Protein AF-0000000087350197 (afdb_homodimer)

Secondary structure (DSSP, 8-state):
-IIIIIIIIIIIIHHHTTT----SGGGG-GGG-HHHHHHHHHHHHHHHHHHHHHH--TT-EEEEESGGGTTHHHHHHHH-TT-EEEEE-SSPPPPHHHHTTSTTHHHHHHHHTTSSEEEESSHHHHHHHHHHHHHHH--EE-SSEEEETTEEEEEEE------HHHHHHHTTSHHHHHHHHHHHHHTTTSEEEEEEEES-GGG-HHHHHHHHHHHHHH-HHHHHTT-EEEEEEEE---TTSHHHHHHHHHHHHHHHHHHHHH--SS--SEEEE-S---HHHHHHHHHH-SEEEE--SSBS--HHHHHHHHT-TTT--EEEEETTBTHHHHHGGGEEEE-TT-HHHHHHHHHHHHH--HHHHHHHHHHHHHHHHHS-HHHHHHHHHHHHHHHHHS--S---BPEEP-HHHHHHHHHH-SSEEEEEE-TTTTB------TT--S----B-GGGHHHHHHHHH-TTEEEEEE-SS-HHHHHHHHTTS--EEEBGGGTEEE-TTS-EEESS-TTS--TTHHHHHHHHHHHHHTSTT-EEEE-SS-EEEE-TTS-HHHHHHHHHHHHHHHHHHHTSS-SEEEEE-SSEEEEEETT--HHHHHHHHHHHHHHTT--SS-B-EEEEEE---GGGGGGGG-GGG---TT------S--STT-----B---TTTEEEEEES-SB-SSSEEE-SHHHHHHHHHHHHHHHSGGGS----/-IIIIIIIIIIIIHHHTTT----SGGGGSGGG-HHHHHHHHHHHHHHHHHHHHHH--TT-EEEEESGGGTTHHHHHHHH-TT-EEEEE-SSPPPPHHHHTTSTTHHHHHHHHTTSSEEEESSHHHHHHHHHHHHHHH--EE-SSEEEETTEEEEEEE------HHHHHHHTTSHHHHHHHHHHHHHTTTSEEEEEEEES-GGG-HHHHHHHHHHHHHH-HHHHHTT-EEEEEEEE---TTSHHHHHHHHHHHHHHHHHHHHH--SS--SEEEE-S---HHHHHHHHHH-SEEEE--SSBS--HHHHHHHHT-TTT--EEEEETTBTHHHHHGGGSEEE-TT-HHHHHHHHHHHHH--HHHHHHHHHHHHHHHHHS-HHHHHHHHHHHHHHHHHS--S---BPEEP-HHHHHHHHHH-SSEEEEEE-TTTTB------TT--S----B-GGGHHHHHHHHH-TTEEEEEE-SS-HHHHHHHHTTS--EEEBGGGTEEEPTTS-EEESS-TTS--TTHHHHHHHHHHHHHTSTT-EEEE-SS-EEEE-TTS-HHHHHHHHHHHHHHHHHHHTSS-SEEEEE-SSEEEEEETT--HHHHHHHHHHHHHHTT--SS-B-EEEEEE---GGGGGGGG-GGG---TT------S--STT-----B---TTTEEEEEES-SB-SSSEEE-SHHHHHHHHHHHHHHHSGGGS----

pLDDT: mean 85.96, std 15.51, range [26.94, 98.75]

InterPro domains:
  IPR001830 Glycosyl transferase, family 20 [PF00982] (2-389)
  IPR001830 Glycosyl transferase, family 20 [PTHR10788] (1-697)
  IPR001830 Glycosyl transferase, family 20 [cd03788] (2-389)
  IPR003337 Trehalose-phosphatase [PF02358] (441-635)
  IPR023214 HAD superfamily [G3DSA:3.40.50.1000] (444-604)
  IPR036412 HAD-like superfamily [SSF56784] (426-696)

Structure (mmCIF, N/CA/C/O backbone):
data_AF-0000000087350197-model_v1
#
loop_
_entity.id
_entity.type
_entity.pdbx_description
1 polymer 'Alpha,alpha-trehalose-phosphate synthase (UDP-forming)'
#
loop_
_atom_site.group_PDB
_atom_site.id
_atom_site.type_symbol
_atom_site.label_atom_id
_atom_site.label_alt_id
_atom_site.label_comp_id
_atom_site.label_asym_id
_atom_site.label_entity_id
_atom_site.label_seq_id
_atom_site.pdbx_PDB_ins_code
_atom_site.Cartn_x
_atom_site.Cartn_y
_atom_site.Cartn_z
_atom_site.occupancy
_atom_site.B_iso_or_equiv
_atom_site.auth_seq_id
_atom_site.auth_comp_id
_atom_site.auth_asym_id
_atom_site.auth_atom_id
_atom_site.pdbx_PDB_model_num
ATOM 1 N N . MET A 1 1 ? 1.784 -34.844 11.734 1 76.31 1 MET A N 1
ATOM 2 C CA . MET A 1 1 ? 2.908 -34.188 11.07 1 76.31 1 MET A CA 1
ATOM 3 C C . MET A 1 1 ? 2.625 -34 9.586 1 76.31 1 MET A C 1
ATOM 5 O O . MET A 1 1 ? 2.895 -32.938 9.031 1 76.31 1 MET A O 1
ATOM 9 N N . ASP A 1 2 ? 1.901 -34.906 8.945 1 81.88 2 ASP A N 1
ATOM 10 C CA . ASP A 1 2 ? 1.664 -34.875 7.504 1 81.88 2 ASP A CA 1
ATOM 11 C C . ASP A 1 2 ? 0.685 -33.75 7.152 1 81.88 2 ASP A C 1
ATOM 13 O O . ASP A 1 2 ? 0.938 -32.969 6.238 1 81.88 2 ASP A O 1
ATOM 17 N N . GLN A 1 3 ? -0.34 -33.656 7.926 1 86.81 3 GLN A N 1
ATOM 18 C CA . GLN A 1 3 ? -1.351 -32.656 7.609 1 86.81 3 GLN A CA 1
ATOM 19 C C . GLN A 1 3 ? -0.943 -31.281 8.133 1 86.81 3 GLN A C 1
ATOM 21 O O . GLN A 1 3 ? -1.33 -30.25 7.566 1 86.81 3 GLN A O 1
ATOM 26 N N . TYR A 1 4 ? -0.192 -31.344 9.18 1 91.31 4 TYR A N 1
ATOM 27 C CA . TYR A 1 4 ? 0.289 -30.094 9.758 1 91.31 4 TYR A CA 1
ATOM 28 C C . TYR A 1 4 ? 1.485 -29.547 8.977 1 91.31 4 TYR A C 1
ATOM 30 O O . TYR A 1 4 ? 1.359 -28.594 8.227 1 91.31 4 TYR A O 1
ATOM 38 N N . TYR A 1 5 ? 2.629 -30.188 9.047 1 90.19 5 TYR A N 1
ATOM 39 C CA . TYR A 1 5 ? 3.887 -29.672 8.516 1 90.19 5 TYR A CA 1
ATOM 40 C C . TYR A 1 5 ? 3.924 -29.781 6.996 1 90.19 5 TYR A C 1
ATOM 42 O O . TYR A 1 5 ? 4.113 -28.781 6.301 1 90.19 5 TYR A O 1
ATOM 50 N N . SER A 1 6 ? 3.703 -30.953 6.445 1 85.19 6 SER A N 1
ATOM 51 C CA . SER A 1 6 ? 3.756 -31.125 4.996 1 85.19 6 SER A CA 1
ATOM 52 C C . SER A 1 6 ? 2.496 -30.594 4.324 1 85.19 6 SER A C 1
ATOM 54 O O . SER A 1 6 ? 2.5 -30.312 3.127 1 85.19 6 SER A O 1
ATOM 56 N N . GLY A 1 7 ? 1.444 -30.531 5.137 1 87.69 7 GLY A N 1
ATOM 57 C CA . GLY A 1 7 ? 0.166 -30.078 4.613 1 87.69 7 GLY A CA 1
ATOM 58 C C . GLY A 1 7 ? -0.016 -28.562 4.699 1 87.69 7 GLY A C 1
ATOM 59 O O . GLY A 1 7 ? 0.49 -27.828 3.855 1 87.69 7 GLY A O 1
ATOM 60 N N . TYR A 1 8 ? -0.606 -28.125 5.773 1 91.75 8 TYR A N 1
ATOM 61 C CA . TYR A 1 8 ? -1.031 -26.734 5.895 1 91.75 8 TYR A CA 1
ATOM 62 C C . TYR A 1 8 ? 0.166 -25.797 5.852 1 91.75 8 TYR A C 1
ATOM 64 O O . TYR A 1 8 ? 0.119 -24.75 5.191 1 91.75 8 TYR A O 1
ATOM 72 N N . CYS A 1 9 ? 1.253 -26.078 6.512 1 93.12 9 CYS A N 1
ATOM 73 C CA . CYS A 1 9 ? 2.412 -25.188 6.594 1 93.12 9 CYS A CA 1
ATOM 74 C C . CYS A 1 9 ? 3.098 -25.062 5.238 1 93.12 9 CYS A C 1
ATOM 76 O O . CYS A 1 9 ? 3.314 -23.953 4.746 1 93.12 9 CYS A O 1
ATOM 78 N N . ASN A 1 10 ? 3.332 -26.203 4.57 1 88.19 10 ASN A N 1
ATOM 79 C CA . ASN A 1 10 ? 4.227 -26.172 3.42 1 88.19 10 ASN A CA 1
ATOM 80 C C . ASN A 1 10 ? 3.447 -26.156 2.107 1 88.19 10 ASN A C 1
ATOM 82 O O . ASN A 1 10 ? 3.994 -25.797 1.06 1 88.19 10 ASN A O 1
ATOM 86 N N . LYS A 1 11 ? 2.172 -26.484 2.168 1 86.56 11 LYS A N 1
ATOM 87 C CA . LYS A 1 11 ? 1.405 -26.516 0.926 1 86.56 11 LYS A CA 1
ATOM 88 C C . LYS A 1 11 ? 0.463 -25.312 0.833 1 86.56 11 LYS A C 1
ATOM 90 O O . LYS A 1 11 ? 0.047 -24.938 -0.261 1 86.56 11 LYS A O 1
ATOM 95 N N . ILE A 1 12 ? 0.134 -24.766 1.974 1 90.62 12 ILE A N 1
ATOM 96 C CA . ILE A 1 12 ? -0.862 -23.703 1.95 1 90.62 12 ILE A CA 1
ATOM 97 C C . ILE A 1 12 ? -0.217 -22.391 2.371 1 90.62 12 ILE A C 1
ATOM 99 O O . ILE A 1 12 ? -0.159 -21.438 1.586 1 90.62 12 ILE A O 1
ATOM 103 N N . LEU A 1 13 ? 0.424 -22.359 3.506 1 93.5 13 LEU A N 1
ATOM 104 C CA . LEU A 1 13 ? 0.937 -21.094 4.043 1 93.5 13 LEU A CA 1
ATOM 105 C C . LEU A 1 13 ? 2.229 -20.688 3.342 1 93.5 13 LEU A C 1
ATOM 107 O O . LEU A 1 13 ? 2.33 -19.578 2.814 1 93.5 13 LEU A O 1
ATOM 111 N N . TRP A 1 14 ? 3.166 -21.578 3.234 1 91.19 14 TRP A N 1
ATOM 112 C CA . TRP A 1 14 ? 4.496 -21.234 2.738 1 91.19 14 TRP A CA 1
ATOM 113 C C . TRP A 1 14 ? 4.426 -20.719 1.309 1 91.19 14 TRP A C 1
ATOM 115 O O . TRP A 1 14 ? 5.051 -19.703 0.982 1 91.19 14 TRP A O 1
ATOM 125 N N . PRO A 1 15 ? 3.68 -21.344 0.432 1 89.19 15 PRO A N 1
ATOM 126 C CA . PRO A 1 15 ? 3.664 -20.844 -0.945 1 89.19 15 PRO A CA 1
ATOM 127 C C . PRO A 1 15 ? 3.105 -19.422 -1.052 1 89.19 15 PRO A C 1
ATOM 129 O O . PRO A 1 15 ? 3.482 -18.672 -1.957 1 89.19 15 PRO A O 1
ATOM 132 N N . LEU A 1 16 ? 2.275 -19.062 -0.172 1 91.5 16 LEU A N 1
ATOM 133 C CA . LEU A 1 16 ? 1.67 -17.734 -0.19 1 91.5 16 LEU A CA 1
ATOM 134 C C . LEU A 1 16 ? 2.695 -16.672 0.167 1 91.5 16 LEU A C 1
ATOM 136 O O . LEU A 1 16 ? 2.676 -15.57 -0.393 1 91.5 16 LEU A O 1
ATOM 140 N N . PHE A 1 17 ? 3.605 -16.938 1.034 1 93.25 17 PHE A N 1
ATOM 141 C CA . PHE A 1 17 ? 4.508 -15.938 1.605 1 93.25 17 PHE A CA 1
ATOM 142 C C . PHE A 1 17 ? 5.551 -15.508 0.583 1 93.25 17 PHE A C 1
ATOM 144 O O . PHE A 1 17 ? 5.816 -14.312 0.427 1 93.25 17 PHE A O 1
ATOM 151 N N . PRO A 1 18 ? 6.07 -16.438 -0.183 1 88.38 18 PRO A N 1
ATOM 152 C CA . PRO A 1 18 ? 7.012 -16.031 -1.227 1 88.38 18 PRO A CA 1
ATOM 153 C C . PRO A 1 18 ? 6.328 -15.758 -2.564 1 88.38 18 PRO A C 1
ATOM 155 O O . PRO A 1 18 ? 6.973 -15.797 -3.613 1 88.38 18 PRO A O 1
ATOM 158 N N . TYR A 1 19 ? 4.965 -15.656 -2.67 1 88.75 19 TYR A N 1
ATOM 159 C CA . TYR A 1 19 ? 4.188 -15.234 -3.828 1 88.75 19 TYR A CA 1
ATOM 160 C C . TYR A 1 19 ? 4.105 -16.344 -4.867 1 88.75 19 TYR A C 1
ATOM 162 O O . TYR A 1 19 ? 4.055 -16.078 -6.07 1 88.75 19 TYR A O 1
ATOM 170 N N . LEU A 1 20 ? 4.238 -17.594 -4.441 1 85.81 20 LEU A N 1
ATOM 171 C CA . LEU A 1 20 ? 3.973 -18.719 -5.328 1 85.81 20 LEU A CA 1
ATOM 172 C C . LEU A 1 20 ? 2.471 -18.953 -5.477 1 85.81 20 LEU A C 1
ATOM 174 O O . LEU A 1 20 ? 2.018 -19.469 -6.496 1 85.81 20 LEU A O 1
ATOM 178 N N . GLY A 1 21 ? 1.745 -18.547 -4.523 1 83.75 21 GLY A N 1
ATOM 179 C CA . GLY A 1 21 ? 0.297 -18.672 -4.559 1 83.75 21 GLY A CA 1
ATOM 180 C C . GLY A 1 21 ? -0.199 -20.031 -4.121 1 83.75 21 GLY A C 1
ATOM 181 O O . GLY A 1 21 ? 0.601 -20.922 -3.824 1 83.75 21 GLY A O 1
ATOM 182 N N . LEU A 1 22 ? -1.539 -20.156 -4.012 1 82.44 22 LEU A N 1
ATOM 183 C CA . LEU A 1 22 ? -2.176 -21.422 -3.629 1 82.44 22 LEU A CA 1
ATOM 184 C C . LEU A 1 22 ? -2.266 -22.375 -4.82 1 82.44 22 LEU A C 1
ATOM 186 O O . LEU A 1 22 ? -2.516 -21.938 -5.945 1 82.44 22 LEU A O 1
ATOM 190 N N . GLN A 1 23 ? -2.01 -23.609 -4.57 1 75.5 23 GLN A N 1
ATOM 191 C CA . GLN A 1 23 ? -1.983 -24.562 -5.66 1 75.5 23 GLN A CA 1
ATOM 192 C C . GLN A 1 23 ? -3.369 -25.156 -5.906 1 75.5 23 GLN A C 1
ATOM 194 O O . GLN A 1 23 ? -4.086 -25.484 -4.957 1 75.5 23 GLN A O 1
ATOM 199 N N . GLN A 1 24 ? -3.729 -25.25 -7.121 1 63.72 24 GLN A N 1
ATOM 200 C CA . GLN A 1 24 ? -5.039 -25.734 -7.543 1 63.72 24 GLN A CA 1
ATOM 201 C C . GLN A 1 24 ? -5.117 -27.25 -7.457 1 63.72 24 GLN A C 1
ATOM 203 O O . GLN A 1 24 ? -6.172 -27.812 -7.145 1 63.72 24 GLN A O 1
ATOM 208 N N . GLU A 1 25 ? -4.059 -27.906 -7.812 1 58.47 25 GLU A N 1
ATOM 209 C CA . GLU A 1 25 ? -4.023 -29.359 -7.977 1 58.47 25 GLU A CA 1
ATOM 210 C C . GLU A 1 25 ? -4.379 -30.078 -6.676 1 58.47 25 GLU A C 1
ATOM 212 O O . GLU A 1 25 ? -4.926 -31.172 -6.695 1 58.47 25 GLU A O 1
ATOM 217 N N . TYR A 1 26 ? -4.059 -29.422 -5.609 1 52.69 26 TYR A N 1
ATOM 218 C CA . TYR A 1 26 ? -4.16 -30.047 -4.301 1 52.69 26 TYR A CA 1
ATOM 219 C C . TYR A 1 26 ? -5.617 -30.281 -3.912 1 52.69 26 TYR A C 1
ATOM 221 O O . TYR A 1 26 ? -5.926 -31.172 -3.127 1 52.69 26 TYR A O 1
ATOM 229 N N . LYS A 1 27 ? -6.5 -29.469 -4.578 1 56.38 27 LYS A N 1
ATOM 230 C CA . LYS A 1 27 ? -7.871 -29.484 -4.074 1 56.38 27 LYS A CA 1
ATOM 231 C C . LYS A 1 27 ? -8.656 -30.672 -4.637 1 56.38 27 LYS A C 1
ATOM 233 O O . LYS A 1 27 ? -9.656 -31.094 -4.051 1 56.38 27 LYS A O 1
ATOM 238 N N . ILE A 1 28 ? -8.039 -31.359 -5.637 1 54.78 28 ILE A N 1
ATOM 239 C CA . ILE A 1 28 ? -8.852 -32.375 -6.273 1 54.78 28 ILE A CA 1
ATOM 240 C C . ILE A 1 28 ? -8.883 -33.625 -5.395 1 54.78 28 ILE A C 1
ATOM 242 O O . ILE A 1 28 ? -9.883 -34.375 -5.387 1 54.78 28 ILE A O 1
ATOM 246 N N . ASN A 1 29 ? -7.832 -33.625 -4.531 1 58.16 29 ASN A N 1
ATOM 247 C CA . ASN A 1 29 ? -7.801 -34.781 -3.645 1 58.16 29 ASN A CA 1
ATOM 248 C C . ASN A 1 29 ? -8.523 -34.5 -2.332 1 58.16 29 ASN A C 1
ATOM 250 O O . ASN A 1 29 ? -8.125 -33.625 -1.575 1 58.16 29 ASN A O 1
ATOM 254 N N . LYS A 1 30 ? -9.852 -35.125 -2.062 1 57.41 30 LYS A N 1
ATOM 255 C CA . LYS A 1 30 ? -10.812 -34.938 -0.977 1 57.41 30 LYS A CA 1
ATOM 256 C C . LYS A 1 30 ? -10.125 -35.031 0.384 1 57.41 30 LYS A C 1
ATOM 258 O O . LYS A 1 30 ? -10.461 -34.312 1.313 1 57.41 30 LYS A O 1
ATOM 263 N N . ALA A 1 31 ? -9.211 -36.062 0.586 1 51.41 31 ALA A N 1
ATOM 264 C CA . ALA A 1 31 ? -8.648 -36.406 1.894 1 51.41 31 ALA A CA 1
ATOM 265 C C . ALA A 1 31 ? -7.809 -35.25 2.438 1 51.41 31 ALA A C 1
ATOM 267 O O . ALA A 1 31 ? -7.496 -35.188 3.631 1 51.41 31 ALA A O 1
ATOM 268 N N . LYS A 1 32 ? -7.664 -34.188 1.597 1 64.06 32 LYS A N 1
ATOM 269 C CA . LYS A 1 32 ? -6.688 -33.188 2 1 64.06 32 LYS A CA 1
ATOM 270 C C . LYS A 1 32 ? -7.215 -31.781 1.738 1 64.06 32 LYS A C 1
ATOM 272 O O . LYS A 1 32 ? -6.555 -30.984 1.067 1 64.06 32 LYS A O 1
ATOM 277 N N . ASP A 1 33 ? -8.453 -31.703 2.303 1 76.88 33 ASP A N 1
ATOM 278 C CA . ASP A 1 33 ? -9.031 -30.375 2.086 1 76.88 33 ASP A CA 1
ATOM 279 C C . ASP A 1 33 ? -8.422 -29.344 3.037 1 76.88 33 ASP A C 1
ATOM 281 O O . ASP A 1 33 ? -7.871 -29.703 4.078 1 76.88 33 ASP A O 1
ATOM 285 N N . ILE A 1 34 ? -8.391 -28.141 2.688 1 83.31 34 ILE A N 1
ATOM 286 C CA . ILE A 1 34 ? -7.75 -27.031 3.398 1 83.31 34 ILE A CA 1
ATOM 287 C C . ILE A 1 34 ? -8.328 -26.922 4.809 1 83.31 34 ILE A C 1
ATOM 289 O O . ILE A 1 34 ? -7.602 -26.641 5.762 1 83.31 34 ILE A O 1
ATOM 293 N N . LYS A 1 35 ? -9.602 -27.297 4.98 1 84.44 35 LYS A N 1
ATOM 294 C CA . LYS A 1 35 ? -10.25 -27.188 6.285 1 84.44 35 LYS A CA 1
ATOM 295 C C . LYS A 1 35 ? -9.68 -28.203 7.262 1 84.44 35 LYS A C 1
ATOM 297 O O . LYS A 1 35 ? -9.367 -27.875 8.406 1 84.44 35 LYS A O 1
ATOM 302 N N . SER A 1 36 ? -9.609 -29.422 6.777 1 86.31 36 SER A N 1
ATOM 303 C CA . SER A 1 36 ? -9.062 -30.469 7.625 1 86.31 36 SER A CA 1
ATOM 304 C C . SER A 1 36 ? -7.613 -30.188 7.996 1 86.31 36 SER A C 1
ATOM 306 O O . SER A 1 36 ? -7.199 -30.438 9.133 1 86.31 36 SER A O 1
ATOM 308 N N . GLN A 1 37 ? -6.875 -29.719 7.074 1 90.62 37 GLN A N 1
ATOM 309 C CA . GLN A 1 37 ? -5.477 -29.391 7.344 1 90.62 37 GLN A CA 1
ATOM 310 C C . GLN A 1 37 ? -5.367 -28.25 8.344 1 90.62 37 GLN A C 1
ATOM 312 O O . GLN A 1 37 ? -4.477 -28.234 9.195 1 90.62 37 GLN A O 1
ATOM 317 N N . TYR A 1 38 ? -6.246 -27.297 8.281 1 93.94 38 TYR A N 1
ATOM 318 C CA . TYR A 1 38 ? -6.262 -26.188 9.219 1 93.94 38 TYR A CA 1
ATOM 319 C C . TYR A 1 38 ? -6.562 -26.672 10.633 1 93.94 38 TYR A C 1
ATOM 321 O O . TYR A 1 38 ? -5.984 -26.172 11.602 1 93.94 38 TYR A O 1
ATOM 329 N N . GLU A 1 39 ? -7.453 -27.594 10.758 1 93.94 39 GLU A N 1
ATOM 330 C CA . GLU A 1 39 ? -7.773 -28.172 12.062 1 93.94 39 GLU A CA 1
ATOM 331 C C . GLU A 1 39 ? -6.551 -28.828 12.688 1 93.94 39 GLU A C 1
ATOM 333 O O . GLU A 1 39 ? -6.301 -28.688 13.883 1 93.94 39 GLU A O 1
ATOM 338 N N . LYS A 1 40 ? -5.875 -29.562 11.836 1 95.31 40 LYS A N 1
ATOM 339 C CA . LYS A 1 40 ? -4.664 -30.219 12.328 1 95.31 40 LYS A CA 1
ATOM 340 C C . LYS A 1 40 ? -3.594 -29.188 12.68 1 95.31 40 LYS A C 1
ATOM 342 O O . LYS A 1 40 ? -2.814 -29.391 13.609 1 95.31 40 LYS A O 1
ATOM 347 N N . TYR A 1 41 ? -3.535 -28.125 11.938 1 97.06 41 TYR A N 1
ATOM 348 C CA . TYR A 1 41 ? -2.635 -27.016 12.219 1 97.06 41 TYR A CA 1
ATOM 349 C C . TYR A 1 41 ? -2.928 -26.406 13.586 1 97.06 41 TYR A C 1
ATOM 351 O O . TYR A 1 41 ? -2.012 -26.188 14.391 1 97.06 41 TYR A O 1
ATOM 359 N N . THR A 1 42 ? -4.156 -26.188 13.891 1 96.94 42 THR A N 1
ATOM 360 C CA . THR A 1 42 ? -4.578 -25.625 15.164 1 96.94 42 THR A CA 1
ATOM 361 C C . THR A 1 42 ? -4.305 -26.594 16.312 1 96.94 42 THR A C 1
ATOM 363 O O . THR A 1 42 ? -3.895 -26.172 17.406 1 96.94 42 THR A O 1
ATOM 366 N N . GLN A 1 43 ? -4.52 -27.844 16 1 97.31 43 GLN A N 1
ATOM 367 C CA . GLN A 1 43 ? -4.262 -28.875 17.016 1 97.31 43 GLN A CA 1
ATOM 368 C C . GLN A 1 43 ? -2.781 -28.922 17.375 1 97.31 43 GLN A C 1
ATOM 370 O O . GLN A 1 43 ? -2.428 -29.062 18.547 1 97.31 43 GLN A O 1
ATOM 375 N N . ALA A 1 44 ? -1.968 -28.859 16.344 1 97.88 44 ALA A N 1
ATOM 376 C CA . ALA A 1 44 ? -0.53 -28.859 16.594 1 97.88 44 ALA A CA 1
ATOM 377 C C . ALA A 1 44 ? -0.135 -27.656 17.453 1 97.88 44 ALA A C 1
ATOM 379 O O . ALA A 1 44 ? 0.665 -27.781 18.375 1 97.88 44 ALA A O 1
ATOM 380 N N . ASN A 1 45 ? -0.643 -26.453 17.156 1 98.19 45 ASN A N 1
ATOM 381 C CA . ASN A 1 45 ? -0.376 -25.25 17.953 1 98.19 45 ASN A CA 1
ATOM 382 C C . ASN A 1 45 ? -0.883 -25.406 19.375 1 98.19 45 ASN A C 1
ATOM 384 O O . ASN A 1 45 ? -0.251 -24.922 20.328 1 98.19 45 ASN A O 1
ATOM 388 N N . GLN A 1 46 ? -1.995 -26.141 19.531 1 97.81 46 GLN A N 1
ATOM 389 C CA . GLN A 1 46 ? -2.527 -26.406 20.859 1 97.81 46 GLN A CA 1
ATOM 390 C C . GLN A 1 46 ? -1.566 -27.281 21.672 1 97.81 46 GLN A C 1
ATOM 392 O O . GLN A 1 46 ? -1.371 -27.047 22.859 1 97.81 46 GLN A O 1
ATOM 397 N N . MET A 1 47 ? -1.011 -28.266 20.953 1 97.88 47 MET A N 1
ATOM 398 C CA . MET A 1 47 ? -0.036 -29.125 21.625 1 97.88 47 MET A CA 1
ATOM 399 C C . MET A 1 47 ? 1.18 -28.312 22.078 1 97.88 47 MET A C 1
ATOM 401 O O . MET A 1 47 ? 1.701 -28.531 23.172 1 97.88 47 MET A O 1
ATOM 405 N N . PHE A 1 48 ? 1.658 -27.406 21.234 1 98.06 48 PHE A N 1
ATOM 406 C CA . PHE A 1 48 ? 2.748 -26.516 21.625 1 98.06 48 PHE A CA 1
ATOM 407 C C . PHE A 1 48 ? 2.365 -25.672 22.828 1 98.06 48 PHE A C 1
ATOM 409 O O . PHE A 1 48 ? 3.16 -25.516 23.766 1 98.06 48 PHE A O 1
ATOM 416 N N . ALA A 1 49 ? 1.155 -25.141 22.844 1 98.25 49 ALA A N 1
ATOM 417 C CA . ALA A 1 49 ? 0.688 -24.281 23.938 1 98.25 49 ALA A CA 1
ATOM 418 C C . ALA A 1 49 ? 0.652 -25.062 25.25 1 98.25 49 ALA A C 1
ATOM 420 O O . ALA A 1 49 ? 1.097 -24.562 26.297 1 98.25 49 ALA A O 1
ATOM 421 N N . GLU A 1 50 ? 0.117 -26.312 25.172 1 97.62 50 GLU A N 1
ATOM 422 C CA . GLU A 1 50 ? 0.02 -27.141 26.359 1 97.62 50 GLU A CA 1
ATOM 423 C C . GLU A 1 50 ? 1.4 -27.438 26.938 1 97.62 50 GLU A C 1
ATOM 425 O O . GLU A 1 50 ? 1.595 -27.391 28.156 1 97.62 50 GLU A O 1
ATOM 430 N N . THR A 1 51 ? 2.311 -27.703 26.094 1 97.94 51 THR A N 1
ATOM 431 C CA . THR A 1 51 ? 3.672 -28 26.516 1 97.94 51 THR A CA 1
ATOM 432 C C . THR A 1 51 ? 4.32 -26.781 27.156 1 97.94 51 THR A C 1
ATOM 434 O O . THR A 1 51 ? 4.98 -26.891 28.203 1 97.94 51 THR A O 1
ATOM 437 N N . VAL A 1 52 ? 4.168 -25.609 26.562 1 97.88 52 VAL A N 1
ATOM 438 C CA . VAL A 1 52 ? 4.727 -24.375 27.078 1 97.88 52 VAL A CA 1
ATOM 439 C C . VAL A 1 52 ? 4.109 -24.047 28.438 1 97.88 52 VAL A C 1
ATOM 441 O O . VAL A 1 52 ? 4.82 -23.656 29.375 1 97.88 52 VAL A O 1
ATOM 444 N N . CYS A 1 53 ? 2.818 -24.25 28.594 1 96.06 53 CYS A N 1
ATOM 445 C CA . CYS A 1 53 ? 2.098 -23.906 29.812 1 96.06 53 CYS A CA 1
ATOM 446 C C . CYS A 1 53 ? 2.523 -24.781 30.969 1 96.06 53 CYS A C 1
ATOM 448 O O . CYS A 1 53 ? 2.518 -24.344 32.125 1 96.06 53 CYS A O 1
ATOM 450 N N . LYS A 1 54 ? 2.918 -26.016 30.656 1 96.38 54 LYS A N 1
ATOM 451 C CA . LYS A 1 54 ? 3.369 -26.938 31.703 1 96.38 54 LYS A CA 1
ATOM 452 C C . LYS A 1 54 ? 4.672 -26.453 32.344 1 96.38 54 LYS A C 1
ATOM 454 O O . LYS A 1 54 ? 4.918 -26.688 33.531 1 96.38 54 LYS A O 1
ATOM 459 N N . ILE A 1 55 ? 5.434 -25.734 31.594 1 96.25 55 ILE A N 1
ATOM 460 C CA . ILE A 1 55 ? 6.758 -25.375 32.094 1 96.25 55 ILE A CA 1
ATOM 461 C C . ILE A 1 55 ? 6.801 -23.891 32.406 1 96.25 55 ILE A C 1
ATOM 463 O O . ILE A 1 55 ? 7.727 -23.422 33.094 1 96.25 55 ILE A O 1
ATOM 467 N N . TYR A 1 56 ? 5.844 -23.141 32 1 96.44 56 TYR A N 1
ATOM 468 C CA . TYR A 1 56 ? 5.809 -21.688 32.125 1 96.44 56 TYR A CA 1
ATOM 469 C C . TYR A 1 56 ? 5.793 -21.266 33.594 1 96.44 56 TYR A C 1
ATOM 471 O O . TYR A 1 56 ? 5.098 -21.859 34.406 1 96.44 56 TYR A O 1
ATOM 479 N N . LYS A 1 57 ? 6.582 -20.25 33.875 1 95.44 57 LYS A N 1
ATOM 480 C CA . LYS A 1 57 ? 6.57 -19.547 35.156 1 95.44 57 LYS A CA 1
ATOM 481 C C . LYS A 1 57 ? 6.27 -18.062 34.969 1 95.44 57 LYS A C 1
ATOM 483 O O . LYS A 1 57 ? 6.652 -17.469 33.938 1 95.44 57 LYS A O 1
ATOM 488 N N . GLU A 1 58 ? 5.676 -17.5 35.969 1 91.31 58 GLU A N 1
ATOM 489 C CA . GLU A 1 58 ? 5.32 -16.094 35.906 1 91.31 58 GLU A CA 1
ATOM 490 C C . GLU A 1 58 ? 6.559 -15.227 35.656 1 91.31 58 GLU A C 1
ATOM 492 O O . GLU A 1 58 ? 7.574 -15.398 36.344 1 91.31 58 GLU A O 1
ATOM 497 N N . GLY A 1 59 ? 6.414 -14.344 34.688 1 89.06 59 GLY A N 1
ATOM 498 C CA . GLY A 1 59 ? 7.531 -13.469 34.375 1 89.06 59 GLY A CA 1
ATOM 499 C C . GLY A 1 59 ? 8.32 -13.93 33.156 1 89.06 59 GLY A C 1
ATOM 500 O O . GLY A 1 59 ? 9.078 -13.148 32.562 1 89.06 59 GLY A O 1
ATOM 501 N N . ASP A 1 60 ? 8.156 -15.18 32.75 1 94.88 60 ASP A N 1
ATOM 502 C CA . ASP A 1 60 ? 8.859 -15.711 31.594 1 94.88 60 ASP A CA 1
ATOM 503 C C . ASP A 1 60 ? 8.414 -14.992 30.312 1 94.88 60 ASP A C 1
ATOM 505 O O . ASP A 1 60 ? 7.281 -14.516 30.234 1 94.88 60 ASP A O 1
ATOM 509 N N . ILE A 1 61 ? 9.367 -14.914 29.406 1 95.12 61 ILE A N 1
ATOM 510 C CA . ILE A 1 61 ? 9.086 -14.406 28.062 1 95.12 61 ILE A CA 1
ATOM 511 C C . ILE A 1 61 ? 8.984 -15.57 27.078 1 95.12 61 ILE A C 1
ATOM 513 O O . ILE A 1 61 ? 9.836 -16.469 27.078 1 95.12 61 ILE A O 1
ATOM 517 N N . ILE A 1 62 ? 7.906 -15.625 26.328 1 97.75 62 ILE A N 1
ATOM 518 C CA . ILE A 1 62 ? 7.723 -16.656 25.312 1 97.75 62 ILE A CA 1
ATOM 519 C C . ILE A 1 62 ? 7.902 -16.062 23.922 1 97.75 62 ILE A C 1
ATOM 521 O O . ILE A 1 62 ? 7.219 -15.094 23.562 1 97.75 62 ILE A O 1
ATOM 525 N N . TRP A 1 63 ? 8.812 -16.594 23.109 1 98.19 63 TRP A N 1
ATOM 526 C CA . TRP A 1 63 ? 9.117 -16.141 21.75 1 98.19 63 TRP A CA 1
ATOM 527 C C . TRP A 1 63 ? 8.727 -17.203 20.719 1 98.19 63 TRP A C 1
ATOM 529 O O . TRP A 1 63 ? 9.453 -18.172 20.516 1 98.19 63 TRP A O 1
ATOM 539 N N . CYS A 1 64 ? 7.523 -16.984 20.078 1 98.31 64 CYS A N 1
ATOM 540 C CA . CYS A 1 64 ? 7.016 -17.906 19.062 1 98.31 64 CYS A CA 1
ATOM 541 C C . CYS A 1 64 ? 7.648 -17.625 17.703 1 98.31 64 CYS A C 1
ATOM 543 O O . CYS A 1 64 ? 7.684 -16.469 17.266 1 98.31 64 CYS A O 1
ATOM 545 N N . HIS A 1 65 ? 8.07 -18.656 16.984 1 97.44 65 HIS A N 1
ATOM 546 C CA . HIS A 1 65 ? 8.82 -18.438 15.742 1 97.44 65 HIS A CA 1
ATOM 547 C C . HIS A 1 65 ? 8.102 -19.047 14.547 1 97.44 65 HIS A C 1
ATOM 549 O O . HIS A 1 65 ? 7.828 -20.25 14.531 1 97.44 65 HIS A O 1
ATOM 555 N N . ASP A 1 66 ? 7.812 -18.109 13.594 1 96.75 66 ASP A N 1
ATOM 556 C CA . ASP A 1 66 ? 7.574 -18.469 12.195 1 96.75 66 ASP A CA 1
ATOM 557 C C . ASP A 1 66 ? 6.109 -18.844 11.969 1 96.75 66 ASP A C 1
ATOM 559 O O . ASP A 1 66 ? 5.32 -18.891 12.906 1 96.75 66 ASP A O 1
ATOM 563 N N . TYR A 1 67 ? 5.77 -19.203 10.711 1 97.25 67 TYR A N 1
ATOM 564 C CA . TYR A 1 67 ? 4.391 -19.359 10.258 1 97.25 67 TYR A CA 1
ATOM 565 C C . TYR A 1 67 ? 3.824 -20.703 10.711 1 97.25 67 TYR A C 1
ATOM 567 O O . TYR A 1 67 ? 2.611 -20.922 10.664 1 97.25 67 TYR A O 1
ATOM 575 N N . HIS A 1 68 ? 4.66 -21.578 11.273 1 97.38 68 HIS A N 1
ATOM 576 C CA . HIS A 1 68 ? 4.199 -22.859 11.812 1 97.38 68 HIS A CA 1
ATOM 577 C C . HIS A 1 68 ? 3.379 -22.656 13.086 1 97.38 68 HIS A C 1
ATOM 579 O O . HIS A 1 68 ? 2.609 -23.531 13.477 1 97.38 68 HIS A O 1
ATOM 585 N N . LEU A 1 69 ? 3.543 -21.5 13.695 1 98.38 69 LEU A N 1
ATOM 586 C CA . LEU A 1 69 ? 2.965 -21.281 15.016 1 98.38 69 LEU A CA 1
ATOM 587 C C . LEU A 1 69 ? 2.146 -20 15.062 1 98.38 69 LEU A C 1
ATOM 589 O O . LEU A 1 69 ? 2.189 -19.266 16.047 1 98.38 69 LEU A O 1
ATOM 593 N N . MET A 1 70 ? 1.417 -19.688 14.055 1 98.44 70 MET A N 1
ATOM 594 C CA . MET A 1 70 ? 0.656 -18.453 13.984 1 98.44 70 MET A CA 1
ATOM 595 C C . MET A 1 70 ? -0.499 -18.453 14.977 1 98.44 70 MET A C 1
ATOM 597 O O . MET A 1 70 ? -0.924 -17.406 15.453 1 98.44 70 MET A O 1
ATOM 601 N N . CYS A 1 71 ? -1.035 -19.625 15.406 1 98.44 71 CYS A N 1
ATOM 602 C CA . CYS A 1 71 ? -2.16 -19.703 16.328 1 98.44 71 CYS A CA 1
ATOM 603 C C . CYS A 1 71 ? -1.678 -19.688 17.781 1 98.44 71 CYS A C 1
ATOM 605 O O . CYS A 1 71 ? -2.467 -19.469 18.703 1 98.44 71 CYS A O 1
ATOM 607 N N . LEU A 1 72 ? -0.442 -19.844 17.969 1 98.69 72 LEU A N 1
ATOM 608 C CA . LEU A 1 72 ? 0.105 -20.109 19.297 1 98.69 72 LEU A CA 1
ATOM 609 C C . LEU A 1 72 ? -0.087 -18.891 20.203 1 98.69 72 LEU A C 1
ATOM 611 O O . LEU A 1 72 ? -0.47 -19.047 21.375 1 98.69 72 LEU A O 1
ATOM 615 N N . PRO A 1 73 ? 0.198 -17.641 19.734 1 98.56 73 PRO A N 1
ATOM 616 C CA . PRO A 1 73 ? -0.002 -16.484 20.625 1 98.56 73 PRO A CA 1
ATOM 617 C C . PRO A 1 73 ? -1.41 -16.438 21.203 1 98.56 73 PRO A C 1
ATOM 619 O O . PRO A 1 73 ? -1.574 -16.188 22.406 1 98.56 73 PRO A O 1
ATOM 622 N N . LYS A 1 74 ? -2.41 -16.703 20.391 1 98.25 74 LYS A N 1
ATOM 623 C CA . LYS A 1 74 ? -3.797 -16.688 20.844 1 98.25 74 LYS A CA 1
ATOM 624 C C . LYS A 1 74 ? -4.039 -17.766 21.906 1 98.25 74 LYS A C 1
ATOM 626 O O . LYS A 1 74 ? -4.664 -17.5 22.938 1 98.25 74 LYS A O 1
ATOM 631 N N . LEU A 1 75 ? -3.574 -18.922 21.672 1 98.38 75 LEU A N 1
ATOM 632 C CA . LEU A 1 75 ? -3.777 -20.047 22.578 1 98.38 75 LEU A CA 1
ATOM 633 C C . LEU A 1 75 ? -3.09 -19.797 23.906 1 98.38 75 LEU A C 1
ATOM 635 O O . LEU A 1 75 ? -3.633 -20.141 24.969 1 98.38 75 LEU A O 1
ATOM 639 N N . LEU A 1 76 ? -1.896 -19.234 23.875 1 98.19 76 LEU A N 1
ATOM 640 C CA . LEU A 1 76 ? -1.166 -18.938 25.094 1 98.19 76 LEU A CA 1
ATOM 641 C C . LEU A 1 76 ? -1.894 -17.875 25.922 1 98.19 76 LEU A C 1
ATOM 643 O O . LEU A 1 76 ? -2.031 -18 27.141 1 98.19 76 LEU A O 1
ATOM 647 N N . LYS A 1 77 ? -2.387 -16.828 25.266 1 96.25 77 LYS A N 1
ATOM 648 C CA . LYS A 1 77 ? -3.068 -15.727 25.938 1 96.25 77 LYS A CA 1
ATOM 649 C C . LYS A 1 77 ? -4.414 -16.172 26.5 1 96.25 77 LYS A C 1
ATOM 651 O O . LYS A 1 77 ? -4.918 -15.594 27.469 1 96.25 77 LYS A O 1
ATOM 656 N N . GLN A 1 78 ? -5.004 -17.219 25.906 1 95.44 78 GLN A N 1
ATOM 657 C CA . GLN A 1 78 ? -6.219 -17.828 26.453 1 95.44 78 GLN A CA 1
ATOM 658 C C . GLN A 1 78 ? -5.941 -18.516 27.781 1 95.44 78 GLN A C 1
ATOM 660 O O . GLN A 1 78 ? -6.805 -18.531 28.672 1 95.44 78 GLN A O 1
ATOM 665 N N . TYR A 1 79 ? -4.824 -19.016 27.875 1 93.06 79 TYR A N 1
ATOM 666 C CA . TYR A 1 79 ? -4.414 -19.641 29.141 1 93.06 79 TYR A CA 1
ATOM 667 C C . TYR A 1 79 ? -4.102 -18.578 30.188 1 93.06 79 TYR A C 1
ATOM 669 O O . TYR A 1 79 ? -4.5 -18.719 31.344 1 93.06 79 TYR A O 1
ATOM 677 N N . ASN A 1 80 ? -3.33 -17.625 29.797 1 93.62 80 ASN A N 1
ATOM 678 C CA . ASN A 1 80 ? -2.947 -16.516 30.672 1 93.62 80 ASN A CA 1
ATOM 679 C C . ASN A 1 80 ? -2.752 -15.227 29.891 1 93.62 80 ASN A C 1
ATOM 681 O O . ASN A 1 80 ? -1.735 -15.055 29.203 1 93.62 80 ASN A O 1
ATOM 685 N N . ILE A 1 81 ? -3.584 -14.273 30.078 1 90.31 81 ILE A N 1
ATOM 686 C CA . ILE A 1 81 ? -3.621 -13.039 29.297 1 90.31 81 ILE A CA 1
ATOM 687 C C . ILE A 1 81 ? -2.398 -12.188 29.625 1 90.31 81 ILE A C 1
ATOM 689 O O . ILE A 1 81 ? -2.002 -11.328 28.844 1 90.31 81 ILE A O 1
ATOM 693 N N . ASN A 1 82 ? -1.763 -12.453 30.734 1 88.75 82 ASN A N 1
ATOM 694 C CA . ASN A 1 82 ? -0.657 -11.617 31.172 1 88.75 82 ASN A CA 1
ATOM 695 C C . ASN A 1 82 ? 0.686 -12.141 30.688 1 88.75 82 ASN A C 1
ATOM 697 O O . ASN A 1 82 ? 1.717 -11.492 30.859 1 88.75 82 ASN A O 1
ATOM 701 N N . MET A 1 83 ? 0.692 -13.297 30.062 1 94.44 83 MET A N 1
ATOM 702 C CA . MET A 1 83 ? 1.928 -13.828 29.5 1 94.44 83 MET A CA 1
ATOM 703 C C . MET A 1 83 ? 2.551 -12.844 28.516 1 94.44 83 MET A C 1
ATOM 705 O O . MET A 1 83 ? 1.842 -12.188 27.75 1 94.44 83 MET A O 1
ATOM 709 N N . LYS A 1 84 ? 3.887 -12.68 28.594 1 95.94 84 LYS A N 1
ATOM 710 C CA . LYS A 1 84 ? 4.617 -11.906 27.594 1 95.94 84 LYS A CA 1
ATOM 711 C C . LYS A 1 84 ? 4.934 -12.75 26.359 1 95.94 84 LYS A C 1
ATOM 713 O O . LYS A 1 84 ? 5.836 -13.594 26.391 1 95.94 84 LYS A O 1
ATOM 718 N N . VAL A 1 85 ? 4.211 -12.492 25.297 1 98 85 VAL A N 1
ATOM 719 C CA . VAL A 1 85 ? 4.301 -13.344 24.109 1 98 85 VAL A CA 1
ATOM 720 C C . VAL A 1 85 ? 4.742 -12.523 22.906 1 98 85 VAL A C 1
ATOM 722 O O . VAL A 1 85 ? 4.156 -11.477 22.609 1 98 85 VAL A O 1
ATOM 725 N N . GLY A 1 86 ? 5.82 -12.898 22.281 1 98.44 86 GLY A N 1
ATOM 726 C CA . GLY A 1 86 ? 6.242 -12.352 21 1 98.44 86 GLY A CA 1
ATOM 727 C C . GLY A 1 86 ? 6.133 -13.344 19.859 1 98.44 86 GLY A C 1
ATOM 728 O O . GLY A 1 86 ? 6.219 -14.555 20.062 1 98.44 86 GLY A O 1
ATOM 729 N N . TRP A 1 87 ? 5.883 -12.867 18.656 1 98.75 87 TRP A N 1
ATOM 730 C CA . TRP A 1 87 ? 5.867 -13.688 17.453 1 98.75 87 TRP A CA 1
ATOM 731 C C . TRP A 1 87 ? 6.793 -13.109 16.391 1 98.75 87 TRP A C 1
ATOM 733 O O . TRP A 1 87 ? 6.844 -11.891 16.188 1 98.75 87 TRP A O 1
ATOM 743 N N . PHE A 1 88 ? 7.551 -13.977 15.719 1 98.56 88 PHE A N 1
ATOM 744 C CA . PHE A 1 88 ? 8.523 -13.539 14.727 1 98.56 88 PHE A CA 1
ATOM 745 C C . PHE A 1 88 ? 8.438 -14.391 13.469 1 98.56 88 PHE A C 1
ATOM 747 O O . PHE A 1 88 ? 8.391 -15.617 13.539 1 98.56 88 PHE A O 1
ATOM 754 N N . LEU A 1 89 ? 8.391 -13.75 12.312 1 97.94 89 LEU A N 1
ATOM 755 C CA . LEU A 1 89 ? 8.367 -14.453 11.031 1 97.94 89 LEU A CA 1
ATOM 756 C C . LEU A 1 89 ? 9.727 -14.359 10.336 1 97.94 89 LEU A C 1
ATOM 758 O O . LEU A 1 89 ? 10.258 -13.258 10.148 1 97.94 89 LEU A O 1
ATOM 762 N N . HIS A 1 90 ? 10.273 -15.477 9.875 1 95.19 90 HIS A N 1
ATOM 763 C CA . HIS A 1 90 ? 11.617 -15.523 9.305 1 95.19 90 HIS A CA 1
ATOM 764 C C . HIS A 1 90 ? 11.57 -15.477 7.781 1 95.19 90 HIS A C 1
ATOM 766 O O . HIS A 1 90 ? 12.609 -15.406 7.129 1 95.19 90 HIS A O 1
ATOM 772 N N . THR A 1 91 ? 10.414 -15.586 7.203 1 93.75 91 THR A N 1
ATOM 773 C CA . THR A 1 91 ? 10.211 -15.484 5.762 1 93.75 91 THR A CA 1
ATOM 774 C C . THR A 1 91 ? 9.5 -14.18 5.406 1 93.75 91 THR A C 1
ATOM 776 O O . THR A 1 91 ? 9.031 -13.461 6.289 1 93.75 91 THR A O 1
ATOM 779 N N . PRO A 1 92 ? 9.461 -13.844 4.148 1 94.06 92 PRO A N 1
ATOM 780 C CA . PRO A 1 92 ? 8.703 -12.648 3.773 1 94.06 92 PRO A CA 1
ATOM 781 C C . PRO A 1 92 ? 7.219 -12.758 4.109 1 94.06 92 PRO A C 1
ATOM 783 O O . PRO A 1 92 ? 6.68 -13.867 4.168 1 94.06 92 PRO A O 1
ATOM 786 N N . PHE A 1 93 ? 6.613 -11.68 4.449 1 96.44 93 PHE A N 1
ATOM 787 C CA . PHE A 1 93 ? 5.16 -11.609 4.531 1 96.44 93 PHE A CA 1
ATOM 788 C C . PHE A 1 93 ? 4.574 -11.016 3.254 1 96.44 93 PHE A C 1
ATOM 790 O O . PHE A 1 93 ? 5.027 -9.977 2.781 1 96.44 93 PHE A O 1
ATOM 797 N N . PRO A 1 94 ? 3.654 -11.648 2.648 1 94.81 94 PRO A N 1
ATOM 798 C CA . PRO A 1 94 ? 3.156 -11.219 1.339 1 94.81 94 PRO A CA 1
ATOM 799 C C . PRO A 1 94 ? 2.285 -9.969 1.415 1 94.81 94 PRO A C 1
ATOM 801 O O . PRO A 1 94 ? 1.871 -9.562 2.506 1 94.81 94 PRO A O 1
ATOM 804 N N . SER A 1 95 ? 2.025 -9.352 0.266 1 92.56 95 SER A N 1
ATOM 805 C CA . SER A 1 95 ? 1.076 -8.242 0.182 1 92.56 95 SER A CA 1
ATOM 806 C C . SER A 1 95 ? -0.323 -8.688 0.598 1 92.56 95 SER A C 1
ATOM 808 O O . SER A 1 95 ? -0.647 -9.875 0.547 1 92.56 95 SER A O 1
ATOM 810 N N . SER A 1 96 ? -1.137 -7.707 0.989 1 92.12 96 SER A N 1
ATOM 811 C CA . SER A 1 96 ? -2.496 -8 1.434 1 92.12 96 SER A CA 1
ATOM 812 C C . SER A 1 96 ? -3.303 -8.68 0.332 1 92.12 96 SER A C 1
ATOM 814 O O . SER A 1 96 ? -4.141 -9.539 0.61 1 92.12 96 SER A O 1
ATOM 816 N N . GLU A 1 97 ? -3.027 -8.344 -0.954 1 91.81 97 GLU A N 1
ATOM 817 C CA . GLU A 1 97 ? -3.754 -8.922 -2.08 1 91.81 97 GLU A CA 1
ATOM 818 C C . GLU A 1 97 ? -3.439 -10.406 -2.234 1 91.81 97 GLU A C 1
ATOM 820 O O . GLU A 1 97 ? -4.312 -11.195 -2.59 1 91.81 97 GLU A O 1
ATOM 825 N N . MET A 1 98 ? -2.215 -10.727 -1.981 1 93.06 98 MET A N 1
ATOM 826 C CA . MET A 1 98 ? -1.818 -12.125 -2.039 1 93.06 98 MET A CA 1
ATOM 827 C C . MET A 1 98 ? -2.355 -12.898 -0.835 1 93.06 98 MET A C 1
ATOM 829 O O . MET A 1 98 ? -2.877 -14 -0.981 1 93.06 98 MET A O 1
ATOM 833 N N . TYR A 1 99 ? -2.299 -12.297 0.342 1 95.44 99 TYR A N 1
ATOM 834 C CA . TYR A 1 99 ? -2.713 -12.938 1.587 1 95.44 99 TYR A CA 1
ATOM 835 C C . TYR A 1 99 ? -4.215 -13.18 1.601 1 95.44 99 TYR A C 1
ATOM 837 O O . TYR A 1 99 ? -4.688 -14.156 2.189 1 95.44 99 TYR A O 1
ATOM 845 N N . ARG A 1 100 ? -4.934 -12.43 0.91 1 93.62 100 ARG A N 1
ATOM 846 C CA . ARG A 1 100 ? -6.395 -12.438 0.953 1 93.62 100 ARG A CA 1
ATOM 847 C C . ARG A 1 100 ? -6.953 -13.75 0.417 1 93.62 100 ARG A C 1
ATOM 849 O O . ARG A 1 100 ? -8.086 -14.117 0.726 1 93.62 100 ARG A O 1
ATOM 856 N N . ALA A 1 101 ? -6.207 -14.438 -0.4 1 93.38 101 ALA A N 1
ATOM 857 C CA . ALA A 1 101 ? -6.668 -15.695 -0.987 1 93.38 101 ALA A CA 1
ATOM 858 C C . ALA A 1 101 ? -6.816 -16.781 0.078 1 93.38 101 ALA A C 1
ATOM 860 O O . ALA A 1 101 ? -7.543 -17.75 -0.118 1 93.38 101 ALA A O 1
ATOM 861 N N . LEU A 1 102 ? -6.094 -16.688 1.204 1 94.94 102 LEU A N 1
ATOM 862 C CA . LEU A 1 102 ? -6.039 -17.703 2.248 1 94.94 102 LEU A CA 1
ATOM 863 C C . LEU A 1 102 ? -7.395 -17.859 2.93 1 94.94 102 LEU A C 1
ATOM 865 O O . LEU A 1 102 ? -7.938 -16.891 3.463 1 94.94 102 LEU A O 1
ATOM 869 N N . PRO A 1 103 ? -7.75 -19.234 2.842 1 91.56 103 PRO A N 1
ATOM 870 C CA . PRO A 1 103 ? -8.906 -19.469 3.709 1 91.56 103 PRO A CA 1
ATOM 871 C C . PRO A 1 103 ? -8.594 -19.25 5.188 1 91.56 103 PRO A C 1
ATOM 873 O O . PRO A 1 103 ? -7.453 -19.453 5.613 1 91.56 103 PRO A O 1
ATOM 876 N N . ASN A 1 104 ? -9.266 -18.75 6.027 1 94.19 104 ASN A N 1
ATOM 877 C CA . ASN A 1 104 ? -9.094 -18.453 7.445 1 94.19 104 ASN A CA 1
ATOM 878 C C . ASN A 1 104 ? -8.148 -17.266 7.656 1 94.19 104 ASN A C 1
ATOM 880 O O . ASN A 1 104 ? -7.465 -17.188 8.68 1 94.19 104 ASN A O 1
ATOM 884 N N . ARG A 1 105 ? -7.949 -16.516 6.617 1 95.81 105 ARG A N 1
ATOM 885 C CA . ARG A 1 105 ? -7.07 -15.344 6.617 1 95.81 105 ARG A CA 1
ATOM 886 C C . ARG A 1 105 ? -7.301 -14.484 7.855 1 95.81 105 ARG A C 1
ATOM 888 O O . ARG A 1 105 ? -6.344 -14.055 8.508 1 95.81 105 ARG A O 1
ATOM 895 N N . ALA A 1 106 ? -8.516 -14.258 8.281 1 95.75 106 ALA A N 1
ATOM 896 C CA . ALA A 1 106 ? -8.836 -13.391 9.414 1 95.75 106 ALA A CA 1
ATOM 897 C C . ALA A 1 106 ? -8.43 -14.047 10.734 1 95.75 106 ALA A C 1
ATOM 899 O O . ALA A 1 106 ? -7.82 -13.398 11.594 1 95.75 106 ALA A O 1
ATOM 900 N N . ASP A 1 107 ? -8.695 -15.352 10.875 1 97.12 107 ASP A N 1
ATOM 901 C CA . ASP A 1 107 ? -8.398 -16.094 12.102 1 97.12 107 ASP A CA 1
ATOM 902 C C . ASP A 1 107 ? -6.898 -16.094 12.391 1 97.12 107 ASP A C 1
ATOM 904 O O . ASP A 1 107 ? -6.484 -15.906 13.539 1 97.12 107 ASP A O 1
ATOM 908 N N . LEU A 1 108 ? -6.168 -16.297 11.375 1 98.06 108 LEU A N 1
ATOM 909 C CA . LEU A 1 108 ? -4.723 -16.391 11.539 1 98.06 108 LEU A CA 1
ATOM 910 C C . LEU A 1 108 ? -4.137 -15.023 11.922 1 98.06 108 LEU A C 1
ATOM 912 O O . LEU A 1 108 ? -3.273 -14.945 12.797 1 98.06 108 LEU A O 1
ATOM 916 N N . LEU A 1 109 ? -4.594 -13.953 11.25 1 98.19 109 LEU A N 1
ATOM 917 C CA . LEU A 1 109 ? -4.117 -12.617 11.586 1 98.19 109 LEU A CA 1
ATOM 918 C C . LEU A 1 109 ? -4.48 -12.258 13.023 1 98.19 109 LEU A C 1
ATOM 920 O O . LEU A 1 109 ? -3.643 -11.758 13.773 1 98.19 109 LEU A O 1
ATOM 924 N N . GLU A 1 110 ? -5.711 -12.57 13.406 1 98.06 110 GLU A N 1
ATOM 925 C CA . GLU A 1 110 ? -6.164 -12.281 14.758 1 98.06 110 GLU A CA 1
ATOM 926 C C . GLU A 1 110 ? -5.359 -13.062 15.789 1 98.06 110 GLU A C 1
ATOM 928 O O . GLU A 1 110 ? -5.055 -12.555 16.875 1 98.06 110 GLU A O 1
ATOM 933 N N . ALA A 1 111 ? -5.074 -14.266 15.438 1 98.56 111 ALA A N 1
ATOM 934 C CA . ALA A 1 111 ? -4.301 -15.102 16.359 1 98.56 111 ALA A CA 1
ATOM 935 C C . ALA A 1 111 ? -2.91 -14.523 16.578 1 98.56 111 ALA A C 1
ATOM 937 O O . ALA A 1 111 ? -2.424 -14.492 17.719 1 98.56 111 ALA A O 1
ATOM 938 N N . VAL A 1 112 ? -2.242 -14.062 15.555 1 98.62 112 VAL A N 1
ATOM 939 C CA . VAL A 1 112 ? -0.914 -13.469 15.656 1 98.62 112 VAL A CA 1
ATOM 940 C C . VAL A 1 112 ? -0.99 -12.172 16.453 1 98.62 112 VAL A C 1
ATOM 942 O O . VAL A 1 112 ? -0.106 -11.875 17.266 1 98.62 112 VAL A O 1
ATOM 945 N N . LEU A 1 113 ? -2.098 -11.438 16.297 1 97.69 113 LEU A N 1
ATOM 946 C CA . LEU A 1 113 ? -2.262 -10.125 16.906 1 97.69 113 LEU A CA 1
ATOM 947 C C . LEU A 1 113 ? -2.484 -10.258 18.422 1 97.69 113 LEU A C 1
ATOM 949 O O . LEU A 1 113 ? -2.482 -9.258 19.141 1 97.69 113 LEU A O 1
ATOM 953 N N . LYS A 1 114 ? -2.646 -11.484 18.891 1 97.75 114 LYS A N 1
ATOM 954 C CA . LYS A 1 114 ? -2.721 -11.672 20.328 1 97.75 114 LYS A CA 1
ATOM 955 C C . LYS A 1 114 ? -1.338 -11.562 20.969 1 97.75 114 LYS A C 1
ATOM 957 O O . LYS A 1 114 ? -1.221 -11.414 22.188 1 97.75 114 LYS A O 1
ATOM 962 N N . ALA A 1 115 ? -0.298 -11.625 20.141 1 98.12 115 ALA A N 1
ATOM 963 C CA . ALA A 1 115 ? 1.056 -11.391 20.641 1 98.12 115 ALA A CA 1
ATOM 964 C C . ALA A 1 115 ? 1.237 -9.938 21.078 1 98.12 115 ALA A C 1
ATOM 966 O O . ALA A 1 115 ? 0.447 -9.07 20.703 1 98.12 115 ALA A O 1
ATOM 967 N N . ASP A 1 116 ? 2.242 -9.703 21.875 1 96.44 116 ASP A N 1
ATOM 968 C CA . ASP A 1 116 ? 2.561 -8.352 22.344 1 96.44 116 ASP A CA 1
ATOM 969 C C . ASP A 1 116 ? 3.486 -7.641 21.359 1 96.44 116 ASP A C 1
ATOM 971 O O . ASP A 1 116 ? 3.498 -6.41 21.281 1 96.44 116 ASP A O 1
ATOM 975 N N . LEU A 1 117 ? 4.262 -8.375 20.734 1 97.56 117 LEU A N 1
ATOM 976 C CA . LEU A 1 117 ? 5.199 -7.879 19.734 1 97.56 117 LEU A CA 1
ATOM 977 C C . LEU A 1 117 ? 5.266 -8.812 18.531 1 97.56 117 LEU A C 1
ATOM 979 O O . LEU A 1 117 ? 5.453 -10.023 18.703 1 97.56 117 LEU A O 1
ATOM 983 N N . VAL A 1 118 ? 5.008 -8.258 17.391 1 98.44 118 VAL A N 1
ATOM 984 C CA . VAL A 1 118 ? 5.148 -8.992 16.141 1 98.44 118 VAL A CA 1
ATOM 985 C C . VAL A 1 118 ? 6.371 -8.477 15.375 1 98.44 118 VAL A C 1
ATOM 987 O O . VAL A 1 118 ? 6.492 -7.277 15.117 1 98.44 118 VAL A O 1
ATOM 990 N N . GLY A 1 119 ? 7.301 -9.359 15.047 1 97.88 119 GLY A N 1
ATOM 991 C CA . GLY A 1 119 ? 8.562 -8.953 14.438 1 97.88 119 GLY A CA 1
ATOM 992 C C . GLY A 1 119 ? 8.789 -9.57 13.07 1 97.88 119 GLY A C 1
ATOM 993 O O . GLY A 1 119 ? 8.359 -10.695 12.805 1 97.88 119 GLY A O 1
ATOM 994 N N . PHE A 1 120 ? 9.5 -8.844 12.25 1 96.56 120 PHE A N 1
ATOM 995 C CA . PHE A 1 120 ? 9.906 -9.258 10.914 1 96.56 120 PHE A CA 1
ATOM 996 C C . PHE A 1 120 ? 11.367 -8.906 10.656 1 96.56 120 PHE A C 1
ATOM 998 O O . PHE A 1 120 ? 11.969 -8.148 11.414 1 96.56 120 PHE A O 1
ATOM 1005 N N . HIS A 1 121 ? 11.898 -9.398 9.562 1 94.12 121 HIS A N 1
ATOM 1006 C CA . HIS A 1 121 ? 13.289 -9.133 9.234 1 94.12 121 HIS A CA 1
ATOM 1007 C C . HIS A 1 121 ? 13.453 -7.762 8.586 1 94.12 121 HIS A C 1
ATOM 1009 O O . HIS A 1 121 ? 14.516 -7.145 8.688 1 94.12 121 HIS A O 1
ATOM 1015 N N . ALA A 1 122 ? 12.438 -7.32 7.922 1 91.06 122 ALA A N 1
ATOM 1016 C CA . ALA A 1 122 ? 12.508 -6.07 7.172 1 91.06 122 ALA A CA 1
ATOM 1017 C C . ALA A 1 122 ? 11.219 -5.262 7.32 1 91.06 122 ALA A C 1
ATOM 1019 O O . ALA A 1 122 ? 10.156 -5.824 7.574 1 91.06 122 ALA A O 1
ATOM 1020 N N . TYR A 1 123 ? 11.312 -3.959 7.129 1 88.44 123 TYR A N 1
ATOM 1021 C CA . TYR A 1 123 ? 10.148 -3.088 7.277 1 88.44 123 TYR A CA 1
ATOM 1022 C C . TYR A 1 123 ? 9.125 -3.355 6.18 1 88.44 123 TYR A C 1
ATOM 1024 O O . TYR A 1 123 ? 7.922 -3.186 6.391 1 88.44 123 TYR A O 1
ATOM 1032 N N . ASP A 1 124 ? 9.586 -3.816 5.055 1 89.25 124 ASP A N 1
ATOM 1033 C CA . ASP A 1 124 ? 8.641 -4.16 3.994 1 89.25 124 ASP A CA 1
ATOM 1034 C C . ASP A 1 124 ? 7.676 -5.254 4.449 1 89.25 124 ASP A C 1
ATOM 1036 O O . ASP A 1 124 ? 6.477 -5.188 4.172 1 89.25 124 ASP A O 1
ATOM 1040 N N . TYR A 1 125 ? 8.227 -6.211 5.117 1 93.69 125 TYR A N 1
ATOM 1041 C CA . TYR A 1 125 ? 7.395 -7.309 5.598 1 93.69 125 TYR A CA 1
ATOM 1042 C C . TYR A 1 125 ? 6.426 -6.832 6.672 1 93.69 125 TYR A C 1
ATOM 1044 O O . TYR A 1 125 ? 5.258 -7.215 6.676 1 93.69 125 TYR A O 1
ATOM 1052 N N . ALA A 1 126 ? 6.934 -6.027 7.535 1 93.62 126 ALA A N 1
ATOM 1053 C CA . ALA A 1 126 ? 6.086 -5.453 8.578 1 93.62 126 ALA A CA 1
ATOM 1054 C C . ALA A 1 126 ? 4.945 -4.641 7.973 1 93.62 126 ALA A C 1
ATOM 1056 O O . ALA A 1 126 ? 3.795 -4.762 8.398 1 93.62 126 ALA A O 1
ATOM 1057 N N . ARG A 1 127 ? 5.281 -3.854 6.992 1 89.62 127 ARG A N 1
ATOM 1058 C CA . ARG A 1 127 ? 4.285 -3.033 6.309 1 89.62 127 ARG A CA 1
ATOM 1059 C C . ARG A 1 127 ? 3.211 -3.898 5.664 1 89.62 127 ARG A C 1
ATOM 1061 O O . ARG A 1 127 ? 2.023 -3.576 5.73 1 89.62 127 ARG A O 1
ATOM 1068 N N . HIS A 1 128 ? 3.568 -4.953 4.984 1 93.38 128 HIS A N 1
ATOM 1069 C CA . HIS A 1 128 ? 2.613 -5.855 4.355 1 93.38 128 HIS A CA 1
ATOM 1070 C C . HIS A 1 128 ? 1.688 -6.488 5.387 1 93.38 128 HIS A C 1
ATOM 1072 O O . HIS A 1 128 ? 0.491 -6.652 5.141 1 93.38 128 HIS A O 1
ATOM 1078 N N . PHE A 1 129 ? 2.229 -6.836 6.551 1 96.62 129 PHE A N 1
ATOM 1079 C CA . PHE A 1 129 ? 1.418 -7.402 7.621 1 96.62 129 PHE A CA 1
ATOM 1080 C C . PHE A 1 129 ? 0.375 -6.398 8.102 1 96.62 129 PHE A C 1
ATOM 1082 O O . PHE A 1 129 ? -0.802 -6.738 8.242 1 96.62 129 PHE A O 1
ATOM 1089 N N . VAL A 1 130 ? 0.838 -5.223 8.336 1 91.06 130 VAL A N 1
ATOM 1090 C CA . VAL A 1 130 ? -0.053 -4.164 8.797 1 91.06 130 VAL A CA 1
ATOM 1091 C C . VAL A 1 130 ? -1.136 -3.904 7.758 1 91.06 130 VAL A C 1
ATOM 1093 O O . VAL A 1 130 ? -2.318 -3.797 8.094 1 91.06 130 VAL A O 1
ATOM 1096 N N . SER A 1 131 ? -0.726 -3.82 6.52 1 89.38 131 SER A N 1
ATOM 1097 C CA . SER A 1 131 ? -1.674 -3.609 5.43 1 89.38 131 SER A CA 1
ATOM 1098 C C . SER A 1 131 ? -2.715 -4.723 5.379 1 89.38 131 SER A C 1
ATOM 1100 O O . SER A 1 131 ? -3.893 -4.469 5.117 1 89.38 131 SER A O 1
ATOM 1102 N N . ALA A 1 132 ? -2.287 -5.941 5.559 1 94.19 132 ALA A N 1
ATOM 1103 C CA . ALA A 1 132 ? -3.213 -7.074 5.578 1 94.19 132 ALA A CA 1
ATOM 1104 C C . ALA A 1 132 ? -4.207 -6.945 6.727 1 94.19 132 ALA A C 1
ATOM 1106 O O . ALA A 1 132 ? -5.398 -7.211 6.555 1 94.19 132 ALA A O 1
ATOM 1107 N N . CYS A 1 133 ? -3.746 -6.551 7.891 1 93.56 133 CYS A N 1
ATOM 1108 C CA . CYS A 1 133 ? -4.621 -6.383 9.047 1 93.56 133 CYS A CA 1
ATOM 1109 C C . CYS A 1 133 ? -5.645 -5.281 8.805 1 93.56 133 CYS A C 1
ATOM 1111 O O . CYS A 1 133 ? -6.812 -5.422 9.164 1 93.56 133 CYS A O 1
ATOM 1113 N N . ILE A 1 134 ? -5.215 -4.246 8.195 1 84.88 134 ILE A N 1
ATOM 1114 C CA . ILE A 1 134 ? -6.105 -3.127 7.902 1 84.88 134 ILE A CA 1
ATOM 1115 C C . ILE A 1 134 ? -7.137 -3.547 6.859 1 84.88 134 ILE A C 1
ATOM 1117 O O . ILE A 1 134 ? -8.344 -3.385 7.062 1 84.88 134 ILE A O 1
ATOM 1121 N N . SER A 1 135 ? -6.73 -4.129 5.844 1 86.88 135 SER A N 1
ATOM 1122 C CA . SER A 1 135 ? -7.574 -4.418 4.688 1 86.88 135 SER A CA 1
ATOM 1123 C C . SER A 1 135 ? -8.539 -5.562 4.98 1 86.88 135 SER A C 1
ATOM 1125 O O . SER A 1 135 ? -9.68 -5.562 4.508 1 86.88 135 SER A O 1
ATOM 1127 N N . LEU A 1 136 ? -8.141 -6.527 5.758 1 91 136 LEU A N 1
ATOM 1128 C CA . LEU A 1 136 ? -8.938 -7.746 5.902 1 91 136 LEU A CA 1
ATOM 1129 C C . LEU A 1 136 ? -9.703 -7.742 7.219 1 91 136 LEU A C 1
ATOM 1131 O O . LEU A 1 136 ? -10.742 -8.391 7.336 1 91 136 LEU A O 1
ATOM 1135 N N . LEU A 1 137 ? -9.117 -7.012 8.188 1 90.38 137 LEU A N 1
ATOM 1136 C CA . LEU A 1 137 ? -9.766 -7.012 9.492 1 90.38 137 LEU A CA 1
ATOM 1137 C C . LEU A 1 137 ? -10.398 -5.656 9.789 1 90.38 137 LEU A C 1
ATOM 1139 O O . LEU A 1 137 ? -11.156 -5.516 10.75 1 90.38 137 LEU A O 1
ATOM 1143 N N . GLY A 1 138 ? -10.109 -4.695 9 1 80.19 138 GLY A N 1
ATOM 1144 C CA . GLY A 1 138 ? -10.656 -3.367 9.234 1 80.19 138 GLY A CA 1
ATOM 1145 C C . GLY A 1 138 ? -10.039 -2.668 10.43 1 80.19 138 GLY A C 1
ATOM 1146 O O . GLY A 1 138 ? -10.695 -1.858 11.086 1 80.19 138 GLY A O 1
ATOM 1147 N N . LEU A 1 139 ? -8.789 -3.002 10.734 1 83.56 139 LEU A N 1
ATOM 1148 C CA . LEU A 1 139 ? -8.133 -2.428 11.898 1 83.56 139 LEU A CA 1
ATOM 1149 C C . LEU A 1 139 ? -7.426 -1.123 11.547 1 83.56 139 LEU A C 1
ATOM 1151 O O . LEU A 1 139 ? -7.293 -0.789 10.367 1 83.56 139 LEU A O 1
ATOM 1155 N N . GLU A 1 140 ? -7.008 -0.446 12.578 1 75.12 140 GLU A N 1
ATOM 1156 C CA . GLU A 1 140 ? -6.289 0.81 12.391 1 75.12 140 GLU A CA 1
ATOM 1157 C C . GLU A 1 140 ? -4.805 0.652 12.711 1 75.12 140 GLU A C 1
ATOM 1159 O O . GLU A 1 140 ? -4.449 0.037 13.719 1 75.12 140 GLU A O 1
ATOM 1164 N N . GLY A 1 141 ? -4.039 1.155 11.82 1 76 141 GLY A N 1
ATOM 1165 C CA . GLY A 1 141 ? -2.602 1.118 12.031 1 76 141 GLY A CA 1
ATOM 1166 C C . GLY A 1 141 ? -2.041 2.426 12.555 1 76 141 GLY A C 1
ATOM 1167 O O . GLY A 1 141 ? -2.67 3.477 12.422 1 76 141 GLY A O 1
ATOM 1168 N N . CYS A 1 142 ? -0.916 2.324 13.289 1 73.94 142 CYS A N 1
ATOM 1169 C CA . CYS A 1 142 ? -0.114 3.471 13.703 1 73.94 142 CYS A CA 1
ATOM 1170 C C . CYS A 1 142 ? 1.373 3.188 13.523 1 73.94 142 CYS A C 1
ATOM 1172 O O . CYS A 1 142 ? 1.756 2.094 13.109 1 73.94 142 CYS A O 1
ATOM 1174 N N . LEU A 1 143 ? 2.209 4.141 13.758 1 71.94 143 LEU A N 1
ATOM 1175 C CA . LEU A 1 143 ? 3.645 4.008 13.539 1 71.94 143 LEU A CA 1
ATOM 1176 C C . LEU A 1 143 ? 4.227 2.883 14.391 1 71.94 143 LEU A C 1
ATOM 1178 O O . LEU A 1 143 ? 5.211 2.252 14 1 71.94 143 LEU A O 1
ATOM 1182 N N . GLU A 1 144 ? 3.521 2.633 15.516 1 79.38 144 GLU A N 1
ATOM 1183 C CA . GLU A 1 144 ? 4.047 1.624 16.438 1 79.38 144 GLU A CA 1
ATOM 1184 C C . GLU A 1 144 ? 3.541 0.231 16.062 1 79.38 144 GLU A C 1
ATOM 1186 O O . GLU A 1 144 ? 4.133 -0.774 16.469 1 79.38 144 GLU A O 1
ATOM 1191 N N . GLY A 1 145 ? 2.398 0.259 15.477 1 86.94 145 GLY A N 1
ATOM 1192 C CA . GLY A 1 145 ? 1.849 -1.041 15.125 1 86.94 145 GLY A CA 1
ATOM 1193 C C . GLY A 1 145 ? 0.372 -0.991 14.781 1 86.94 145 GLY A C 1
ATOM 1194 O O . GLY A 1 145 ? -0.049 -0.189 13.945 1 86.94 145 GLY A O 1
ATOM 1195 N N .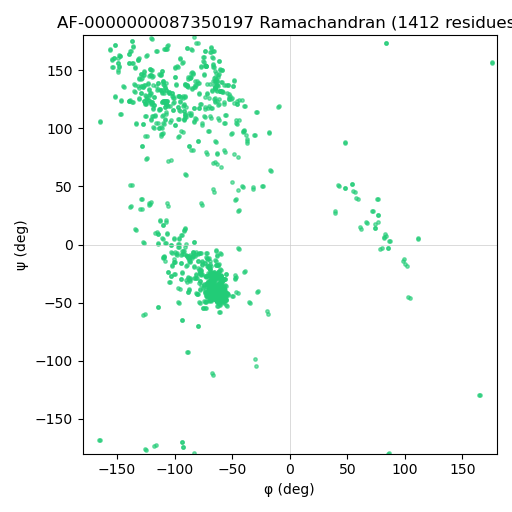 ILE A 1 146 ? -0.44 -1.926 15.453 1 86.88 146 ILE A N 1
ATOM 1196 C CA . ILE A 1 146 ? -1.856 -2.086 15.148 1 86.88 146 ILE A CA 1
ATOM 1197 C C . ILE A 1 146 ? -2.68 -1.981 16.422 1 86.88 146 ILE A C 1
ATOM 1199 O O . ILE A 1 146 ? -2.303 -2.537 17.469 1 86.88 146 ILE A O 1
ATOM 1203 N N . GLN A 1 147 ? -3.756 -1.234 16.312 1 82.75 147 GLN A N 1
ATOM 1204 C CA . GLN A 1 147 ? -4.723 -1.233 17.406 1 82.75 147 GLN A CA 1
ATOM 1205 C C . GLN A 1 147 ? -5.605 -2.477 17.359 1 82.75 147 GLN A C 1
ATOM 1207 O O . GLN A 1 147 ? -6.285 -2.725 16.359 1 82.75 147 GLN A O 1
ATOM 1212 N N . PHE A 1 148 ? -5.527 -3.279 18.359 1 86.75 148 PHE A N 1
ATOM 1213 C CA . PHE A 1 148 ? -6.27 -4.535 18.406 1 86.75 148 PHE A CA 1
ATOM 1214 C C . PHE A 1 148 ? -6.684 -4.875 19.828 1 86.75 148 PHE A C 1
ATOM 1216 O O . PHE A 1 148 ? -5.852 -4.895 20.734 1 86.75 148 PHE A O 1
ATOM 1223 N N . ASP A 1 149 ? -7.969 -5.055 19.984 1 82.12 149 ASP A N 1
ATOM 1224 C CA . ASP A 1 149 ? -8.531 -5.465 21.266 1 82.12 149 ASP A CA 1
ATOM 1225 C C . ASP A 1 149 ? -8.195 -4.461 22.359 1 82.12 149 ASP A C 1
ATOM 1227 O O . ASP A 1 149 ? -7.742 -4.84 23.453 1 82.12 149 ASP A O 1
ATOM 1231 N N . GLY A 1 150 ? -8.227 -3.215 22.078 1 72.44 150 GLY A N 1
ATOM 1232 C CA . GLY A 1 150 ? -8.07 -2.152 23.062 1 72.44 150 GLY A CA 1
ATOM 1233 C C . GLY A 1 150 ? -6.621 -1.842 23.375 1 72.44 150 GLY A C 1
ATOM 1234 O O . GLY A 1 150 ? -6.328 -1.075 24.297 1 72.44 150 GLY A O 1
ATOM 1235 N N . ARG A 1 151 ? -5.746 -2.389 22.688 1 82.12 151 ARG A N 1
ATOM 1236 C CA . ARG A 1 151 ? -4.324 -2.129 22.891 1 82.12 151 ARG A CA 1
ATOM 1237 C C . ARG A 1 151 ? -3.588 -1.98 21.578 1 82.12 151 ARG A C 1
ATOM 1239 O O . ARG A 1 151 ? -4.141 -2.275 20.516 1 82.12 151 ARG A O 1
ATOM 1246 N N . ILE A 1 152 ? -2.381 -1.481 21.688 1 83.81 152 ILE A N 1
ATOM 1247 C CA . ILE A 1 152 ? -1.52 -1.406 20.5 1 83.81 152 ILE A CA 1
ATOM 1248 C C . ILE A 1 152 ? -0.602 -2.627 20.469 1 83.81 152 ILE A C 1
ATOM 1250 O O . ILE A 1 152 ? 0.17 -2.865 21.391 1 83.81 152 ILE A O 1
ATOM 1254 N N . VAL A 1 153 ? -0.757 -3.408 19.516 1 93.5 153 VAL A N 1
ATOM 1255 C CA . VAL A 1 153 ? 0.194 -4.48 19.25 1 93.5 153 VAL A CA 1
ATOM 1256 C C . VAL A 1 153 ? 1.375 -3.939 18.453 1 93.5 153 VAL A C 1
ATOM 1258 O O . VAL A 1 153 ? 1.205 -3.469 17.312 1 93.5 153 VAL A O 1
ATOM 1261 N N . LYS A 1 154 ? 2.527 -4.02 19.047 1 93.75 154 LYS A N 1
ATOM 1262 C CA . LYS A 1 154 ? 3.711 -3.48 18.391 1 93.75 154 LYS A CA 1
ATOM 1263 C C . LYS A 1 154 ? 4.133 -4.359 17.203 1 93.75 154 LYS A C 1
ATOM 1265 O O . LYS A 1 154 ? 4.121 -5.59 17.312 1 93.75 154 LYS A O 1
ATOM 1270 N N . VAL A 1 155 ? 4.344 -3.791 16.078 1 94.81 155 VAL A N 1
ATOM 1271 C CA . VAL A 1 155 ? 4.859 -4.441 14.875 1 94.81 155 VAL A CA 1
ATOM 1272 C C . VAL A 1 155 ? 6.129 -3.732 14.406 1 94.81 155 VAL A C 1
ATOM 1274 O O . VAL A 1 155 ? 6.125 -2.518 14.195 1 94.81 155 VAL A O 1
ATOM 1277 N N . ASP A 1 156 ? 7.207 -4.48 14.273 1 94.06 156 ASP A N 1
ATOM 1278 C CA . ASP A 1 156 ? 8.461 -3.82 13.922 1 94.06 156 ASP A CA 1
ATOM 1279 C C . ASP A 1 156 ? 9.383 -4.758 13.148 1 94.06 156 ASP A C 1
ATOM 1281 O O . ASP A 1 156 ? 9.055 -5.93 12.953 1 94.06 156 ASP A O 1
ATOM 1285 N N . ALA A 1 157 ? 10.492 -4.176 12.641 1 93.25 157 ALA A N 1
ATOM 1286 C CA . ALA A 1 157 ? 11.508 -4.926 11.906 1 93.25 157 ALA A CA 1
ATOM 1287 C C . ALA A 1 157 ? 12.75 -5.156 12.758 1 93.25 157 ALA A C 1
ATOM 1289 O O . ALA A 1 157 ? 13.227 -4.242 13.43 1 93.25 157 ALA A O 1
ATOM 1290 N N . PHE A 1 158 ? 13.156 -6.375 12.758 1 94.62 158 PHE A N 1
ATOM 1291 C CA . PHE A 1 158 ? 14.375 -6.805 13.438 1 94.62 158 PHE A CA 1
ATOM 1292 C C . PHE A 1 158 ? 15.266 -7.609 12.492 1 94.62 158 PHE A C 1
ATOM 1294 O O . PHE A 1 158 ? 15.211 -8.836 12.477 1 94.62 158 PHE A O 1
ATOM 1301 N N . PRO A 1 159 ? 16.078 -6.906 11.703 1 91.5 159 PRO A N 1
ATOM 1302 C CA . PRO A 1 159 ? 16.938 -7.645 10.773 1 91.5 159 PRO A CA 1
ATOM 1303 C C . PRO A 1 159 ? 17.906 -8.586 11.492 1 91.5 159 PRO A C 1
ATOM 1305 O O . PRO A 1 159 ? 18.578 -8.188 12.445 1 91.5 159 PRO A O 1
ATOM 1308 N N . ILE A 1 160 ? 17.938 -9.75 11.016 1 93.12 160 ILE A N 1
ATOM 1309 C CA . ILE A 1 160 ? 18.828 -10.734 11.625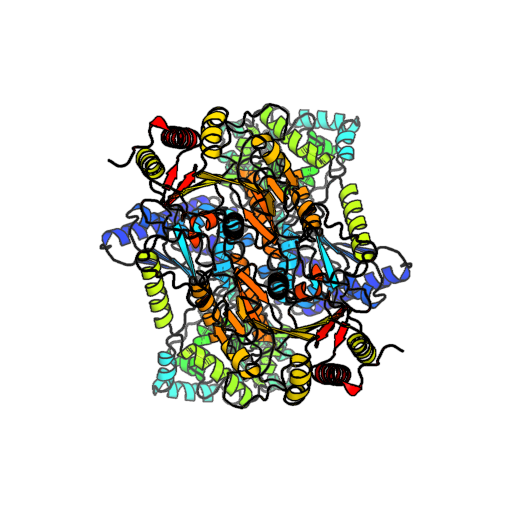 1 93.12 160 ILE A CA 1
ATOM 1310 C C . ILE A 1 160 ? 20.203 -10.648 10.969 1 93.12 160 ILE A C 1
ATOM 1312 O O . ILE A 1 160 ? 20.328 -10.297 9.797 1 93.12 160 ILE A O 1
ATOM 1316 N N . GLY A 1 161 ? 21.266 -10.844 11.758 1 92.25 161 GLY A N 1
ATOM 1317 C CA . GLY A 1 161 ? 22.641 -10.953 11.281 1 92.25 161 GLY A CA 1
ATOM 1318 C C . GLY A 1 161 ? 23.266 -12.305 11.578 1 92.25 161 GLY A C 1
ATOM 1319 O O . GLY A 1 161 ? 22.562 -13.281 11.82 1 92.25 161 GLY A O 1
ATOM 1320 N N . ILE A 1 162 ? 24.484 -12.383 11.305 1 95.44 162 ILE A N 1
ATOM 1321 C CA . ILE A 1 162 ? 25.25 -13.594 11.617 1 95.44 162 ILE A CA 1
ATOM 1322 C C . ILE A 1 162 ? 26.328 -13.266 12.656 1 95.44 162 ILE A C 1
ATOM 1324 O O . ILE A 1 162 ? 26.5 -12.109 13.031 1 95.44 162 ILE A O 1
ATOM 1328 N N . ASP A 1 163 ? 26.844 -14.328 13.164 1 95.38 163 ASP A N 1
ATOM 1329 C CA . ASP A 1 163 ? 28.062 -14.156 13.938 1 95.38 163 ASP A CA 1
ATOM 1330 C C . ASP A 1 163 ? 29.281 -14.031 13.016 1 95.38 163 ASP A C 1
ATOM 1332 O O . ASP A 1 163 ? 30 -15.008 12.805 1 95.38 163 ASP A O 1
ATOM 1336 N N . ALA A 1 164 ? 29.547 -12.867 12.648 1 94.25 164 ALA A N 1
ATOM 1337 C CA . ALA A 1 164 ? 30.578 -12.609 11.648 1 94.25 164 ALA A CA 1
ATOM 1338 C C . ALA A 1 164 ? 31.953 -13.055 12.148 1 94.25 164 ALA A C 1
ATOM 1340 O O . ALA A 1 164 ? 32.781 -13.547 11.367 1 94.25 164 ALA A O 1
ATOM 1341 N N . GLN A 1 165 ? 32.188 -12.922 13.406 1 94 165 GLN A N 1
ATOM 1342 C CA . GLN A 1 165 ? 33.469 -13.281 13.977 1 94 165 GLN A CA 1
ATOM 1343 C C . GLN A 1 165 ? 33.719 -14.781 13.875 1 94 165 GLN A C 1
ATOM 1345 O O . GLN A 1 165 ? 34.844 -15.219 13.719 1 94 165 GLN A O 1
ATOM 1350 N N . ARG A 1 166 ? 32.688 -15.5 14.016 1 96 166 ARG A N 1
ATOM 1351 C CA . ARG A 1 166 ? 32.812 -16.953 13.867 1 96 166 ARG A CA 1
ATOM 1352 C C . ARG A 1 166 ? 33.375 -17.312 12.508 1 96 166 ARG A C 1
ATOM 1354 O O . ARG A 1 166 ? 34.219 -18.203 12.398 1 96 166 ARG A O 1
ATOM 1361 N N . PHE A 1 167 ? 33.031 -16.625 11.5 1 96.62 167 PHE A N 1
ATOM 1362 C CA . PHE A 1 167 ? 33.469 -16.906 10.133 1 96.62 167 PHE A CA 1
ATOM 1363 C C . PHE A 1 167 ? 34.844 -16.344 9.891 1 96.62 167 PHE A C 1
ATOM 1365 O O . PHE A 1 167 ? 35.688 -17.016 9.281 1 96.62 167 PHE A O 1
ATOM 1372 N N . THR A 1 168 ? 35.094 -15.141 10.383 1 94.75 168 THR A N 1
ATOM 1373 C CA . THR A 1 168 ? 36.406 -14.523 10.203 1 94.75 168 THR A CA 1
ATOM 1374 C C . THR A 1 168 ? 37.469 -15.305 10.961 1 94.75 168 THR A C 1
ATOM 1376 O O . THR A 1 168 ? 38.562 -15.508 10.453 1 94.75 168 THR A O 1
ATOM 1379 N N . LYS A 1 169 ? 37.156 -15.805 12.109 1 95.75 169 LYS A N 1
ATOM 1380 C CA . LYS A 1 169 ? 38.094 -16.562 12.922 1 95.75 169 LYS A CA 1
ATOM 1381 C C . LYS A 1 169 ? 38.344 -17.938 12.32 1 95.75 169 LYS A C 1
ATOM 1383 O O . LYS A 1 169 ? 39.438 -18.484 12.438 1 95.75 169 LYS A O 1
ATOM 1388 N N . ALA A 1 170 ? 37.344 -18.469 11.734 1 97.31 170 ALA A N 1
ATOM 1389 C CA . ALA A 1 170 ? 37.469 -19.766 11.102 1 97.31 170 ALA A CA 1
ATOM 1390 C C . ALA A 1 170 ? 38.562 -19.75 10.039 1 97.31 170 ALA A C 1
ATOM 1392 O O . ALA A 1 170 ? 39.25 -20.75 9.828 1 97.31 170 ALA A O 1
ATOM 1393 N N . LEU A 1 171 ? 38.812 -18.641 9.414 1 97 171 LEU A N 1
ATOM 1394 C CA . LEU A 1 171 ? 39.812 -18.516 8.336 1 97 171 LEU A CA 1
ATOM 1395 C C . LEU A 1 171 ? 41.219 -18.609 8.883 1 97 171 LEU A C 1
ATOM 1397 O O . LEU A 1 171 ? 42.156 -18.859 8.133 1 97 171 LEU A O 1
ATOM 1401 N N . GLU A 1 172 ? 41.312 -18.375 10.172 1 96.38 172 GLU A N 1
ATOM 1402 C CA . GLU A 1 172 ? 42.625 -18.438 10.805 1 96.38 172 GLU A CA 1
ATOM 1403 C C . GLU A 1 172 ? 42.969 -19.859 11.234 1 96.38 172 GLU A C 1
ATOM 1405 O O . GLU A 1 172 ? 44.125 -20.188 11.523 1 96.38 172 GLU A O 1
ATOM 1410 N N . ASP A 1 173 ? 42.031 -20.688 11.273 1 97.25 173 ASP A N 1
ATOM 1411 C CA . ASP A 1 173 ? 42.25 -22.094 11.641 1 97.25 173 ASP A CA 1
ATOM 1412 C C . ASP A 1 173 ? 43.125 -22.812 10.609 1 97.25 173 ASP A C 1
ATOM 1414 O O . ASP A 1 173 ? 42.875 -22.688 9.406 1 97.25 173 ASP A O 1
ATOM 1418 N N . PRO A 1 174 ? 44.062 -23.562 11.039 1 97.31 174 PRO A N 1
ATOM 1419 C CA . PRO A 1 174 ? 44.969 -24.25 10.109 1 97.31 174 PRO A CA 1
ATOM 1420 C C . PRO A 1 174 ? 44.219 -25.219 9.18 1 97.31 174 PRO A C 1
ATOM 1422 O O . PRO A 1 174 ? 44.594 -25.344 8.008 1 97.31 174 PRO A O 1
ATOM 1425 N N . LYS A 1 175 ? 43.281 -25.828 9.727 1 97.44 175 LYS A N 1
ATOM 1426 C CA . LYS A 1 175 ? 42.5 -26.75 8.898 1 97.44 175 LYS A CA 1
ATOM 1427 C C . LYS A 1 175 ? 41.844 -26.016 7.734 1 97.44 175 LYS A C 1
ATOM 1429 O O . LYS A 1 175 ? 41.781 -26.531 6.617 1 97.44 175 LYS A O 1
ATOM 1434 N N . VAL A 1 176 ? 41.312 -24.875 7.965 1 97.94 176 VAL A N 1
ATOM 1435 C CA . VAL A 1 176 ? 40.656 -24.062 6.945 1 97.94 176 VAL A CA 1
ATOM 1436 C C . VAL A 1 176 ? 41.688 -23.516 5.969 1 97.94 176 VAL A C 1
ATOM 1438 O O . VAL A 1 176 ? 41.469 -23.469 4.758 1 97.94 176 VAL A O 1
ATOM 1441 N N . LYS A 1 177 ? 42.844 -23.109 6.445 1 97.5 177 LYS A N 1
ATOM 1442 C CA . LYS A 1 177 ? 43.906 -22.609 5.59 1 97.5 177 LYS A CA 1
ATOM 1443 C C . LYS A 1 177 ? 44.375 -23.688 4.625 1 97.5 177 LYS A C 1
ATOM 1445 O O . LYS A 1 177 ? 44.688 -23.391 3.465 1 97.5 177 LYS A O 1
ATOM 1450 N N . ASP A 1 178 ? 44.438 -24.891 5.184 1 97.88 178 ASP A N 1
ATOM 1451 C CA . ASP A 1 178 ? 44.812 -26.016 4.328 1 97.88 178 ASP A CA 1
ATOM 1452 C C . ASP A 1 178 ? 43.781 -26.219 3.207 1 97.88 178 ASP A C 1
ATOM 1454 O O . ASP A 1 178 ? 44.156 -26.453 2.057 1 97.88 178 ASP A O 1
ATOM 1458 N N . LYS A 1 179 ? 42.594 -26.125 3.564 1 97.88 179 LYS A N 1
ATOM 1459 C CA . LYS A 1 179 ? 41.531 -26.281 2.576 1 97.88 179 LYS A CA 1
ATOM 1460 C C . LYS A 1 179 ? 41.562 -25.141 1.558 1 97.88 179 LYS A C 1
ATOM 1462 O O . LYS A 1 179 ? 41.312 -25.359 0.37 1 97.88 179 LYS A O 1
ATOM 1467 N N . ILE A 1 180 ? 41.812 -23.938 2.016 1 97.94 180 ILE A N 1
ATOM 1468 C CA . ILE A 1 180 ? 41.938 -22.781 1.125 1 97.94 180 ILE A CA 1
ATOM 1469 C C . ILE A 1 180 ? 43.031 -23.047 0.091 1 97.94 180 ILE A C 1
ATOM 1471 O O . ILE A 1 180 ? 42.844 -22.828 -1.105 1 97.94 180 ILE A O 1
ATOM 1475 N N . THR A 1 181 ? 44.125 -23.562 0.565 1 97.5 181 THR A N 1
ATOM 1476 C CA . THR A 1 181 ? 45.25 -23.875 -0.323 1 97.5 181 THR A CA 1
ATOM 1477 C C . THR A 1 181 ? 44.875 -24.953 -1.321 1 97.5 181 THR A C 1
ATOM 1479 O O . THR A 1 181 ? 45.188 -24.859 -2.51 1 97.5 181 THR A O 1
ATOM 1482 N N . GLU A 1 182 ? 44.219 -25.906 -0.792 1 97.5 182 GLU A N 1
ATOM 1483 C CA . GLU A 1 182 ? 43.75 -27 -1.639 1 97.5 182 GLU A CA 1
ATOM 1484 C C . GLU A 1 182 ? 42.812 -26.516 -2.727 1 97.5 182 GLU A C 1
ATOM 1486 O O . GLU A 1 182 ? 42.969 -26.859 -3.898 1 97.5 182 GLU A O 1
ATOM 1491 N N . PHE A 1 183 ? 41.875 -25.75 -2.367 1 97.31 183 PHE A N 1
ATOM 1492 C CA . PHE A 1 183 ? 40.875 -25.25 -3.314 1 97.31 183 PHE A CA 1
ATOM 1493 C C . PHE A 1 183 ? 41.5 -24.281 -4.305 1 97.31 183 PHE A C 1
ATOM 1495 O O . PHE A 1 183 ? 41.125 -24.25 -5.477 1 97.31 183 PHE A O 1
ATOM 1502 N N . LYS A 1 184 ? 42.438 -23.422 -3.842 1 96.38 184 LYS A N 1
ATOM 1503 C CA . LYS A 1 184 ? 43.156 -22.531 -4.75 1 96.38 184 LYS A CA 1
ATOM 1504 C C . LYS A 1 184 ? 43.906 -23.297 -5.832 1 96.38 184 LYS A C 1
ATOM 1506 O O . LYS A 1 184 ? 43.938 -22.875 -6.988 1 96.38 184 LYS A O 1
ATOM 1511 N N . LYS A 1 185 ? 44.438 -24.453 -5.406 1 96.12 185 LYS A N 1
ATOM 1512 C CA . LYS A 1 185 ? 45.125 -25.297 -6.371 1 96.12 185 LYS A CA 1
ATOM 1513 C C . LYS A 1 185 ? 44.125 -25.953 -7.34 1 96.12 185 LYS A C 1
ATOM 1515 O O . LYS A 1 185 ? 44.375 -26 -8.547 1 96.12 185 LYS A O 1
ATOM 1520 N N . LEU A 1 186 ? 43.094 -26.406 -6.801 1 93.81 186 LEU A N 1
ATOM 1521 C CA . LEU A 1 186 ? 42.062 -27.078 -7.594 1 93.81 186 LEU A CA 1
ATOM 1522 C C . LEU A 1 186 ? 41.5 -26.156 -8.664 1 93.81 186 LEU A C 1
ATOM 1524 O O . LEU A 1 186 ? 41.219 -26.594 -9.773 1 93.81 186 LEU A O 1
ATOM 1528 N N . PHE A 1 187 ? 41.344 -24.859 -8.344 1 94.12 187 PHE A N 1
ATOM 1529 C CA . PHE A 1 187 ? 40.719 -23.922 -9.258 1 94.12 187 PHE A CA 1
ATOM 1530 C C . PHE A 1 187 ? 41.75 -22.969 -9.859 1 94.12 187 PHE A C 1
ATOM 1532 O O . PHE A 1 187 ? 41.406 -21.859 -10.281 1 94.12 187 PHE A O 1
ATOM 1539 N N . ALA A 1 188 ? 42.969 -23.312 -9.828 1 91.56 188 ALA A N 1
ATOM 1540 C CA . ALA A 1 188 ? 44.062 -22.469 -10.328 1 91.56 188 ALA A CA 1
ATOM 1541 C C . ALA A 1 188 ? 43.781 -22.031 -11.766 1 91.56 188 ALA A C 1
ATOM 1543 O O . ALA A 1 188 ? 43.438 -22.859 -12.609 1 91.56 188 ALA A O 1
ATOM 1544 N N . GLY A 1 189 ? 43.906 -20.766 -11.961 1 89.06 189 GLY A N 1
ATOM 1545 C CA . GLY A 1 189 ? 43.75 -20.219 -13.305 1 89.06 189 GLY A CA 1
ATOM 1546 C C . GLY A 1 189 ? 42.312 -19.938 -13.672 1 89.06 189 GLY A C 1
ATOM 1547 O O . GLY A 1 189 ? 42.031 -19.469 -14.789 1 89.06 189 GLY A O 1
ATOM 1548 N N . ARG A 1 190 ? 41.438 -20.266 -12.805 1 92.38 190 ARG A N 1
ATOM 1549 C CA . ARG A 1 190 ? 40.031 -20.031 -13.094 1 92.38 190 ARG A CA 1
ATOM 1550 C C . ARG A 1 190 ? 39.406 -19.078 -12.078 1 92.38 190 ARG A C 1
ATOM 1552 O O . ARG A 1 190 ? 39.75 -19.109 -10.898 1 92.38 190 ARG A O 1
ATOM 1559 N N . LYS A 1 191 ? 38.469 -18.25 -12.547 1 95.25 191 LYS A N 1
ATOM 1560 C CA . LYS A 1 191 ? 37.594 -17.484 -11.648 1 95.25 191 LYS A CA 1
ATOM 1561 C C . LYS A 1 191 ? 36.438 -18.344 -11.148 1 95.25 191 LYS A C 1
ATOM 1563 O O . LYS A 1 191 ? 35.844 -19.078 -11.922 1 95.25 191 LYS A O 1
ATOM 1568 N N . VAL A 1 192 ? 36.156 -18.219 -9.906 1 97.06 192 VAL A N 1
ATOM 1569 C CA . VAL A 1 192 ? 35.125 -19.078 -9.305 1 97.06 192 VAL A CA 1
ATOM 1570 C C . VAL A 1 192 ? 33.906 -18.25 -8.969 1 97.06 192 VAL A C 1
ATOM 1572 O O . VAL A 1 192 ? 33.969 -17.234 -8.266 1 97.06 192 VAL A O 1
ATOM 1575 N N . ILE A 1 193 ? 32.781 -18.656 -9.5 1 98.44 193 ILE A N 1
ATOM 1576 C CA . ILE A 1 193 ? 31.453 -18.172 -9.117 1 98.44 193 ILE A CA 1
ATOM 1577 C C . ILE A 1 193 ? 30.766 -19.188 -8.227 1 98.44 193 ILE A C 1
ATOM 1579 O O . ILE A 1 193 ? 30.703 -20.375 -8.562 1 98.44 193 ILE A O 1
ATOM 1583 N N . LEU A 1 194 ? 30.234 -18.734 -7.113 1 98.44 194 LEU A N 1
ATOM 1584 C CA . LEU A 1 194 ? 29.703 -19.672 -6.133 1 98.44 194 LEU A CA 1
ATOM 1585 C C . LEU A 1 194 ? 28.234 -19.406 -5.867 1 98.44 194 LEU A C 1
ATOM 1587 O O . LEU A 1 194 ? 27.828 -18.25 -5.672 1 98.44 194 LEU A O 1
ATOM 1591 N N . GLY A 1 195 ? 27.391 -20.422 -5.914 1 98.19 195 GLY A N 1
ATOM 1592 C CA . GLY A 1 195 ? 26.047 -20.453 -5.387 1 98.19 195 GLY A CA 1
ATOM 1593 C C . GLY A 1 195 ? 25.844 -21.484 -4.293 1 98.19 195 GLY A C 1
ATOM 1594 O O . GLY A 1 195 ? 26.266 -22.641 -4.434 1 98.19 195 GLY A O 1
ATOM 1595 N N . VAL A 1 196 ? 25.328 -21.078 -3.17 1 97.38 196 VAL A N 1
ATOM 1596 C CA . VAL A 1 196 ? 24.984 -21.969 -2.066 1 97.38 196 VAL A CA 1
ATOM 1597 C C . VAL A 1 196 ? 23.516 -21.781 -1.669 1 97.38 196 VAL A C 1
ATOM 1599 O O . VAL A 1 196 ? 23.156 -20.734 -1.121 1 97.38 196 VAL A O 1
ATOM 1602 N N . ASP A 1 197 ? 22.719 -22.797 -1.956 1 95.62 197 ASP A N 1
ATOM 1603 C CA . ASP A 1 197 ? 21.281 -22.641 -1.704 1 95.62 197 ASP A CA 1
ATOM 1604 C C . ASP A 1 197 ? 20.641 -23.984 -1.352 1 95.62 197 ASP A C 1
ATOM 1606 O O . ASP A 1 197 ? 21.125 -25.031 -1.784 1 95.62 197 ASP A O 1
ATOM 1610 N N . ARG A 1 198 ? 19.625 -23.906 -0.533 1 93.5 198 ARG A N 1
ATOM 1611 C CA . ARG A 1 198 ? 18.734 -25.062 -0.474 1 93.5 198 ARG A CA 1
ATOM 1612 C C . ARG A 1 198 ? 18.016 -25.281 -1.802 1 93.5 198 ARG A C 1
ATOM 1614 O O . ARG A 1 198 ? 17.672 -24.312 -2.486 1 93.5 198 ARG A O 1
ATOM 1621 N N . LEU A 1 199 ? 17.875 -26.531 -2.178 1 93.19 199 LEU A N 1
ATOM 1622 C CA . LEU A 1 199 ? 17.203 -26.812 -3.438 1 93.19 199 LEU A CA 1
ATOM 1623 C C . LEU A 1 199 ? 15.703 -26.547 -3.322 1 93.19 199 LEU A C 1
ATOM 1625 O O . LEU A 1 199 ? 14.914 -27.484 -3.205 1 93.19 199 LEU A O 1
ATOM 1629 N N . ASP A 1 200 ? 15.352 -25.297 -3.383 1 91.06 200 ASP A N 1
ATOM 1630 C CA . ASP A 1 200 ? 14 -24.766 -3.223 1 91.06 200 ASP A CA 1
ATOM 1631 C C . ASP A 1 200 ? 13.617 -23.891 -4.402 1 91.06 200 ASP A C 1
ATOM 1633 O O . ASP A 1 200 ? 14.469 -23.219 -4.992 1 91.06 200 ASP A O 1
ATOM 1637 N N . MET A 1 201 ? 12.367 -23.938 -4.738 1 87.19 201 MET A N 1
ATOM 1638 C CA . MET A 1 201 ? 11.852 -23.219 -5.902 1 87.19 201 MET A CA 1
ATOM 1639 C C . MET A 1 201 ? 12.125 -21.719 -5.781 1 87.19 201 MET A C 1
ATOM 1641 O O . MET A 1 201 ? 12.312 -21.031 -6.789 1 87.19 201 MET A O 1
ATOM 1645 N N . ILE A 1 202 ? 12.188 -21.188 -4.656 1 91.62 202 ILE A N 1
ATOM 1646 C CA . ILE A 1 202 ? 12.258 -19.75 -4.457 1 91.62 202 ILE A CA 1
ATOM 1647 C C . ILE A 1 202 ? 13.703 -19.281 -4.578 1 91.62 202 ILE A C 1
ATOM 1649 O O . ILE A 1 202 ? 13.969 -18.078 -4.637 1 91.62 202 ILE A O 1
ATOM 1653 N N . LYS A 1 203 ? 14.656 -20.141 -4.699 1 94.94 203 LYS A N 1
ATOM 1654 C CA . LYS A 1 203 ? 16.062 -19.766 -4.668 1 94.94 203 LYS A CA 1
ATOM 1655 C C . LYS A 1 203 ? 16.578 -19.453 -6.07 1 94.94 203 LYS A C 1
ATOM 1657 O O . LYS A 1 203 ? 17.719 -19.016 -6.234 1 94.94 203 LYS A O 1
ATOM 1662 N N . GLY A 1 204 ? 15.844 -19.703 -7.133 1 94.12 204 GLY A N 1
ATOM 1663 C CA . GLY A 1 204 ? 16.156 -19.25 -8.477 1 94.12 204 GLY A CA 1
ATOM 1664 C C . GLY A 1 204 ? 17.266 -20.047 -9.133 1 94.12 204 GLY A C 1
ATOM 1665 O O . GLY A 1 204 ? 18.141 -19.469 -9.797 1 94.12 204 GLY A O 1
ATOM 1666 N N . PHE A 1 205 ? 17.297 -21.406 -8.914 1 94.31 205 PHE A N 1
ATOM 1667 C CA . PHE A 1 205 ? 18.297 -22.266 -9.516 1 94.31 205 PHE A CA 1
ATOM 1668 C C . PHE A 1 205 ? 18.281 -22.156 -11.039 1 94.31 205 PHE A C 1
ATOM 1670 O O . PHE A 1 205 ? 19.328 -22.016 -11.672 1 94.31 205 PHE A O 1
ATOM 1677 N N . LEU A 1 206 ? 17.109 -22.25 -11.617 1 92.94 206 LEU A N 1
ATOM 1678 C CA . LEU A 1 206 ? 16.984 -22.234 -13.07 1 92.94 206 LEU A CA 1
ATOM 1679 C C . LEU A 1 206 ? 17.438 -20.906 -13.648 1 92.94 206 LEU A C 1
ATOM 1681 O O . LEU A 1 206 ? 18.172 -20.875 -14.641 1 92.94 206 LEU A O 1
ATOM 1685 N N . GLN A 1 207 ? 17 -19.812 -13 1 93.5 207 GLN A N 1
ATOM 1686 C CA . GLN A 1 207 ? 17.406 -18.484 -13.438 1 93.5 207 GLN A CA 1
ATOM 1687 C C . GLN A 1 207 ? 18.922 -18.312 -13.383 1 93.5 207 GLN A C 1
ATOM 1689 O O . GLN A 1 207 ? 19.531 -17.734 -14.289 1 93.5 207 GLN A O 1
ATOM 1694 N N . LYS A 1 208 ? 19.516 -18.859 -12.359 1 96.12 208 LYS A N 1
ATOM 1695 C CA . LYS A 1 208 ? 20.953 -18.781 -12.172 1 96.12 208 LYS A CA 1
ATOM 1696 C C . LYS A 1 208 ? 21.688 -19.5 -13.305 1 96.12 208 LYS A C 1
ATOM 1698 O O . LYS A 1 208 ? 22.609 -18.953 -13.906 1 96.12 208 LYS A O 1
ATOM 1703 N N . LEU A 1 209 ? 21.281 -20.703 -13.578 1 95.31 209 LEU A N 1
ATOM 1704 C CA . LEU A 1 209 ? 21.938 -21.547 -14.578 1 95.31 209 LEU A CA 1
ATOM 1705 C C . LEU A 1 209 ? 21.75 -20.969 -15.977 1 95.31 209 LEU A C 1
ATOM 1707 O O . LEU A 1 209 ? 22.672 -20.953 -16.781 1 95.31 209 LEU A O 1
ATOM 1711 N N . LEU A 1 210 ? 20.562 -20.469 -16.234 1 93.44 210 LEU A N 1
ATOM 1712 C CA . LEU A 1 210 ? 20.297 -19.859 -17.516 1 93.44 210 LEU A CA 1
ATOM 1713 C C . LEU A 1 210 ? 21.109 -18.594 -17.719 1 93.44 210 LEU A C 1
ATOM 1715 O O . LEU A 1 210 ? 21.609 -18.328 -18.812 1 93.44 210 LEU A O 1
ATOM 1719 N N . ALA A 1 211 ? 21.203 -17.812 -16.672 1 94.56 211 ALA A N 1
ATOM 1720 C CA . ALA A 1 211 ? 22 -16.594 -16.734 1 94.56 211 ALA A CA 1
ATOM 1721 C C . ALA A 1 211 ? 23.484 -16.922 -16.984 1 94.56 211 ALA A C 1
ATOM 1723 O O . ALA A 1 211 ? 24.156 -16.234 -17.75 1 94.56 211 ALA A O 1
ATOM 1724 N N . PHE A 1 212 ? 23.984 -17.953 -16.359 1 96 212 PHE A N 1
ATOM 1725 C CA . PHE A 1 212 ? 25.375 -18.359 -16.562 1 96 212 PHE A CA 1
ATOM 1726 C C . PHE A 1 212 ? 25.578 -18.859 -17.984 1 96 212 PHE A C 1
ATOM 1728 O O . PHE A 1 212 ? 26.594 -18.547 -18.609 1 96 212 PHE A O 1
ATOM 1735 N N . GLU A 1 213 ? 24.609 -19.625 -18.422 1 93.06 213 GLU A N 1
ATOM 1736 C CA . GLU A 1 213 ? 24.656 -20.062 -19.812 1 93.06 213 GLU A CA 1
ATOM 1737 C C . GLU A 1 213 ? 24.75 -18.875 -20.766 1 93.06 213 GLU A C 1
ATOM 1739 O O . GLU A 1 213 ? 25.562 -18.859 -21.688 1 93.06 213 GLU A O 1
ATOM 1744 N N . LYS A 1 214 ? 23.891 -17.922 -20.516 1 92.25 214 LYS A N 1
ATOM 1745 C CA . LYS A 1 214 ? 23.875 -16.719 -21.328 1 92.25 214 LYS A CA 1
ATOM 1746 C C . LYS A 1 214 ? 25.203 -15.977 -21.234 1 92.25 214 LYS A C 1
ATOM 1748 O O . LYS A 1 214 ? 25.672 -15.422 -22.234 1 92.25 214 LYS A O 1
ATOM 1753 N N . PHE A 1 215 ? 25.766 -15.922 -20.125 1 95.44 215 PHE A N 1
ATOM 1754 C CA . PHE A 1 215 ? 27.062 -15.305 -19.922 1 95.44 215 PHE A CA 1
ATOM 1755 C C . PHE A 1 215 ? 28.125 -15.992 -20.766 1 95.44 215 PHE A C 1
ATOM 1757 O O . PHE A 1 215 ? 28.922 -15.328 -21.422 1 95.44 215 PHE A O 1
ATOM 1764 N N . LEU A 1 216 ? 28.109 -17.312 -20.734 1 93.38 216 LEU A N 1
ATOM 1765 C CA . LEU A 1 216 ? 29.078 -18.062 -21.516 1 93.38 216 LEU A CA 1
ATOM 1766 C C . LEU A 1 216 ? 28.906 -17.812 -23 1 93.38 216 LEU A C 1
ATOM 1768 O O . LEU A 1 216 ? 29.891 -17.703 -23.734 1 93.38 216 LEU A O 1
ATOM 1772 N N . GLU A 1 217 ? 27.688 -17.656 -23.375 1 90.69 217 GLU A N 1
ATOM 1773 C CA . GLU A 1 217 ? 27.391 -17.375 -24.781 1 90.69 217 GLU A CA 1
ATOM 1774 C C . GLU A 1 217 ? 27.938 -16.016 -25.219 1 90.69 217 GLU A C 1
ATOM 1776 O O . GLU A 1 217 ? 28.453 -15.875 -26.328 1 90.69 217 GLU A O 1
ATOM 1781 N N . LYS A 1 218 ? 27.797 -15.125 -24.359 1 91.25 218 LYS A N 1
ATOM 1782 C CA . LYS A 1 218 ? 28.188 -13.75 -24.672 1 91.25 218 LYS A CA 1
ATOM 1783 C C . LYS A 1 218 ? 29.688 -13.57 -24.594 1 91.25 218 LYS A C 1
ATOM 1785 O O . LYS A 1 218 ? 30.25 -12.625 -25.172 1 91.25 218 LYS A O 1
ATOM 1790 N N . ASN A 1 219 ? 30.312 -14.422 -23.844 1 91.12 219 ASN A N 1
ATOM 1791 C CA . ASN A 1 219 ? 31.734 -14.273 -23.609 1 91.12 219 ASN A CA 1
ATOM 1792 C C . ASN A 1 219 ? 32.5 -15.539 -24.016 1 91.12 219 ASN A C 1
ATOM 1794 O O . ASN A 1 219 ? 33.125 -16.188 -23.172 1 91.12 219 ASN A O 1
ATOM 1798 N N . GLU A 1 220 ? 32.656 -15.758 -25.234 1 81.06 220 GLU A N 1
ATOM 1799 C CA . GLU A 1 220 ? 33.219 -16.984 -25.781 1 81.06 220 GLU A CA 1
ATOM 1800 C C . GLU A 1 220 ? 34.719 -17.109 -25.453 1 81.06 220 GLU A C 1
ATOM 1802 O O . GLU A 1 220 ? 35.219 -18.203 -25.219 1 81.06 220 GLU A O 1
ATOM 1807 N N . GLU A 1 221 ? 35.281 -16.016 -25.359 1 75.44 221 GLU A N 1
ATOM 1808 C CA . GLU A 1 221 ? 36.719 -16.047 -25.094 1 75.44 221 GLU A CA 1
ATOM 1809 C C . GLU A 1 221 ? 37.031 -16.562 -23.688 1 75.44 221 GLU A C 1
ATOM 1811 O O . GLU A 1 221 ? 38.031 -17.25 -23.469 1 75.44 221 GLU A O 1
ATOM 1816 N N . LEU A 1 222 ? 36.281 -16.203 -22.812 1 71.06 222 LEU A N 1
ATOM 1817 C CA . LEU A 1 222 ? 36.469 -16.656 -21.438 1 71.06 222 LEU A CA 1
ATOM 1818 C C . LEU A 1 222 ? 36.125 -18.141 -21.297 1 71.06 222 LEU A C 1
ATOM 1820 O O . LEU A 1 222 ? 36.688 -18.828 -20.453 1 71.06 222 LEU A O 1
ATOM 1824 N N . ASP A 1 223 ? 35.281 -18.562 -22.016 1 64.88 223 ASP A N 1
ATOM 1825 C CA . ASP A 1 223 ? 34.812 -19.938 -22.016 1 64.88 223 ASP A CA 1
ATOM 1826 C C . ASP A 1 223 ? 35.906 -20.891 -22.547 1 64.88 223 ASP A C 1
ATOM 1828 O O . ASP A 1 223 ? 36.125 -21.938 -21.953 1 64.88 223 ASP A O 1
ATOM 1832 N N . SER A 1 224 ? 36.469 -20.484 -23.594 1 61.44 224 SER A N 1
ATOM 1833 C CA . SER A 1 224 ? 37.406 -21.344 -24.297 1 61.44 224 SER A CA 1
ATOM 1834 C C . SER A 1 224 ? 38.594 -21.703 -23.422 1 61.44 224 SER A C 1
ATOM 1836 O O . SER A 1 224 ? 39.156 -22.781 -23.531 1 61.44 224 SER A O 1
ATOM 1838 N N . GLU A 1 225 ? 38.812 -20.875 -22.5 1 66.56 225 GLU A N 1
ATOM 1839 C CA . GLU A 1 225 ? 39.969 -21.156 -21.656 1 66.56 225 GLU A CA 1
ATOM 1840 C C . GLU A 1 225 ? 39.531 -21.578 -20.25 1 66.56 225 GLU A C 1
ATOM 1842 O O . GLU A 1 225 ? 40.375 -21.781 -19.375 1 66.56 225 GLU A O 1
ATOM 1847 N N . TYR A 1 226 ? 38.25 -21.938 -20.188 1 70.44 226 TYR A N 1
ATOM 1848 C CA . TYR A 1 226 ? 37.688 -22.375 -18.922 1 70.44 226 TYR A CA 1
ATOM 1849 C C . TYR A 1 226 ? 38.156 -21.469 -17.781 1 70.44 226 TYR A C 1
ATOM 1851 O O . TYR A 1 226 ? 38.594 -21.953 -16.734 1 70.44 226 TYR A O 1
ATOM 1859 N N . LYS A 1 227 ? 37.969 -20.266 -18.062 1 86.69 227 LYS A N 1
ATOM 1860 C CA . LYS A 1 227 ? 38.5 -19.266 -17.141 1 86.69 227 LYS A CA 1
ATOM 1861 C C . LYS A 1 227 ? 37.5 -18.984 -16 1 86.69 227 LYS A C 1
ATOM 1863 O O . LYS A 1 227 ? 37.875 -18.406 -14.984 1 86.69 227 LYS A O 1
ATOM 1868 N N . VAL A 1 228 ? 36.312 -19.531 -16.25 1 94.19 228 VAL A N 1
ATOM 1869 C CA . VAL A 1 228 ? 35.312 -19.25 -15.234 1 94.19 228 VAL A CA 1
ATOM 1870 C C . VAL A 1 228 ? 34.562 -20.531 -14.898 1 94.19 228 VAL A C 1
ATOM 1872 O O . VAL A 1 228 ? 34.25 -21.344 -15.789 1 94.19 228 VAL A O 1
ATOM 1875 N N . VAL A 1 229 ? 34.281 -20.812 -13.688 1 95.81 229 VAL A N 1
ATOM 1876 C CA . VAL A 1 229 ? 33.5 -21.984 -13.258 1 95.81 229 VAL A CA 1
ATOM 1877 C C . VAL A 1 229 ? 32.438 -21.562 -12.281 1 95.81 229 VAL A C 1
ATOM 1879 O O . VAL A 1 229 ? 32.656 -20.688 -11.438 1 95.81 229 VAL A O 1
ATOM 1882 N N . LEU A 1 230 ? 31.219 -22.094 -12.461 1 97.69 230 LEU A N 1
ATOM 1883 C CA . LEU A 1 230 ? 30.141 -21.938 -11.492 1 97.69 230 LEU A CA 1
ATOM 1884 C C . LEU A 1 230 ? 30.047 -23.156 -10.578 1 97.69 230 LEU A C 1
ATOM 1886 O O . LEU A 1 230 ? 29.75 -24.266 -11.039 1 97.69 230 LEU A O 1
ATOM 1890 N N . LEU A 1 231 ? 30.438 -22.953 -9.383 1 97.88 231 LEU A N 1
ATOM 1891 C CA . LEU A 1 231 ? 30.25 -23.984 -8.359 1 97.88 231 LEU A CA 1
ATOM 1892 C C . LEU A 1 231 ? 28.922 -23.797 -7.645 1 97.88 231 LEU A C 1
ATOM 1894 O O . LEU A 1 231 ? 28.734 -22.828 -6.891 1 97.88 231 LEU A O 1
ATOM 1898 N N . GLN A 1 232 ? 27.969 -24.734 -7.863 1 98.12 232 GLN A N 1
ATOM 1899 C CA . GLN A 1 232 ? 26.641 -24.656 -7.262 1 98.12 232 GLN A CA 1
ATOM 1900 C C . GLN A 1 232 ? 26.453 -25.75 -6.207 1 98.12 232 GLN A C 1
ATOM 1902 O O . GLN A 1 232 ? 26.422 -26.938 -6.531 1 98.12 232 GLN A O 1
ATOM 1907 N N . ILE A 1 233 ? 26.391 -25.312 -4.996 1 97.56 233 ILE A N 1
ATOM 1908 C CA . ILE A 1 233 ? 26.062 -26.219 -3.906 1 97.56 233 ILE A CA 1
ATOM 1909 C C . ILE A 1 233 ? 24.547 -26.203 -3.664 1 97.56 233 ILE A C 1
ATOM 1911 O O . ILE A 1 233 ? 23.984 -25.172 -3.283 1 97.56 233 ILE A O 1
ATOM 1915 N N . ALA A 1 234 ? 23.859 -27.297 -3.883 1 96.25 234 ALA A N 1
ATOM 1916 C CA . ALA A 1 234 ? 22.406 -27.438 -3.719 1 96.25 234 ALA A CA 1
ATOM 1917 C C . ALA A 1 234 ? 22.078 -28.359 -2.545 1 96.25 234 ALA A C 1
ATOM 1919 O O . ALA A 1 234 ? 22.062 -29.578 -2.693 1 96.25 234 ALA A O 1
ATOM 1920 N N . VAL A 1 235 ? 21.734 -27.781 -1.455 1 93.5 235 VAL A N 1
ATOM 1921 C CA . VAL A 1 235 ? 21.391 -28.562 -0.268 1 93.5 235 VAL A CA 1
ATOM 1922 C C . VAL A 1 235 ? 19.984 -29.125 -0.404 1 93.5 235 VAL A C 1
ATOM 1924 O O . VAL A 1 235 ? 19.016 -28.391 -0.556 1 93.5 235 VAL A O 1
ATOM 1927 N N . PRO A 1 236 ? 19.875 -30.438 -0.349 1 89.94 236 PRO A N 1
ATOM 1928 C CA . PRO A 1 236 ? 18.547 -31.031 -0.501 1 89.94 236 PRO A CA 1
ATOM 1929 C C . PRO A 1 236 ? 17.594 -30.625 0.615 1 89.94 236 PRO A C 1
ATOM 1931 O O . PRO A 1 236 ? 18 -30.516 1.774 1 89.94 236 PRO A O 1
ATOM 1934 N N . THR A 1 237 ? 16.375 -30.312 0.247 1 86.12 237 THR A N 1
ATOM 1935 C CA . THR A 1 237 ? 15.328 -29.953 1.206 1 86.12 237 THR A CA 1
ATOM 1936 C C . THR A 1 237 ? 13.969 -30.469 0.751 1 86.12 237 THR A C 1
ATOM 1938 O O . THR A 1 237 ? 13.672 -30.484 -0.445 1 86.12 237 THR A O 1
ATOM 1941 N N . ARG A 1 238 ? 13.164 -31.062 1.632 1 80.62 238 ARG A N 1
ATOM 1942 C CA . ARG A 1 238 ? 11.789 -31.484 1.42 1 80.62 238 ARG A CA 1
ATOM 1943 C C . ARG A 1 238 ? 11.688 -32.438 0.229 1 80.62 238 ARG A C 1
ATOM 1945 O O . ARG A 1 238 ? 10.836 -32.25 -0.645 1 80.62 238 ARG A O 1
ATOM 1952 N N . SER A 1 239 ? 12.516 -33.375 0.115 1 79.38 239 SER A N 1
ATOM 1953 C CA . SER A 1 239 ? 12.664 -34.281 -1.02 1 79.38 239 SER A CA 1
ATOM 1954 C C . SER A 1 239 ? 11.414 -35.125 -1.225 1 79.38 239 SER A C 1
ATOM 1956 O O . SER A 1 239 ? 11.219 -35.688 -2.297 1 79.38 239 SER A O 1
ATOM 1958 N N . ASP A 1 240 ? 10.516 -35.031 -0.25 1 77.06 240 ASP A N 1
ATOM 1959 C CA . ASP A 1 240 ? 9.297 -35.844 -0.339 1 77.06 240 ASP A CA 1
ATOM 1960 C C . ASP A 1 240 ? 8.219 -35.094 -1.125 1 77.06 240 ASP A C 1
ATOM 1962 O O . ASP A 1 240 ? 7.215 -35.688 -1.524 1 77.06 240 ASP A O 1
ATOM 1966 N N . VAL A 1 241 ? 8.43 -33.906 -1.4 1 76.12 241 VAL A N 1
ATOM 1967 C CA . VAL A 1 241 ? 7.438 -33.125 -2.105 1 76.12 241 VAL A CA 1
ATOM 1968 C C . VAL A 1 241 ? 7.699 -33.188 -3.609 1 76.12 241 VAL A C 1
ATOM 1970 O O . VAL A 1 241 ? 8.812 -32.875 -4.066 1 76.12 241 VAL A O 1
ATOM 1973 N N . PRO A 1 242 ? 6.73 -33.531 -4.398 1 77.81 242 PRO A N 1
ATOM 1974 C CA . PRO A 1 242 ? 6.906 -33.719 -5.84 1 77.81 242 PRO A CA 1
ATOM 1975 C C . PRO A 1 242 ? 7.461 -32.5 -6.543 1 77.81 242 PRO A C 1
ATOM 1977 O O . PRO A 1 242 ? 8.297 -32.625 -7.441 1 77.81 242 PRO A O 1
ATOM 1980 N N . GLU A 1 243 ? 6.992 -31.375 -6.176 1 79.88 243 GLU A N 1
ATOM 1981 C CA . GLU A 1 243 ? 7.449 -30.141 -6.812 1 79.88 243 GLU A CA 1
ATOM 1982 C C . GLU A 1 243 ? 8.953 -29.953 -6.641 1 79.88 243 GLU A C 1
ATOM 1984 O O . GLU A 1 243 ? 9.633 -29.453 -7.539 1 79.88 243 GLU A O 1
ATOM 1989 N N . TYR A 1 244 ? 9.539 -30.406 -5.574 1 84.5 244 TYR A N 1
ATOM 1990 C CA . TYR A 1 244 ? 10.961 -30.266 -5.305 1 84.5 244 TYR A CA 1
ATOM 1991 C C . TYR A 1 244 ? 11.766 -31.297 -6.098 1 84.5 244 TYR A C 1
ATOM 1993 O O . TYR A 1 244 ? 12.875 -31 -6.559 1 84.5 244 TYR A O 1
ATOM 2001 N N . ARG A 1 245 ? 11.18 -32.406 -6.273 1 87.31 245 ARG A N 1
ATOM 2002 C CA . ARG A 1 245 ? 11.812 -33.406 -7.098 1 87.31 245 ARG A CA 1
ATOM 2003 C C . ARG A 1 245 ? 11.875 -32.969 -8.555 1 87.31 245 ARG A C 1
ATOM 2005 O O . ARG A 1 245 ? 12.883 -33.188 -9.234 1 87.31 245 ARG A O 1
ATOM 2012 N N . LYS A 1 246 ? 10.75 -32.469 -8.945 1 87.31 246 LYS A N 1
ATOM 2013 C CA . LYS A 1 246 ? 10.711 -31.969 -10.312 1 87.31 246 LYS A CA 1
ATOM 2014 C C . LYS A 1 246 ? 11.781 -30.891 -10.531 1 87.31 246 LYS A C 1
ATOM 2016 O O . LYS A 1 246 ? 12.453 -30.891 -11.562 1 87.31 246 LYS A O 1
ATOM 2021 N N . LEU A 1 247 ? 11.93 -30.062 -9.57 1 89.69 247 LEU A N 1
ATOM 2022 C CA . LEU A 1 247 ? 12.945 -29.031 -9.664 1 89.69 247 LEU A CA 1
ATOM 2023 C C . LEU A 1 247 ? 14.344 -29.625 -9.742 1 89.69 247 LEU A C 1
ATOM 2025 O O . LEU A 1 247 ? 15.172 -29.203 -10.547 1 89.69 247 LEU A O 1
ATOM 2029 N N . ALA A 1 248 ? 14.617 -30.562 -8.922 1 92.5 248 ALA A N 1
ATOM 2030 C CA . ALA A 1 248 ? 15.914 -31.234 -8.922 1 92.5 248 ALA A CA 1
ATOM 2031 C C . ALA A 1 248 ? 16.234 -31.812 -10.297 1 92.5 248 ALA A C 1
ATOM 2033 O O . ALA A 1 248 ? 17.359 -31.672 -10.789 1 92.5 248 ALA A O 1
ATOM 2034 N N . SER A 1 249 ? 15.234 -32.375 -10.883 1 92 249 SER A N 1
ATOM 2035 C CA . SER A 1 249 ? 15.398 -32.969 -12.211 1 92 249 SER A CA 1
ATOM 2036 C C . SER A 1 249 ? 15.68 -31.891 -13.258 1 92 249 SER A C 1
ATOM 2038 O O . SER A 1 249 ? 16.547 -32.062 -14.117 1 92 249 SER A O 1
ATOM 2040 N N . GLN A 1 250 ? 14.922 -30.875 -13.18 1 91.31 250 GLN A N 1
ATOM 2041 C CA . GLN A 1 250 ? 15.109 -29.781 -14.117 1 91.31 250 GLN A CA 1
ATOM 2042 C C . GLN A 1 250 ? 16.5 -29.172 -13.984 1 91.31 250 GLN A C 1
ATOM 2044 O O . GLN A 1 250 ? 17.141 -28.828 -14.984 1 91.31 250 GLN A O 1
ATOM 2049 N N . VAL A 1 251 ? 16.984 -29.016 -12.789 1 93.69 251 VAL A N 1
ATOM 2050 C CA . VAL A 1 251 ? 18.297 -28.469 -12.523 1 93.69 251 VAL A CA 1
ATOM 2051 C C . VAL A 1 251 ? 19.375 -29.375 -13.117 1 93.69 251 VAL A C 1
ATOM 2053 O O . VAL A 1 251 ? 20.297 -28.906 -13.789 1 93.69 251 VAL A O 1
ATOM 2056 N N . HIS A 1 252 ? 19.25 -30.656 -12.953 1 94.5 252 HIS A N 1
ATOM 2057 C CA . HIS A 1 252 ? 20.203 -31.609 -13.484 1 94.5 252 HIS A CA 1
ATOM 2058 C C . HIS A 1 252 ? 20.234 -31.594 -15.008 1 94.5 252 HIS A C 1
ATOM 2060 O O . HIS A 1 252 ? 21.297 -31.688 -15.617 1 94.5 252 HIS A O 1
ATOM 2066 N N . GLU A 1 253 ? 19.062 -31.5 -15.484 1 92.75 253 GLU A N 1
ATOM 2067 C CA . GLU A 1 253 ? 18.953 -31.438 -16.938 1 92.75 253 GLU A CA 1
ATOM 2068 C C . GLU A 1 253 ? 19.656 -30.203 -17.484 1 92.75 253 GLU A C 1
ATOM 2070 O O . GLU A 1 253 ? 20.375 -30.281 -18.484 1 92.75 253 GLU A O 1
ATOM 2075 N N . LEU A 1 254 ? 19.469 -29.109 -16.859 1 92.75 254 LEU A N 1
ATOM 2076 C CA . LEU A 1 254 ? 20.078 -27.859 -17.312 1 92.75 254 LEU A CA 1
ATOM 2077 C C . LEU A 1 254 ? 21.594 -27.891 -17.141 1 92.75 254 LEU A C 1
ATOM 2079 O O . LEU A 1 254 ? 22.328 -27.406 -18 1 92.75 254 LEU A O 1
ATOM 2083 N N . VAL A 1 255 ? 22.031 -28.391 -16.031 1 95.44 255 VAL A N 1
ATOM 2084 C CA . VAL A 1 255 ? 23.469 -28.516 -15.789 1 95.44 255 VAL A CA 1
ATOM 2085 C C . VAL A 1 255 ? 24.109 -29.375 -16.875 1 95.44 255 VAL A C 1
ATOM 2087 O O . VAL A 1 255 ? 25.156 -29.031 -17.422 1 95.44 255 VAL A O 1
ATOM 2090 N N . ALA A 1 256 ? 23.438 -30.484 -17.156 1 94.56 256 ALA A N 1
ATOM 2091 C CA . ALA A 1 256 ? 23.953 -31.391 -18.172 1 94.56 256 ALA A CA 1
ATOM 2092 C C . ALA A 1 256 ? 24 -30.719 -19.547 1 94.56 256 ALA A C 1
ATOM 2094 O O . ALA A 1 256 ? 24.953 -30.906 -20.297 1 94.56 256 ALA A O 1
ATOM 2095 N N . ARG A 1 257 ? 22.984 -30.016 -19.797 1 91.81 257 ARG A N 1
ATOM 2096 C CA . ARG A 1 257 ? 22.906 -29.328 -21.078 1 91.81 257 ARG A CA 1
ATOM 2097 C C . ARG A 1 257 ? 24.031 -28.297 -21.203 1 91.81 257 ARG A C 1
ATOM 2099 O O . ARG A 1 257 ? 24.734 -28.266 -22.219 1 91.81 257 ARG A O 1
ATOM 2106 N N . VAL A 1 258 ? 24.234 -27.453 -20.203 1 92.31 258 VAL A N 1
ATOM 2107 C CA . VAL A 1 258 ? 25.25 -26.406 -20.266 1 92.31 258 VAL A CA 1
ATOM 2108 C C . VAL A 1 258 ? 26.641 -27.031 -20.312 1 92.31 258 VAL A C 1
ATOM 2110 O O . VAL A 1 258 ? 27.5 -26.609 -21.094 1 92.31 258 VAL A O 1
ATOM 2113 N N . ASN A 1 259 ? 26.906 -28.031 -19.484 1 93.56 259 ASN A N 1
ATOM 2114 C CA . ASN A 1 259 ? 28.203 -28.719 -19.484 1 93.56 259 ASN A CA 1
ATOM 2115 C C . ASN A 1 259 ? 28.469 -29.438 -20.797 1 93.56 259 ASN A C 1
ATOM 2117 O O . ASN A 1 259 ? 29.609 -29.547 -21.234 1 93.56 259 ASN A O 1
ATOM 2121 N N . GLY A 1 260 ? 27.422 -30 -21.406 1 91.25 260 GLY A N 1
ATOM 2122 C CA . GLY A 1 260 ? 27.562 -30.641 -22.703 1 91.25 260 GLY A CA 1
ATOM 2123 C C . GLY A 1 260 ? 27.922 -29.656 -23.812 1 91.25 260 GLY A C 1
ATOM 2124 O O . GLY A 1 260 ? 28.719 -29.984 -24.703 1 91.25 260 GLY A O 1
ATOM 2125 N N . ARG A 1 261 ? 27.391 -28.562 -23.719 1 90 261 ARG A N 1
ATOM 2126 C CA . ARG A 1 261 ? 27.562 -27.562 -24.781 1 90 261 ARG A CA 1
ATOM 2127 C C . ARG A 1 261 ? 28.906 -26.859 -24.641 1 90 261 ARG A C 1
ATOM 2129 O O . ARG A 1 261 ? 29.562 -26.562 -25.641 1 90 261 ARG A O 1
ATOM 2136 N N . PHE A 1 262 ? 29.266 -26.516 -23.391 1 91.38 262 PHE A N 1
ATOM 2137 C CA . PHE A 1 262 ? 30.406 -25.625 -23.203 1 91.38 262 PHE A CA 1
ATOM 2138 C C . PHE A 1 262 ? 31.578 -26.375 -22.594 1 91.38 262 PHE A C 1
ATOM 2140 O O . PHE A 1 262 ? 32.688 -25.859 -22.516 1 91.38 262 PHE A O 1
ATOM 2147 N N . GLY A 1 263 ? 31.297 -27.594 -22.141 1 88.69 263 GLY A N 1
ATOM 2148 C CA . GLY A 1 263 ? 32.344 -28.375 -21.531 1 88.69 263 GLY A CA 1
ATOM 2149 C C . GLY A 1 263 ? 33.344 -28.953 -22.531 1 88.69 263 GLY A C 1
ATOM 2150 O O . GLY A 1 263 ? 33.031 -29.016 -23.734 1 88.69 263 GLY A O 1
ATOM 2151 N N . THR A 1 264 ? 34.531 -29.25 -21.984 1 84.94 264 THR A N 1
ATOM 2152 C CA . THR A 1 264 ? 35.531 -29.953 -22.766 1 84.94 264 THR A CA 1
ATOM 2153 C C . THR A 1 264 ? 36 -31.219 -22.047 1 84.94 264 THR A C 1
ATOM 2155 O O . THR A 1 264 ? 35.469 -31.562 -20.984 1 84.94 264 THR A O 1
ATOM 2158 N N . LEU A 1 265 ? 36.938 -31.828 -22.672 1 82.38 265 LEU A N 1
ATOM 2159 C CA . LEU A 1 265 ? 37.469 -33.031 -22.062 1 82.38 265 LEU A CA 1
ATOM 2160 C C . LEU A 1 265 ? 38.25 -32.719 -20.781 1 82.38 265 LEU A C 1
ATOM 2162 O O . LEU A 1 265 ? 38.406 -33.562 -19.906 1 82.38 265 LEU A O 1
ATOM 2166 N N . LYS A 1 266 ? 38.625 -31.469 -20.688 1 79.12 266 LYS A N 1
ATOM 2167 C CA . LYS A 1 266 ? 39.469 -31.062 -19.578 1 79.12 266 LYS A CA 1
ATOM 2168 C C . LYS A 1 266 ? 38.625 -30.5 -18.422 1 79.12 266 LYS A C 1
ATOM 2170 O O . LYS A 1 266 ? 39 -30.656 -17.25 1 79.12 266 LYS A O 1
ATOM 2175 N N . ALA A 1 267 ? 37.625 -29.781 -18.844 1 86.19 267 ALA A N 1
ATOM 2176 C CA . ALA A 1 267 ? 36.938 -29.094 -17.766 1 86.19 267 ALA A CA 1
ATOM 2177 C C . ALA A 1 267 ? 35.469 -28.812 -18.125 1 86.19 267 ALA A C 1
ATOM 2179 O O . ALA A 1 267 ? 35.125 -28.734 -19.312 1 86.19 267 ALA A O 1
ATOM 2180 N N . THR A 1 268 ? 34.656 -28.734 -17.078 1 90.88 268 THR A N 1
ATOM 2181 C CA . THR A 1 268 ? 33.25 -28.344 -17.234 1 90.88 268 THR A CA 1
ATOM 2182 C C . THR A 1 268 ? 33 -26.984 -16.594 1 90.88 268 THR A C 1
ATOM 2184 O O . THR A 1 268 ? 33.594 -26.656 -15.578 1 90.88 268 THR A O 1
ATOM 2187 N N . PRO A 1 269 ? 32.125 -26.234 -17.141 1 93.94 269 PRO A N 1
ATOM 2188 C CA . PRO A 1 269 ? 31.875 -24.891 -16.625 1 93.94 269 PRO A CA 1
ATOM 2189 C C . PRO A 1 269 ? 31.047 -24.891 -15.352 1 93.94 269 PRO A C 1
ATOM 2191 O O . PRO A 1 269 ? 31.094 -23.922 -14.578 1 93.94 269 PRO A O 1
ATOM 2194 N N . ILE A 1 270 ? 30.219 -25.953 -15.148 1 96.38 270 ILE A N 1
ATOM 2195 C CA . ILE A 1 270 ? 29.391 -25.984 -13.953 1 96.38 270 ILE A CA 1
ATOM 2196 C C . ILE A 1 270 ? 29.734 -27.203 -13.109 1 96.38 270 ILE A C 1
ATOM 2198 O O . ILE A 1 270 ? 29.75 -28.328 -13.609 1 96.38 270 ILE A O 1
ATOM 2202 N N . LEU A 1 271 ? 30.094 -26.969 -11.93 1 96.12 271 LEU A N 1
ATOM 2203 C CA . LEU A 1 271 ? 30.203 -28.016 -10.914 1 96.12 271 LEU A CA 1
ATOM 2204 C C . LEU A 1 271 ? 29.016 -27.984 -9.961 1 96.12 271 LEU A C 1
ATOM 2206 O O . LEU A 1 271 ? 28.922 -27.078 -9.125 1 96.12 271 LEU A O 1
ATOM 2210 N N . HIS A 1 272 ? 28.125 -28.938 -10.086 1 96.38 272 HIS A N 1
ATOM 2211 C CA . HIS A 1 272 ? 26.906 -28.984 -9.289 1 96.38 272 HIS A CA 1
ATOM 2212 C C . HIS A 1 272 ? 27 -30.062 -8.211 1 96.38 272 HIS A C 1
ATOM 2214 O O . HIS A 1 272 ? 27.156 -31.25 -8.516 1 96.38 272 HIS A O 1
ATOM 2220 N N . LEU A 1 273 ? 26.906 -29.641 -6.953 1 95.5 273 LEU A N 1
ATOM 2221 C CA . LEU A 1 273 ? 27 -30.578 -5.828 1 95.5 273 LEU A CA 1
ATOM 2222 C C . LEU A 1 273 ? 25.672 -30.672 -5.09 1 95.5 273 LEU A C 1
ATOM 2224 O O . LEU A 1 273 ? 25.234 -29.703 -4.469 1 95.5 273 LEU A O 1
ATOM 2228 N N . ASP A 1 274 ? 25.031 -31.859 -5.07 1 91.94 274 ASP A N 1
ATOM 2229 C CA . ASP A 1 274 ? 23.781 -32.094 -4.355 1 91.94 274 ASP A CA 1
ATOM 2230 C C . ASP A 1 274 ? 24.047 -32.594 -2.932 1 91.94 274 ASP A C 1
ATOM 2232 O O . ASP A 1 274 ? 23.688 -33.688 -2.564 1 91.94 274 ASP A O 1
ATOM 2236 N N . GLN A 1 275 ? 24.719 -31.828 -2.123 1 91.19 275 GLN A N 1
ATOM 2237 C CA . GLN A 1 275 ? 25.078 -32.25 -0.766 1 91.19 275 GLN A CA 1
ATOM 2238 C C . GLN A 1 275 ? 25.312 -31.031 0.128 1 91.19 275 GLN A C 1
ATOM 2240 O O . GLN A 1 275 ? 25.375 -29.891 -0.355 1 91.19 275 GLN A O 1
ATOM 2245 N N . THR A 1 276 ? 25.391 -31.328 1.362 1 91.31 276 THR A N 1
ATOM 2246 C CA . THR A 1 276 ? 25.797 -30.312 2.328 1 91.31 276 THR A CA 1
ATOM 2247 C C . THR A 1 276 ? 27.312 -30.25 2.447 1 91.31 276 THR A C 1
ATOM 2249 O O . THR A 1 276 ? 27.984 -31.266 2.279 1 91.31 276 THR A O 1
ATOM 2252 N N . VAL A 1 277 ? 27.766 -29.109 2.625 1 94.12 277 VAL A N 1
ATOM 2253 C CA . VAL A 1 277 ? 29.203 -28.906 2.824 1 94.12 277 VAL A CA 1
ATOM 2254 C C . VAL A 1 277 ? 29.469 -28.531 4.277 1 94.12 277 VAL A C 1
ATOM 2256 O O . VAL A 1 277 ? 28.703 -27.766 4.879 1 94.12 277 VAL A O 1
ATOM 2259 N N . ASP A 1 278 ? 30.453 -29.125 4.828 1 95.5 278 ASP A N 1
ATOM 2260 C CA . ASP A 1 278 ? 30.766 -28.844 6.227 1 95.5 278 ASP A CA 1
ATOM 2261 C C . ASP A 1 278 ? 31.234 -27.406 6.398 1 95.5 278 ASP A C 1
ATOM 2263 O O . ASP A 1 278 ? 31.688 -26.781 5.441 1 95.5 278 ASP A O 1
ATOM 2267 N N . PHE A 1 279 ? 31.266 -27 7.598 1 96.81 279 PHE A N 1
ATOM 2268 C CA . PHE A 1 279 ? 31.5 -25.594 7.934 1 96.81 279 PHE A CA 1
ATOM 2269 C C . PHE A 1 279 ? 32.875 -25.156 7.484 1 96.81 279 PHE A C 1
ATOM 2271 O O . PHE A 1 279 ? 33.031 -24.094 6.883 1 96.81 279 PHE A O 1
ATOM 2278 N N . ASP A 1 280 ? 33.938 -25.938 7.707 1 97.31 280 ASP A N 1
ATOM 2279 C CA . ASP A 1 280 ? 35.312 -25.562 7.367 1 97.31 280 ASP A CA 1
ATOM 2280 C C . ASP A 1 280 ? 35.5 -25.453 5.855 1 97.31 280 ASP A C 1
ATOM 2282 O O . ASP A 1 280 ? 36.094 -24.484 5.371 1 97.31 280 ASP A O 1
ATOM 2286 N N . SER A 1 281 ? 34.969 -26.391 5.188 1 97.25 281 SER A N 1
ATOM 2287 C CA . SER A 1 281 ? 35.031 -26.391 3.729 1 97.25 281 SER A CA 1
ATOM 2288 C C . SER A 1 281 ? 34.25 -25.203 3.145 1 97.25 281 SER A C 1
ATOM 2290 O O . SER A 1 281 ? 34.688 -24.594 2.164 1 97.25 281 SER A O 1
ATOM 2292 N N . LEU A 1 282 ? 33.156 -24.969 3.762 1 97.69 282 LEU A N 1
ATOM 2293 C CA . LEU A 1 282 ? 32.312 -23.859 3.285 1 97.69 282 LEU A CA 1
ATOM 2294 C C . LEU A 1 282 ? 33.031 -22.531 3.467 1 97.69 282 LEU A C 1
ATOM 2296 O O . LEU A 1 282 ? 33.031 -21.688 2.564 1 97.69 282 LEU A O 1
ATOM 2300 N N . CYS A 1 283 ? 33.625 -22.281 4.594 1 98.19 283 CYS A N 1
ATOM 2301 C CA . CYS A 1 283 ? 34.375 -21.062 4.852 1 98.19 283 CYS A CA 1
ATOM 2302 C C . CYS A 1 283 ? 35.531 -20.906 3.869 1 98.19 283 CYS A C 1
ATOM 2304 O O . CYS A 1 283 ? 35.781 -19.812 3.357 1 98.19 283 CYS A O 1
ATOM 2306 N N . ALA A 1 284 ? 36.219 -22.016 3.615 1 98.38 284 ALA A N 1
ATOM 2307 C CA . ALA A 1 284 ? 37.312 -22 2.666 1 98.38 284 ALA A CA 1
ATOM 2308 C C . ALA A 1 284 ? 36.844 -21.656 1.263 1 98.38 284 ALA A C 1
ATOM 2310 O O . ALA A 1 284 ? 37.5 -20.875 0.551 1 98.38 284 ALA A O 1
ATOM 2311 N N . LEU A 1 285 ? 35.75 -22.234 0.898 1 98 285 LEU A N 1
ATOM 2312 C CA . LEU A 1 285 ? 35.156 -21.938 -0.412 1 98 285 LEU A CA 1
ATOM 2313 C C . LEU A 1 285 ? 34.781 -20.469 -0.527 1 98 285 LEU A C 1
ATOM 2315 O O . LEU A 1 285 ? 35.062 -19.828 -1.542 1 98 285 LEU A O 1
ATOM 2319 N N . TYR A 1 286 ? 34.125 -19.969 0.513 1 98.5 286 TYR A N 1
ATOM 2320 C CA . TYR A 1 286 ? 33.781 -18.547 0.525 1 98.5 286 TYR A CA 1
ATOM 2321 C C . TYR A 1 286 ? 35.031 -17.688 0.318 1 98.5 286 TYR A C 1
ATOM 2323 O O . TYR A 1 286 ? 35 -16.719 -0.45 1 98.5 286 TYR A O 1
ATOM 2331 N N . ALA A 1 287 ? 36.094 -18.047 0.944 1 98.12 287 ALA A N 1
ATOM 2332 C CA . ALA A 1 287 ? 37.312 -17.234 1.001 1 98.12 287 ALA A CA 1
ATOM 2333 C C . ALA A 1 287 ? 37.969 -17.141 -0.373 1 98.12 287 ALA A C 1
ATOM 2335 O O . ALA A 1 287 ? 38.594 -16.125 -0.696 1 98.12 287 ALA A O 1
ATOM 2336 N N . ILE A 1 288 ? 37.812 -18.156 -1.183 1 97.56 288 ILE A N 1
ATOM 2337 C CA . ILE A 1 288 ? 38.562 -18.172 -2.43 1 97.56 288 ILE A CA 1
ATOM 2338 C C . ILE A 1 288 ? 37.656 -17.734 -3.584 1 97.56 288 ILE A C 1
ATOM 2340 O O . ILE A 1 288 ? 38.156 -17.484 -4.691 1 97.56 288 ILE A O 1
ATOM 2344 N N . THR A 1 289 ? 36.375 -17.656 -3.391 1 97.75 289 THR A N 1
ATOM 2345 C CA . THR A 1 289 ? 35.406 -17.391 -4.434 1 97.75 289 THR A CA 1
ATOM 2346 C C . THR A 1 289 ? 35.469 -15.938 -4.91 1 97.75 289 THR A C 1
ATOM 2348 O O . THR A 1 289 ? 35.531 -15.016 -4.098 1 97.75 289 THR A O 1
ATOM 2351 N N . ASP A 1 290 ? 35.375 -15.742 -6.211 1 97.94 290 ASP A N 1
ATOM 2352 C CA . ASP A 1 290 ? 35.5 -14.406 -6.789 1 97.94 290 ASP A CA 1
ATOM 2353 C C . ASP A 1 290 ? 34.156 -13.703 -6.809 1 97.94 290 ASP A C 1
ATOM 2355 O O . ASP A 1 290 ? 34.094 -12.484 -6.672 1 97.94 290 ASP A O 1
ATOM 2359 N N . VAL A 1 291 ? 33.125 -14.461 -7.086 1 98.56 291 VAL A N 1
ATOM 2360 C CA . VAL A 1 291 ? 31.797 -13.898 -7.176 1 98.56 291 VAL A CA 1
ATOM 2361 C C . VAL A 1 291 ? 30.797 -14.82 -6.469 1 98.56 291 VAL A C 1
ATOM 2363 O O . VAL A 1 291 ? 30.734 -16.016 -6.762 1 98.56 291 VAL A O 1
ATOM 2366 N N . ALA A 1 292 ? 30.109 -14.297 -5.531 1 98.75 292 ALA A N 1
ATOM 2367 C CA . ALA A 1 292 ? 28.953 -15 -4.984 1 98.75 292 ALA A CA 1
ATOM 2368 C C . ALA A 1 292 ? 27.672 -14.609 -5.723 1 98.75 292 ALA A C 1
ATOM 2370 O O . ALA A 1 292 ? 27.359 -13.422 -5.852 1 98.75 292 ALA A O 1
ATOM 2371 N N . LEU A 1 293 ? 26.953 -15.555 -6.199 1 98.69 293 LEU A N 1
ATOM 2372 C CA . LEU A 1 293 ? 25.781 -15.32 -7.047 1 98.69 293 LEU A CA 1
ATOM 2373 C C . LEU A 1 293 ? 24.5 -15.766 -6.352 1 98.69 293 LEU A C 1
ATOM 2375 O O . LEU A 1 293 ? 24.203 -16.953 -6.289 1 98.69 293 LEU A O 1
ATOM 2379 N N . ILE A 1 294 ? 23.719 -14.773 -5.852 1 98.38 294 ILE A N 1
ATOM 2380 C CA . ILE A 1 294 ? 22.453 -15.023 -5.164 1 98.38 294 ILE A CA 1
ATOM 2381 C C . ILE A 1 294 ? 21.297 -14.609 -6.066 1 98.38 294 ILE A C 1
ATOM 2383 O O . ILE A 1 294 ? 21.062 -13.422 -6.277 1 98.38 294 ILE A O 1
ATOM 2387 N N . THR A 1 295 ? 20.5 -15.586 -6.504 1 97.31 295 THR A N 1
ATOM 2388 C CA . THR A 1 295 ? 19.453 -15.32 -7.477 1 97.31 295 THR A CA 1
ATOM 2389 C C . THR A 1 295 ? 18.094 -15.703 -6.918 1 97.31 295 THR A C 1
ATOM 2391 O O . THR A 1 295 ? 17.234 -16.219 -7.645 1 97.31 295 THR A O 1
ATOM 2394 N N . SER A 1 296 ? 17.906 -15.508 -5.648 1 96.5 296 SER A N 1
ATOM 2395 C CA . SER A 1 296 ? 16.641 -15.852 -5.02 1 96.5 296 SER A CA 1
ATOM 2396 C C . SER A 1 296 ? 15.484 -15.094 -5.656 1 96.5 296 SER A C 1
ATOM 2398 O O . SER A 1 296 ? 15.617 -13.914 -6 1 96.5 296 SER A O 1
ATOM 2400 N N . LEU A 1 297 ? 14.359 -15.797 -5.824 1 93.75 297 LEU A N 1
ATOM 2401 C CA . LEU A 1 297 ? 13.172 -15.188 -6.406 1 93.75 297 LEU A CA 1
ATOM 2402 C C . LEU A 1 297 ? 12.328 -14.508 -5.336 1 93.75 297 LEU A C 1
ATOM 2404 O O . LEU A 1 297 ? 11.531 -13.609 -5.641 1 93.75 297 LEU A O 1
ATOM 2408 N N . ARG A 1 298 ? 12.328 -14.922 -4.172 1 92.94 298 ARG A N 1
ATOM 2409 C CA . ARG A 1 298 ? 11.719 -14.336 -2.99 1 92.94 298 ARG A CA 1
ATOM 2410 C C . ARG A 1 298 ? 12.266 -14.961 -1.714 1 92.94 298 ARG A C 1
ATOM 2412 O O . ARG A 1 298 ? 11.945 -16.109 -1.391 1 92.94 298 ARG A O 1
ATOM 2419 N N . ASP A 1 299 ? 13.078 -14.203 -1.071 1 91.19 299 ASP A N 1
ATOM 2420 C CA . ASP A 1 299 ? 13.766 -14.773 0.084 1 91.19 299 ASP A CA 1
ATOM 2421 C C . ASP A 1 299 ? 13.734 -13.812 1.271 1 91.19 299 ASP A C 1
ATOM 2423 O O . ASP A 1 299 ? 13.547 -12.602 1.094 1 91.19 299 ASP A O 1
ATOM 2427 N N . GLY A 1 300 ? 13.781 -14.43 2.447 1 89.56 300 GLY A N 1
ATOM 2428 C CA . GLY A 1 300 ? 13.898 -13.594 3.633 1 89.56 300 GLY A CA 1
ATOM 2429 C C . GLY A 1 300 ? 15.219 -12.859 3.719 1 89.56 300 GLY A C 1
ATOM 2430 O O . GLY A 1 300 ? 15.539 -12.039 2.855 1 89.56 300 GLY A O 1
ATOM 2431 N N . MET A 1 301 ? 16.094 -13.156 4.645 1 87.88 301 MET A N 1
ATOM 2432 C CA . MET A 1 301 ? 17.312 -12.383 4.82 1 87.88 301 MET A CA 1
ATOM 2433 C C . MET A 1 301 ? 18.469 -13.016 4.051 1 87.88 301 MET A C 1
ATOM 2435 O O . MET A 1 301 ? 19.453 -12.336 3.721 1 87.88 301 MET A O 1
ATOM 2439 N N . ASN A 1 302 ? 18.391 -14.297 3.602 1 91.5 302 ASN A N 1
ATOM 2440 C CA . ASN A 1 302 ? 19.484 -14.969 2.904 1 91.5 302 ASN A CA 1
ATOM 2441 C C . ASN A 1 302 ? 20.812 -14.789 3.643 1 91.5 302 ASN A C 1
ATOM 2443 O O . ASN A 1 302 ? 21.672 -14.039 3.191 1 91.5 302 ASN A O 1
ATOM 2447 N N . LEU A 1 303 ? 21.141 -15.562 4.523 1 94.38 303 LEU A N 1
ATOM 2448 C CA . LEU A 1 303 ? 22.297 -15.391 5.398 1 94.38 303 LEU A CA 1
ATOM 2449 C C . LEU A 1 303 ? 23.578 -15.805 4.688 1 94.38 303 LEU A C 1
ATOM 2451 O O . LEU A 1 303 ? 24.688 -15.453 5.129 1 94.38 303 LEU A O 1
ATOM 2455 N N . VAL A 1 304 ? 23.453 -16.5 3.568 1 96.69 304 VAL A N 1
ATOM 2456 C CA . VAL A 1 304 ? 24.609 -16.891 2.775 1 96.69 304 VAL A CA 1
ATOM 2457 C C . VAL A 1 304 ? 25.375 -15.648 2.324 1 96.69 304 VAL A C 1
ATOM 2459 O O . VAL A 1 304 ? 26.609 -15.641 2.322 1 96.69 304 VAL A O 1
ATOM 2462 N N . SER A 1 305 ? 24.703 -14.625 1.977 1 97.56 305 SER A N 1
ATOM 2463 C CA . SER A 1 305 ? 25.344 -13.375 1.562 1 97.56 305 SER A CA 1
ATOM 2464 C C . SER A 1 305 ? 26.188 -12.789 2.686 1 97.56 305 SER A C 1
ATOM 2466 O O . SER A 1 305 ? 27.281 -12.266 2.443 1 97.56 305 SER A O 1
ATOM 2468 N N . TYR A 1 306 ? 25.688 -12.859 3.891 1 97.31 306 TYR A N 1
ATOM 2469 C CA . TYR A 1 306 ? 26.406 -12.352 5.055 1 97.31 306 TYR A CA 1
ATOM 2470 C C . TYR A 1 306 ? 27.656 -13.18 5.328 1 97.31 306 TYR A C 1
ATOM 2472 O O . TYR A 1 306 ? 28.719 -12.625 5.621 1 97.31 306 TYR A O 1
ATOM 2480 N N . GLU A 1 307 ? 27.531 -14.477 5.258 1 98 307 GLU A N 1
ATOM 2481 C CA . GLU A 1 307 ? 28.656 -15.383 5.469 1 98 307 GLU A CA 1
ATOM 2482 C C . GLU A 1 307 ? 29.766 -15.141 4.449 1 98 307 GLU A C 1
ATOM 2484 O O . GLU A 1 307 ? 30.938 -15.109 4.801 1 98 307 GLU A O 1
ATOM 2489 N N . TYR A 1 308 ? 29.359 -15.008 3.23 1 98.25 308 TYR A N 1
ATOM 2490 C CA . TYR A 1 308 ? 30.328 -14.75 2.164 1 98.25 308 TYR A CA 1
ATOM 2491 C C . TYR A 1 308 ? 31.125 -13.484 2.449 1 98.25 308 TYR A C 1
ATOM 2493 O O . TYR A 1 308 ? 32.344 -13.5 2.383 1 98.25 308 TYR A O 1
ATOM 2501 N N . VAL A 1 309 ? 30.391 -12.375 2.783 1 97.94 309 VAL A N 1
ATOM 2502 C CA . VAL A 1 309 ? 31.047 -11.094 3.064 1 97.94 309 VAL A CA 1
ATOM 2503 C C . VAL A 1 309 ? 32.031 -11.258 4.227 1 97.94 309 VAL A C 1
ATOM 2505 O O . VAL A 1 309 ? 33.156 -10.742 4.176 1 97.94 309 VAL A O 1
ATOM 2508 N N . ALA A 1 310 ? 31.641 -12.023 5.207 1 97.75 310 ALA A N 1
ATOM 2509 C CA . ALA A 1 310 ? 32.438 -12.211 6.406 1 97.75 310 ALA A CA 1
ATOM 2510 C C . ALA A 1 310 ? 33.75 -12.969 6.09 1 97.75 310 ALA A C 1
ATOM 2512 O O . ALA A 1 310 ? 34.75 -12.805 6.773 1 97.75 310 ALA A O 1
ATOM 2513 N N . CYS A 1 311 ? 33.75 -13.734 5.012 1 98.31 311 CYS A N 1
ATOM 2514 C CA . CYS A 1 311 ? 34.875 -14.594 4.703 1 98.31 311 CYS A CA 1
ATOM 2515 C C . CYS A 1 311 ? 35.781 -13.977 3.623 1 98.31 311 CYS A C 1
ATOM 2517 O O . CYS A 1 311 ? 36.719 -14.602 3.145 1 98.31 311 CYS A O 1
ATOM 2519 N N . GLN A 1 312 ? 35.5 -12.773 3.23 1 97.5 312 GLN A N 1
ATOM 2520 C CA . GLN A 1 312 ? 36.188 -12.18 2.076 1 97.5 312 GLN A CA 1
ATOM 2521 C C . GLN A 1 312 ? 37.188 -11.141 2.51 1 97.5 312 GLN A C 1
ATOM 2523 O O . GLN A 1 312 ? 37.406 -10.141 1.816 1 97.5 312 GLN A O 1
ATOM 2528 N N . GLU A 1 313 ? 37.75 -11.375 3.529 1 92.25 313 GLU A N 1
ATOM 2529 C CA . GLU A 1 313 ? 38.719 -10.406 4.055 1 92.25 313 GLU A CA 1
ATOM 2530 C C . GLU A 1 313 ? 39.906 -10.234 3.109 1 92.25 313 GLU A C 1
ATOM 2532 O O . GLU A 1 313 ? 40.375 -9.109 2.896 1 92.25 313 GLU A O 1
ATOM 2537 N N . SER A 1 314 ? 40.344 -11.234 2.52 1 93.62 314 SER A N 1
ATOM 2538 C CA . SER A 1 314 ? 41.562 -11.18 1.693 1 93.62 314 SER A CA 1
ATOM 2539 C C . SER A 1 314 ? 41.219 -11.008 0.219 1 93.62 314 SER A C 1
ATOM 2541 O O . SER A 1 314 ? 41.719 -10.094 -0.439 1 93.62 314 SER A O 1
ATOM 2543 N N . ASN A 1 315 ? 40.312 -11.82 -0.305 1 94.62 315 ASN A N 1
ATOM 2544 C CA . ASN A 1 315 ? 40.031 -11.883 -1.734 1 94.62 315 ASN A CA 1
ATOM 2545 C C . ASN A 1 315 ? 39.156 -10.719 -2.184 1 94.62 315 ASN A C 1
ATOM 2547 O O . ASN A 1 315 ? 39.25 -10.266 -3.326 1 94.62 315 ASN A O 1
ATOM 2551 N N . LYS A 1 316 ? 38.312 -10.266 -1.301 1 97.12 316 LYS A N 1
ATOM 2552 C CA . LYS A 1 316 ? 37.375 -9.18 -1.567 1 97.12 316 LYS A CA 1
ATOM 2553 C C . LYS A 1 316 ? 36.531 -9.469 -2.805 1 97.12 316 LYS A C 1
ATOM 2555 O O . LYS A 1 316 ? 36.469 -8.641 -3.715 1 97.12 316 LYS A O 1
ATOM 2560 N N . GLY A 1 317 ? 35.938 -10.594 -2.842 1 97.88 317 GLY A N 1
ATOM 2561 C CA . GLY A 1 317 ? 35.125 -10.977 -3.967 1 97.88 317 GLY A CA 1
ATOM 2562 C C . GLY A 1 317 ? 33.844 -10.141 -4.082 1 97.88 317 GLY A C 1
ATOM 2563 O O . GLY A 1 317 ? 33.531 -9.352 -3.188 1 97.88 317 GLY A O 1
ATOM 2564 N N . VAL A 1 318 ? 33.156 -10.297 -5.219 1 98.56 318 VAL A N 1
ATOM 2565 C CA . VAL A 1 318 ? 31.984 -9.477 -5.527 1 98.56 318 VAL A CA 1
ATOM 2566 C C . VAL A 1 318 ? 30.703 -10.258 -5.195 1 98.56 318 VAL A C 1
ATOM 2568 O O . VAL A 1 318 ? 30.625 -11.461 -5.445 1 98.56 318 VAL A O 1
ATOM 2571 N N . LEU A 1 319 ? 29.766 -9.547 -4.598 1 98.5 319 LEU A N 1
ATOM 2572 C CA . LEU A 1 319 ? 28.453 -10.109 -4.293 1 98.5 319 LEU A CA 1
ATOM 2573 C C . LEU A 1 319 ? 27.422 -9.648 -5.301 1 98.5 319 LEU A C 1
ATOM 2575 O O . LEU A 1 319 ? 27.203 -8.445 -5.465 1 98.5 319 LEU A O 1
ATOM 2579 N N . ILE A 1 320 ? 26.859 -10.57 -6.078 1 98.75 320 ILE A N 1
ATOM 2580 C CA . ILE A 1 320 ? 25.656 -10.312 -6.871 1 98.75 320 ILE A CA 1
ATOM 2581 C C . ILE A 1 320 ? 24.422 -10.781 -6.105 1 98.75 320 ILE A C 1
ATOM 2583 O O . ILE A 1 320 ? 24.344 -11.945 -5.711 1 98.75 320 ILE A O 1
ATOM 2587 N N . LEU A 1 321 ? 23.531 -9.875 -5.91 1 97.75 321 LEU A N 1
ATOM 2588 C CA . LEU A 1 321 ? 22.438 -10.133 -4.977 1 97.75 321 LEU A CA 1
ATOM 2589 C C . LEU A 1 321 ? 21.094 -9.82 -5.613 1 97.75 321 LEU A C 1
ATOM 2591 O O . LEU A 1 321 ? 20.922 -8.758 -6.219 1 97.75 321 LEU A O 1
ATOM 2595 N N . SER A 1 322 ? 20.172 -10.797 -5.477 1 97.5 322 SER A N 1
ATOM 2596 C CA . SER A 1 322 ? 18.812 -10.602 -5.969 1 97.5 322 SER A CA 1
ATOM 2597 C C . SER A 1 322 ? 18.125 -9.469 -5.227 1 97.5 322 SER A C 1
ATOM 2599 O O . SER A 1 322 ? 18.219 -9.359 -4.004 1 97.5 322 SER A O 1
ATOM 2601 N N . GLU A 1 323 ? 17.359 -8.664 -5.926 1 94.56 323 GLU A N 1
ATOM 2602 C CA . GLU A 1 323 ? 16.578 -7.59 -5.305 1 94.56 323 GLU A CA 1
ATOM 2603 C C . GLU A 1 323 ? 15.422 -8.148 -4.488 1 94.56 323 GLU A C 1
ATOM 2605 O O . GLU A 1 323 ? 14.812 -7.434 -3.693 1 94.56 323 GLU A O 1
ATOM 2610 N N . PHE A 1 324 ? 15.133 -9.438 -4.633 1 94.31 324 PHE A N 1
ATOM 2611 C CA . PHE A 1 324 ? 14 -10.055 -3.957 1 94.31 324 PHE A CA 1
ATOM 2612 C C . PHE A 1 324 ? 14.445 -10.742 -2.672 1 94.31 324 PHE A C 1
ATOM 2614 O O . PHE A 1 324 ? 13.633 -11.336 -1.962 1 94.31 324 PHE A O 1
ATOM 2621 N N . ALA A 1 325 ? 15.758 -10.648 -2.398 1 94 325 ALA A N 1
ATOM 2622 C CA . ALA A 1 325 ? 16.25 -11.109 -1.104 1 94 325 ALA A CA 1
ATOM 2623 C C . ALA A 1 325 ? 16.219 -9.984 -0.073 1 94 325 ALA A C 1
ATOM 2625 O O . ALA A 1 325 ? 16.531 -8.836 -0.386 1 94 325 ALA A O 1
ATOM 2626 N N . GLY A 1 326 ? 15.773 -10.328 1.151 1 90.5 326 GLY A N 1
ATOM 2627 C CA . GLY A 1 326 ? 15.75 -9.328 2.209 1 90.5 326 GLY A CA 1
ATOM 2628 C C . GLY A 1 326 ? 17.109 -8.672 2.438 1 90.5 326 GLY A C 1
ATOM 2629 O O . GLY A 1 326 ? 17.172 -7.5 2.805 1 90.5 326 GLY A O 1
ATOM 2630 N N . ALA A 1 327 ? 18.172 -9.375 2.088 1 93.38 327 ALA A N 1
ATOM 2631 C CA . ALA A 1 327 ? 19.547 -8.891 2.271 1 93.38 327 ALA A CA 1
ATOM 2632 C C . ALA A 1 327 ? 19.844 -7.73 1.331 1 93.38 327 ALA A C 1
ATOM 2634 O O . ALA A 1 327 ? 20.797 -6.984 1.544 1 93.38 327 ALA A O 1
ATOM 2635 N N . ALA A 1 328 ? 19.094 -7.617 0.286 1 93.12 328 ALA A N 1
ATOM 2636 C CA . ALA A 1 328 ? 19.359 -6.57 -0.7 1 93.12 328 ALA A CA 1
ATOM 2637 C C . ALA A 1 328 ? 19.266 -5.184 -0.065 1 93.12 328 ALA A C 1
ATOM 2639 O O . ALA A 1 328 ? 20.016 -4.277 -0.444 1 93.12 328 ALA A O 1
ATOM 2640 N N . GLN A 1 329 ? 18.375 -5.059 0.861 1 88.44 329 GLN A N 1
ATOM 2641 C CA . GLN A 1 329 ? 18.234 -3.773 1.531 1 88.44 329 GLN A CA 1
ATOM 2642 C C . GLN A 1 329 ? 19.422 -3.479 2.424 1 88.44 329 GLN A C 1
ATOM 2644 O O . GLN A 1 329 ? 19.844 -2.326 2.549 1 88.44 329 GLN A O 1
ATOM 2649 N N . SER A 1 330 ? 20 -4.496 2.967 1 90.38 330 SER A N 1
ATOM 2650 C CA . SER A 1 330 ? 21.094 -4.336 3.916 1 90.38 330 SER A CA 1
ATOM 2651 C C . SER A 1 330 ? 22.438 -4.273 3.199 1 90.38 330 SER A C 1
ATOM 2653 O O . SER A 1 330 ? 23.297 -3.473 3.561 1 90.38 330 SER A O 1
ATOM 2655 N N . LEU A 1 331 ? 22.625 -5.086 2.209 1 94.69 331 LEU A N 1
ATOM 2656 C CA . LEU A 1 331 ? 23.938 -5.262 1.617 1 94.69 331 LEU A CA 1
ATOM 2657 C C . LEU A 1 331 ? 24 -4.656 0.219 1 94.69 331 LEU A C 1
ATOM 2659 O O . LEU A 1 331 ? 25.016 -4.746 -0.462 1 94.69 331 LEU A O 1
ATOM 2663 N N . GLY A 1 332 ? 22.969 -4.02 -0.164 1 92.69 332 GLY A N 1
ATOM 2664 C CA . GLY A 1 332 ? 22.859 -3.543 -1.533 1 92.69 332 GLY A CA 1
ATOM 2665 C C . GLY A 1 332 ? 23.906 -2.51 -1.895 1 92.69 332 GLY A C 1
ATOM 2666 O O . GLY A 1 332 ? 24.312 -2.408 -3.055 1 92.69 332 GLY A O 1
ATOM 2667 N N . ALA A 1 333 ? 24.422 -1.811 -0.928 1 90.69 333 ALA A N 1
ATOM 2668 C CA . ALA A 1 333 ? 25.391 -0.754 -1.179 1 90.69 333 ALA A CA 1
ATOM 2669 C C . ALA A 1 333 ? 26.719 -1.334 -1.688 1 90.69 333 ALA A C 1
ATOM 2671 O O . ALA A 1 333 ? 27.422 -0.688 -2.461 1 90.69 333 ALA A O 1
ATOM 2672 N N . GLY A 1 334 ? 26.984 -2.494 -1.265 1 95.12 334 GLY A N 1
ATOM 2673 C CA . GLY A 1 334 ? 28.234 -3.117 -1.667 1 95.12 334 GLY A CA 1
ATOM 2674 C C . GLY A 1 334 ? 28.031 -4.32 -2.57 1 95.12 334 GLY A C 1
ATOM 2675 O O . GLY A 1 334 ? 28.906 -5.195 -2.643 1 95.12 334 GLY A O 1
ATOM 2676 N N . ALA A 1 335 ? 26.906 -4.418 -3.205 1 97 335 ALA A N 1
ATOM 2677 C CA . ALA A 1 335 ? 26.594 -5.543 -4.086 1 97 335 ALA A CA 1
ATOM 2678 C C . ALA A 1 335 ? 26.047 -5.062 -5.422 1 97 335 ALA A C 1
ATOM 2680 O O . ALA A 1 335 ? 25.656 -3.9 -5.555 1 97 335 ALA A O 1
ATOM 2681 N N . ILE A 1 336 ? 26.141 -5.91 -6.398 1 97.38 336 ILE A N 1
ATOM 2682 C CA . ILE A 1 336 ? 25.406 -5.684 -7.633 1 97.38 336 ILE A CA 1
ATOM 2683 C C . ILE A 1 336 ? 24 -6.258 -7.508 1 97.38 336 ILE A C 1
ATOM 2685 O O . ILE A 1 336 ? 23.828 -7.477 -7.391 1 97.38 336 ILE A O 1
ATOM 2689 N N . ILE A 1 337 ? 23.031 -5.387 -7.469 1 96.38 337 ILE A N 1
ATOM 2690 C CA . ILE A 1 337 ? 21.656 -5.82 -7.309 1 96.38 337 ILE A CA 1
ATOM 2691 C C . ILE A 1 337 ? 21.062 -6.18 -8.672 1 96.38 337 ILE A C 1
ATOM 2693 O O . ILE A 1 337 ? 21.219 -5.434 -9.641 1 96.38 337 ILE A O 1
ATOM 2697 N N . VAL A 1 338 ? 20.359 -7.383 -8.719 1 97 338 VAL A N 1
ATOM 2698 C CA . VAL A 1 338 ? 19.828 -7.836 -10.008 1 97 338 VAL A CA 1
ATOM 2699 C C . VAL A 1 338 ? 18.406 -8.359 -9.828 1 97 338 VAL A C 1
ATOM 2701 O O . VAL A 1 338 ? 18.016 -8.734 -8.719 1 97 338 VAL A O 1
ATOM 2704 N N . ASN A 1 339 ? 17.625 -8.344 -10.906 1 95.5 339 ASN A N 1
ATOM 2705 C CA . ASN A 1 339 ? 16.391 -9.094 -11.039 1 95.5 339 ASN A CA 1
ATOM 2706 C C . ASN A 1 339 ? 16.625 -10.469 -11.656 1 95.5 339 ASN A C 1
ATOM 2708 O O . ASN A 1 339 ? 16.891 -10.578 -12.859 1 95.5 339 ASN A O 1
ATOM 2712 N N . PRO A 1 340 ? 16.484 -11.477 -10.883 1 95.38 340 PRO A N 1
ATOM 2713 C CA . PRO A 1 340 ? 16.828 -12.812 -11.398 1 95.38 340 PRO A CA 1
ATOM 2714 C C . PRO A 1 340 ? 15.93 -13.234 -12.562 1 95.38 340 PRO A C 1
ATOM 2716 O O . PRO A 1 340 ? 16.281 -14.156 -13.305 1 95.38 340 PRO A O 1
ATOM 2719 N N . TRP A 1 341 ? 14.836 -12.617 -12.742 1 92.31 341 TRP A N 1
ATOM 2720 C CA . TRP A 1 341 ? 13.945 -12.93 -13.852 1 92.31 341 TRP A CA 1
ATOM 2721 C C . TRP A 1 341 ? 14.492 -12.359 -15.164 1 92.31 341 TRP A C 1
ATOM 2723 O O . TRP A 1 341 ? 14.047 -12.742 -16.25 1 92.31 341 TRP A O 1
ATOM 2733 N N . ASP A 1 342 ? 15.375 -11.461 -15.047 1 92.88 342 ASP A N 1
ATOM 2734 C CA . ASP A 1 342 ? 16.062 -10.906 -16.219 1 92.88 342 ASP A CA 1
ATOM 2735 C C . ASP A 1 342 ? 17.391 -11.609 -16.453 1 92.88 342 ASP A C 1
ATOM 2737 O O . ASP A 1 342 ? 18.438 -11.125 -16.016 1 92.88 342 ASP A O 1
ATOM 2741 N N . ILE A 1 343 ? 17.375 -12.594 -17.266 1 92.88 343 ILE A N 1
ATOM 2742 C CA . ILE A 1 343 ? 18.516 -13.477 -17.5 1 92.88 343 ILE A CA 1
ATOM 2743 C C . ILE A 1 343 ? 19.672 -12.672 -18.062 1 92.88 343 ILE A C 1
ATOM 2745 O O . ILE A 1 343 ? 20.828 -12.875 -17.656 1 92.88 343 ILE A O 1
ATOM 2749 N N . VAL A 1 344 ? 19.406 -11.758 -18.891 1 92.38 344 VAL A N 1
ATOM 2750 C CA . VAL A 1 344 ? 20.453 -10.969 -19.531 1 92.38 344 VAL A CA 1
ATOM 2751 C C . VAL A 1 344 ? 21.094 -10.031 -18.516 1 92.38 344 VAL A C 1
ATOM 2753 O O . VAL A 1 344 ? 22.312 -9.875 -18.5 1 92.38 344 VAL A O 1
ATOM 2756 N N . GLU A 1 345 ? 20.234 -9.484 -17.703 1 94.75 345 GLU A N 1
ATOM 2757 C CA . GLU A 1 345 ? 20.766 -8.609 -16.656 1 94.75 345 GLU A CA 1
ATOM 2758 C C . GLU A 1 345 ? 21.703 -9.359 -15.727 1 94.75 345 GLU A C 1
ATOM 2760 O O . GLU A 1 345 ? 22.75 -8.844 -15.352 1 94.75 345 GLU A O 1
ATOM 2765 N N . VAL A 1 346 ? 21.359 -10.555 -15.359 1 96.69 346 VAL A N 1
ATOM 2766 C CA . VAL A 1 346 ? 22.188 -11.352 -14.469 1 96.69 346 VAL A CA 1
ATOM 2767 C C . VAL A 1 346 ? 23.484 -11.734 -15.172 1 96.69 346 VAL A C 1
ATOM 2769 O O . VAL A 1 346 ? 24.562 -11.688 -14.57 1 96.69 346 VAL A O 1
ATOM 2772 N N . ALA A 1 347 ? 23.391 -12.117 -16.422 1 96.12 347 ALA A N 1
ATOM 2773 C CA . ALA A 1 347 ? 24.578 -12.445 -17.188 1 96.12 347 ALA A CA 1
ATOM 2774 C C . ALA A 1 347 ? 25.531 -11.258 -17.266 1 96.12 347 ALA A C 1
ATOM 2776 O O . ALA A 1 347 ? 26.75 -11.414 -17.094 1 96.12 347 ALA A O 1
ATOM 2777 N N . ASP A 1 348 ? 24.969 -10.102 -17.516 1 97.19 348 ASP A N 1
ATOM 2778 C CA . ASP A 1 348 ? 25.781 -8.883 -17.578 1 97.19 348 ASP A CA 1
ATOM 2779 C C . ASP A 1 348 ? 26.406 -8.562 -16.234 1 97.19 348 ASP A C 1
ATOM 2781 O O . ASP A 1 348 ? 27.531 -8.055 -16.172 1 97.19 348 ASP A O 1
ATOM 2785 N N . ALA A 1 349 ? 25.688 -8.828 -15.203 1 98.25 349 ALA A N 1
ATOM 2786 C CA . ALA A 1 349 ? 26.203 -8.586 -13.852 1 98.25 349 ALA A CA 1
ATOM 2787 C C . ALA A 1 349 ? 27.375 -9.5 -13.539 1 98.25 349 ALA A C 1
ATOM 2789 O O . ALA A 1 349 ? 28.312 -9.094 -12.852 1 98.25 349 ALA A O 1
ATOM 2790 N N . ILE A 1 350 ? 27.281 -10.742 -13.992 1 98.19 350 ILE A N 1
ATOM 2791 C CA . ILE A 1 350 ? 28.391 -11.664 -13.812 1 98.19 350 ILE A CA 1
ATOM 2792 C C . ILE A 1 350 ? 29.641 -11.094 -14.477 1 98.19 350 ILE A C 1
ATOM 2794 O O . ILE A 1 350 ? 30.719 -11.062 -13.875 1 98.19 350 ILE A O 1
ATOM 2798 N N . LYS A 1 351 ? 29.5 -10.617 -15.695 1 97.31 351 LYS A N 1
ATOM 2799 C CA . LYS A 1 351 ? 30.625 -10.023 -16.422 1 97.31 351 LYS A CA 1
ATOM 2800 C C . LYS A 1 351 ? 31.172 -8.805 -15.68 1 97.31 351 LYS A C 1
ATOM 2802 O O . LYS A 1 351 ? 32.375 -8.672 -15.508 1 97.31 351 LYS A O 1
ATOM 2807 N N . ARG A 1 352 ? 30.297 -7.98 -15.266 1 97.88 352 ARG A N 1
ATOM 2808 C CA . ARG A 1 352 ? 30.688 -6.789 -14.531 1 97.88 352 ARG A CA 1
ATOM 2809 C C . ARG A 1 352 ? 31.453 -7.156 -13.258 1 97.88 352 ARG A C 1
ATOM 2811 O O . ARG A 1 352 ? 32.438 -6.516 -12.922 1 97.88 352 ARG A O 1
ATOM 2818 N N . ALA A 1 353 ? 30.969 -8.148 -12.594 1 98.31 353 ALA A N 1
ATOM 2819 C CA . ALA A 1 353 ? 31.594 -8.586 -11.344 1 98.31 353 ALA A CA 1
ATOM 2820 C C . ALA A 1 353 ? 33 -9.117 -11.594 1 98.31 353 ALA A C 1
ATOM 2822 O O . ALA A 1 353 ? 33.938 -8.797 -10.844 1 98.31 353 ALA A O 1
ATOM 2823 N N . LEU A 1 354 ? 33.188 -9.891 -12.617 1 96.56 354 LEU A N 1
ATOM 2824 C CA . LEU A 1 354 ? 34.469 -10.5 -12.922 1 96.56 354 LEU A CA 1
ATOM 2825 C C . LEU A 1 354 ? 35.469 -9.445 -13.367 1 96.56 354 LEU A C 1
ATOM 2827 O O . LEU A 1 354 ? 36.688 -9.594 -13.141 1 96.56 354 LEU A O 1
ATOM 2831 N N . ASP A 1 355 ? 34.938 -8.352 -13.938 1 96.12 355 ASP A N 1
ATOM 2832 C CA . ASP A 1 355 ? 35.812 -7.301 -14.477 1 96.12 355 ASP A CA 1
ATOM 2833 C C . ASP A 1 355 ? 36 -6.168 -13.469 1 96.12 355 ASP A C 1
ATOM 2835 O O . ASP A 1 355 ? 36.75 -5.227 -13.711 1 96.12 355 ASP A O 1
ATOM 2839 N N . MET A 1 356 ? 35.375 -6.246 -12.375 1 97.5 356 MET A N 1
ATOM 2840 C CA . MET A 1 356 ? 35.375 -5.141 -11.422 1 97.5 356 MET A CA 1
ATOM 2841 C C . MET A 1 356 ? 36.781 -4.867 -10.906 1 97.5 356 MET A C 1
ATOM 2843 O O . MET A 1 356 ? 37.5 -5.793 -10.484 1 97.5 356 MET A O 1
ATOM 2847 N N . PRO A 1 357 ? 37.188 -3.621 -10.914 1 97.44 357 PRO A N 1
ATOM 2848 C CA . PRO A 1 357 ? 38.531 -3.281 -10.414 1 97.44 357 PRO A CA 1
ATOM 2849 C C . PRO A 1 357 ? 38.688 -3.541 -8.922 1 97.44 357 PRO A C 1
ATOM 2851 O O . PRO A 1 357 ? 37.719 -3.447 -8.172 1 97.44 357 PRO A O 1
ATOM 2854 N N . THR A 1 358 ? 39.906 -3.801 -8.5 1 96.38 358 THR A N 1
ATOM 2855 C CA . THR A 1 358 ? 40.219 -4.168 -7.121 1 96.38 358 THR A CA 1
ATOM 2856 C C . THR A 1 358 ? 39.812 -3.062 -6.156 1 96.38 358 THR A C 1
ATOM 2858 O O . THR A 1 358 ? 39.312 -3.342 -5.059 1 96.38 358 THR A O 1
ATOM 2861 N N . GLU A 1 359 ? 39.938 -1.823 -6.551 1 96.38 359 GLU A N 1
ATOM 2862 C CA . GLU A 1 359 ? 39.562 -0.703 -5.684 1 96.38 359 GLU A CA 1
ATOM 2863 C C . GLU A 1 359 ? 38.062 -0.687 -5.383 1 96.38 359 GLU A C 1
ATOM 2865 O O . GLU A 1 359 ? 37.656 -0.451 -4.246 1 96.38 359 GLU A O 1
ATOM 2870 N N . GLU A 1 360 ? 37.375 -0.936 -6.398 1 96.31 360 GLU A N 1
ATOM 2871 C CA . GLU A 1 360 ? 35.938 -0.969 -6.227 1 96.31 360 GLU A CA 1
ATOM 2872 C C . GLU A 1 360 ? 35.5 -2.17 -5.391 1 96.31 360 GLU A C 1
ATOM 2874 O O . GLU A 1 360 ? 34.594 -2.062 -4.566 1 96.31 360 GLU A O 1
ATOM 2879 N N . ARG A 1 361 ? 36.156 -3.277 -5.551 1 97.81 361 ARG A N 1
ATOM 2880 C CA . ARG A 1 361 ? 35.875 -4.473 -4.766 1 97.81 361 ARG A CA 1
ATOM 2881 C C . ARG A 1 361 ? 36.125 -4.227 -3.281 1 97.81 361 ARG A C 1
ATOM 2883 O O . ARG A 1 361 ? 35.312 -4.625 -2.434 1 97.81 361 ARG A O 1
ATOM 2890 N N . GLU A 1 362 ? 37.188 -3.588 -3.061 1 97.25 362 GLU A N 1
ATOM 2891 C CA . GLU A 1 362 ? 37.562 -3.301 -1.68 1 97.25 362 GLU A CA 1
ATOM 2892 C C . GLU A 1 362 ? 36.594 -2.344 -1.024 1 97.25 362 GLU A C 1
ATOM 2894 O O . GLU A 1 362 ? 36.219 -2.527 0.136 1 97.25 362 GLU A O 1
ATOM 2899 N N . LYS A 1 363 ? 36.219 -1.386 -1.774 1 94.69 363 LYS A N 1
ATOM 2900 C CA . LYS A 1 363 ? 35.25 -0.428 -1.272 1 94.69 363 LYS A CA 1
ATOM 2901 C C . LYS A 1 363 ? 33.906 -1.115 -0.947 1 94.69 363 LYS A C 1
ATOM 2903 O O . LYS A 1 363 ? 33.344 -0.894 0.12 1 94.69 363 LYS A O 1
ATOM 2908 N N . ASN A 1 364 ? 33.469 -1.897 -1.874 1 96.06 364 ASN A N 1
ATOM 2909 C CA . ASN A 1 364 ? 32.219 -2.627 -1.682 1 96.06 364 ASN A CA 1
ATOM 2910 C C . ASN A 1 364 ? 32.281 -3.549 -0.468 1 96.06 364 ASN A C 1
ATOM 2912 O O . ASN A 1 364 ? 31.344 -3.607 0.328 1 96.06 364 ASN A O 1
ATOM 2916 N N . HIS A 1 365 ? 33.344 -4.25 -0.328 1 97.06 365 HIS A N 1
ATOM 2917 C CA . HIS A 1 365 ? 33.531 -5.164 0.797 1 97.06 365 HIS A CA 1
ATOM 2918 C C . HIS A 1 365 ? 33.562 -4.406 2.121 1 97.06 365 HIS A C 1
ATOM 2920 O O . HIS A 1 365 ? 32.969 -4.871 3.111 1 97.06 365 HIS A O 1
ATOM 2926 N N . ARG A 1 366 ? 34.219 -3.32 2.145 1 95.06 366 ARG A N 1
ATOM 2927 C CA . ARG A 1 366 ? 34.312 -2.529 3.369 1 95.06 366 ARG A CA 1
ATOM 2928 C C . ARG A 1 366 ? 32.906 -2.111 3.85 1 95.06 366 ARG A C 1
ATOM 2930 O O . ARG A 1 366 ? 32.594 -2.217 5.039 1 95.06 366 ARG A O 1
ATOM 2937 N N . HIS A 1 367 ? 32.156 -1.68 2.924 1 91.94 367 HIS A N 1
ATOM 2938 C CA . HIS A 1 367 ? 30.797 -1.265 3.26 1 91.94 367 HIS A CA 1
ATOM 2939 C C . HIS A 1 367 ? 30 -2.422 3.848 1 91.94 367 HIS A C 1
ATOM 2941 O O . HIS A 1 367 ? 29.375 -2.277 4.902 1 91.94 367 HIS A O 1
ATOM 2947 N N . ASN A 1 368 ? 30 -3.465 3.18 1 96.06 368 ASN A N 1
ATOM 2948 C CA . ASN A 1 368 ? 29.188 -4.602 3.59 1 96.06 368 ASN A CA 1
ATOM 2949 C C . ASN A 1 368 ? 29.719 -5.254 4.855 1 96.06 368 ASN A C 1
ATOM 2951 O O . ASN A 1 368 ? 28.953 -5.711 5.707 1 96.06 368 ASN A O 1
ATOM 2955 N N . TYR A 1 369 ? 31.047 -5.324 4.949 1 95.81 369 TYR A N 1
ATOM 2956 C CA . TYR A 1 369 ? 31.641 -5.934 6.133 1 95.81 369 TYR A CA 1
ATOM 2957 C C . TYR A 1 369 ? 31.328 -5.117 7.383 1 95.81 369 TYR A C 1
ATOM 2959 O O . TYR A 1 369 ? 31.125 -5.676 8.461 1 95.81 369 TYR A O 1
ATOM 2967 N N . ASP A 1 370 ? 31.359 -3.832 7.242 1 94 370 ASP A N 1
ATOM 2968 C CA . ASP A 1 370 ? 31.016 -2.961 8.359 1 94 370 ASP A CA 1
ATOM 2969 C C . ASP A 1 370 ? 29.609 -3.275 8.891 1 94 370 ASP A C 1
ATOM 2971 O O . ASP A 1 370 ? 29.406 -3.387 10.102 1 94 370 ASP A O 1
ATOM 2975 N N . LEU A 1 371 ? 28.734 -3.453 8.039 1 92.31 371 LEU A N 1
ATOM 2976 C CA . LEU A 1 371 ? 27.359 -3.752 8.43 1 92.31 371 LEU A CA 1
ATOM 2977 C C . LEU A 1 371 ? 27.266 -5.137 9.055 1 92.31 371 LEU A C 1
ATOM 2979 O O . LEU A 1 371 ? 26.625 -5.309 10.094 1 92.31 371 LEU A O 1
ATOM 2983 N N . VAL A 1 372 ? 27.875 -6.137 8.422 1 95.31 372 VAL A N 1
ATOM 2984 C CA . VAL A 1 372 ? 27.781 -7.531 8.844 1 95.31 372 VAL A CA 1
ATOM 2985 C C . VAL A 1 372 ? 28.453 -7.699 10.211 1 95.31 372 VAL A C 1
ATOM 2987 O O . VAL A 1 372 ? 27.984 -8.5 11.039 1 95.31 372 VAL A O 1
ATOM 2990 N N . SER A 1 373 ? 29.438 -6.945 10.445 1 94.56 373 SER A N 1
ATOM 2991 C CA . SER A 1 373 ? 30.203 -7.066 11.695 1 94.56 373 SER A CA 1
ATOM 2992 C C . SER A 1 373 ? 29.5 -6.328 12.836 1 94.56 373 SER A C 1
ATOM 2994 O O . SER A 1 373 ? 29.641 -6.711 14 1 94.56 373 SER A O 1
ATOM 2996 N N . ARG A 1 374 ? 28.766 -5.371 12.5 1 91 374 ARG A N 1
ATOM 2997 C CA . ARG A 1 374 ? 28.125 -4.539 13.523 1 91 374 ARG A CA 1
ATOM 2998 C C . ARG A 1 374 ? 26.766 -5.109 13.922 1 91 374 ARG A C 1
ATOM 3000 O O . ARG A 1 374 ? 26.328 -4.934 15.055 1 91 374 ARG A O 1
ATOM 3007 N N . HIS A 1 375 ? 26.156 -5.691 13.031 1 90.19 375 HIS A N 1
ATOM 3008 C CA . HIS A 1 375 ? 24.828 -6.234 13.289 1 90.19 375 HIS A CA 1
ATOM 3009 C C . HIS A 1 375 ? 24.844 -7.758 13.289 1 90.19 375 HIS A C 1
ATOM 3011 O O . HIS A 1 375 ? 24.594 -8.383 12.258 1 90.19 375 HIS A O 1
ATOM 3017 N N . ILE A 1 376 ? 24.969 -8.25 14.461 1 92.44 376 ILE A N 1
ATOM 3018 C CA . ILE A 1 376 ? 25.172 -9.688 14.578 1 92.44 376 ILE A CA 1
ATOM 3019 C C . ILE A 1 376 ? 23.891 -10.344 15.102 1 92.44 376 ILE A C 1
ATOM 3021 O O . ILE A 1 376 ? 22.938 -9.648 15.484 1 92.44 376 ILE A O 1
ATOM 3025 N N . ALA A 1 377 ? 23.859 -11.641 15.086 1 94.25 377 ALA A N 1
ATOM 3026 C CA . ALA A 1 377 ? 22.688 -12.422 15.508 1 94.25 377 ALA A CA 1
ATOM 3027 C C . ALA A 1 377 ? 22.297 -12.086 16.953 1 94.25 377 ALA A C 1
ATOM 3029 O O . ALA A 1 377 ? 21.109 -12.023 17.281 1 94.25 377 ALA A O 1
ATOM 3030 N N . GLN A 1 378 ? 23.281 -11.883 17.75 1 94 378 GLN A N 1
ATOM 3031 C CA . GLN A 1 378 ? 23.016 -11.547 19.141 1 94 378 GLN A CA 1
ATOM 3032 C C . GLN A 1 378 ? 22.281 -10.219 19.266 1 94 378 GLN A C 1
ATOM 3034 O O . GLN A 1 378 ? 21.406 -10.062 20.125 1 94 378 GLN A O 1
ATOM 3039 N N . ASP A 1 379 ? 22.641 -9.297 18.438 1 93.19 379 ASP A N 1
ATOM 3040 C CA . ASP A 1 379 ? 21.953 -8.016 18.438 1 93.19 379 ASP A CA 1
ATOM 3041 C C . ASP A 1 379 ? 20.484 -8.188 18.078 1 93.19 379 ASP A C 1
ATOM 3043 O O . ASP A 1 379 ? 19.609 -7.539 18.656 1 93.19 379 ASP A O 1
ATOM 3047 N N . TRP A 1 380 ? 20.203 -8.992 17.125 1 94.5 380 TRP A N 1
ATOM 3048 C CA . TRP A 1 380 ? 18.844 -9.297 16.719 1 94.5 380 TRP A CA 1
ATOM 3049 C C . TRP A 1 380 ? 18.031 -9.82 17.891 1 94.5 380 TRP A C 1
ATOM 3051 O O . TRP A 1 380 ? 16.922 -9.336 18.156 1 94.5 380 TRP A O 1
ATOM 3061 N N . ALA A 1 381 ? 18.641 -10.789 18.609 1 96.5 381 ALA A N 1
ATOM 3062 C CA . ALA A 1 381 ? 17.953 -11.406 19.734 1 96.5 381 ALA A CA 1
ATOM 3063 C C . ALA A 1 381 ? 17.734 -10.406 20.859 1 96.5 381 ALA A C 1
ATOM 3065 O O . ALA A 1 381 ? 16.641 -10.32 21.422 1 96.5 381 ALA A O 1
ATOM 3066 N N . GLU A 1 382 ? 18.719 -9.648 21.156 1 95.75 382 GLU A N 1
ATOM 3067 C CA . GLU A 1 382 ? 18.656 -8.695 22.266 1 95.75 382 GLU A CA 1
ATOM 3068 C C . GLU A 1 382 ? 17.672 -7.57 21.969 1 95.75 382 GLU A C 1
ATOM 3070 O O . GLU A 1 382 ? 16.891 -7.176 22.828 1 95.75 382 GLU A O 1
ATOM 3075 N N . ASN A 1 383 ? 17.734 -7.062 20.781 1 94.25 383 ASN A N 1
ATOM 3076 C CA . ASN A 1 383 ? 16.828 -5.984 20.391 1 94.25 383 ASN A CA 1
ATOM 3077 C C . ASN A 1 383 ? 15.375 -6.426 20.453 1 94.25 383 ASN A C 1
ATOM 3079 O O . ASN A 1 383 ? 14.516 -5.684 20.938 1 94.25 383 ASN A O 1
ATOM 3083 N N . TYR A 1 384 ? 15.125 -7.617 19.969 1 96.75 384 TYR A N 1
ATOM 3084 C CA . TYR A 1 384 ? 13.75 -8.117 20 1 96.75 384 TYR A CA 1
ATOM 3085 C C . TYR A 1 384 ? 13.258 -8.305 21.422 1 96.75 384 TYR A C 1
ATOM 3087 O O . TYR A 1 384 ? 12.148 -7.891 21.766 1 96.75 384 TYR A O 1
ATOM 3095 N N . VAL A 1 385 ? 14.086 -8.938 22.234 1 96.38 385 VAL A N 1
ATOM 3096 C CA . VAL A 1 385 ? 13.695 -9.219 23.609 1 96.38 385 VAL A CA 1
ATOM 3097 C C . VAL A 1 385 ? 13.5 -7.914 24.375 1 96.38 385 VAL A C 1
ATOM 3099 O O . VAL A 1 385 ? 12.562 -7.785 25.172 1 96.38 385 VAL A O 1
ATOM 3102 N N . CYS A 1 386 ? 14.359 -6.992 24.125 1 94.44 386 CYS A N 1
ATOM 3103 C CA . CYS A 1 386 ? 14.234 -5.684 24.766 1 94.44 386 CYS A CA 1
ATOM 3104 C C . CYS A 1 386 ? 12.914 -5.016 24.375 1 94.44 386 CYS A C 1
ATOM 3106 O O . CYS A 1 386 ? 12.195 -4.512 25.25 1 94.44 386 CYS A O 1
ATOM 3108 N N . ASP A 1 387 ? 12.578 -5.055 23.141 1 94.06 387 ASP A N 1
ATOM 3109 C CA . ASP A 1 387 ? 11.352 -4.43 22.656 1 94.06 387 ASP A CA 1
ATOM 3110 C C . ASP A 1 387 ? 10.117 -5.16 23.188 1 94.06 387 ASP A C 1
ATOM 3112 O O . ASP A 1 387 ? 9.086 -4.543 23.453 1 94.06 387 ASP A O 1
ATOM 3116 N N . LEU A 1 388 ? 10.258 -6.484 23.234 1 95.44 388 LEU A N 1
ATOM 3117 C CA . LEU A 1 388 ? 9.156 -7.258 23.797 1 95.44 388 LEU A CA 1
ATOM 3118 C C . LEU A 1 388 ? 8.922 -6.891 25.25 1 95.44 388 LEU A C 1
ATOM 3120 O O . LEU A 1 388 ? 7.777 -6.734 25.688 1 95.44 388 LEU A O 1
ATOM 3124 N N . HIS A 1 389 ? 9.961 -6.75 26 1 92.19 389 HIS A N 1
ATOM 3125 C CA . HIS A 1 389 ? 9.867 -6.328 27.391 1 92.19 389 HIS A CA 1
ATOM 3126 C C . HIS A 1 389 ? 9.234 -4.949 27.516 1 92.19 389 HIS A C 1
ATOM 3128 O O . HIS A 1 389 ? 8.367 -4.727 28.359 1 92.19 389 HIS A O 1
ATOM 3134 N N . ASN A 1 390 ? 9.672 -4.07 26.656 1 87.69 390 ASN A N 1
ATOM 3135 C CA . ASN A 1 390 ? 9.141 -2.709 26.672 1 87.69 390 ASN A CA 1
ATOM 3136 C C . ASN A 1 390 ? 7.656 -2.682 26.297 1 87.69 390 ASN A C 1
ATOM 3138 O O . ASN A 1 390 ? 6.895 -1.884 26.844 1 87.69 390 ASN A O 1
ATOM 3142 N N . ALA A 1 391 ? 7.305 -3.475 25.359 1 87.56 391 ALA A N 1
ATOM 3143 C CA . ALA A 1 391 ? 5.918 -3.527 24.906 1 87.56 391 ALA A CA 1
ATOM 3144 C C . ALA A 1 391 ? 5 -4.039 26.016 1 87.56 391 ALA A C 1
ATOM 3146 O O . ALA A 1 391 ? 3.824 -3.67 26.062 1 87.56 391 ALA A O 1
ATOM 3147 N N . THR A 1 392 ? 5.539 -4.828 26.859 1 85.88 392 THR A N 1
ATOM 3148 C CA . THR A 1 392 ? 4.723 -5.441 27.906 1 85.88 392 THR A CA 1
ATOM 3149 C C . THR A 1 392 ? 4.777 -4.617 29.188 1 85.88 392 THR A C 1
ATOM 3151 O O . THR A 1 392 ? 3.918 -4.762 30.062 1 85.88 392 THR A O 1
ATOM 3154 N N . SER A 1 393 ? 5.922 -3.918 29.422 1 71.69 393 SER A N 1
ATOM 3155 C CA . SER A 1 393 ? 6.062 -3.096 30.625 1 71.69 393 SER A CA 1
ATOM 3156 C C . SER A 1 393 ? 5.23 -1.82 30.516 1 71.69 393 SER A C 1
ATOM 3158 O O . SER A 1 393 ? 4.793 -1.273 31.531 1 71.69 393 SER A O 1
ATOM 3160 N N . LYS A 1 394 ? 5.52 -1.113 29.406 1 54.47 394 LYS A N 1
ATOM 3161 C CA . LYS A 1 394 ? 4.789 0.135 29.219 1 54.47 394 LYS A CA 1
ATOM 3162 C C . LYS A 1 394 ? 3.307 -0.041 29.531 1 54.47 394 LYS A C 1
ATOM 3164 O O . LYS A 1 394 ? 2.699 -1.043 29.156 1 54.47 394 LYS A O 1
ATOM 3169 N N . ALA A 1 395 ? 3.145 0.562 30.656 1 46.06 395 ALA A N 1
ATOM 3170 C CA . ALA A 1 395 ? 1.729 0.647 31.016 1 46.06 395 ALA A CA 1
ATOM 3171 C C . ALA A 1 395 ? 0.852 0.695 29.766 1 46.06 395 ALA A C 1
ATOM 3173 O O . ALA A 1 395 ? 1.256 1.238 28.734 1 46.06 395 ALA A O 1
ATOM 3174 N N . PRO A 1 396 ? 0.016 -0.425 29.578 1 42.44 396 PRO A N 1
ATOM 3175 C CA . PRO A 1 396 ? -0.857 -0.35 28.406 1 42.44 396 PRO A CA 1
ATOM 3176 C C . PRO A 1 396 ? -1.011 1.074 27.875 1 42.44 396 PRO A C 1
ATOM 3178 O O . PRO A 1 396 ? -0.973 2.033 28.656 1 42.44 396 PRO A O 1
ATOM 3181 N N . LEU A 1 397 ? -0.24 1.424 26.906 1 42.53 397 LEU A N 1
ATOM 3182 C CA . LEU A 1 397 ? -0.777 2.715 26.484 1 42.53 397 LEU A CA 1
ATOM 3183 C C . LEU A 1 397 ? -2.105 3 27.172 1 42.53 397 LEU A C 1
ATOM 3185 O O . LEU A 1 397 ? -2.869 2.078 27.469 1 42.53 397 LEU A O 1
ATOM 3189 N N . PRO A 1 398 ? -2.23 3.924 27.859 1 40.22 398 PRO A N 1
ATOM 3190 C CA . PRO A 1 398 ? -3.547 4.164 28.453 1 40.22 398 PRO A CA 1
ATOM 3191 C C . PRO A 1 398 ? -4.68 3.512 27.672 1 40.22 398 PRO A C 1
ATOM 3193 O O . PRO A 1 398 ? -4.918 3.873 26.516 1 40.22 398 PRO A O 1
ATOM 3196 N N . ALA A 1 399 ? -4.566 2.271 27.375 1 42.34 399 ALA A N 1
ATOM 3197 C CA . ALA A 1 399 ? -5.965 1.887 27.203 1 42.34 399 ALA A CA 1
ATOM 3198 C C . ALA A 1 399 ? -6.895 2.922 27.828 1 42.34 399 ALA A C 1
ATOM 3200 O O . ALA A 1 399 ? -6.875 3.129 29.047 1 42.34 399 ALA A O 1
ATOM 3201 N N . ILE A 1 400 ? -6.719 4.027 27.156 1 52.06 400 ILE A N 1
ATOM 3202 C CA . ILE A 1 400 ? -7.371 5.219 27.688 1 52.06 400 ILE A CA 1
ATOM 3203 C C . ILE A 1 400 ? -8.672 4.828 28.391 1 52.06 400 ILE A C 1
ATOM 3205 O O . ILE A 1 400 ? -9.695 4.633 27.734 1 52.06 400 ILE A O 1
ATOM 3209 N N . HIS A 1 401 ? -8.32 3.775 29.188 1 61.47 401 HIS A N 1
ATOM 3210 C CA . HIS A 1 401 ? -9.531 3.492 29.953 1 61.47 401 HIS A CA 1
ATOM 3211 C C . HIS A 1 401 ? -10.016 4.73 30.688 1 61.47 401 HIS A C 1
ATOM 3213 O O . HIS A 1 401 ? -9.242 5.383 31.391 1 61.47 401 HIS A O 1
ATOM 3219 N N . THR A 1 402 ? -10.961 5.195 30.359 1 76.38 402 THR A N 1
ATOM 3220 C CA . THR A 1 402 ? -11.625 6.344 30.953 1 76.38 402 THR A CA 1
ATOM 3221 C C . THR A 1 402 ? -12.398 5.926 32.219 1 76.38 402 THR A C 1
ATOM 3223 O O . THR A 1 402 ? -12.867 4.789 32.312 1 76.38 402 THR A O 1
ATOM 3226 N N . ALA A 1 403 ? -12.266 6.586 33.375 1 85.38 403 ALA A N 1
ATOM 3227 C CA . ALA A 1 403 ? -13.109 6.383 34.531 1 85.38 403 ALA A CA 1
ATOM 3228 C C . ALA A 1 403 ? -14.492 6.988 34.344 1 85.38 403 ALA A C 1
ATOM 3230 O O . ALA A 1 403 ? -14.688 7.836 33.469 1 85.38 403 ALA A O 1
ATOM 3231 N N . VAL A 1 404 ? -15.391 6.406 35.062 1 91.19 404 VAL A N 1
ATOM 3232 C CA . VAL A 1 404 ? -16.734 6.996 35 1 91.19 404 VAL A CA 1
ATOM 3233 C C . VAL A 1 404 ? -16.703 8.391 35.594 1 91.19 404 VAL A C 1
ATOM 3235 O O . VAL A 1 404 ? -16.156 8.594 36.688 1 91.19 404 VAL A O 1
ATOM 3238 N N . LEU A 1 405 ? -17.281 9.375 35 1 94.44 405 LEU A N 1
ATOM 3239 C CA . LEU A 1 405 ? -17.297 10.742 35.5 1 94.44 405 LEU A CA 1
ATOM 3240 C C . LEU A 1 405 ? -18.141 10.859 36.781 1 94.44 405 LEU A C 1
ATOM 3242 O O . LEU A 1 405 ? -19.297 10.469 36.781 1 94.44 405 LEU A O 1
ATOM 3246 N N . PRO A 1 406 ? -17.5 11.227 37.812 1 94.25 406 PRO A N 1
ATOM 3247 C CA . PRO A 1 406 ? -18.297 11.531 39 1 94.25 406 PRO A CA 1
ATOM 3248 C C . PRO A 1 406 ? -19.109 12.82 38.844 1 94.25 406 PRO A C 1
ATOM 3250 O O . PRO A 1 406 ? -18.656 13.898 39.219 1 94.25 406 PRO A O 1
ATOM 3253 N N . ILE A 1 407 ? -20.344 12.719 38.5 1 95.56 407 ILE A N 1
ATOM 3254 C CA . ILE A 1 407 ? -21.203 13.844 38.094 1 95.56 407 ILE A CA 1
ATOM 3255 C C . ILE A 1 407 ? -21.359 14.789 39.312 1 95.56 407 ILE A C 1
ATOM 3257 O O . ILE A 1 407 ? -21.266 16.016 39.156 1 95.56 407 ILE A O 1
ATOM 3261 N N . GLY A 1 408 ? -21.656 14.242 40.469 1 93 408 GLY A N 1
ATOM 3262 C CA . GLY A 1 408 ? -21.812 15.055 41.688 1 93 408 GLY A CA 1
ATOM 3263 C C . GLY A 1 408 ? -20.594 15.891 42 1 93 408 GLY A C 1
ATOM 3264 O O . GLY A 1 408 ? -20.719 17.078 42.344 1 93 408 GLY A O 1
ATOM 3265 N N . GLU A 1 409 ? -19.484 15.32 41.906 1 94.31 409 GLU A N 1
ATOM 3266 C CA . GLU A 1 409 ? -18.234 16.016 42.188 1 94.31 409 GLU A CA 1
ATOM 3267 C C . GLU A 1 409 ? -17.984 17.109 41.156 1 94.31 409 GLU A C 1
ATOM 3269 O O . GLU A 1 409 ? -17.516 18.203 41.5 1 94.31 409 GLU A O 1
ATOM 3274 N N . ALA A 1 410 ? -18.234 16.797 39.969 1 95.94 410 ALA A N 1
ATOM 3275 C CA . ALA A 1 410 ? -18.031 17.781 38.906 1 95.94 410 ALA A CA 1
ATOM 3276 C C . ALA A 1 410 ? -18.922 19 39.125 1 95.94 410 ALA A C 1
ATOM 3278 O O . ALA A 1 410 ? -18.484 20.141 38.938 1 95.94 410 ALA A O 1
ATOM 3279 N N . ALA A 1 411 ? -20.141 18.75 39.469 1 95.25 411 ALA A N 1
ATOM 3280 C CA . ALA A 1 411 ? -21.094 19.844 39.719 1 95.25 411 ALA A CA 1
ATOM 3281 C C . ALA A 1 411 ? -20.688 20.656 40.938 1 95.25 411 ALA A C 1
ATOM 3283 O O . ALA A 1 411 ? -20.844 21.875 40.969 1 95.25 411 ALA A O 1
ATOM 3284 N N . ALA A 1 412 ? -20.281 19.969 41.969 1 93.69 412 ALA A N 1
ATOM 3285 C CA . ALA A 1 412 ? -19.875 20.641 43.188 1 93.69 412 ALA A CA 1
ATOM 3286 C C . ALA A 1 412 ? -18.688 21.562 42.938 1 93.69 412 ALA A C 1
ATOM 3288 O O . ALA A 1 412 ? -18.656 22.688 43.406 1 93.69 412 ALA A O 1
ATOM 3289 N N . GLN A 1 413 ? -17.75 21.078 42.25 1 94.81 413 GLN A N 1
ATOM 3290 C CA . GLN A 1 413 ? -16.578 21.875 41.938 1 94.81 413 GLN A CA 1
ATOM 3291 C C . GLN A 1 413 ? -16.953 23.062 41.062 1 94.81 413 GLN A C 1
ATOM 3293 O O . GLN A 1 413 ? -16.375 24.156 41.188 1 94.81 413 GLN A O 1
ATOM 3298 N N . TYR A 1 414 ? -17.844 22.828 40.156 1 95.75 414 TYR A N 1
ATOM 3299 C CA . TYR A 1 414 ? -18.375 23.922 39.344 1 95.75 414 TYR A CA 1
ATOM 3300 C C . TYR A 1 414 ? -18.969 25.016 40.219 1 95.75 414 TYR A C 1
ATOM 3302 O O . TYR A 1 414 ? -18.719 26.203 39.969 1 95.75 414 TYR A O 1
ATOM 3310 N N . GLY A 1 415 ? -19.734 24.656 41.156 1 92.69 415 GLY A N 1
ATOM 3311 C CA . GLY A 1 415 ? -20.375 25.609 42.031 1 92.69 415 GLY A CA 1
ATOM 3312 C C . GLY A 1 415 ? -19.375 26.438 42.844 1 92.69 415 GLY A C 1
ATOM 3313 O O . GLY A 1 415 ? -19.656 27.578 43.188 1 92.69 415 GLY A O 1
ATOM 3314 N N . LYS A 1 416 ? -18.25 25.859 43.062 1 91.69 416 LYS A N 1
ATOM 3315 C CA . LYS A 1 416 ? -17.234 26.516 43.906 1 91.69 416 LYS A CA 1
ATOM 3316 C C . LYS A 1 416 ? -16.328 27.406 43.062 1 91.69 416 LYS A C 1
ATOM 3318 O O . LYS A 1 416 ? -15.594 28.234 43.594 1 91.69 416 LYS A O 1
ATOM 3323 N N . SER A 1 417 ? -16.406 27.328 41.812 1 92.31 417 SER A N 1
ATOM 3324 C CA . SER A 1 417 ? -15.484 28.016 40.906 1 92.31 417 SER A CA 1
ATOM 3325 C C . SER A 1 417 ? -16.031 29.375 40.5 1 92.31 417 SER A C 1
ATOM 3327 O O . SER A 1 417 ? -17.234 29.609 40.5 1 92.31 417 SER A O 1
ATOM 3329 N N . ASN A 1 418 ? -15.117 30.281 40.094 1 88.81 418 ASN A N 1
ATOM 3330 C CA . ASN A 1 418 ? -15.484 31.672 39.812 1 88.81 418 ASN A CA 1
ATOM 3331 C C . ASN A 1 418 ? -15.523 31.938 38.312 1 88.81 418 ASN A C 1
ATOM 3333 O O . ASN A 1 418 ? -16.172 32.906 37.875 1 88.81 418 ASN A O 1
ATOM 3337 N N . ASN A 1 419 ? -14.758 31.328 37.625 1 92 419 ASN A N 1
ATOM 3338 C CA . ASN A 1 419 ? -14.695 31.469 36.188 1 92 419 ASN A CA 1
ATOM 3339 C C . ASN A 1 419 ? -14.633 30.109 35.5 1 92 419 ASN A C 1
ATOM 3341 O O . ASN A 1 419 ? -13.562 29.5 35.406 1 92 419 ASN A O 1
ATOM 3345 N N . ARG A 1 420 ? -15.758 29.75 34.938 1 94.25 420 ARG A N 1
ATOM 3346 C CA . ARG A 1 420 ? -15.906 28.391 34.469 1 94.25 420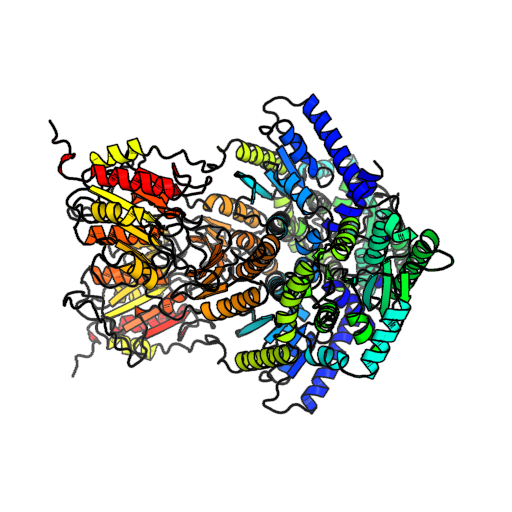 ARG A CA 1
ATOM 3347 C C . ARG A 1 420 ? -15.938 28.344 32.938 1 94.25 420 ARG A C 1
ATOM 3349 O O . ARG A 1 420 ? -16.516 29.219 32.312 1 94.25 420 ARG A O 1
ATOM 3356 N N . PHE A 1 421 ? -15.242 27.359 32.312 1 94.56 421 PHE A N 1
ATOM 3357 C CA . PHE A 1 421 ? -15.148 27.156 30.875 1 94.56 421 PHE A CA 1
ATOM 3358 C C . PHE A 1 421 ? -15.703 25.797 30.484 1 94.56 421 PHE A C 1
ATOM 3360 O O . PHE A 1 421 ? -15.133 24.766 30.844 1 94.56 421 PHE A O 1
ATOM 3367 N N . LEU A 1 422 ? -16.844 25.797 29.797 1 97 422 LEU A N 1
ATOM 3368 C CA . LEU A 1 422 ? -17.5 24.562 29.375 1 97 422 LEU A CA 1
ATOM 3369 C C . LEU A 1 422 ? -17.344 24.344 27.875 1 97 422 LEU A C 1
ATOM 3371 O O . LEU A 1 422 ? -17.781 25.188 27.078 1 97 422 LEU A O 1
ATOM 3375 N N . ILE A 1 423 ? -16.734 23.266 27.469 1 97.19 423 ILE A N 1
ATOM 3376 C CA . ILE A 1 423 ? -16.594 22.859 26.078 1 97.19 423 ILE A CA 1
ATOM 3377 C C . ILE A 1 423 ? -17.484 21.656 25.797 1 97.19 423 ILE A C 1
ATOM 3379 O O . ILE A 1 423 ? -17.266 20.578 26.375 1 97.19 423 ILE A O 1
ATOM 3383 N N . LEU A 1 424 ? -18.406 21.812 24.922 1 97.31 424 LEU A N 1
ATOM 3384 C CA . LEU A 1 424 ? -19.406 20.766 24.703 1 97.31 424 LEU A CA 1
ATOM 3385 C C . LEU A 1 424 ? -19.453 20.359 23.234 1 97.31 424 LEU A C 1
ATOM 3387 O O . LEU A 1 424 ? -19.594 21.203 22.344 1 97.31 424 LEU A O 1
ATOM 3391 N N . GLY A 1 425 ? -19.359 19.047 23.016 1 96 425 GLY A N 1
ATOM 3392 C CA . GLY A 1 425 ? -19.656 18.531 21.688 1 96 425 GLY A CA 1
ATOM 3393 C C . GLY A 1 425 ? -21.125 18.547 21.359 1 96 425 GLY A C 1
ATOM 3394 O O . GLY A 1 425 ? -21.969 18.484 22.266 1 96 425 GLY A O 1
ATOM 3395 N N . PHE A 1 426 ? -21.438 18.625 20.125 1 94 426 PHE A N 1
ATOM 3396 C CA . PHE A 1 426 ? -22.844 18.688 19.734 1 94 426 PHE A CA 1
ATOM 3397 C C . PHE A 1 426 ? -23.391 17.312 19.422 1 94 426 PHE A C 1
ATOM 3399 O O . PHE A 1 426 ? -24.125 16.734 20.219 1 94 426 PHE A O 1
ATOM 3406 N N . ASN A 1 427 ? -22.844 16.672 18.344 1 89.69 427 ASN A N 1
ATOM 3407 C CA . ASN A 1 427 ? -23.359 15.391 17.875 1 89.69 427 ASN A CA 1
ATOM 3408 C C . ASN A 1 427 ? -23.094 14.273 18.891 1 89.69 427 ASN A C 1
ATOM 3410 O O . ASN A 1 427 ? -21.984 14.148 19.406 1 89.69 427 ASN A O 1
ATOM 3414 N N . ALA A 1 428 ? -24.156 13.477 19.172 1 88.5 428 ALA A N 1
ATOM 3415 C CA . ALA A 1 428 ? -24.109 12.336 20.078 1 88.5 428 ALA A CA 1
ATOM 3416 C C . ALA A 1 428 ? -23.75 12.773 21.5 1 88.5 428 ALA A C 1
ATOM 3418 O O . ALA A 1 428 ? -23.219 11.984 22.281 1 88.5 428 ALA A O 1
ATOM 3419 N N . THR A 1 429 ? -23.812 14.047 21.766 1 94.06 429 THR A N 1
ATOM 3420 C CA . THR A 1 429 ? -23.547 14.609 23.078 1 94.06 429 THR A CA 1
ATOM 3421 C C . THR A 1 429 ? -24.719 15.484 23.547 1 94.06 429 THR A C 1
ATOM 3423 O O . THR A 1 429 ? -25.438 15.125 24.469 1 94.06 429 THR A O 1
ATOM 3426 N N . LEU A 1 430 ? -25.016 16.531 22.75 1 95.06 430 LEU A N 1
ATOM 3427 C CA . LEU A 1 430 ? -26.109 17.422 23.094 1 95.06 430 LEU A CA 1
ATOM 3428 C C . LEU A 1 430 ? -27.359 17.078 22.312 1 95.06 430 LEU A C 1
ATOM 3430 O O . LEU A 1 430 ? -28.422 17.656 22.547 1 95.06 430 LEU A O 1
ATOM 3434 N N . THR A 1 431 ? -27.25 16.141 21.375 1 91.19 431 THR A N 1
ATOM 3435 C CA . THR A 1 431 ? -28.359 15.812 20.484 1 91.19 431 THR A CA 1
ATOM 3436 C C . THR A 1 431 ? -29.281 14.789 21.141 1 91.19 431 THR A C 1
ATOM 3438 O O . THR A 1 431 ? -28.859 14.039 22.016 1 91.19 431 THR A O 1
ATOM 3441 N N . GLY A 1 432 ? -30.562 14.953 20.766 1 77.44 432 GLY A N 1
ATOM 3442 C CA . GLY A 1 432 ? -31.531 13.969 21.219 1 77.44 432 GLY A CA 1
ATOM 3443 C C . GLY A 1 432 ? -31.578 12.734 20.344 1 77.44 432 GLY A C 1
ATOM 3444 O O . GLY A 1 432 ? -30.703 12.523 19.5 1 77.44 432 GLY A O 1
ATOM 3445 N N . GLN A 1 433 ? -32.406 11.852 20.688 1 63 433 GLN A N 1
ATOM 3446 C CA . GLN A 1 433 ? -32.594 10.617 19.922 1 63 433 GLN A CA 1
ATOM 3447 C C . GLN A 1 433 ? -32.969 10.922 18.484 1 63 433 GLN A C 1
ATOM 3449 O O . GLN A 1 433 ? -33.781 11.805 18.219 1 63 433 GLN A O 1
ATOM 3454 N N . VAL A 1 434 ? -31.984 10.734 17.672 1 55.78 434 VAL A N 1
ATOM 3455 C CA . VAL A 1 434 ? -32.219 10.914 16.25 1 55.78 434 VAL A CA 1
ATOM 3456 C C . VAL A 1 434 ? -33.469 10.125 15.828 1 55.78 434 VAL A C 1
ATOM 3458 O O . VAL A 1 434 ? -33.562 8.914 16.062 1 55.78 434 VAL A O 1
ATOM 3461 N N . GLN A 1 435 ? -34.625 10.781 15.766 1 49.69 435 GLN A N 1
ATOM 3462 C CA . GLN A 1 435 ? -35.781 10.078 15.211 1 49.69 435 GLN A CA 1
ATOM 3463 C C . GLN A 1 435 ? -35.594 9.859 13.711 1 49.69 435 GLN A C 1
ATOM 3465 O O . GLN A 1 435 ? -35.25 10.781 12.977 1 49.69 435 GLN A O 1
ATOM 3470 N N . PHE A 1 436 ? -35.406 8.672 13.398 1 44.28 436 PHE A N 1
ATOM 3471 C CA . PHE A 1 436 ? -35.375 8.281 12 1 44.28 436 PHE A CA 1
ATOM 3472 C C . PHE A 1 436 ? -36.688 8.688 11.305 1 44.28 436 PHE A C 1
ATOM 3474 O O . PHE A 1 436 ? -37.75 8.305 11.727 1 44.28 436 PHE A O 1
ATOM 3481 N N . VAL A 1 437 ? -36.906 9.883 10.875 1 41.31 437 VAL A N 1
ATOM 3482 C CA . VAL A 1 437 ? -38.094 10.062 10.055 1 41.31 437 VAL A CA 1
ATOM 3483 C C . VAL A 1 437 ? -37.969 9.234 8.781 1 41.31 437 VAL A C 1
ATOM 3485 O O . VAL A 1 437 ? -36.969 9.305 8.078 1 41.31 437 VAL A O 1
ATOM 3488 N N . GLU A 1 438 ? -38.875 8.367 8.617 1 40.69 438 GLU A N 1
ATOM 3489 C CA . GLU A 1 438 ? -39.094 7.562 7.422 1 40.69 438 GLU A CA 1
ATOM 3490 C C . GLU A 1 438 ? -39.031 8.422 6.164 1 40.69 438 GLU A C 1
ATOM 3492 O O . GLU A 1 438 ? -39.688 9.469 6.094 1 40.69 438 GLU A O 1
ATOM 3497 N N . GLY A 1 439 ? -38.125 8.227 5.094 1 41.09 439 GLY A N 1
ATOM 3498 C CA . GLY A 1 439 ? -38.031 8.836 3.777 1 41.09 439 GLY A CA 1
ATOM 3499 C C . GLY A 1 439 ? -36.938 9.875 3.676 1 41.09 439 GLY A C 1
ATOM 3500 O O . GLY A 1 439 ? -36.625 10.367 2.586 1 41.09 439 GLY A O 1
ATOM 3501 N N . ARG A 1 440 ? -36.875 10.781 4.77 1 40.53 440 ARG A N 1
ATOM 3502 C CA . ARG A 1 440 ? -35.906 11.828 4.57 1 40.53 440 ARG A CA 1
ATOM 3503 C C . ARG A 1 440 ? -34.5 11.336 4.93 1 40.53 440 ARG A C 1
ATOM 3505 O O . ARG A 1 440 ? -34.312 10.68 5.957 1 40.53 440 ARG A O 1
ATOM 3512 N N . THR A 1 441 ? -33.656 11.133 4.02 1 45.97 441 THR A N 1
ATOM 3513 C CA . THR A 1 441 ? -32.25 10.773 4.066 1 45.97 441 THR A CA 1
ATOM 3514 C C . THR A 1 441 ? -31.5 11.664 5.055 1 45.97 441 THR A C 1
ATOM 3516 O O . THR A 1 441 ? -30.344 11.398 5.391 1 45.97 441 THR A O 1
ATOM 3519 N N . ASP A 1 442 ? -31.969 12.93 5.34 1 49.56 442 ASP A N 1
ATOM 3520 C CA . ASP A 1 442 ? -31.125 13.898 6.031 1 49.56 442 ASP A CA 1
ATOM 3521 C C . ASP A 1 442 ? -31.375 13.867 7.539 1 49.56 442 ASP A C 1
ATOM 3523 O O . ASP A 1 442 ? -32.531 13.852 7.98 1 49.56 442 ASP A O 1
ATOM 3527 N N . ILE A 1 443 ? -30.641 13.227 8.289 1 55.62 443 ILE A N 1
ATOM 3528 C CA . ILE A 1 443 ? -30.656 13.273 9.742 1 55.62 443 ILE A CA 1
ATOM 3529 C C . ILE A 1 443 ? -30.719 14.727 10.219 1 55.62 443 ILE A C 1
ATOM 3531 O O . ILE A 1 443 ? -29.859 15.539 9.844 1 55.62 443 ILE A O 1
ATOM 3535 N N . GLU A 1 444 ? -31.922 15.133 10.664 1 67.06 444 GLU A N 1
ATOM 3536 C CA . GLU A 1 444 ? -31.969 16.453 11.281 1 67.06 444 GLU A CA 1
ATOM 3537 C C . GLU A 1 444 ? -31.391 16.422 12.695 1 67.06 444 GLU A C 1
ATOM 3539 O O . GLU A 1 444 ? -31.922 15.742 13.57 1 67.06 444 GLU A O 1
ATOM 3544 N N . LEU A 1 445 ? -30.234 16.875 12.891 1 79.62 445 LEU A N 1
ATOM 3545 C CA . LEU A 1 445 ? -29.578 16.984 14.195 1 79.62 445 LEU A CA 1
ATOM 3546 C C . LEU A 1 445 ? -30.188 18.125 15.016 1 79.62 445 LEU A C 1
ATOM 3548 O O . LEU A 1 445 ? -30.141 19.281 14.594 1 79.62 445 LEU A O 1
ATOM 3552 N N . LYS A 1 446 ? -30.953 17.734 16.109 1 88.5 446 LYS A N 1
ATOM 3553 C CA . LYS A 1 446 ? -31.578 18.734 16.969 1 88.5 446 LYS A CA 1
ATOM 3554 C C . LYS A 1 446 ? -31.109 18.594 18.422 1 88.5 446 LYS A C 1
ATOM 3556 O O . LYS A 1 446 ? -30.875 17.484 18.891 1 88.5 446 LYS A O 1
ATOM 3561 N N . LEU A 1 447 ? -31.031 19.734 19 1 93.44 447 LEU A N 1
ATOM 3562 C CA . LEU A 1 447 ? -30.688 19.766 20.422 1 93.44 447 LEU A CA 1
ATOM 3563 C C . LEU A 1 447 ? -31.703 19 21.25 1 93.44 447 LEU A C 1
ATOM 3565 O O . LEU A 1 447 ? -32.906 19.109 21.016 1 93.44 447 LEU A O 1
ATOM 3569 N N . ASN A 1 448 ? -31.234 18.156 22.125 1 93.31 448 ASN A N 1
ATOM 3570 C CA . ASN A 1 448 ? -32.125 17.469 23.047 1 93.31 448 ASN A CA 1
ATOM 3571 C C . ASN A 1 448 ? -33.031 18.438 23.797 1 93.31 448 ASN A C 1
ATOM 3573 O O . ASN A 1 448 ? -32.531 19.344 24.469 1 93.31 448 ASN A O 1
ATOM 3577 N N . PRO A 1 449 ? -34.281 18.203 23.766 1 92.12 449 PRO A N 1
ATOM 3578 C CA . PRO A 1 449 ? -35.219 19.141 24.406 1 92.12 449 PRO A CA 1
ATOM 3579 C C . PRO A 1 449 ? -34.969 19.266 25.922 1 92.12 449 PRO A C 1
ATOM 3581 O O . PRO A 1 449 ? -35.188 20.328 26.484 1 92.12 449 PRO A O 1
ATOM 3584 N N . GLU A 1 450 ? -34.5 18.281 26.484 1 94.31 450 GLU A N 1
ATOM 3585 C CA . GLU A 1 450 ? -34.219 18.281 27.922 1 94.31 450 GLU A CA 1
ATOM 3586 C C . GLU A 1 450 ? -33.062 19.203 28.266 1 94.31 450 GLU A C 1
ATOM 3588 O O . GLU A 1 450 ? -32.875 19.562 29.438 1 94.31 450 GLU A O 1
ATOM 3593 N N . LEU A 1 451 ? -32.344 19.609 27.344 1 95.56 451 LEU A N 1
ATOM 3594 C CA . LEU A 1 451 ? -31.125 20.391 27.578 1 95.56 451 LEU A CA 1
ATOM 3595 C C . LEU A 1 451 ? -31.375 21.859 27.297 1 95.56 451 LEU A C 1
ATOM 3597 O O . LEU A 1 451 ? -30.516 22.703 27.594 1 95.56 451 LEU A O 1
ATOM 3601 N N . LYS A 1 452 ? -32.5 22.25 26.781 1 94.81 452 LYS A N 1
ATOM 3602 C CA . LYS A 1 452 ? -32.75 23.625 26.391 1 94.81 452 LYS A CA 1
ATOM 3603 C C . LYS A 1 452 ? -32.656 24.562 27.578 1 94.81 452 LYS A C 1
ATOM 3605 O O . LYS A 1 452 ? -31.906 25.547 27.547 1 94.81 452 LYS A O 1
ATOM 3610 N N . GLN A 1 453 ? -33.312 24.234 28.672 1 94.25 453 GLN A N 1
ATOM 3611 C CA . GLN A 1 453 ? -33.344 25.094 29.844 1 94.25 453 GLN A CA 1
ATOM 3612 C C . GLN A 1 453 ? -32 25.078 30.578 1 94.25 453 GLN A C 1
ATOM 3614 O O . GLN A 1 453 ? -31.469 26.141 30.922 1 94.25 453 GLN A O 1
ATOM 3619 N N . PRO A 1 454 ? -31.516 23.906 30.812 1 96.06 454 PRO A N 1
ATOM 3620 C CA . PRO A 1 454 ? -30.219 23.891 31.469 1 96.06 454 PRO A CA 1
ATOM 3621 C C . PRO A 1 454 ? -29.141 24.641 30.703 1 96.06 454 PRO A C 1
ATOM 3623 O O . PRO A 1 454 ? -28.344 25.375 31.297 1 96.06 454 PRO A O 1
ATOM 3626 N N . LEU A 1 455 ? -29.094 24.453 29.422 1 96.19 455 LEU A N 1
ATOM 3627 C CA . LEU A 1 455 ? -28.094 25.125 28.594 1 96.19 455 LEU A CA 1
ATOM 3628 C C . LEU A 1 455 ? -28.297 26.641 28.609 1 96.19 455 LEU A C 1
ATOM 3630 O O . LEU A 1 455 ? -27.312 27.391 28.641 1 96.19 455 LEU A O 1
ATOM 3634 N N . LYS A 1 456 ? -29.5 27.062 28.594 1 95.06 456 LYS A N 1
ATOM 3635 C CA . LYS A 1 456 ? -29.781 28.5 28.672 1 95.06 456 LYS A CA 1
ATOM 3636 C C . LYS A 1 456 ? -29.297 29.078 29.984 1 95.06 456 LYS A C 1
ATOM 3638 O O . LYS A 1 456 ? -28.688 30.156 30 1 95.06 456 LYS A O 1
ATOM 3643 N N . THR A 1 457 ? -29.562 28.359 31.062 1 95.5 457 THR A N 1
ATOM 3644 C CA . THR A 1 457 ? -29.125 28.797 32.375 1 95.5 457 THR A CA 1
ATOM 3645 C C . THR A 1 457 ? -27.609 28.938 32.438 1 95.5 457 THR A C 1
ATOM 3647 O O . THR A 1 457 ? -27.078 29.906 32.969 1 95.5 457 THR A O 1
ATOM 3650 N N . LEU A 1 458 ? -26.969 28.031 31.906 1 95.94 458 LEU A N 1
ATOM 3651 C CA . LEU A 1 458 ? -25.5 28.016 31.922 1 95.94 458 LEU A CA 1
ATOM 3652 C C . LEU A 1 458 ? -24.953 29.141 31.047 1 95.94 458 LEU A C 1
ATOM 3654 O O . LEU A 1 458 ? -23.984 29.797 31.422 1 95.94 458 LEU A O 1
ATOM 3658 N N . CYS A 1 459 ? -25.578 29.391 29.906 1 94 459 CYS A N 1
ATOM 3659 C CA . CYS A 1 459 ? -25.125 30.406 28.969 1 94 459 CYS A CA 1
ATOM 3660 C C . CYS A 1 459 ? -25.375 31.797 29.5 1 94 459 CYS A C 1
ATOM 3662 O O . CYS A 1 459 ? -24.609 32.719 29.203 1 94 459 CYS A O 1
ATOM 3664 N N . ASP A 1 460 ? -26.375 31.922 30.344 1 92.25 460 ASP A N 1
ATOM 3665 C CA . ASP A 1 460 ? -26.734 33.25 30.875 1 92.25 460 ASP A CA 1
ATOM 3666 C C . ASP A 1 460 ? -25.922 33.562 32.125 1 92.25 460 ASP A C 1
ATOM 3668 O O . ASP A 1 460 ? -25.922 34.719 32.562 1 92.25 460 ASP A O 1
ATOM 3672 N N . ASN A 1 461 ? -25.297 32.594 32.625 1 92.69 461 ASN A N 1
ATOM 3673 C CA . ASN A 1 461 ? -24.453 32.844 33.812 1 92.69 461 ASN A CA 1
ATOM 3674 C C . ASN A 1 461 ? -23.188 33.594 33.438 1 92.69 461 ASN A C 1
ATOM 3676 O O . ASN A 1 461 ? -22.422 33.156 32.562 1 92.69 461 ASN A O 1
ATOM 3680 N N . GLU A 1 462 ? -22.891 34.688 34.062 1 88.69 462 GLU A N 1
ATOM 3681 C CA . GLU A 1 462 ? -21.812 35.625 33.688 1 88.69 462 GLU A CA 1
ATOM 3682 C C . GLU A 1 462 ? -20.438 35 33.969 1 88.69 462 GLU A C 1
ATOM 3684 O O . GLU A 1 462 ? -19.438 35.375 33.344 1 88.69 462 GLU A O 1
ATOM 3689 N N . ASN A 1 463 ? -20.406 34.094 34.875 1 91.12 463 ASN A N 1
ATOM 3690 C CA . ASN A 1 463 ? -19.125 33.5 35.25 1 91.12 463 ASN A CA 1
ATOM 3691 C C . ASN A 1 463 ? -18.875 32.219 34.469 1 91.12 463 ASN A C 1
ATOM 3693 O O . ASN A 1 463 ? -17.938 31.453 34.781 1 91.12 463 ASN A O 1
ATOM 3697 N N . THR A 1 464 ? -19.703 31.938 33.5 1 92.81 464 THR A N 1
ATOM 3698 C CA . THR A 1 464 ? -19.578 30.703 32.75 1 92.81 464 THR A CA 1
ATOM 3699 C C . THR A 1 464 ? -19.469 31 31.25 1 92.81 464 THR A C 1
ATOM 3701 O O . THR A 1 464 ? -20.312 31.688 30.688 1 92.81 464 THR A O 1
ATOM 3704 N N . THR A 1 465 ? -18.422 30.594 30.656 1 92.88 465 THR A N 1
ATOM 3705 C CA . THR A 1 465 ? -18.266 30.641 29.203 1 92.88 465 THR A CA 1
ATOM 3706 C C . THR A 1 465 ? -18.531 29.266 28.594 1 92.88 465 THR A C 1
ATOM 3708 O O . THR A 1 465 ? -17.891 28.281 28.938 1 92.88 465 THR A O 1
ATOM 3711 N N . VAL A 1 466 ? -19.484 29.188 27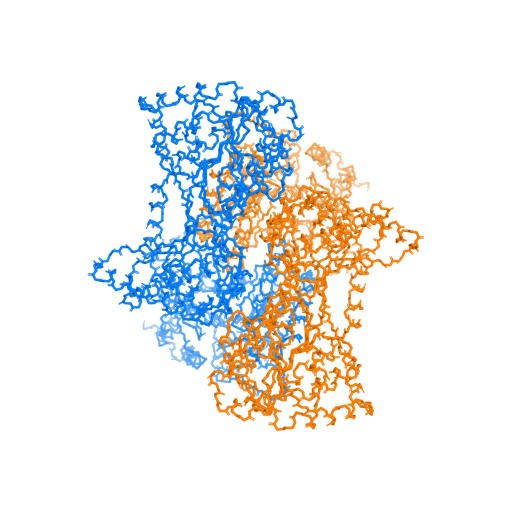.688 1 95.12 466 VAL A N 1
ATOM 3712 C CA . VAL A 1 466 ? -19.859 27.922 27.062 1 95.12 466 VAL A CA 1
ATOM 3713 C C . VAL A 1 466 ? -19.438 27.938 25.594 1 95.12 466 VAL A C 1
ATOM 3715 O O . VAL A 1 466 ? -19.672 28.906 24.875 1 95.12 466 VAL A O 1
ATOM 3718 N N . VAL A 1 467 ? -18.766 26.875 25.156 1 95.25 467 VAL A N 1
ATOM 3719 C CA . VAL A 1 467 ? -18.344 26.688 23.766 1 95.25 467 VAL A CA 1
ATOM 3720 C C . VAL A 1 467 ? -18.938 25.375 23.234 1 95.25 467 VAL A C 1
ATOM 3722 O O . VAL A 1 467 ? -18.828 24.328 23.891 1 95.25 467 VAL A O 1
ATOM 3725 N N . VAL A 1 468 ? -19.578 25.438 22.109 1 95.69 468 VAL A N 1
ATOM 3726 C CA . VAL A 1 468 ? -20.031 24.234 21.438 1 95.69 468 VAL A CA 1
ATOM 3727 C C . VAL A 1 468 ? -19.203 24 20.188 1 95.69 468 VAL A C 1
ATOM 3729 O O . VAL A 1 468 ? -19.078 24.875 19.328 1 95.69 468 VAL A O 1
ATOM 3732 N N . VAL A 1 469 ? -18.594 22.844 20.109 1 94.94 469 VAL A N 1
ATOM 3733 C CA . VAL A 1 469 ? -17.75 22.484 18.984 1 94.94 469 VAL A CA 1
ATOM 3734 C C . VAL A 1 469 ? -18.391 21.344 18.188 1 94.94 469 VAL A C 1
ATOM 3736 O O . VAL A 1 469 ? -18.891 20.375 18.781 1 94.94 469 VAL A O 1
ATOM 3739 N N . SER A 1 470 ? -18.438 21.469 16.875 1 92.44 470 SER A N 1
ATOM 3740 C CA . SER A 1 470 ? -19.094 20.469 16.047 1 92.44 470 SER A CA 1
ATOM 3741 C C . SER A 1 470 ? -18.422 20.344 14.688 1 92.44 470 SER A C 1
ATOM 3743 O O . SER A 1 470 ? -17.75 21.266 14.234 1 92.44 470 SER A O 1
ATOM 3745 N N . GLY A 1 471 ? -18.531 19.188 14.117 1 89.44 471 GLY A N 1
ATOM 3746 C CA . GLY A 1 471 ? -18.109 19 12.742 1 89.44 471 GLY A CA 1
ATOM 3747 C C . GLY A 1 471 ? -19.125 19.453 11.727 1 89.44 471 GLY A C 1
ATOM 3748 O O . GLY A 1 471 ? -18.812 19.609 10.547 1 89.44 471 GLY A O 1
ATOM 3749 N N . TYR A 1 472 ? -20.297 19.828 12.148 1 87.81 472 TYR A N 1
ATOM 3750 C CA . TYR A 1 472 ? -21.359 20.234 11.242 1 87.81 472 TYR A CA 1
ATOM 3751 C C . TYR A 1 472 ? -21.25 21.703 10.883 1 87.81 472 TYR A C 1
ATOM 3753 O O . TYR A 1 472 ? -20.531 22.453 11.547 1 87.81 472 TYR A O 1
ATOM 3761 N N . GLY A 1 473 ? -22.031 22.094 9.867 1 88.31 473 GLY A N 1
ATOM 3762 C CA . GLY A 1 473 ? -21.906 23.422 9.281 1 88.31 473 GLY A CA 1
ATOM 3763 C C . GLY A 1 473 ? -22.625 24.484 10.078 1 88.31 473 GLY A C 1
ATOM 3764 O O . GLY A 1 473 ? -23.328 24.188 11.047 1 88.31 473 GLY A O 1
ATOM 3765 N N . ARG A 1 474 ? -22.438 25.703 9.672 1 89.62 474 ARG A N 1
ATOM 3766 C CA . ARG A 1 474 ? -22.953 26.891 10.336 1 89.62 474 ARG A CA 1
ATOM 3767 C C . ARG A 1 474 ? -24.469 26.875 10.406 1 89.62 474 ARG A C 1
ATOM 3769 O O . ARG A 1 474 ? -25.062 27.234 11.438 1 89.62 474 ARG A O 1
ATOM 3776 N N . SER A 1 475 ? -25.047 26.375 9.359 1 87.19 475 SER A N 1
ATOM 3777 C CA . SER A 1 475 ? -26.516 26.391 9.281 1 87.19 475 SER A CA 1
ATOM 3778 C C . SER A 1 475 ? -27.141 25.531 10.367 1 87.19 475 SER A C 1
ATOM 3780 O O . SER A 1 475 ? -28.094 25.938 11.023 1 87.19 475 SER A O 1
ATOM 3782 N N . ILE A 1 476 ? -26.609 24.422 10.531 1 88.81 476 ILE A N 1
ATOM 3783 C CA . ILE A 1 476 ? -27.141 23.484 11.523 1 88.81 476 ILE A CA 1
ATOM 3784 C C . ILE A 1 476 ? -26.906 24.031 12.93 1 88.81 476 ILE A C 1
ATOM 3786 O O . ILE A 1 476 ? -27.781 23.938 13.789 1 88.81 476 ILE A O 1
ATOM 3790 N N . LEU A 1 477 ? -25.797 24.609 13.195 1 91.5 477 LEU A N 1
ATOM 3791 C CA . LEU A 1 477 ? -25.484 25.141 14.508 1 91.5 477 LEU A CA 1
ATOM 3792 C C . LEU A 1 477 ? -26.328 26.375 14.805 1 91.5 477 LEU A C 1
ATOM 3794 O O . LEU A 1 477 ? -26.781 26.562 15.938 1 91.5 477 LEU A O 1
ATOM 3798 N N . ASP A 1 478 ? -26.547 27.172 13.781 1 90 478 ASP A N 1
ATOM 3799 C CA . ASP A 1 478 ? -27.391 28.344 13.953 1 90 478 ASP A CA 1
ATOM 3800 C C . ASP A 1 478 ? -28.828 27.938 14.305 1 90 478 ASP A C 1
ATOM 3802 O O . ASP A 1 478 ? -29.469 28.578 15.148 1 90 478 ASP A O 1
ATOM 3806 N N . GLU A 1 479 ? -29.266 26.953 13.648 1 89.38 479 GLU A N 1
ATOM 3807 C CA . GLU A 1 479 ? -30.625 26.484 13.883 1 89.38 479 GLU A CA 1
ATOM 3808 C C . GLU A 1 479 ? -30.812 26 15.32 1 89.38 479 GLU A C 1
ATOM 3810 O O . GLU A 1 479 ? -31.891 26.125 15.898 1 89.38 479 GLU A O 1
ATOM 3815 N N . ASN A 1 480 ? -29.828 25.453 15.859 1 92.25 480 ASN A N 1
ATOM 3816 C CA . ASN A 1 480 ? -29.938 24.844 17.172 1 92.25 480 ASN A CA 1
ATOM 3817 C C . ASN A 1 480 ? -29.547 25.812 18.281 1 92.25 480 ASN A C 1
ATOM 3819 O O . ASN A 1 480 ? -30.031 25.703 19.422 1 92.25 480 ASN A O 1
ATOM 3823 N N . PHE A 1 481 ? -28.688 26.875 18.031 1 93.25 481 PHE A N 1
ATOM 3824 C CA . PHE A 1 481 ? -28.062 27.578 19.156 1 93.25 481 PHE A CA 1
ATOM 3825 C C . PHE A 1 481 ? -28.172 29.094 18.969 1 93.25 481 PHE A C 1
ATOM 3827 O O . PHE A 1 481 ? -27.547 29.859 19.703 1 93.25 481 PHE A O 1
ATOM 3834 N N . ALA A 1 482 ? -28.953 29.562 18.062 1 88.25 482 ALA A N 1
ATOM 3835 C CA . ALA A 1 482 ? -29.094 30.984 17.766 1 88.25 482 ALA A CA 1
ATOM 3836 C C . ALA A 1 482 ? -29.578 31.75 18.984 1 88.25 482 ALA A C 1
ATOM 3838 O O . ALA A 1 482 ? -29.203 32.906 19.203 1 88.25 482 ALA A O 1
ATOM 3839 N N . ASP A 1 483 ? -30.297 31.094 19.891 1 88.81 483 ASP A N 1
ATOM 3840 C CA . ASP A 1 483 ? -30.922 31.766 21.016 1 88.81 483 ASP A CA 1
ATOM 3841 C C . ASP A 1 483 ? -30.062 31.672 22.266 1 88.81 483 ASP A C 1
ATOM 3843 O O . ASP A 1 483 ? -30.469 32.125 23.344 1 88.81 483 ASP A O 1
ATOM 3847 N N . TYR A 1 484 ? -28.938 31.156 22.125 1 93.19 484 TYR A N 1
ATOM 3848 C CA . TYR A 1 484 ? -28.062 30.984 23.281 1 93.19 484 TYR A CA 1
ATOM 3849 C C . TYR A 1 484 ? -26.844 31.891 23.188 1 93.19 484 TYR A C 1
ATOM 3851 O O . TYR A 1 484 ? -26.328 32.156 22.094 1 93.19 484 TYR A O 1
ATOM 3859 N N . LYS A 1 485 ? -26.375 32.375 24.328 1 91.19 485 LYS A N 1
ATOM 3860 C CA . LYS A 1 485 ? -25.141 33.125 24.406 1 91.19 485 LYS A CA 1
ATOM 3861 C C . LYS A 1 485 ? -23.938 32.219 24.594 1 91.19 485 LYS A C 1
ATOM 3863 O O . LYS A 1 485 ? -23.453 32.062 25.719 1 91.19 485 LYS A O 1
ATOM 3868 N N . LEU A 1 486 ? -23.484 31.766 23.531 1 92.88 486 LEU A N 1
ATOM 3869 C CA . LEU A 1 486 ? -22.359 30.844 23.625 1 92.88 486 LEU A CA 1
ATOM 3870 C C . LEU A 1 486 ? -21.453 30.953 22.406 1 92.88 486 LEU A C 1
ATOM 3872 O O . LEU A 1 486 ? -21.812 31.578 21.406 1 92.88 486 LEU A O 1
ATOM 3876 N N . TRP A 1 487 ? -20.234 30.5 22.5 1 92.62 487 TRP A N 1
ATOM 3877 C CA . TRP A 1 487 ? -19.297 30.375 21.391 1 92.62 487 TRP A CA 1
ATOM 3878 C C . TRP A 1 487 ? -19.578 29.109 20.578 1 92.62 487 TRP A C 1
ATOM 3880 O O . TRP A 1 487 ? -19.984 28.094 21.125 1 92.62 487 TRP A O 1
ATOM 3890 N N . LEU A 1 488 ? -19.438 29.297 19.281 1 93 488 LEU A N 1
ATOM 3891 C CA . LEU A 1 488 ? -19.641 28.156 18.391 1 93 488 LEU A CA 1
ATOM 3892 C C . LEU A 1 488 ? -18.391 27.922 17.531 1 93 488 LEU A C 1
ATOM 3894 O O . LEU A 1 488 ? -17.703 28.859 17.156 1 93 488 LEU A O 1
ATOM 3898 N N . ALA A 1 489 ? -18.062 26.719 17.375 1 92.75 489 ALA A N 1
ATOM 3899 C CA . ALA A 1 489 ? -17.062 26.281 16.391 1 92.75 489 ALA A CA 1
ATOM 3900 C C . ALA A 1 489 ? -17.656 25.312 15.391 1 92.75 489 ALA A C 1
ATOM 3902 O O . ALA A 1 489 ? -17.922 24.141 15.727 1 92.75 489 ALA A O 1
ATOM 3903 N N . ALA A 1 490 ? -17.828 25.812 14.211 1 90.88 490 ALA A N 1
ATOM 3904 C CA . ALA A 1 490 ? -18.438 24.984 13.164 1 90.88 490 ALA A CA 1
ATOM 3905 C C . ALA A 1 490 ? -17.375 24.344 12.281 1 90.88 490 ALA A C 1
ATOM 3907 O O . ALA A 1 490 ? -16.266 24.875 12.156 1 90.88 490 ALA A O 1
ATOM 3908 N N . GLU A 1 491 ? -17.734 23.172 11.688 1 90.12 491 GLU A N 1
ATOM 3909 C CA . GLU A 1 491 ? -16.859 22.438 10.789 1 90.12 491 GLU A CA 1
ATOM 3910 C C . GLU A 1 491 ? -15.469 22.281 11.383 1 90.12 491 GLU A C 1
ATOM 3912 O O . GLU A 1 491 ? -14.469 22.625 10.742 1 90.12 491 GLU A O 1
ATOM 3917 N N . ASN A 1 492 ? -15.523 21.859 12.586 1 88.12 492 ASN A N 1
ATOM 3918 C CA . ASN A 1 492 ? -14.328 21.516 13.344 1 88.12 492 ASN A CA 1
ATOM 3919 C C . ASN A 1 492 ? -13.469 22.75 13.625 1 88.12 492 ASN A C 1
ATOM 3921 O O . ASN A 1 492 ? -12.258 22.641 13.797 1 88.12 492 ASN A O 1
ATOM 3925 N N . GLY A 1 493 ? -14.031 23.969 13.531 1 86.25 493 GLY A N 1
ATOM 3926 C CA . GLY A 1 493 ? -13.328 25.172 13.914 1 86.25 493 GLY A CA 1
ATOM 3927 C C . GLY A 1 493 ? -12.992 26.062 12.742 1 86.25 493 GLY A C 1
ATOM 3928 O O . GLY A 1 493 ? -12.344 27.109 12.906 1 86.25 493 GLY A O 1
ATOM 3929 N N . MET A 1 494 ? -13.453 25.703 11.578 1 84.44 494 MET A N 1
ATOM 3930 C CA . MET A 1 494 ? -13.219 26.547 10.406 1 84.44 494 MET A CA 1
ATOM 3931 C C . MET A 1 494 ? -13.977 27.859 10.516 1 84.44 494 MET A C 1
ATOM 3933 O O . MET A 1 494 ? -13.547 28.891 9.984 1 84.44 494 MET A O 1
ATOM 3937 N N . PHE A 1 495 ? -15.109 27.75 11.227 1 85 495 PHE A N 1
ATOM 3938 C CA . PHE A 1 495 ? -15.938 28.922 11.445 1 85 495 PHE A CA 1
ATOM 3939 C C . PHE A 1 495 ? -16.172 29.156 12.938 1 85 495 PHE A C 1
ATOM 3941 O O . PHE A 1 495 ? -16.609 28.234 13.648 1 85 495 PHE A O 1
ATOM 3948 N N . LEU A 1 496 ? -15.828 30.422 13.344 1 85 496 LEU A N 1
ATOM 3949 C CA . LEU A 1 496 ? -15.961 30.734 14.758 1 85 496 LEU A CA 1
ATOM 3950 C C . LEU A 1 496 ? -16.797 32 14.953 1 85 496 LEU A C 1
ATOM 3952 O O . LEU A 1 496 ? -16.391 33.094 14.516 1 85 496 LEU A O 1
ATOM 3956 N N . PRO A 1 497 ? -18.047 31.797 15.367 1 74.38 497 PRO A N 1
ATOM 3957 C CA . PRO A 1 497 ? -18.766 33.031 15.688 1 74.38 497 PRO A CA 1
ATOM 3958 C C . PRO A 1 497 ? -18.609 33.469 17.141 1 74.38 497 PRO A C 1
ATOM 3960 O O . PRO A 1 497 ? -18.484 32.625 18.031 1 74.38 497 PRO A O 1
ATOM 3963 N N . GLN A 1 498 ? -18.391 34.812 17.266 1 71.75 498 GLN A N 1
ATOM 3964 C CA . GLN A 1 498 ? -18.531 35.344 18.609 1 71.75 498 GLN A CA 1
ATOM 3965 C C . GLN A 1 498 ? -20 35.438 19.031 1 71.75 498 GLN A C 1
ATOM 3967 O O . GLN A 1 498 ? -20.891 35.469 18.172 1 71.75 498 GLN A O 1
ATOM 3972 N N . PRO A 1 499 ? -20.203 35.188 20.406 1 72.19 499 PRO A N 1
ATOM 3973 C CA . PRO A 1 499 ? -21.594 35.281 20.844 1 72.19 499 PRO A CA 1
ATOM 3974 C C . PRO A 1 499 ? -22.281 36.531 20.281 1 72.19 499 PRO A C 1
ATOM 3976 O O . PRO A 1 499 ? -21.812 37.656 20.5 1 72.19 499 PRO A O 1
ATOM 3979 N N . GLY A 1 500 ? -23.328 36.281 19.625 1 70.31 500 GLY A N 1
ATOM 3980 C CA . GLY A 1 500 ? -24.109 37.375 19.109 1 70.31 500 GLY A CA 1
ATOM 3981 C C . GLY A 1 500 ? -23.547 38 17.844 1 70.31 500 GLY A C 1
ATOM 3982 O O . GLY A 1 500 ? -24.141 38.906 17.25 1 70.31 500 GLY A O 1
ATOM 3983 N N . GLU A 1 501 ? -22.391 37.5 17.453 1 77.38 501 GLU A N 1
ATOM 3984 C CA . GLU A 1 501 ? -21.734 38.094 16.281 1 77.38 501 GLU A CA 1
ATOM 3985 C C . GLU A 1 501 ? -21.812 37.156 15.078 1 77.38 501 GLU A C 1
ATOM 3987 O O . GLU A 1 501 ? -22.312 36.031 15.195 1 77.38 501 GLU A O 1
ATOM 3992 N N . GLU A 1 502 ? -21.469 37.75 13.969 1 79.25 502 GLU A N 1
ATOM 3993 C CA . GLU A 1 502 ? -21.484 37 12.719 1 79.25 502 GLU A CA 1
ATOM 3994 C C . GLU A 1 502 ? -20.328 36 12.664 1 79.25 502 GLU A C 1
ATOM 3996 O O . GLU A 1 502 ? -19.328 36.156 13.375 1 79.25 502 GLU A O 1
ATOM 4001 N N . TRP A 1 503 ? -20.562 35 11.922 1 82.38 503 TRP A N 1
ATOM 4002 C CA . TRP A 1 503 ? -19.562 33.938 11.75 1 82.38 503 TRP A CA 1
ATOM 4003 C C . TRP A 1 503 ? -18.281 34.5 11.141 1 82.38 503 TRP A C 1
ATOM 4005 O O . TRP A 1 503 ? -18.328 35.344 10.242 1 82.38 503 TRP A O 1
ATOM 4015 N N . ILE A 1 504 ? -17.156 34.125 11.758 1 74 504 ILE A N 1
ATOM 4016 C CA . ILE A 1 504 ? -15.859 34.5 11.211 1 74 504 ILE A CA 1
ATOM 4017 C C . ILE A 1 504 ? -15.117 33.219 10.758 1 74 504 ILE A C 1
ATOM 4019 O O . ILE A 1 504 ? -15.227 32.188 11.383 1 74 504 ILE A O 1
ATOM 4023 N N . THR A 1 505 ? -14.453 33.312 9.609 1 71.38 505 THR A N 1
ATOM 4024 C CA . THR A 1 505 ? -13.648 32.188 9.102 1 71.38 505 THR A CA 1
ATOM 4025 C C . THR A 1 505 ? -12.234 32.25 9.664 1 71.38 505 THR A C 1
ATOM 4027 O O . THR A 1 505 ? -11.609 33.312 9.688 1 71.38 505 THR A O 1
ATOM 4030 N N . THR A 1 506 ? -11.945 31.281 10.477 1 60.78 506 THR A N 1
ATOM 4031 C CA . THR A 1 506 ? -10.609 31.281 11.078 1 60.78 506 THR A CA 1
ATOM 4032 C C . THR A 1 506 ? -9.531 31.188 10 1 60.78 506 THR A C 1
ATOM 4034 O O . THR A 1 506 ? -8.453 31.766 10.148 1 60.78 506 THR A O 1
ATOM 4037 N N . ARG A 1 507 ? -9.609 30.125 9.203 1 53.5 507 ARG A N 1
ATOM 4038 C CA . ARG A 1 507 ? -8.578 29.922 8.195 1 53.5 507 ARG A CA 1
ATOM 4039 C C . ARG A 1 507 ? -9.117 30.172 6.793 1 53.5 507 ARG A C 1
ATOM 4041 O O . ARG A 1 507 ? -10.258 29.812 6.488 1 53.5 507 ARG A O 1
ATOM 4048 N N . TYR A 1 508 ? -8.734 31.391 6.234 1 43.31 508 TYR A N 1
ATOM 4049 C CA . TYR A 1 508 ? -9.172 31.906 4.941 1 43.31 508 TYR A CA 1
ATOM 4050 C C . TYR A 1 508 ? -9.125 30.812 3.879 1 43.31 508 TYR A C 1
ATOM 4052 O O . TYR A 1 508 ? -9.273 31.078 2.688 1 43.31 508 TYR A O 1
ATOM 4060 N N . GLU A 1 509 ? -8.711 29.672 4.07 1 45 509 GLU A N 1
ATOM 4061 C CA . GLU A 1 509 ? -8.469 29.031 2.781 1 45 509 GLU A CA 1
ATOM 4062 C C . GLU A 1 509 ? -9.781 28.828 2.02 1 45 509 GLU A C 1
ATOM 4064 O O . GLU A 1 509 ? -10.398 27.766 2.115 1 45 509 GLU A O 1
ATOM 4069 N N . GLN A 1 510 ? -10.633 29.922 2.021 1 42.69 510 GLN A N 1
ATOM 4070 C CA . GLN A 1 510 ? -11.828 29.688 1.224 1 42.69 510 GLN A CA 1
ATOM 4071 C C . GLN A 1 510 ? -11.477 29.094 -0.138 1 42.69 510 GLN A C 1
ATOM 4073 O O . GLN A 1 510 ? -12.367 28.828 -0.952 1 42.69 510 GLN A O 1
ATOM 4078 N N . GLU A 1 511 ? -10.266 29.422 -0.62 1 45.66 511 GLU A N 1
ATOM 4079 C CA . GLU A 1 511 ? -10.188 28.922 -1.99 1 45.66 511 GLU A CA 1
ATOM 4080 C C . GLU A 1 511 ? -10.641 27.469 -2.074 1 45.66 511 GLU A C 1
ATOM 4082 O O . GLU A 1 511 ? -10.578 26.734 -1.086 1 45.66 511 GLU A O 1
ATOM 4087 N N . GLU A 1 512 ? -11.297 27.297 -3.096 1 51.84 512 GLU A N 1
ATOM 4088 C CA . GLU A 1 512 ? -11.727 26 -3.572 1 51.84 512 GLU A CA 1
ATOM 4089 C C . GLU A 1 512 ? -10.734 24.906 -3.176 1 51.84 512 GLU A C 1
ATOM 4091 O O . GLU A 1 512 ? -9.555 24.969 -3.537 1 51.84 512 GLU A O 1
ATOM 4096 N N . ILE A 1 513 ? -11.039 24.281 -2.059 1 63.41 513 ILE A N 1
ATOM 4097 C CA . ILE A 1 513 ? -10.25 23.125 -1.664 1 63.41 513 ILE A CA 1
ATOM 4098 C C . ILE A 1 513 ? -9.867 22.312 -2.902 1 63.41 513 ILE A C 1
ATOM 4100 O O . ILE A 1 513 ? -10.727 21.688 -3.535 1 63.41 513 ILE A O 1
ATOM 4104 N N . SER A 1 514 ? -8.766 22.641 -3.502 1 67.75 514 SER A N 1
ATOM 4105 C CA . SER A 1 514 ? -8.273 22.078 -4.754 1 67.75 514 SER A CA 1
ATOM 4106 C C . SER A 1 514 ? -8.523 20.562 -4.82 1 67.75 514 SER A C 1
ATOM 4108 O O . SER A 1 514 ? -8.727 20.016 -5.902 1 67.75 514 SER A O 1
ATOM 4110 N N . TRP A 1 515 ? -8.664 19.969 -3.586 1 75.69 515 TRP A N 1
ATOM 4111 C CA . TRP A 1 515 ? -8.789 18.516 -3.572 1 75.69 515 TRP A CA 1
ATOM 4112 C C . TRP A 1 515 ? -10.258 18.094 -3.572 1 75.69 515 TRP A C 1
ATOM 4114 O O . TRP A 1 515 ? -10.578 16.922 -3.773 1 75.69 515 TRP A O 1
ATOM 4124 N N . ALA A 1 516 ? -11.164 19.062 -3.414 1 81.19 516 ALA A N 1
ATOM 4125 C CA . ALA A 1 516 ? -12.57 18.734 -3.199 1 81.19 516 ALA A CA 1
ATOM 4126 C C . ALA A 1 516 ? -13.172 18.062 -4.422 1 81.19 516 ALA A C 1
ATOM 4128 O O . ALA A 1 516 ? -13.953 17.109 -4.293 1 81.19 516 ALA A O 1
ATOM 4129 N N . GLY A 1 517 ? -12.789 18.562 -5.59 1 82.19 517 GLY A N 1
ATOM 4130 C CA . GLY A 1 517 ? -13.336 17.984 -6.809 1 82.19 517 GLY A CA 1
ATOM 4131 C C . GLY A 1 517 ? -12.961 16.531 -6.996 1 82.19 517 GLY A C 1
ATOM 4132 O O . GLY A 1 517 ? -13.82 15.695 -7.305 1 82.19 517 GLY A O 1
ATOM 4133 N N . SER A 1 518 ? -11.789 16.203 -6.793 1 82.56 518 SER A N 1
ATOM 4134 C CA . SER A 1 518 ? -11.297 14.844 -6.961 1 82.56 518 SER A CA 1
ATOM 4135 C C . SER A 1 518 ? -11.906 13.906 -5.918 1 82.56 518 SER A C 1
ATOM 4137 O O . SER A 1 518 ? -12.273 12.773 -6.23 1 82.56 518 SER A O 1
ATOM 4139 N N . ILE A 1 519 ? -12.023 14.43 -4.719 1 87.81 519 ILE A N 1
ATOM 4140 C CA . ILE A 1 519 ? -12.57 13.617 -3.639 1 87.81 519 ILE A CA 1
ATOM 4141 C C . ILE A 1 519 ? -14.055 13.367 -3.881 1 87.81 519 ILE A C 1
ATOM 4143 O O . ILE A 1 519 ? -14.562 12.281 -3.594 1 87.81 519 ILE A O 1
ATOM 4147 N N . LYS A 1 520 ? -14.664 14.398 -4.332 1 90.31 520 LYS A N 1
ATOM 4148 C CA . LYS A 1 520 ? -16.094 14.258 -4.625 1 90.31 520 LYS A CA 1
ATOM 4149 C C . LYS A 1 520 ? -16.344 13.141 -5.633 1 90.31 520 LYS A C 1
ATOM 4151 O O . LYS A 1 520 ? -17.281 12.359 -5.484 1 90.31 520 LYS A O 1
ATOM 4156 N N . LYS A 1 521 ? -15.547 13.086 -6.594 1 88.56 521 LYS A N 1
ATOM 4157 C CA . LYS A 1 521 ? -15.672 12.047 -7.609 1 88.56 521 LYS A CA 1
ATOM 4158 C C . LYS A 1 521 ? -15.508 10.656 -6.992 1 88.56 521 LYS A C 1
ATOM 4160 O O . LYS A 1 521 ? -16.25 9.734 -7.324 1 88.56 521 LYS A O 1
ATOM 4165 N N . VAL A 1 522 ? -14.562 10.492 -6.152 1 89.62 522 VAL A N 1
ATOM 4166 C CA . VAL A 1 522 ? -14.305 9.219 -5.492 1 89.62 522 VAL A CA 1
ATOM 4167 C C . VAL A 1 522 ? -15.484 8.852 -4.59 1 89.62 522 VAL A C 1
ATOM 4169 O O . VAL A 1 522 ? -15.945 7.711 -4.59 1 89.62 522 VAL A O 1
ATOM 4172 N N . PHE A 1 523 ? -15.969 9.844 -3.84 1 93.38 523 PHE A N 1
ATOM 4173 C CA . PHE A 1 523 ? -17.109 9.602 -2.951 1 93.38 523 PHE A CA 1
ATOM 4174 C C . PHE A 1 523 ? -18.344 9.211 -3.748 1 93.38 523 PHE A C 1
ATOM 4176 O O . PHE A 1 523 ? -19.109 8.344 -3.324 1 93.38 523 PHE A O 1
ATOM 4183 N N . GLU A 1 524 ? -18.5 9.891 -4.828 1 92.19 524 GLU A N 1
ATOM 4184 C CA . GLU A 1 524 ? -19.641 9.555 -5.688 1 92.19 524 GLU A CA 1
ATOM 4185 C C . GLU A 1 524 ? -19.547 8.109 -6.168 1 92.19 524 GLU A C 1
ATOM 4187 O O . GLU A 1 524 ? -20.547 7.387 -6.172 1 92.19 524 GLU A O 1
ATOM 4192 N N . TYR A 1 525 ? -18.422 7.734 -6.559 1 90.69 525 TYR A N 1
ATOM 4193 C CA . TYR A 1 525 ? -18.172 6.367 -7 1 90.69 525 TYR A CA 1
ATOM 4194 C C . TYR A 1 525 ? -18.594 5.367 -5.926 1 90.69 525 TYR A C 1
ATOM 4196 O O . TYR A 1 525 ? -19.328 4.422 -6.199 1 90.69 525 TYR A O 1
ATOM 4204 N N . PHE A 1 526 ? -18.141 5.52 -4.746 1 92.62 526 PHE A N 1
ATOM 4205 C CA . PHE A 1 526 ? -18.406 4.574 -3.666 1 92.62 526 PHE A CA 1
ATOM 4206 C C . PHE A 1 526 ? -19.859 4.668 -3.203 1 92.62 526 PHE A C 1
ATOM 4208 O O . PHE A 1 526 ? -20.453 3.664 -2.805 1 92.62 526 PHE A O 1
ATOM 4215 N N . THR A 1 527 ? -20.438 5.883 -3.262 1 93 527 THR A N 1
ATOM 4216 C CA . THR A 1 527 ? -21.828 6.043 -2.885 1 93 527 THR A CA 1
ATOM 4217 C C . THR A 1 527 ? -22.734 5.258 -3.824 1 93 527 THR A C 1
ATOM 4219 O O . THR A 1 527 ? -23.672 4.574 -3.377 1 93 527 THR A O 1
ATOM 4222 N N . GLN A 1 528 ? -22.453 5.352 -5.039 1 89.25 528 GLN A N 1
ATOM 4223 C CA . GLN A 1 528 ? -23.25 4.664 -6.039 1 89.25 528 GLN A CA 1
ATOM 4224 C C . GLN A 1 528 ? -23.172 3.15 -5.871 1 89.25 528 GLN A C 1
ATOM 4226 O O . GLN A 1 528 ? -24.094 2.422 -6.25 1 89.25 528 GLN A O 1
ATOM 4231 N N . ARG A 1 529 ? -22.25 2.715 -5.207 1 89.81 529 ARG A N 1
ATOM 4232 C CA . ARG A 1 529 ? -21.984 1.281 -5.129 1 89.81 529 ARG A CA 1
ATOM 4233 C C . ARG A 1 529 ? -22.203 0.761 -3.713 1 89.81 529 ARG A C 1
ATOM 4235 O O . ARG A 1 529 ? -21.969 -0.415 -3.434 1 89.81 529 ARG A O 1
ATOM 4242 N N . THR A 1 530 ? -22.578 1.606 -2.877 1 91.5 530 THR A N 1
ATOM 4243 C CA . THR A 1 530 ? -22.906 1.249 -1.502 1 91.5 530 THR A CA 1
ATOM 4244 C C . THR A 1 530 ? -24.328 1.702 -1.149 1 91.5 530 THR A C 1
ATOM 4246 O O . THR A 1 530 ? -24.516 2.795 -0.613 1 91.5 530 THR A O 1
ATOM 4249 N N . PRO A 1 531 ? -25.219 0.804 -1.333 1 88.94 531 PRO A N 1
ATOM 4250 C CA . PRO A 1 531 ? -26.609 1.204 -1.064 1 88.94 531 PRO A CA 1
ATOM 4251 C C . PRO A 1 531 ? -26.781 1.799 0.329 1 88.94 531 PRO A C 1
ATOM 4253 O O . PRO A 1 531 ? -26.219 1.285 1.302 1 88.94 531 PRO A O 1
ATOM 4256 N N . ARG A 1 532 ? -27.516 2.848 0.398 1 88.94 532 ARG A N 1
ATOM 4257 C CA . ARG A 1 532 ? -27.906 3.543 1.62 1 88.94 532 ARG A CA 1
ATOM 4258 C C . ARG A 1 532 ? -26.734 4.328 2.201 1 88.94 532 ARG A C 1
ATOM 4260 O O . ARG A 1 532 ? -26.719 4.645 3.393 1 88.94 532 ARG A O 1
ATOM 4267 N N . SER A 1 533 ? -25.719 4.488 1.394 1 91.88 533 SER A N 1
ATOM 4268 C CA . SER A 1 533 ? -24.656 5.426 1.752 1 91.88 533 SER A CA 1
ATOM 4269 C C . SER A 1 533 ? -24.891 6.789 1.106 1 91.88 533 SER A C 1
ATOM 4271 O O . SER A 1 533 ? -25.734 6.926 0.216 1 91.88 533 SER A O 1
ATOM 4273 N N . ASN A 1 534 ? -24.25 7.824 1.659 1 92.31 534 ASN A N 1
ATOM 4274 C CA . ASN A 1 534 ? -24.297 9.172 1.098 1 92.31 534 ASN A CA 1
ATOM 4275 C C . ASN A 1 534 ? -23.047 9.977 1.439 1 92.31 534 ASN A C 1
ATOM 4277 O O . ASN A 1 534 ? -22.234 9.539 2.246 1 92.31 534 ASN A O 1
ATOM 4281 N N . PHE A 1 535 ? -22.906 10.953 0.654 1 91.31 535 PHE A N 1
ATOM 4282 C CA . PHE A 1 535 ? -21.828 11.852 1.067 1 91.31 535 PHE A CA 1
ATOM 4283 C C . PHE A 1 535 ? -22.328 13.297 1.117 1 91.31 535 PHE A C 1
ATOM 4285 O O . PHE A 1 535 ? -23.25 13.664 0.399 1 91.31 535 PHE A O 1
ATOM 4292 N N . GLU A 1 536 ? -21.812 14 2.107 1 88.69 536 GLU A N 1
ATOM 4293 C CA . GLU A 1 536 ? -22.156 15.398 2.363 1 88.69 536 GLU A CA 1
ATOM 4294 C C . GLU A 1 536 ? -20.984 16.328 2.039 1 88.69 536 GLU A C 1
ATOM 4296 O O . GLU A 1 536 ? -19.859 16.094 2.484 1 88.69 536 GLU A O 1
ATOM 4301 N N . GLN A 1 537 ? -21.344 17.234 1.172 1 88.38 537 GLN A N 1
ATOM 4302 C CA . GLN A 1 537 ? -20.391 18.297 0.931 1 88.38 537 GLN A CA 1
ATOM 4303 C C . GLN A 1 537 ? -20.625 19.484 1.865 1 88.38 537 GLN A C 1
ATOM 4305 O O . GLN A 1 537 ? -21.656 20.141 1.778 1 88.38 537 GLN A O 1
ATOM 4310 N N . ARG A 1 538 ? -19.75 19.641 2.688 1 86.56 538 ARG A N 1
ATOM 4311 C CA . ARG A 1 538 ? -19.781 20.812 3.555 1 86.56 538 ARG A CA 1
ATOM 4312 C C . ARG A 1 538 ? -18.969 21.953 2.955 1 86.56 538 ARG A C 1
ATOM 4314 O O . ARG A 1 538 ? -18.516 21.875 1.809 1 86.56 538 ARG A O 1
ATOM 4321 N N . GLU A 1 539 ? -18.812 23 3.658 1 83.25 539 GLU A N 1
ATOM 4322 C CA . GLU A 1 539 ? -18.125 24.156 3.096 1 83.25 539 GLU A CA 1
ATOM 4323 C C . GLU A 1 539 ? -16.625 23.891 2.961 1 83.25 539 GLU A C 1
ATOM 4325 O O . GLU A 1 539 ? -15.992 24.344 2.01 1 83.25 539 GLU A O 1
ATOM 4330 N N . THR A 1 540 ? -16.125 23.172 3.924 1 85 540 THR A N 1
ATOM 4331 C CA . THR A 1 540 ? -14.68 23.016 3.914 1 85 540 THR A CA 1
ATOM 4332 C C . THR A 1 540 ? -14.297 21.531 3.998 1 85 540 THR A C 1
ATOM 4334 O O . THR A 1 540 ? -13.109 21.203 4.035 1 85 540 THR A O 1
ATOM 4337 N N . SER A 1 541 ? -15.219 20.672 4.027 1 88.44 541 SER A N 1
ATOM 4338 C CA . SER A 1 541 ? -14.898 19.25 4.16 1 88.44 541 SER A CA 1
ATOM 4339 C C . SER A 1 541 ? -15.906 18.391 3.41 1 88.44 541 SER A C 1
ATOM 4341 O O . SER A 1 541 ? -16.953 18.875 2.992 1 88.44 541 SER A O 1
ATOM 4343 N N . LEU A 1 542 ? -15.523 17.203 3.174 1 91.25 542 LEU A N 1
ATOM 4344 C CA . LEU A 1 542 ? -16.391 16.188 2.584 1 91.25 542 LEU A CA 1
ATOM 4345 C C . LEU A 1 542 ? -16.5 14.969 3.494 1 91.25 542 LEU A C 1
ATOM 4347 O O . LEU A 1 542 ? -15.5 14.531 4.078 1 91.25 542 LEU A O 1
ATOM 4351 N N . VAL A 1 543 ? -17.75 14.508 3.688 1 92.56 543 VAL A N 1
ATOM 4352 C CA . VAL A 1 543 ? -17.969 13.367 4.574 1 92.56 543 VAL A CA 1
ATOM 4353 C C . VAL A 1 543 ? -18.734 12.273 3.834 1 92.56 543 VAL A C 1
ATOM 4355 O O . VAL A 1 543 ? -19.812 12.531 3.287 1 92.56 543 VAL A O 1
ATOM 4358 N N . TRP A 1 544 ? -18.203 11.094 3.717 1 95.06 544 TRP A N 1
ATOM 4359 C CA . TRP A 1 544 ? -18.906 9.914 3.211 1 95.06 544 TRP A CA 1
ATOM 4360 C C . TRP A 1 544 ? -19.438 9.07 4.359 1 95.06 544 TRP A C 1
ATOM 4362 O O . TRP A 1 544 ? -18.688 8.617 5.219 1 95.06 544 TRP A O 1
ATOM 4372 N N . ASN A 1 545 ? -20.766 8.898 4.434 1 93.56 545 ASN A N 1
ATOM 4373 C CA . ASN A 1 545 ? -21.453 8.188 5.504 1 93.56 545 ASN A CA 1
ATOM 4374 C C . ASN A 1 545 ? -22.047 6.875 5.016 1 93.56 545 ASN A C 1
ATOM 4376 O O . ASN A 1 545 ? -22.688 6.836 3.959 1 93.56 545 ASN A O 1
ATOM 4380 N N . TYR A 1 546 ? -21.812 5.805 5.777 1 92.44 546 TYR A N 1
ATOM 4381 C CA . TYR A 1 546 ? -22.391 4.512 5.43 1 92.44 546 TYR A CA 1
ATOM 4382 C C . TYR A 1 546 ? -23.094 3.887 6.633 1 92.44 546 TYR A C 1
ATOM 4384 O O . TYR A 1 546 ? -23.078 2.666 6.801 1 92.44 546 TYR A O 1
ATOM 4392 N N . LYS A 1 547 ? -23.594 4.691 7.469 1 85.94 547 LYS A N 1
ATOM 4393 C CA . LYS A 1 547 ? -24.266 4.285 8.703 1 85.94 547 LYS A CA 1
ATOM 4394 C C . LYS A 1 547 ? -25.406 3.332 8.406 1 85.94 547 LYS A C 1
ATOM 4396 O O . LYS A 1 547 ? -25.672 2.4 9.172 1 85.94 547 LYS A O 1
ATOM 4401 N N . TYR A 1 548 ? -26.031 3.578 7.301 1 85.5 548 TYR A N 1
ATOM 4402 C CA . TYR A 1 548 ? -27.25 2.818 7.016 1 85.5 548 TYR A CA 1
ATOM 4403 C C . TYR A 1 548 ? -26.984 1.729 5.984 1 85.5 548 TYR A C 1
ATOM 4405 O O . TYR A 1 548 ? -27.891 1.001 5.59 1 85.5 548 TYR A O 1
ATOM 4413 N N . ALA A 1 549 ? -25.781 1.66 5.539 1 88.88 549 ALA A N 1
ATOM 4414 C CA . ALA A 1 549 ? -25.422 0.59 4.617 1 88.88 549 ALA A CA 1
ATOM 4415 C C . ALA A 1 549 ? -25.266 -0.741 5.352 1 88.88 549 ALA A C 1
ATOM 4417 O O . ALA A 1 549 ? -25.266 -0.779 6.586 1 88.88 549 ALA A O 1
ATOM 4418 N N . ASP A 1 550 ? -25.328 -1.759 4.543 1 88.38 550 ASP A N 1
ATOM 4419 C CA . ASP A 1 550 ? -25 -3.055 5.133 1 88.38 550 ASP A CA 1
ATOM 4420 C C . ASP A 1 550 ? -23.688 -2.988 5.918 1 88.38 550 ASP A C 1
ATOM 4422 O O . ASP A 1 550 ? -22.719 -2.375 5.465 1 88.38 550 ASP A O 1
ATOM 4426 N N . VAL A 1 551 ? -23.734 -3.592 7.062 1 83 551 VAL A N 1
ATOM 4427 C CA . VAL A 1 551 ? -22.641 -3.404 8.008 1 83 551 VAL A CA 1
ATOM 4428 C C . VAL A 1 551 ? -21.344 -3.947 7.406 1 83 551 VAL A C 1
ATOM 4430 O O . VAL A 1 551 ? -20.344 -3.232 7.32 1 83 551 VAL A O 1
ATOM 4433 N N . GLN A 1 552 ? -21.438 -5.141 6.988 1 82.06 552 GLN A N 1
ATOM 4434 C CA . GLN A 1 552 ? -20.219 -5.773 6.512 1 82.06 552 GLN A CA 1
ATOM 4435 C C . GLN A 1 552 ? -19.766 -5.184 5.172 1 82.06 552 GLN A C 1
ATOM 4437 O O . GLN A 1 552 ? -18.594 -4.855 4.992 1 82.06 552 GLN A O 1
ATOM 4442 N N . PHE A 1 553 ? -20.672 -5.023 4.309 1 88.12 553 PHE A N 1
ATOM 4443 C CA . PHE A 1 553 ? -20.328 -4.492 2.992 1 88.12 553 PHE A CA 1
ATOM 4444 C C . PHE A 1 553 ? -19.875 -3.041 3.092 1 88.12 553 PHE A C 1
ATOM 4446 O O . PHE A 1 553 ? -18.938 -2.629 2.408 1 88.12 553 PHE A O 1
ATOM 4453 N N . GLY A 1 554 ? -20.609 -2.328 3.887 1 89.56 554 GLY A N 1
ATOM 4454 C CA . GLY A 1 554 ? -20.219 -0.945 4.105 1 89.56 554 GLY A CA 1
ATOM 4455 C C . GLY A 1 554 ? -18.812 -0.804 4.645 1 89.56 554 GLY A C 1
ATOM 4456 O O . GLY A 1 554 ? -18.062 0.077 4.215 1 89.56 554 GLY A O 1
ATOM 4457 N N . ARG A 1 555 ? -18.453 -1.668 5.492 1 87.56 555 ARG A N 1
ATOM 4458 C CA . ARG A 1 555 ? -17.109 -1.648 6.059 1 87.56 555 ARG A CA 1
ATOM 4459 C C . ARG A 1 555 ? -16.062 -1.99 5.004 1 87.56 555 ARG A C 1
ATOM 4461 O O . ARG A 1 555 ? -14.984 -1.406 4.984 1 87.56 555 ARG A O 1
ATOM 4468 N N . ASN A 1 556 ? -16.375 -2.881 4.199 1 86.81 556 ASN A N 1
ATOM 4469 C CA . ASN A 1 556 ? -15.461 -3.238 3.113 1 86.81 556 ASN A CA 1
ATOM 4470 C C . ASN A 1 556 ? -15.242 -2.07 2.158 1 86.81 556 ASN A C 1
ATOM 4472 O O . ASN A 1 556 ? -14.109 -1.803 1.748 1 86.81 556 ASN A O 1
ATOM 4476 N N . GLN A 1 557 ? -16.375 -1.467 1.83 1 92.31 557 GLN A N 1
ATOM 4477 C CA . GLN A 1 557 ? -16.312 -0.306 0.949 1 92.31 557 GLN A CA 1
ATOM 4478 C C . GLN A 1 557 ? -15.484 0.814 1.582 1 92.31 557 GLN A C 1
ATOM 4480 O O . GLN A 1 557 ? -14.695 1.472 0.902 1 92.31 557 GLN A O 1
ATOM 4485 N N . ALA A 1 558 ? -15.695 0.987 2.871 1 90.75 558 ALA A N 1
ATOM 4486 C CA . ALA A 1 558 ? -14.953 2.016 3.6 1 90.75 558 ALA A CA 1
ATOM 4487 C C . ALA A 1 558 ? -13.461 1.724 3.6 1 90.75 558 ALA A C 1
ATOM 4489 O O . ALA A 1 558 ? -12.641 2.633 3.434 1 90.75 558 ALA A O 1
ATOM 4490 N N . THR A 1 559 ? -13.141 0.549 3.771 1 86.25 559 THR A N 1
ATOM 4491 C CA . THR A 1 559 ? -11.742 0.149 3.77 1 86.25 559 THR A CA 1
ATOM 4492 C C . THR A 1 559 ? -11.102 0.411 2.406 1 86.25 559 THR A C 1
ATOM 4494 O O . THR A 1 559 ? -9.984 0.921 2.324 1 86.25 559 THR A O 1
ATOM 4497 N N . ASP A 1 560 ? -11.781 0.042 1.38 1 87.19 560 ASP A N 1
ATOM 4498 C CA . ASP A 1 560 ? -11.289 0.288 0.028 1 87.19 560 ASP A CA 1
ATOM 4499 C C . ASP A 1 560 ? -11.102 1.783 -0.224 1 87.19 560 ASP A C 1
ATOM 4501 O O . ASP A 1 560 ? -10.109 2.195 -0.833 1 87.19 560 ASP A O 1
ATOM 4505 N N . LEU A 1 561 ? -12.109 2.49 0.187 1 89.56 561 LEU A N 1
ATOM 4506 C CA . LEU A 1 561 ? -12.055 3.941 0.039 1 89.56 561 LEU A CA 1
ATOM 4507 C C . LEU A 1 561 ? -10.844 4.52 0.774 1 89.56 561 LEU A C 1
ATOM 4509 O O . LEU A 1 561 ? -10.109 5.332 0.218 1 89.56 561 LEU A O 1
ATOM 4513 N N . LEU A 1 562 ? -10.648 4.078 1.956 1 83.88 562 LEU A N 1
ATOM 4514 C CA . LEU A 1 562 ? -9.539 4.559 2.773 1 83.88 562 LEU A CA 1
ATOM 4515 C C . LEU A 1 562 ? -8.203 4.199 2.137 1 83.88 562 LEU A C 1
ATOM 4517 O O . LEU A 1 562 ? -7.27 5.004 2.152 1 83.88 562 LEU A O 1
ATOM 4521 N N . GLN A 1 563 ? -8.109 3.078 1.66 1 80.81 563 GLN A N 1
ATOM 4522 C CA . GLN A 1 563 ? -6.871 2.65 1.014 1 80.81 563 GLN A CA 1
ATOM 4523 C C . GLN A 1 563 ? -6.562 3.512 -0.208 1 80.81 563 GLN A C 1
ATOM 4525 O O . GLN A 1 563 ? -5.406 3.852 -0.457 1 80.81 563 GLN A O 1
ATOM 4530 N N . HIS A 1 564 ? -7.562 3.768 -0.911 1 83.12 564 HIS A N 1
ATOM 4531 C CA . HIS A 1 564 ? -7.379 4.609 -2.088 1 83.12 564 HIS A CA 1
ATOM 4532 C C . HIS A 1 564 ? -6.93 6.012 -1.698 1 83.12 564 HIS A C 1
ATOM 4534 O O . HIS A 1 564 ? -5.98 6.547 -2.273 1 83.12 564 HIS A O 1
ATOM 4540 N N . LEU A 1 565 ? -7.625 6.57 -0.735 1 80.62 565 LEU A N 1
ATOM 4541 C CA . LEU A 1 565 ? -7.285 7.918 -0.3 1 80.62 565 LEU A CA 1
ATOM 4542 C C . LEU A 1 565 ? -5.906 7.953 0.348 1 80.62 565 LEU A C 1
ATOM 4544 O O . LEU A 1 565 ? -5.164 8.922 0.186 1 80.62 565 LEU A O 1
ATOM 4548 N N . GLY A 1 566 ? -5.602 6.906 1.057 1 75.06 566 GLY A N 1
ATOM 4549 C CA . GLY A 1 566 ? -4.324 6.824 1.744 1 75.06 566 GLY A CA 1
ATOM 4550 C C . GLY A 1 566 ? -3.141 6.738 0.796 1 75.06 566 GLY A C 1
ATOM 4551 O O . GLY A 1 566 ? -2.061 7.25 1.097 1 75.06 566 GLY A O 1
ATOM 4552 N N . ALA A 1 567 ? -3.357 6.062 -0.263 1 69.06 567 ALA A N 1
ATOM 4553 C CA . ALA A 1 567 ? -2.281 5.891 -1.235 1 69.06 567 ALA A CA 1
ATOM 4554 C C . ALA A 1 567 ? -1.85 7.23 -1.819 1 69.06 567 ALA A C 1
ATOM 4556 O O . ALA A 1 567 ? -0.705 7.391 -2.25 1 69.06 567 ALA A O 1
ATOM 4557 N N . TYR A 1 568 ? -2.742 8.18 -1.762 1 62.94 568 TYR A N 1
ATOM 4558 C CA . TYR A 1 568 ? -2.453 9.469 -2.379 1 62.94 568 TYR A CA 1
ATOM 4559 C C . TYR A 1 568 ? -2.061 10.5 -1.326 1 62.94 568 TYR A C 1
ATOM 4561 O O . TYR A 1 568 ? -1.638 11.609 -1.663 1 62.94 568 TYR A O 1
ATOM 4569 N N . SER A 1 569 ? -2.396 10.211 -0.029 1 56.19 569 SER A N 1
ATOM 4570 C CA . SER A 1 569 ? -2.182 11.141 1.074 1 56.19 569 SER A CA 1
ATOM 4571 C C . SER A 1 569 ? -0.719 11.562 1.17 1 56.19 569 SER A C 1
ATOM 4573 O O . SER A 1 569 ? -0.395 12.562 1.812 1 56.19 569 SER A O 1
ATOM 4575 N N . LEU A 1 570 ? 0.126 10.68 0.768 1 51.84 570 LEU A N 1
ATOM 4576 C CA . LEU A 1 570 ? 1.523 11.086 0.863 1 51.84 570 LEU A CA 1
ATOM 4577 C C . LEU A 1 570 ? 1.783 12.328 0.02 1 51.84 570 LEU A C 1
ATOM 4579 O O . LEU A 1 570 ? 2.842 12.953 0.135 1 51.84 570 LEU A O 1
ATOM 4583 N N . SER A 1 571 ? 0.629 12.602 -0.735 1 52.62 571 SER A N 1
ATOM 4584 C CA . SER A 1 571 ? 0.884 13.688 -1.676 1 52.62 571 SER A CA 1
ATOM 4585 C C . SER A 1 571 ? 0.707 15.055 -1.01 1 52.62 571 SER A C 1
ATOM 4587 O O . SER A 1 571 ? 0.162 15.141 0.092 1 52.62 571 SER A O 1
ATOM 4589 N N . ASN A 1 572 ? 1.434 15.922 -1.422 1 51.16 572 ASN A N 1
ATOM 4590 C CA . ASN A 1 572 ? 1.541 17.328 -1.041 1 51.16 572 ASN A CA 1
ATOM 4591 C C . ASN A 1 572 ? 0.168 17.984 -0.907 1 51.16 572 ASN A C 1
ATOM 4593 O O . ASN A 1 572 ? 0.027 19.188 -1.109 1 51.16 572 ASN A O 1
ATOM 4597 N N . GLN A 1 573 ? -0.814 16.953 -0.519 1 56.56 573 GLN A N 1
ATOM 4598 C CA . GLN A 1 573 ? -2.105 17.625 -0.436 1 56.56 573 GLN A CA 1
ATOM 4599 C C . GLN A 1 573 ? -2.361 18.156 0.974 1 56.56 573 GLN A C 1
ATOM 4601 O O . GLN A 1 573 ? -1.893 17.562 1.954 1 56.56 573 GLN A O 1
ATOM 4606 N N . SER A 1 574 ? -2.877 19.312 1.034 1 63.91 574 SER A N 1
ATOM 4607 C CA . SER A 1 574 ? -3.242 20.016 2.26 1 63.91 574 SER A CA 1
ATOM 4608 C C . SER A 1 574 ? -4.543 19.469 2.842 1 63.91 574 SER A C 1
ATOM 4610 O O . SER A 1 574 ? -5.414 20.234 3.256 1 63.91 574 SER A O 1
ATOM 4612 N N . ALA A 1 575 ? -4.73 18.078 2.682 1 75.5 575 ALA A N 1
ATOM 4613 C CA . ALA A 1 575 ? -5.938 17.453 3.229 1 75.5 575 ALA A CA 1
ATOM 4614 C C . ALA A 1 575 ? -5.594 16.281 4.137 1 75.5 575 ALA A C 1
ATOM 4616 O O . ALA A 1 575 ? -4.539 15.664 3.99 1 75.5 575 ALA A O 1
ATOM 4617 N N . VAL A 1 576 ? -6.469 16.094 5.141 1 76.88 576 VAL A N 1
ATOM 4618 C CA . VAL A 1 576 ? -6.324 14.953 6.043 1 76.88 576 VAL A CA 1
ATOM 4619 C C . VAL A 1 576 ? -7.574 14.078 5.973 1 76.88 576 VAL A C 1
ATOM 4621 O O . VAL A 1 576 ? -8.68 14.578 5.746 1 76.88 576 VAL A O 1
ATOM 4624 N N . ILE A 1 577 ? -7.375 12.789 6.109 1 81.12 577 ILE A N 1
ATOM 4625 C CA . ILE A 1 577 ? -8.469 11.82 6.125 1 81.12 577 ILE A CA 1
ATOM 4626 C C . ILE A 1 577 ? -8.781 11.414 7.562 1 81.12 577 ILE A C 1
ATOM 4628 O O . ILE A 1 577 ? -7.879 11.047 8.32 1 81.12 577 ILE A O 1
ATOM 4632 N N . VAL A 1 578 ? -10.031 11.547 7.961 1 80.88 578 VAL A N 1
ATOM 4633 C CA . VAL A 1 578 ? -10.469 11.188 9.305 1 80.88 578 VAL A CA 1
ATOM 4634 C C . VAL A 1 578 ? -11.5 10.07 9.234 1 80.88 578 VAL A C 1
ATOM 4636 O O . VAL A 1 578 ? -12.555 10.227 8.617 1 80.88 578 VAL A O 1
ATOM 4639 N N . GLN A 1 579 ? -11.172 8.992 9.844 1 81.31 579 GLN A N 1
ATOM 4640 C CA . GLN A 1 579 ? -12.086 7.855 9.867 1 81.31 579 GLN A CA 1
ATOM 4641 C C . GLN A 1 579 ? -12.992 7.906 11.102 1 81.31 579 GLN A C 1
ATOM 4643 O O . GLN A 1 579 ? -12.5 7.965 12.234 1 81.31 579 GLN A O 1
ATOM 4648 N N . GLY A 1 580 ? -14.273 7.961 10.922 1 79.94 580 GLY A N 1
ATOM 4649 C CA . GLY A 1 580 ? -15.25 7.828 11.992 1 79.94 580 GLY A CA 1
ATOM 4650 C C . GLY A 1 580 ? -15.742 6.402 12.172 1 79.94 580 GLY A C 1
ATOM 4651 O O . GLY A 1 580 ? -15.117 5.457 11.688 1 79.94 580 GLY A O 1
ATOM 4652 N N . SER A 1 581 ? -16.734 6.141 12.938 1 77.25 581 SER A N 1
ATOM 4653 C CA . SER A 1 581 ? -17.266 4.805 13.164 1 77.25 581 SER A CA 1
ATOM 4654 C C . SER A 1 581 ? -17.906 4.246 11.891 1 77.25 581 SER A C 1
ATOM 4656 O O . SER A 1 581 ? -17.703 3.076 11.555 1 77.25 581 SER A O 1
ATOM 4658 N N . ARG A 1 582 ? -18.703 5.059 11.203 1 88.62 582 ARG A N 1
ATOM 4659 C CA . ARG A 1 582 ? -19.344 4.656 9.953 1 88.62 582 ARG A CA 1
ATOM 4660 C C . ARG A 1 582 ? -19.297 5.789 8.93 1 88.62 582 ARG A C 1
ATOM 4662 O O . ARG A 1 582 ? -20.281 6.039 8.234 1 88.62 582 ARG A O 1
ATOM 4669 N N . SER A 1 583 ? -18.188 6.535 9.062 1 90.56 583 SER A N 1
ATOM 4670 C CA . SER A 1 583 ? -18.016 7.645 8.133 1 90.56 583 SER A CA 1
ATOM 4671 C C . SER A 1 583 ? -16.547 7.91 7.844 1 90.56 583 SER A C 1
ATOM 4673 O O . SER A 1 583 ? -15.672 7.496 8.617 1 90.56 583 SER A O 1
ATOM 4675 N N . ILE A 1 584 ? -16.312 8.516 6.723 1 89.81 584 ILE A N 1
ATOM 4676 C CA . ILE A 1 584 ? -14.984 8.984 6.336 1 89.81 584 ILE A CA 1
ATOM 4677 C C . ILE A 1 584 ? -15.047 10.461 5.965 1 89.81 584 ILE A C 1
ATOM 4679 O O . ILE A 1 584 ? -15.844 10.859 5.109 1 89.81 584 ILE A O 1
ATOM 4683 N N . GLU A 1 585 ? -14.219 11.242 6.656 1 89.88 585 GLU A N 1
ATOM 4684 C CA . GLU A 1 585 ? -14.188 12.68 6.414 1 89.88 585 GLU A CA 1
ATOM 4685 C C . GLU A 1 585 ? -12.844 13.125 5.844 1 89.88 585 GLU A C 1
ATOM 4687 O O . GLU A 1 585 ? -11.789 12.633 6.273 1 89.88 585 GLU A O 1
ATOM 4692 N N . VAL A 1 586 ? -12.922 13.93 4.809 1 86.75 586 VAL A N 1
ATOM 4693 C CA . VAL A 1 586 ? -11.727 14.602 4.301 1 86.75 586 VAL A CA 1
ATOM 4694 C C . VAL A 1 586 ? -11.82 16.094 4.578 1 86.75 586 VAL A C 1
ATOM 4696 O O . VAL A 1 586 ? -12.797 16.75 4.203 1 86.75 586 VAL A O 1
ATOM 4699 N N . ARG A 1 587 ? -10.844 16.625 5.281 1 84.94 587 ARG A N 1
ATOM 4700 C CA . ARG A 1 587 ? -10.844 18.031 5.645 1 84.94 587 ARG A CA 1
ATOM 4701 C C . ARG A 1 587 ? -9.445 18.625 5.523 1 84.94 587 ARG A C 1
ATOM 4703 O O . ARG A 1 587 ? -8.461 17.906 5.375 1 84.94 587 ARG A O 1
ATOM 4710 N N . PRO A 1 588 ? -9.383 19.906 5.512 1 77 588 PRO A N 1
ATOM 4711 C CA . PRO A 1 588 ? -8.07 20.547 5.383 1 77 588 PRO A CA 1
ATOM 4712 C C . PRO A 1 588 ? -7.133 20.188 6.535 1 77 588 PRO A C 1
ATOM 4714 O O . PRO A 1 588 ? -7.582 19.969 7.66 1 77 588 PRO A O 1
ATOM 4717 N N . THR A 1 589 ? -5.945 20.219 6.184 1 71.44 589 THR A N 1
ATOM 4718 C CA . THR A 1 589 ? -4.926 19.922 7.188 1 71.44 589 THR A CA 1
ATOM 4719 C C . THR A 1 589 ? -4.922 21 8.273 1 71.44 589 THR A C 1
ATOM 4721 O O . THR A 1 589 ? -5.098 22.188 7.992 1 71.44 589 THR A O 1
ATOM 4724 N N . GLY A 1 590 ? -4.699 20.672 9.531 1 68.06 590 GLY A N 1
ATOM 4725 C CA . GLY A 1 590 ? -4.551 21.609 10.633 1 68.06 590 GLY A CA 1
ATOM 4726 C C . GLY A 1 590 ? -5.875 22.016 11.258 1 68.06 590 GLY A C 1
ATOM 4727 O O . GLY A 1 590 ? -5.914 22.875 12.148 1 68.06 590 GLY A O 1
ATOM 4728 N N . VAL A 1 591 ? -6.918 21.406 10.75 1 77.31 591 VAL A N 1
ATOM 4729 C CA . VAL A 1 591 ? -8.234 21.719 11.297 1 77.31 591 VAL A CA 1
ATOM 4730 C C . VAL A 1 591 ? -8.664 20.641 12.273 1 77.31 591 VAL A C 1
ATOM 4732 O O . VAL A 1 591 ? -8.977 19.516 11.867 1 77.31 591 VAL A O 1
ATOM 4735 N N . THR A 1 592 ? -8.562 20.922 13.516 1 80.75 592 THR A N 1
ATOM 4736 C CA . THR A 1 592 ? -9.016 20.031 14.57 1 80.75 592 THR A CA 1
ATOM 4737 C C . THR A 1 592 ? -9.867 20.766 15.586 1 80.75 592 THR A C 1
ATOM 4739 O O . THR A 1 592 ? -9.812 22 15.672 1 80.75 592 THR A O 1
ATOM 4742 N N . LYS A 1 593 ? -10.609 20.031 16.297 1 87.94 593 LYS A N 1
ATOM 4743 C CA . LYS A 1 593 ? -11.469 20.641 17.312 1 87.94 593 LYS A CA 1
ATOM 4744 C C . LYS A 1 593 ? -10.633 21.25 18.438 1 87.94 593 LYS A C 1
ATOM 4746 O O . LYS A 1 593 ? -11.031 22.25 19.031 1 87.94 593 LYS A O 1
ATOM 4751 N N . GLY A 1 594 ? -9.539 20.625 18.75 1 85.62 594 GLY A N 1
ATOM 4752 C CA . GLY A 1 594 ? -8.641 21.203 19.734 1 85.62 594 GLY A CA 1
ATOM 4753 C C . GLY A 1 594 ? -8.102 22.562 19.344 1 85.62 594 GLY A C 1
ATOM 4754 O O . GLY A 1 594 ? -8.078 23.484 20.156 1 85.62 594 GLY A O 1
ATOM 4755 N N . LYS A 1 595 ? -7.773 22.688 18.156 1 78.62 595 LYS A N 1
ATOM 4756 C CA . LYS A 1 595 ? -7.262 23.953 17.656 1 78.62 595 LYS A CA 1
ATOM 4757 C C . LYS A 1 595 ? -8.359 25.031 17.641 1 78.62 595 LYS A C 1
ATOM 4759 O O . LYS A 1 595 ? -8.078 26.203 17.859 1 78.62 595 LYS A O 1
ATOM 4764 N N . ALA A 1 596 ? -9.484 24.594 17.328 1 86.56 596 ALA A N 1
ATOM 4765 C CA . ALA A 1 596 ? -10.617 25.531 17.344 1 86.56 596 ALA A CA 1
ATOM 4766 C C . ALA A 1 596 ? -10.805 26.141 18.734 1 86.56 596 ALA A C 1
ATOM 4768 O O . ALA A 1 596 ? -11 27.344 18.859 1 86.56 596 ALA A O 1
ATOM 4769 N N . VAL A 1 597 ? -10.742 25.281 19.719 1 89.56 597 VAL A N 1
ATOM 4770 C CA . VAL A 1 597 ? -10.922 25.75 21.094 1 89.56 597 VAL A CA 1
ATOM 4771 C C . VAL A 1 597 ? -9.758 26.656 21.484 1 89.56 597 VAL A C 1
ATOM 4773 O O . VAL A 1 597 ? -9.953 27.656 22.172 1 89.56 597 VAL A O 1
ATOM 4776 N N . ASP A 1 598 ? -8.625 26.312 21.047 1 82.5 598 ASP A N 1
ATOM 4777 C CA . ASP A 1 598 ? -7.453 27.125 21.312 1 82.5 598 ASP A CA 1
ATOM 4778 C C . ASP A 1 598 ? -7.617 28.531 20.719 1 82.5 598 ASP A C 1
ATOM 4780 O O . ASP A 1 598 ? -7.203 29.516 21.328 1 82.5 598 ASP A O 1
ATOM 4784 N N . GLU A 1 599 ? -8.148 28.594 19.578 1 79.31 599 GLU A N 1
ATOM 4785 C CA . GLU A 1 599 ? -8.398 29.875 18.938 1 79.31 599 GLU A CA 1
ATOM 4786 C C . GLU A 1 599 ? -9.43 30.703 19.719 1 79.31 599 GLU A C 1
ATOM 4788 O O . GLU A 1 599 ? -9.352 31.922 19.75 1 79.31 599 GLU A O 1
ATOM 4793 N N . ILE A 1 600 ? -10.359 30.031 20.203 1 86 600 ILE A N 1
ATOM 4794 C CA . ILE A 1 600 ? -11.391 30.703 20.984 1 86 600 ILE A CA 1
ATOM 4795 C C . ILE A 1 600 ? -10.781 31.25 22.266 1 86 600 ILE A C 1
ATOM 4797 O O . ILE A 1 600 ? -11.086 32.375 22.688 1 86 600 ILE A O 1
ATOM 4801 N N . ILE A 1 601 ? -9.969 30.453 22.906 1 83.88 601 ILE A N 1
ATOM 4802 C CA . ILE A 1 601 ? -9.289 30.875 24.125 1 83.88 601 ILE A CA 1
ATOM 4803 C C . ILE A 1 601 ? -8.438 32.125 23.844 1 83.88 601 ILE A C 1
ATOM 4805 O O . ILE A 1 601 ? -8.414 33.062 24.641 1 83.88 601 ILE A O 1
ATOM 4809 N N . ARG A 1 602 ? -7.828 32.094 22.75 1 74.5 602 ARG A N 1
ATOM 4810 C CA . ARG A 1 602 ? -7.008 33.25 22.359 1 74.5 602 ARG A CA 1
ATOM 4811 C C . ARG A 1 602 ? -7.863 34.469 22.156 1 74.5 602 ARG A C 1
ATOM 4813 O O . ARG A 1 602 ? -7.469 35.594 22.547 1 74.5 602 ARG A O 1
ATOM 4820 N N . GLU A 1 603 ? -8.938 34.281 21.547 1 75.62 603 GLU A N 1
ATOM 4821 C CA . GLU A 1 603 ? -9.852 35.406 21.328 1 75.62 603 GLU A CA 1
ATOM 4822 C C . GLU A 1 603 ? -10.391 35.938 22.656 1 75.62 603 GLU A C 1
ATOM 4824 O O . GLU A 1 603 ? -10.656 37.125 22.766 1 75.62 603 GLU A O 1
ATOM 4829 N N . LEU A 1 604 ? -10.633 35.062 23.547 1 79.25 604 LEU A N 1
ATOM 4830 C CA . LEU A 1 604 ? -11.102 35.469 24.875 1 79.25 604 LEU A CA 1
ATOM 4831 C C . LEU A 1 604 ? -10.039 36.281 25.609 1 79.25 604 LEU A C 1
ATOM 4833 O O . LEU A 1 604 ? -10.359 37.219 26.328 1 79.25 604 LEU A O 1
ATOM 4837 N N . ASP A 1 605 ? -8.891 35.875 25.391 1 73.75 605 ASP A N 1
ATOM 4838 C CA . ASP A 1 605 ? -7.766 36.562 26.016 1 73.75 605 ASP A CA 1
ATOM 4839 C C . ASP A 1 605 ? -7.594 37.969 25.422 1 73.75 605 ASP A C 1
ATOM 4841 O O . ASP A 1 605 ? -7.352 38.938 26.141 1 73.75 605 ASP A O 1
ATOM 4845 N N . LEU A 1 606 ? -7.684 38 24.188 1 66.06 606 LEU A N 1
ATOM 4846 C CA . LEU A 1 606 ? -7.477 39.25 23.469 1 66.06 606 LEU A CA 1
ATOM 4847 C C . LEU A 1 606 ? -8.555 40.281 23.828 1 66.06 606 LEU A C 1
ATOM 4849 O O . LEU A 1 606 ? -8.289 41.469 23.859 1 66.06 606 LEU A O 1
ATOM 4853 N N . ARG A 1 607 ? -9.617 39.812 24.141 1 65.94 607 ARG A N 1
ATOM 4854 C CA . ARG A 1 607 ? -10.727 40.719 24.438 1 65.94 607 ARG A CA 1
ATOM 4855 C C . ARG A 1 607 ? -10.766 41.062 25.922 1 65.94 607 ARG A C 1
ATOM 4857 O O . ARG A 1 607 ? -11.602 41.844 26.359 1 65.94 607 ARG A O 1
ATOM 4864 N N . ASN A 1 608 ? -9.695 40.75 26.578 1 58.97 608 ASN A N 1
ATOM 4865 C CA . ASN A 1 608 ? -9.562 41.031 28 1 58.97 608 ASN A CA 1
ATOM 4866 C C . ASN A 1 608 ? -10.875 40.781 28.75 1 58.97 608 ASN A C 1
ATOM 4868 O O . ASN A 1 608 ? -11.25 41.562 29.609 1 58.9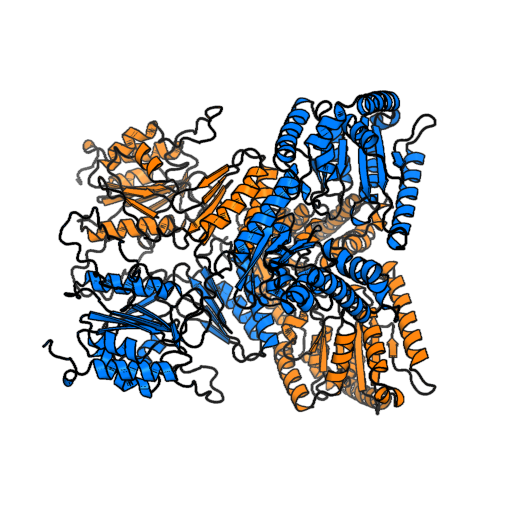7 608 ASN A O 1
ATOM 4872 N N . ILE A 1 609 ? -11.609 39.938 28.234 1 55.09 609 ILE A N 1
ATOM 4873 C CA . ILE A 1 609 ? -12.922 39.688 28.828 1 55.09 609 ILE A CA 1
ATOM 4874 C C . ILE A 1 609 ? -12.773 38.938 30.141 1 55.09 609 ILE A C 1
ATOM 4876 O O . ILE A 1 609 ? -13.695 38.906 30.969 1 55.09 609 ILE A O 1
ATOM 4880 N N . MET A 1 610 ? -11.57 38.438 30.375 1 59.16 610 MET A N 1
ATOM 4881 C CA . MET A 1 610 ? -11.578 37.594 31.578 1 59.16 610 MET A CA 1
ATOM 4882 C C . MET A 1 610 ? -10.82 38.25 32.719 1 59.16 610 MET A C 1
ATOM 4884 O O . MET A 1 610 ? -9.594 38.406 32.656 1 59.16 610 MET A O 1
ATOM 4888 N N . ALA A 1 611 ? -11.445 38.938 33.625 1 61.09 611 ALA A N 1
ATOM 4889 C CA . ALA A 1 611 ? -10.898 39.562 34.812 1 61.09 611 ALA A CA 1
ATOM 4890 C C . ALA A 1 611 ? -10.289 38.531 35.75 1 61.09 611 ALA A C 1
ATOM 4892 O O . ALA A 1 611 ? -9.312 38.812 36.469 1 61.09 611 ALA A O 1
ATOM 4893 N N . THR A 1 612 ? -10.867 37.312 35.812 1 78.62 612 THR A N 1
ATOM 4894 C CA . THR A 1 612 ? -10.461 36.188 36.656 1 78.62 612 THR A CA 1
ATOM 4895 C C . THR A 1 612 ? -10 35 35.844 1 78.62 612 THR A C 1
ATOM 4897 O O . THR A 1 612 ? -10.578 34.719 34.781 1 78.62 612 THR A O 1
ATOM 4900 N N . PRO A 1 613 ? -8.945 34.438 36.281 1 86.38 613 PRO A N 1
ATOM 4901 C CA . PRO A 1 613 ? -8.484 33.25 35.562 1 86.38 613 PRO A CA 1
ATOM 4902 C C . PRO A 1 613 ? -9.531 32.125 35.531 1 86.38 613 PRO A C 1
ATOM 4904 O O . PRO A 1 613 ? -10.344 32 36.438 1 86.38 613 PRO A O 1
ATOM 4907 N N . ILE A 1 614 ? -9.531 31.359 34.562 1 90.19 614 ILE A N 1
ATOM 4908 C CA . ILE A 1 614 ? -10.422 30.219 34.469 1 90.19 614 ILE A CA 1
ATOM 4909 C C . ILE A 1 614 ? -10 29.141 35.469 1 90.19 614 ILE A C 1
ATOM 4911 O O . ILE A 1 614 ? -8.859 28.672 35.438 1 90.19 614 ILE A O 1
ATOM 4915 N N . ASP A 1 615 ? -10.867 28.859 36.375 1 91.75 615 ASP A N 1
ATOM 4916 C CA . ASP A 1 615 ? -10.5 27.938 37.438 1 91.75 615 ASP A CA 1
ATOM 4917 C C . ASP A 1 615 ? -11.344 26.656 37.375 1 91.75 615 ASP A C 1
ATOM 4919 O O . ASP A 1 615 ? -11.406 25.906 38.344 1 91.75 615 ASP A O 1
ATOM 4923 N N . TYR A 1 616 ? -12.07 26.453 36.344 1 94.25 616 TYR A N 1
ATOM 4924 C CA . TYR A 1 616 ? -12.844 25.234 36.094 1 94.25 616 TYR A CA 1
ATOM 4925 C C . TYR A 1 616 ? -13.008 25 34.594 1 94.25 616 TYR A C 1
ATOM 4927 O O . TYR A 1 616 ? -13.375 25.906 33.844 1 94.25 616 TYR A O 1
ATOM 4935 N N . VAL A 1 617 ? -12.664 23.797 34.156 1 95.44 617 VAL A N 1
ATOM 4936 C CA . VAL A 1 617 ? -12.852 23.438 32.75 1 95.44 617 VAL A CA 1
ATOM 4937 C C . VAL A 1 617 ? -13.547 22.094 32.656 1 95.44 617 VAL A C 1
ATOM 4939 O O . VAL A 1 617 ? -13.148 21.125 33.312 1 95.44 617 VAL A O 1
ATOM 4942 N N . LEU A 1 618 ? -14.617 22.031 31.953 1 96.62 618 LEU A N 1
ATOM 4943 C CA . LEU A 1 618 ? -15.312 20.797 31.594 1 96.62 618 LEU A CA 1
ATOM 4944 C C . LEU A 1 618 ? -15.359 20.625 30.078 1 96.62 618 LEU A C 1
ATOM 4946 O O . LEU A 1 618 ? -15.852 21.5 29.375 1 96.62 618 LEU A O 1
ATOM 4950 N N . CYS A 1 619 ? -14.75 19.594 29.594 1 96.06 619 CYS A N 1
ATOM 4951 C CA . CYS A 1 619 ? -14.758 19.266 28.172 1 96.06 619 CYS A CA 1
ATOM 4952 C C . CYS A 1 619 ? -15.445 17.922 27.922 1 96.06 619 CYS A C 1
ATOM 4954 O O . CYS A 1 619 ? -14.93 16.875 28.328 1 96.06 619 CYS A O 1
ATOM 4956 N N . ILE A 1 620 ? -16.594 17.969 27.297 1 96.25 620 ILE A N 1
ATOM 4957 C CA . ILE A 1 620 ? -17.359 16.734 27.109 1 96.25 620 ILE A CA 1
ATOM 4958 C C . ILE A 1 620 ? -17.75 16.594 25.641 1 96.25 620 ILE A C 1
ATOM 4960 O O . ILE A 1 620 ? -18.125 17.578 25 1 96.25 620 ILE A O 1
ATOM 4964 N N . GLY A 1 621 ? -17.609 15.398 25.109 1 94.38 621 GLY A N 1
ATOM 4965 C CA . GLY A 1 621 ? -18.078 15.188 23.75 1 94.38 621 GLY A CA 1
ATOM 4966 C C . GLY A 1 621 ? -17.766 13.797 23.219 1 94.38 621 GLY A C 1
ATOM 4967 O O . GLY A 1 621 ? -16.922 13.094 23.766 1 94.38 621 GLY A O 1
ATOM 4968 N N . HIS A 1 622 ? -18.578 13.398 22.234 1 91.31 622 HIS A N 1
ATOM 4969 C CA . HIS A 1 622 ? -18.25 12.234 21.406 1 91.31 622 HIS A CA 1
ATOM 4970 C C . HIS A 1 622 ? -17.328 12.609 20.266 1 91.31 622 HIS A C 1
ATOM 4972 O O . HIS A 1 622 ? -17.781 12.758 19.125 1 91.31 622 HIS A O 1
ATOM 4978 N N . PHE A 1 623 ? -16.062 12.688 20.594 1 87.44 623 PHE A N 1
ATOM 4979 C CA . PHE A 1 623 ? -15.086 13.133 19.609 1 87.44 623 PHE A CA 1
ATOM 4980 C C . PHE A 1 623 ? -14.352 11.945 19 1 87.44 623 PHE A C 1
ATOM 4982 O O . PHE A 1 623 ? -14.086 10.953 19.688 1 87.44 623 PHE A O 1
ATOM 4989 N N . LEU A 1 624 ? -14.07 12.109 17.719 1 79.56 624 LEU A N 1
ATOM 4990 C CA . LEU A 1 624 ? -13.25 11.109 17.047 1 79.56 624 LEU A CA 1
ATOM 4991 C C . LEU A 1 624 ? -11.812 11.156 17.547 1 79.56 624 LEU A C 1
ATOM 4993 O O . LEU A 1 624 ? -11.391 12.156 18.141 1 79.56 624 LEU A O 1
ATOM 4997 N N . ALA A 1 625 ? -11.102 10.148 17.234 1 70.69 625 ALA A N 1
ATOM 4998 C CA . ALA A 1 625 ? -9.742 10.016 17.75 1 70.69 625 ALA A CA 1
ATOM 4999 C C . ALA A 1 625 ? -8.875 11.195 17.328 1 70.69 625 ALA A C 1
ATOM 5001 O O . ALA A 1 625 ? -8.125 11.742 18.141 1 70.69 625 ALA A O 1
ATOM 5002 N N . LYS A 1 626 ? -9.008 11.695 16.156 1 72 626 LYS A N 1
ATOM 5003 C CA . LYS A 1 626 ? -8.195 12.789 15.641 1 72 626 LYS A CA 1
ATOM 5004 C C . LYS A 1 626 ? -8.586 14.117 16.281 1 72 626 LYS A C 1
ATOM 5006 O O . LYS A 1 626 ? -7.82 15.086 16.234 1 72 626 LYS A O 1
ATOM 5011 N N . ASP A 1 627 ? -9.719 14.117 16.891 1 78.69 627 ASP A N 1
ATOM 5012 C CA . ASP A 1 627 ? -10.203 15.352 17.5 1 78.69 627 ASP A CA 1
ATOM 5013 C C . ASP A 1 627 ? -10.102 15.305 19.016 1 78.69 627 ASP A C 1
ATOM 5015 O O . ASP A 1 627 ? -10.578 16.203 19.703 1 78.69 627 ASP A O 1
ATOM 5019 N N . GLU A 1 628 ? -9.453 14.32 19.531 1 80.25 628 GLU A N 1
ATOM 5020 C CA . GLU A 1 628 ? -9.344 14.195 20.984 1 80.25 628 GLU A CA 1
ATOM 5021 C C . GLU A 1 628 ? -8.195 15.055 21.531 1 80.25 628 GLU A C 1
ATOM 5023 O O . GLU A 1 628 ? -7.977 15.109 22.734 1 80.25 628 GLU A O 1
ATOM 5028 N N . ASP A 1 629 ? -7.582 15.75 20.641 1 77.44 629 ASP A N 1
ATOM 5029 C CA . ASP A 1 629 ? -6.613 16.75 21.078 1 77.44 629 ASP A CA 1
ATOM 5030 C C . ASP A 1 629 ? -7.285 17.828 21.922 1 77.44 629 ASP A C 1
ATOM 5032 O O . ASP A 1 629 ? -6.617 18.531 22.672 1 77.44 629 ASP A O 1
ATOM 5036 N N . ILE A 1 630 ? -8.547 17.875 21.812 1 87.44 630 ILE A N 1
ATOM 5037 C CA . ILE A 1 630 ? -9.344 18.844 22.531 1 87.44 630 ILE A CA 1
ATOM 5038 C C . ILE A 1 630 ? -9.242 18.594 24.031 1 87.44 630 ILE A C 1
ATOM 5040 O O . ILE A 1 630 ? -9.375 19.516 24.844 1 87.44 630 ILE A O 1
ATOM 5044 N N . TYR A 1 631 ? -8.945 17.328 24.406 1 84.94 631 TYR A N 1
ATOM 5045 C CA . TYR A 1 631 ? -8.859 16.953 25.812 1 84.94 631 TYR A CA 1
ATOM 5046 C C . TYR A 1 631 ? -7.492 17.297 26.391 1 84.94 631 TYR A C 1
ATOM 5048 O O . TYR A 1 631 ? -7.336 17.406 27.609 1 84.94 631 TYR A O 1
ATOM 5056 N N . THR A 1 632 ? -6.551 17.484 25.516 1 78.12 632 THR A N 1
ATOM 5057 C CA . THR A 1 632 ? -5.176 17.609 25.984 1 78.12 632 THR A CA 1
ATOM 5058 C C . THR A 1 632 ? -4.57 18.938 25.547 1 78.12 632 THR A C 1
ATOM 5060 O O . THR A 1 632 ? -3.381 19.016 25.234 1 78.12 632 THR A O 1
ATOM 5063 N N . LEU A 1 633 ? -5.383 19.891 25.516 1 78.5 633 LEU A N 1
ATOM 5064 C CA . LEU A 1 633 ? -4.875 21.203 25.172 1 78.5 633 LEU A CA 1
ATOM 5065 C C . LEU A 1 633 ? -3.855 21.688 26.188 1 78.5 633 LEU A C 1
ATOM 5067 O O . LEU A 1 633 ? -4.016 21.453 27.391 1 78.5 633 LEU A O 1
ATOM 5071 N N . PRO A 1 634 ? -2.91 22.359 25.719 1 62.34 634 PRO A N 1
ATOM 5072 C CA . PRO A 1 634 ? -1.893 22.859 26.641 1 62.34 634 PRO A CA 1
ATOM 5073 C C . PRO A 1 634 ? -2.479 23.766 27.719 1 62.34 634 PRO A C 1
ATOM 5075 O O . PRO A 1 634 ? -1.991 23.766 28.859 1 62.34 634 PRO A O 1
ATOM 5078 N N . SER A 1 635 ? -3.469 24.422 27.391 1 68.44 635 SER A N 1
ATOM 5079 C CA . SER A 1 635 ? -4.125 25.312 28.344 1 68.44 635 SER A CA 1
ATOM 5080 C C . SER A 1 635 ? -4.73 24.547 29.5 1 68.44 635 SER A C 1
ATOM 5082 O O . SER A 1 635 ? -4.969 25.109 30.578 1 68.44 635 SER A O 1
ATOM 5084 N N . PHE A 1 636 ? -4.824 23.219 29.328 1 74.5 636 PHE A N 1
ATOM 5085 C CA . PHE A 1 636 ? -5.488 22.422 30.344 1 74.5 636 PHE A CA 1
ATOM 5086 C C . PHE A 1 636 ? -4.477 21.594 31.125 1 74.5 636 PHE A C 1
ATOM 5088 O O . PHE A 1 636 ? -4.855 20.766 31.953 1 74.5 636 PHE A O 1
ATOM 5095 N N . ASP A 1 637 ? -3.209 21.75 30.797 1 64.69 637 ASP A N 1
ATOM 5096 C CA . ASP A 1 637 ? -2.182 20.953 31.453 1 64.69 637 ASP A CA 1
ATOM 5097 C C . ASP A 1 637 ? -2.141 21.219 32.938 1 64.69 637 ASP A C 1
ATOM 5099 O O . ASP A 1 637 ? -1.864 22.344 33.375 1 64.69 637 ASP A O 1
ATOM 5103 N N . VAL A 1 638 ? -2.613 20.297 33.875 1 59.91 638 VAL A N 1
ATOM 5104 C CA . VAL A 1 638 ? -2.742 20.406 35.344 1 59.91 638 VAL A CA 1
ATOM 5105 C C . VAL A 1 638 ? -1.461 19.922 36 1 59.91 638 VAL A C 1
ATOM 5107 O O . VAL A 1 638 ? -1.421 19.75 37.219 1 59.91 638 VAL A O 1
ATOM 5110 N N . GLN A 1 639 ? -0.332 19.453 35.406 1 48.38 639 GLN A N 1
ATOM 5111 C CA . GLN A 1 639 ? 0.812 18.922 36.156 1 48.38 639 GLN A CA 1
ATOM 5112 C C . GLN A 1 639 ? 1.25 19.859 37.25 1 48.38 639 GLN A C 1
ATOM 5114 O O . GLN A 1 639 ? 1.362 21.078 37.031 1 48.38 639 GLN A O 1
ATOM 5119 N N . PRO A 1 640 ? 1.379 19.453 38.625 1 40.38 640 PRO A N 1
ATOM 5120 C CA . PRO A 1 640 ? 1.942 20.109 39.812 1 40.38 640 PRO A CA 1
ATOM 5121 C C . PRO A 1 640 ? 3.404 20.516 39.625 1 40.38 640 PRO A C 1
ATOM 5123 O O . PRO A 1 640 ? 4.195 19.734 39.062 1 40.38 640 PRO A O 1
ATOM 5126 N N . GLY A 1 641 ? 3.988 21.844 39.719 1 39.34 641 GLY A N 1
ATOM 5127 C CA . GLY A 1 641 ? 5.336 22.391 39.625 1 39.34 641 GLY A CA 1
ATOM 5128 C C . GLY A 1 641 ? 5.672 22.984 38.281 1 39.34 641 GLY A C 1
ATOM 5129 O O . GLY A 1 641 ? 6.828 23.297 38 1 39.34 641 GLY A O 1
ATOM 5130 N N . ALA A 1 642 ? 4.945 22.719 37.531 1 38.66 642 ALA A N 1
ATOM 5131 C CA . ALA A 1 642 ? 5.223 23.438 36.281 1 38.66 642 ALA A CA 1
ATOM 5132 C C . ALA A 1 642 ? 5.082 24.953 36.469 1 38.66 642 ALA A C 1
ATOM 5134 O O . ALA A 1 642 ? 3.971 25.453 36.656 1 38.66 642 ALA A O 1
ATOM 5135 N N . LYS A 1 643 ? 5.957 25.484 37.188 1 37.88 643 LYS A N 1
ATOM 5136 C CA . LYS A 1 643 ? 6.109 26.938 37.031 1 37.88 643 LYS A CA 1
ATOM 5137 C C . LYS A 1 643 ? 5.957 27.359 35.594 1 37.88 643 LYS A C 1
ATOM 5139 O O . LYS A 1 643 ? 6.688 26.891 34.719 1 37.88 643 LYS A O 1
ATOM 5144 N N . ARG A 1 644 ? 4.875 27.688 35.344 1 38.81 644 ARG A N 1
ATOM 5145 C CA . ARG A 1 644 ? 4.77 28.5 34.125 1 38.81 644 ARG A CA 1
ATOM 5146 C C . ARG A 1 644 ? 5.781 29.641 34.156 1 38.81 644 ARG A C 1
ATOM 5148 O O . ARG A 1 644 ? 5.551 30.672 34.781 1 38.81 644 ARG A O 1
ATOM 5155 N N . LYS A 1 645 ? 6.973 29.453 34.344 1 33.53 645 LYS A N 1
ATOM 5156 C CA . LYS A 1 645 ? 7.805 30.609 34.031 1 33.53 645 LYS A CA 1
ATOM 5157 C C . LYS A 1 645 ? 7.438 31.188 32.656 1 33.53 645 LYS A C 1
ATOM 5159 O O . LYS A 1 645 ? 7.637 30.531 31.641 1 33.53 645 LYS A O 1
ATOM 5164 N N . GLY A 1 646 ? 6.395 31.891 32.594 1 30.14 646 GLY A N 1
ATOM 5165 C CA . GLY A 1 646 ? 6.438 32.906 31.562 1 30.14 646 GLY A CA 1
ATOM 5166 C C . GLY A 1 646 ? 7.781 33.594 31.453 1 30.14 646 GLY A C 1
ATOM 5167 O O . GLY A 1 646 ? 8.141 34.406 32.312 1 30.14 646 GLY A O 1
ATOM 5168 N N . LYS A 1 647 ? 8.867 33.031 31.375 1 30.53 647 LYS A N 1
ATOM 5169 C CA . LYS A 1 647 ? 10.031 33.906 31.312 1 30.53 647 LYS A CA 1
ATOM 5170 C C . LYS A 1 647 ? 9.688 35.25 30.641 1 30.53 647 LYS A C 1
ATOM 5172 O O . LYS A 1 647 ? 9.93 36.312 31.219 1 30.53 647 LYS A O 1
ATOM 5177 N N . GLY A 1 648 ? 10.188 35.312 29.344 1 28.56 648 GLY A N 1
ATOM 5178 C CA . GLY A 1 648 ? 10.625 36.562 28.75 1 28.56 648 GLY A CA 1
ATOM 5179 C C . GLY A 1 648 ? 9.492 37.562 28.578 1 28.56 648 GLY A C 1
ATOM 5180 O O . GLY A 1 648 ? 9.648 38.594 27.891 1 28.56 648 GLY A O 1
ATOM 5181 N N . CYS A 1 649 ? 8.141 37.312 28.453 1 26.94 649 CYS A N 1
ATOM 5182 C CA . CYS A 1 649 ? 7.598 38.656 28.391 1 26.94 649 CYS A CA 1
ATOM 5183 C C . CYS A 1 649 ? 7.832 39.406 29.703 1 26.94 649 CYS A C 1
ATOM 5185 O O . CYS A 1 649 ? 7.336 39 30.75 1 26.94 649 CYS A O 1
ATOM 5187 N N . GLN A 1 650 ? 8.992 39.781 30.016 1 28.67 650 GLN A N 1
ATOM 5188 C CA . GLN A 1 650 ? 9.062 40.875 30.984 1 28.67 650 GLN A CA 1
ATOM 5189 C C . GLN A 1 650 ? 7.836 41.781 30.891 1 28.67 650 GLN A C 1
ATOM 5191 O O . GLN A 1 650 ? 7.715 42.75 31.641 1 28.67 650 GLN A O 1
ATOM 5196 N N . ALA A 1 651 ? 7.391 42.062 29.547 1 30.91 651 ALA A N 1
ATOM 5197 C CA . ALA A 1 651 ? 6.43 43.156 29.734 1 30.91 651 ALA A CA 1
ATOM 5198 C C . ALA A 1 651 ? 5.242 42.688 30.578 1 30.91 651 ALA A C 1
ATOM 5200 O O . ALA A 1 651 ? 4.855 41.5 30.516 1 30.91 651 ALA A O 1
ATOM 5201 N N . GLU A 1 652 ? 4.859 43.281 31.719 1 31.17 652 GLU A N 1
ATOM 5202 C CA . GLU A 1 652 ? 3.73 43.344 32.656 1 31.17 652 GLU A CA 1
ATOM 5203 C C . GLU A 1 652 ? 2.451 42.844 31.984 1 31.17 652 GLU A C 1
ATOM 5205 O O . GLU A 1 652 ? 1.63 42.188 32.625 1 31.17 652 GLU A O 1
ATOM 5210 N N . ASP A 1 653 ? 1.929 43.438 30.766 1 30.91 653 ASP A N 1
ATOM 5211 C CA . ASP A 1 653 ? 0.57 43.5 30.234 1 30.91 653 ASP A CA 1
ATOM 5212 C C . ASP A 1 653 ? 0.224 42.219 29.453 1 30.91 653 ASP A C 1
ATOM 5214 O O . ASP A 1 653 ? -0.696 42.219 28.641 1 30.91 653 ASP A O 1
ATOM 5218 N N . CYS A 1 654 ? 1.021 41.375 29.156 1 33.44 654 CYS A N 1
ATOM 5219 C CA . CYS A 1 654 ? 0.443 40.312 28.359 1 33.44 654 CYS A CA 1
ATOM 5220 C C . CYS A 1 654 ? -0.615 39.562 29.141 1 33.44 654 CYS A C 1
ATOM 5222 O O . CYS A 1 654 ? -0.292 38.812 30.078 1 33.44 654 CYS A O 1
ATOM 5224 N N . SER A 1 655 ? -1.846 39.969 29.344 1 35.91 655 SER A N 1
ATOM 5225 C CA . SER A 1 655 ? -3.123 39.5 29.859 1 35.91 655 SER A CA 1
ATOM 5226 C C . SER A 1 655 ? -3.482 38.125 29.281 1 35.91 655 SER A C 1
ATOM 5228 O O . SER A 1 655 ? -4.164 38.062 28.25 1 35.91 655 SER A O 1
ATOM 5230 N N . SER A 1 656 ? -2.594 37.156 29.078 1 46.53 656 SER A N 1
ATOM 5231 C CA . SER A 1 656 ? -2.951 35.812 28.625 1 46.53 656 SER A CA 1
ATOM 5232 C C . SER A 1 656 ? -4.023 35.219 29.516 1 46.53 656 SER A C 1
ATOM 5234 O O . SER A 1 656 ? -4.094 35.5 30.703 1 46.53 656 SER A O 1
ATOM 5236 N N . VAL A 1 657 ? -5.156 34.781 28.938 1 53.12 657 VAL A N 1
ATOM 5237 C CA . VAL A 1 657 ? -6.133 34 29.688 1 53.12 657 VAL A CA 1
ATOM 5238 C C . VAL A 1 657 ? -5.414 33 30.594 1 53.12 657 VAL A C 1
ATOM 5240 O O . VAL A 1 657 ? -4.641 32.156 30.125 1 53.12 657 VAL A O 1
ATOM 5243 N N . LYS A 1 658 ? -5.273 33.406 31.875 1 66.5 658 LYS A N 1
ATOM 5244 C CA . LYS A 1 658 ? -4.633 32.594 32.938 1 66.5 658 LYS A CA 1
ATOM 5245 C C . LYS A 1 658 ? -5.535 31.453 33.375 1 66.5 658 LYS A C 1
ATOM 5247 O O . LYS A 1 658 ? -6.746 31.625 33.531 1 66.5 658 LYS A O 1
ATOM 5252 N N . PHE A 1 659 ? -5.102 30.219 33.156 1 78.5 659 PHE A N 1
ATOM 5253 C CA . PHE A 1 659 ? -5.781 29.047 33.688 1 78.5 659 PHE A CA 1
ATOM 5254 C C . PHE A 1 659 ? -5.227 28.672 35.062 1 78.5 659 PHE A C 1
ATOM 5256 O O . PHE A 1 659 ? -4.012 28.656 35.281 1 78.5 659 PHE A O 1
ATOM 5263 N N . ASP A 1 660 ? -6.078 28.719 36.062 1 80.31 660 ASP A N 1
ATOM 5264 C CA . ASP A 1 660 ? -5.758 28.188 37.406 1 80.31 660 ASP A CA 1
ATOM 5265 C C . ASP A 1 660 ? -6.445 26.844 37.625 1 80.31 660 ASP A C 1
ATOM 5267 O O . ASP A 1 660 ? -7.426 26.766 38.375 1 80.31 660 ASP A O 1
ATOM 5271 N N . LEU A 1 661 ? -5.855 25.906 36.906 1 85.56 661 LEU A N 1
ATOM 5272 C CA . LEU A 1 661 ? -6.496 24.594 36.938 1 85.56 661 LEU A CA 1
ATOM 5273 C C . LEU A 1 661 ? -5.652 23.594 37.688 1 85.56 661 LEU A C 1
ATOM 5275 O O . LEU A 1 661 ? -4.422 23.688 37.719 1 85.56 661 LEU A O 1
ATOM 5279 N N . ASN A 1 662 ? -6.227 22.766 38.469 1 80.12 662 ASN A N 1
ATOM 5280 C CA . ASN A 1 662 ? -5.621 21.578 39.062 1 80.12 662 ASN A CA 1
ATOM 5281 C C . ASN A 1 662 ? -6.367 20.312 38.656 1 80.12 662 ASN A C 1
ATOM 5283 O O . ASN A 1 662 ? -7.309 20.359 37.875 1 80.12 662 ASN A O 1
ATOM 5287 N N . HIS A 1 663 ? -5.891 19.203 39.094 1 81.38 663 HIS A N 1
ATOM 5288 C CA . HIS A 1 663 ? -6.441 17.906 38.719 1 81.38 663 HIS A CA 1
ATOM 5289 C C . HIS A 1 663 ? -7.906 17.781 39.125 1 81.38 663 HIS A C 1
ATOM 5291 O O . HIS A 1 663 ? -8.68 17.062 38.5 1 81.38 663 HIS A O 1
ATOM 5297 N N . LYS A 1 664 ? -8.297 18.562 40.062 1 85.44 664 LYS A N 1
ATOM 5298 C CA . LYS A 1 664 ? -9.641 18.438 40.625 1 85.44 664 LYS A CA 1
ATOM 5299 C C . LYS A 1 664 ? -10.641 19.312 39.875 1 85.44 664 LYS A C 1
ATOM 5301 O O . LYS A 1 664 ? -11.852 19.109 39.969 1 85.44 664 LYS A O 1
ATOM 5306 N N . ASN A 1 665 ? -10.141 20.266 39.156 1 91.75 665 ASN A N 1
ATOM 5307 C CA . ASN A 1 665 ? -11.07 21.188 38.531 1 91.75 665 ASN A CA 1
ATOM 5308 C C . ASN A 1 665 ? -11.023 21.078 37 1 91.75 665 ASN A C 1
ATOM 5310 O O . ASN A 1 665 ? -11.57 21.922 36.312 1 91.75 665 ASN A O 1
ATOM 5314 N N . TYR A 1 666 ? -10.352 20.125 36.406 1 92.81 666 TYR A N 1
ATOM 5315 C CA . TYR A 1 666 ? -10.398 19.828 35 1 92.81 666 TYR A CA 1
ATOM 5316 C C . TYR A 1 666 ? -11.047 18.469 34.719 1 92.81 666 TYR A C 1
ATOM 5318 O O . TYR A 1 666 ? -10.516 17.438 35.125 1 92.81 666 TYR A O 1
ATOM 5326 N N . PHE A 1 667 ? -12.164 18.484 34.031 1 95.06 667 PHE A N 1
ATOM 5327 C CA . PHE A 1 667 ? -12.914 17.266 33.719 1 95.06 667 PHE A CA 1
ATOM 5328 C C . PHE A 1 667 ? -13 17.062 32.219 1 95.06 667 PHE A C 1
ATOM 5330 O O . PHE A 1 667 ? -13.75 17.75 31.531 1 95.06 667 PHE A O 1
ATOM 5337 N N . SER A 1 668 ? -12.195 16.188 31.672 1 93.44 668 SER A N 1
ATOM 5338 C CA . SER A 1 668 ? -12.328 15.75 30.297 1 93.44 668 SER A CA 1
ATOM 5339 C C . SER A 1 668 ? -13.117 14.445 30.203 1 93.44 668 SER A C 1
ATOM 5341 O O . SER A 1 668 ? -12.797 13.469 30.875 1 93.44 668 SER A O 1
ATOM 5343 N N . CYS A 1 669 ? -14.141 14.438 29.375 1 94.44 669 CYS A N 1
ATOM 5344 C CA . CYS A 1 669 ? -15.047 13.297 29.391 1 94.44 669 CYS A CA 1
ATOM 5345 C C . CYS A 1 669 ? -15.469 12.914 27.984 1 94.44 669 CYS A C 1
ATOM 5347 O O . CYS A 1 669 ? -15.984 13.75 27.234 1 94.44 669 CYS A O 1
ATOM 5349 N N . THR A 1 670 ? -15.219 11.633 27.625 1 92.56 670 THR A N 1
ATOM 5350 C CA . THR A 1 670 ? -15.727 11.102 26.359 1 92.56 670 THR A CA 1
ATOM 5351 C C . THR A 1 670 ? -17.141 10.562 26.531 1 92.56 670 THR A C 1
ATOM 5353 O O . THR A 1 670 ? -17.516 10.102 27.609 1 92.56 670 THR A O 1
ATOM 5356 N N . VAL A 1 671 ? -17.953 10.727 25.562 1 93.19 671 VAL A N 1
ATOM 5357 C CA . VAL A 1 671 ? -19.344 10.273 25.641 1 93.19 671 VAL A CA 1
ATOM 5358 C C . VAL A 1 671 ? -19.531 9.047 24.75 1 93.19 671 VAL A C 1
ATOM 5360 O O . VAL A 1 671 ? -19.266 9.102 23.547 1 93.19 671 VAL A O 1
ATOM 5363 N N . GLY A 1 672 ? -19.953 7.957 25.281 1 86.06 672 GLY A N 1
ATOM 5364 C CA . GLY A 1 672 ? -20.344 6.785 24.516 1 86.06 672 GLY A CA 1
ATOM 5365 C C . GLY A 1 672 ? -19.156 5.938 24.094 1 86.06 672 GLY A C 1
ATOM 5366 O O . GLY A 1 672 ? -19.281 5.082 23.219 1 86.06 672 GLY A O 1
ATOM 5367 N N . ARG A 1 673 ? -18.047 6.25 24.531 1 78.69 673 ARG A N 1
ATOM 5368 C CA . ARG A 1 673 ? -16.844 5.496 24.188 1 78.69 673 ARG A CA 1
ATOM 5369 C C . ARG A 1 673 ? -16.062 5.121 25.438 1 78.69 673 ARG A C 1
ATOM 5371 O O . ARG A 1 673 ? -16.031 5.879 26.406 1 78.69 673 ARG A O 1
ATOM 5378 N N . GLU A 1 674 ? -15.469 3.992 25.328 1 71.06 674 GLU A N 1
ATOM 5379 C CA . GLU A 1 674 ? -14.703 3.541 26.484 1 71.06 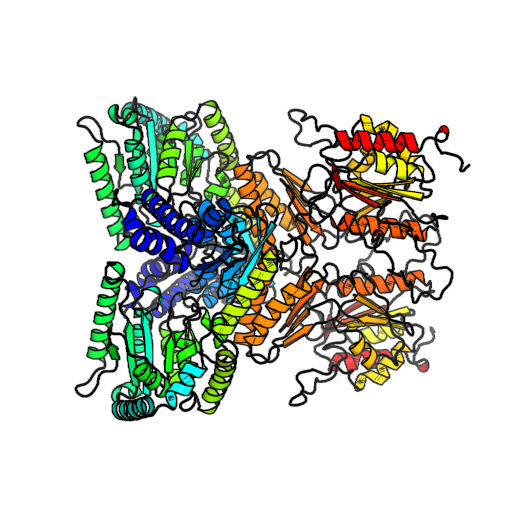674 GLU A CA 1
ATOM 5380 C C . GLU A 1 674 ? -13.211 3.818 26.297 1 71.06 674 GLU A C 1
ATOM 5382 O O . GLU A 1 674 ? -12.484 3.99 27.281 1 71.06 674 GLU A O 1
ATOM 5387 N N . HIS A 1 675 ? -12.859 3.877 25.109 1 71.19 675 HIS A N 1
ATOM 5388 C CA . HIS A 1 675 ? -11.438 4.098 24.859 1 71.19 675 HIS A CA 1
ATOM 5389 C C . HIS A 1 675 ? -11.195 5.508 24.328 1 71.19 675 HIS A C 1
ATOM 5391 O O . HIS A 1 675 ? -11.688 5.871 23.25 1 71.19 675 HIS A O 1
ATOM 5397 N N . SER A 1 676 ? -10.594 6.402 25.203 1 78.56 676 SER A N 1
ATOM 5398 C CA . SER A 1 676 ? -10.344 7.805 24.875 1 78.56 676 SER A CA 1
ATOM 5399 C C . SER A 1 676 ? -9.18 8.359 25.688 1 78.56 676 SER A C 1
ATOM 5401 O O . SER A 1 676 ? -8.781 7.773 26.703 1 78.56 676 SER A O 1
ATOM 5403 N N . VAL A 1 677 ? -8.594 9.391 25.25 1 77.19 677 VAL A N 1
ATOM 5404 C CA . VAL A 1 677 ? -7.547 10.086 25.984 1 77.19 677 VAL A CA 1
ATOM 5405 C C . VAL A 1 677 ? -8.172 10.922 27.094 1 77.19 677 VAL A C 1
ATOM 5407 O O . VAL A 1 677 ? -7.48 11.367 28.016 1 77.19 677 VAL A O 1
ATOM 5410 N N . ALA A 1 678 ? -9.484 11.016 27.125 1 86.81 678 ALA A N 1
ATOM 5411 C CA . ALA A 1 678 ? -10.195 11.734 28.172 1 86.81 678 ALA A CA 1
ATOM 5412 C C . ALA A 1 678 ? -10.031 11.031 29.516 1 86.81 678 ALA A C 1
ATOM 5414 O O . ALA A 1 678 ? -9.789 9.82 29.578 1 86.81 678 ALA A O 1
ATOM 5415 N N . ARG A 1 679 ? -10.148 11.742 30.531 1 86.38 679 ARG A N 1
ATOM 5416 C CA . ARG A 1 679 ? -10.016 11.188 31.875 1 86.38 679 ARG A CA 1
ATOM 5417 C C . ARG A 1 679 ? -11.258 10.383 32.25 1 86.38 679 ARG A C 1
ATOM 5419 O O . ARG A 1 679 ? -11.164 9.398 33 1 86.38 679 ARG A O 1
ATOM 5426 N N . TYR A 1 680 ? -12.359 10.883 31.797 1 92 680 TYR A N 1
ATOM 5427 C CA . TYR A 1 680 ? -13.617 10.289 32.219 1 92 680 TYR A CA 1
ATOM 5428 C C . TYR A 1 680 ? -14.461 9.875 31.031 1 92 680 TYR A C 1
ATOM 5430 O O . TYR A 1 680 ? -14.141 10.219 29.891 1 92 680 TYR A O 1
ATOM 5438 N N . ASN A 1 681 ? -15.469 8.977 31.312 1 93.31 681 ASN A N 1
ATOM 5439 C CA . ASN A 1 681 ? -16.453 8.594 30.297 1 93.31 681 ASN A CA 1
ATOM 5440 C C . ASN A 1 681 ? -17.875 8.695 30.828 1 93.31 681 ASN A C 1
ATOM 5442 O O . ASN A 1 681 ? -18.094 8.602 32.031 1 93.31 681 ASN A O 1
ATOM 5446 N N . LEU A 1 682 ? -18.766 9.109 30.016 1 94 682 LEU A N 1
ATOM 5447 C CA . LEU A 1 682 ? -20.203 9.008 30.219 1 94 682 LEU A CA 1
ATOM 5448 C C . LEU A 1 682 ? -20.828 7.992 29.266 1 94 682 LEU A C 1
ATOM 5450 O O . LEU A 1 682 ? -20.422 7.898 28.094 1 94 682 LEU A O 1
ATOM 5454 N N . LYS A 1 683 ? -21.703 7.25 29.641 1 88.38 683 LYS A N 1
ATOM 5455 C CA . LYS A 1 683 ? -22.266 6.145 28.859 1 88.38 683 LYS A CA 1
ATOM 5456 C C . LYS A 1 683 ? -23.031 6.66 27.656 1 88.38 683 LYS A C 1
ATOM 5458 O O . LYS A 1 683 ? -23.094 5.992 26.625 1 88.38 683 LYS A O 1
ATOM 5463 N N . GLY A 1 684 ? -23.781 7.777 27.906 1 88.94 684 GLY A N 1
ATOM 5464 C CA . GLY A 1 684 ? -24.594 8.273 26.812 1 88.94 684 GLY A CA 1
ATOM 5465 C C . GLY A 1 684 ? -25.125 9.68 27.047 1 88.94 684 GLY A C 1
ATOM 5466 O O . GLY A 1 684 ? -24.703 10.359 27.984 1 88.94 684 GLY A O 1
ATOM 5467 N N . THR A 1 685 ? -26.062 10.031 26.172 1 90.44 685 THR A N 1
ATOM 5468 C CA . THR A 1 685 ? -26.609 11.383 26.172 1 90.44 685 THR A CA 1
ATOM 5469 C C . THR A 1 685 ? -27.438 11.641 27.422 1 90.44 685 THR A C 1
ATOM 5471 O O . THR A 1 685 ? -27.547 12.773 27.891 1 90.44 685 THR A O 1
ATOM 5474 N N . SER A 1 686 ? -27.969 10.547 27.969 1 91.56 686 SER A N 1
ATOM 5475 C CA . SER A 1 686 ? -28.781 10.695 29.188 1 91.56 686 SER A CA 1
ATOM 5476 C C . SER A 1 686 ? -27.938 11.195 30.344 1 91.56 686 SER A C 1
ATOM 5478 O O . SER A 1 686 ? -28.391 12.023 31.141 1 91.56 686 SER A O 1
ATOM 5480 N N . GLU A 1 687 ? -26.766 10.703 30.422 1 94.44 687 GLU A N 1
ATOM 5481 C CA . GLU A 1 687 ? -25.875 11.133 31.5 1 94.44 687 GLU A CA 1
ATOM 5482 C C . GLU A 1 687 ? -25.375 12.555 31.266 1 94.44 687 GLU A C 1
ATOM 5484 O O . GLU A 1 687 ? -25.094 13.281 32.219 1 94.44 687 GLU A O 1
ATOM 5489 N N . VAL A 1 688 ? -25.328 12.922 30.031 1 95.81 688 VAL A N 1
ATOM 5490 C CA . VAL A 1 688 ? -24.953 14.289 29.703 1 95.81 688 VAL A CA 1
ATOM 5491 C C . VAL A 1 688 ? -26.031 15.25 30.172 1 95.81 688 VAL A C 1
ATOM 5493 O O . VAL A 1 688 ? -25.734 16.312 30.719 1 95.81 688 VAL A O 1
ATOM 5496 N N . VAL A 1 689 ? -27.266 14.828 29.984 1 95.44 689 VAL A N 1
ATOM 5497 C CA . VAL A 1 689 ? -28.391 15.625 30.422 1 95.44 689 VAL A CA 1
ATOM 5498 C C . VAL A 1 689 ? -28.344 15.812 31.938 1 95.44 689 VAL A C 1
ATOM 5500 O O . VAL A 1 689 ? -28.5 16.922 32.438 1 95.44 689 VAL A O 1
ATOM 5503 N N . SER A 1 690 ? -28.125 14.711 32.562 1 95.5 690 SER A N 1
ATOM 5504 C CA . SER A 1 690 ? -28.047 14.758 34.031 1 95.5 690 SER A CA 1
ATOM 5505 C C . SER A 1 690 ? -26.938 15.695 34.5 1 95.5 690 SER A C 1
ATOM 5507 O O . SER A 1 690 ? -27.125 16.469 35.438 1 95.5 690 SER A O 1
ATOM 5509 N N . LEU A 1 691 ? -25.844 15.617 33.938 1 96.88 691 LEU A N 1
ATOM 5510 C CA . LEU A 1 691 ? -24.703 16.438 34.312 1 96.88 691 LEU A CA 1
ATOM 5511 C C . LEU A 1 691 ? -25 17.922 34.125 1 96.88 691 LEU A C 1
ATOM 5513 O O . LEU A 1 691 ? -24.766 18.734 35 1 96.88 691 LEU A O 1
ATOM 5517 N N . LEU A 1 692 ? -25.516 18.297 32.938 1 96.69 692 LEU A N 1
ATOM 5518 C CA . LEU A 1 692 ? -25.766 19.703 32.625 1 96.69 692 LEU A CA 1
ATOM 5519 C C . LEU A 1 692 ? -26.891 20.266 33.5 1 96.69 692 LEU A C 1
ATOM 5521 O O . LEU A 1 692 ? -26.875 21.453 33.844 1 96.69 692 LEU A O 1
ATOM 5525 N N . GLN A 1 693 ? -27.828 19.406 33.844 1 95.88 693 GLN A N 1
ATOM 5526 C CA . GLN A 1 693 ? -28.875 19.812 34.75 1 95.88 693 GLN A CA 1
ATOM 5527 C C . GLN A 1 693 ? -28.297 20.125 36.125 1 95.88 693 GLN A C 1
ATOM 5529 O O . GLN A 1 693 ? -28.672 21.109 36.781 1 95.88 693 GLN A O 1
ATOM 5534 N N . ASP A 1 694 ? -27.422 19.281 36.562 1 96.31 694 ASP A N 1
ATOM 5535 C CA . ASP A 1 694 ? -26.766 19.484 37.844 1 96.31 694 ASP A CA 1
ATOM 5536 C C . ASP A 1 694 ? -25.922 20.75 37.812 1 96.31 694 ASP A C 1
ATOM 5538 O O . ASP A 1 694 ? -25.875 21.484 38.812 1 96.31 694 ASP A O 1
ATOM 5542 N N . LEU A 1 695 ? -25.25 21 36.812 1 96.81 695 LEU A N 1
ATOM 5543 C CA . LEU A 1 695 ? -24.438 22.219 36.688 1 96.81 695 LEU A CA 1
ATOM 5544 C C . LEU A 1 695 ? -25.328 23.453 36.688 1 96.81 695 LEU A C 1
ATOM 5546 O O . LEU A 1 695 ? -25 24.453 37.312 1 96.81 695 LEU A O 1
ATOM 5550 N N . ALA A 1 696 ? -26.453 23.375 35.938 1 95.94 696 ALA A N 1
ATOM 5551 C CA . ALA A 1 696 ? -27.391 24.5 35.906 1 95.94 696 ALA A CA 1
ATOM 5552 C C . ALA A 1 696 ? -27.953 24.797 37.281 1 95.94 696 ALA A C 1
ATOM 5554 O O . ALA A 1 696 ? -28.141 25.969 37.625 1 95.94 696 ALA A O 1
ATOM 5555 N N . ALA A 1 697 ? -28.172 23.766 38 1 93.94 697 ALA A N 1
ATOM 5556 C CA . ALA A 1 697 ? -28.672 23.938 39.344 1 93.94 697 ALA A CA 1
ATOM 5557 C C . ALA A 1 697 ? -27.625 24.625 40.219 1 93.94 697 ALA A C 1
ATOM 5559 O O . ALA A 1 697 ? -27.969 25.438 41.094 1 93.94 697 ALA A O 1
ATOM 5560 N N . ALA A 1 698 ? -26.438 24.312 40 1 92.88 698 ALA A N 1
ATOM 5561 C CA . ALA A 1 698 ? -25.344 24.906 40.781 1 92.88 698 ALA A CA 1
ATOM 5562 C C . ALA A 1 698 ? -25.109 26.359 40.375 1 92.88 698 ALA A C 1
ATOM 5564 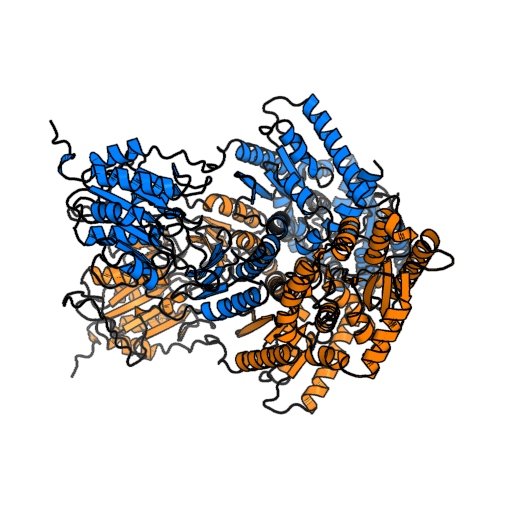O O . ALA A 1 698 ? -24.594 27.156 41.156 1 92.88 698 ALA A O 1
ATOM 5565 N N . ALA A 1 699 ? -25.422 26.734 39.188 1 89.25 699 ALA A N 1
ATOM 5566 C CA . ALA A 1 699 ? -25.219 28.078 38.625 1 89.25 699 ALA A CA 1
ATOM 5567 C C . ALA A 1 699 ? -26.297 29.031 39.125 1 89.25 699 ALA A C 1
ATOM 5569 O O . ALA A 1 699 ? -26.109 30.25 39.125 1 89.25 699 ALA A O 1
ATOM 5570 N N . ALA A 1 700 ? -27.453 28.641 39.531 1 76.94 700 ALA A N 1
ATOM 5571 C CA . ALA A 1 700 ? -28.578 29.469 39.938 1 76.94 700 ALA A CA 1
ATOM 5572 C C . ALA A 1 700 ? -28.234 30.266 41.188 1 76.94 700 ALA A C 1
ATOM 5574 O O . ALA A 1 700 ? -27.484 29.781 42.062 1 76.94 700 ALA A O 1
ATOM 5575 N N . PRO A 1 701 ? -28.297 31.688 41.25 1 63.78 701 PRO A N 1
ATOM 5576 C CA . PRO A 1 701 ? -27.922 32.625 42.312 1 63.78 701 PRO A CA 1
ATOM 5577 C C . PRO A 1 701 ? -28.188 32.062 43.719 1 63.78 701 PRO A C 1
ATOM 5579 O O . PRO A 1 701 ? -27.469 32.375 44.656 1 63.78 701 PRO A O 1
ATOM 5582 N N . GLY A 1 702 ? -29.266 31.547 44.094 1 52.78 702 GLY A N 1
ATOM 5583 C CA . GLY A 1 702 ? -29.578 31.203 45.469 1 52.78 702 GLY A CA 1
ATOM 5584 C C . GLY A 1 702 ? -28.609 30.188 46.062 1 52.78 702 GLY A C 1
ATOM 5585 O O . GLY A 1 702 ? -28.547 30.047 47.312 1 52.78 702 GLY A O 1
ATOM 5586 N N . ASN A 1 703 ? -28.109 29.359 45.344 1 46.78 703 ASN A N 1
ATOM 5587 C CA . ASN A 1 703 ? -27.297 28.266 45.875 1 46.78 703 ASN A CA 1
ATOM 5588 C C . ASN A 1 703 ? -25.812 28.625 45.875 1 46.78 703 ASN A C 1
ATOM 5590 O O . ASN A 1 703 ? -24.953 27.766 46.031 1 46.78 703 ASN A O 1
ATOM 5594 N N . MET A 1 704 ? -25.484 29.719 45.344 1 43.41 704 MET A N 1
ATOM 5595 C CA . MET A 1 704 ? -24.062 30.094 45.438 1 43.41 704 MET A CA 1
ATOM 5596 C C . MET A 1 704 ? -23.672 30.328 46.906 1 43.41 704 MET A C 1
ATOM 5598 O O . MET A 1 704 ? -24.297 31.125 47.594 1 43.41 704 MET A O 1
ATOM 5602 N N . SER A 1 705 ? -23.281 29.422 47.594 1 36.66 705 SER A N 1
ATOM 5603 C CA . SER A 1 705 ? -22.781 29.5 48.969 1 36.66 705 SER A CA 1
ATOM 5604 C C . SER A 1 705 ? -21.906 30.734 49.156 1 36.66 705 SER A C 1
ATOM 5606 O O . SER A 1 705 ? -20.984 30.969 48.375 1 36.66 705 SER A O 1
ATOM 5608 N N . HIS A 1 706 ? -22.438 31.891 49.719 1 34.38 706 HIS A N 1
ATOM 5609 C CA . HIS A 1 706 ? -21.609 32.938 50.312 1 34.38 706 HIS A CA 1
ATOM 5610 C C . HIS A 1 706 ? -20.453 32.312 51.094 1 34.38 706 HIS A C 1
ATOM 5612 O O . HIS A 1 706 ? -20.625 31.281 51.75 1 34.38 706 HIS A O 1
ATOM 5618 N N . PRO A 1 707 ? -19.25 32.594 50.719 1 32.66 707 PRO A N 1
ATOM 5619 C CA . PRO A 1 707 ? -18.266 32.156 51.719 1 32.66 707 PRO A CA 1
ATOM 5620 C C . PRO A 1 707 ? -18.703 32.438 53.156 1 32.66 707 PRO A C 1
ATOM 5622 O O . PRO A 1 707 ? -19.359 33.438 53.406 1 32.66 707 PRO A O 1
ATOM 5625 N N . PRO A 1 708 ? -18.75 31.391 54.062 1 27.03 708 PRO A N 1
ATOM 5626 C CA . PRO A 1 708 ? -18.812 31.922 55.406 1 27.03 708 PRO A CA 1
ATOM 5627 C C . PRO A 1 708 ? -17.703 32.938 55.719 1 27.03 708 PRO A C 1
ATOM 5629 O O . PRO A 1 708 ? -16.625 32.875 55.094 1 27.03 708 PRO A O 1
ATOM 5632 N N . MET B 1 1 ? 3.121 -12.914 -34.5 1 76.81 1 MET B N 1
ATOM 5633 C CA . MET B 1 1 ? 1.964 -13.203 -33.656 1 76.81 1 MET B CA 1
ATOM 5634 C C . MET B 1 1 ? 2.33 -14.164 -32.562 1 76.81 1 MET B C 1
ATOM 5636 O O . MET B 1 1 ? 1.934 -13.969 -31.391 1 76.81 1 MET B O 1
ATOM 5640 N N . ASP B 1 2 ? 3.25 -15.109 -32.781 1 82 2 ASP B N 1
ATOM 5641 C CA . ASP B 1 2 ? 3.59 -16.141 -31.812 1 82 2 ASP B CA 1
ATOM 5642 C C . ASP B 1 2 ? 4.402 -15.555 -30.656 1 82 2 ASP B C 1
ATOM 5644 O O . ASP B 1 2 ? 4.102 -15.805 -29.484 1 82 2 ASP B O 1
ATOM 5648 N N . GLN B 1 3 ? 5.336 -14.727 -31 1 86.88 3 GLN B N 1
ATOM 5649 C CA . GLN B 1 3 ? 6.195 -14.18 -29.953 1 86.88 3 GLN B CA 1
ATOM 5650 C C . GLN B 1 3 ? 5.531 -12.984 -29.266 1 86.88 3 GLN B C 1
ATOM 5652 O O . GLN B 1 3 ? 5.789 -12.719 -28.094 1 86.88 3 GLN B O 1
ATOM 5657 N N . TYR B 1 4 ? 4.727 -12.352 -30.047 1 91.38 4 TYR B N 1
ATOM 5658 C CA . TYR B 1 4 ? 4.008 -11.211 -29.5 1 91.38 4 TYR B CA 1
ATOM 5659 C C . TYR B 1 4 ? 2.807 -11.664 -28.672 1 91.38 4 TYR B C 1
ATOM 5661 O O . TYR B 1 4 ? 2.828 -11.609 -27.453 1 91.38 4 TYR B O 1
ATOM 5669 N N . TYR B 1 5 ? 1.78 -12.195 -29.297 1 90.25 5 TYR B N 1
ATOM 5670 C CA . TYR B 1 5 ? 0.502 -12.484 -28.656 1 90.25 5 TYR B CA 1
ATOM 5671 C C . TYR B 1 5 ? 0.6 -13.719 -27.766 1 90.25 5 TYR B C 1
ATOM 5673 O O . TYR B 1 5 ? 0.312 -13.656 -26.562 1 90.25 5 TYR B O 1
ATOM 5681 N N . SER B 1 6 ? 1.043 -14.836 -28.297 1 85.31 6 SER B N 1
ATOM 5682 C CA . SER B 1 6 ? 1.131 -16.062 -27.516 1 85.31 6 SER B CA 1
ATOM 5683 C C . SER B 1 6 ? 2.34 -16.047 -26.578 1 85.31 6 SER B C 1
ATOM 5685 O O . SER B 1 6 ? 2.385 -16.781 -25.594 1 85.31 6 SER B O 1
ATOM 5687 N N . GLY B 1 7 ? 3.295 -15.203 -26.969 1 87.81 7 GLY B N 1
ATOM 5688 C CA . GLY B 1 7 ? 4.523 -15.117 -26.188 1 87.81 7 GLY B CA 1
ATOM 5689 C C . GLY B 1 7 ? 4.457 -14.086 -25.078 1 87.81 7 GLY B C 1
ATOM 5690 O O . GLY B 1 7 ? 3.906 -14.352 -24.016 1 87.81 7 GLY B O 1
ATOM 5691 N N . TYR B 1 8 ? 4.887 -12.891 -25.391 1 91.81 8 TYR B N 1
ATOM 5692 C CA . TYR B 1 8 ? 5.074 -11.859 -24.359 1 91.81 8 TYR B CA 1
ATOM 5693 C C . TYR B 1 8 ? 3.748 -11.5 -23.703 1 91.81 8 TYR B C 1
ATOM 5695 O O . TYR B 1 8 ? 3.678 -11.352 -22.484 1 91.81 8 TYR B O 1
ATOM 5703 N N . CYS B 1 9 ? 2.676 -11.352 -24.422 1 93.12 9 CYS B N 1
ATOM 5704 C CA . CYS B 1 9 ? 1.387 -10.93 -23.875 1 93.12 9 CYS B CA 1
ATOM 5705 C C . CYS B 1 9 ? 0.798 -12 -22.969 1 93.12 9 CYS B C 1
ATOM 5707 O O . CYS B 1 9 ? 0.458 -11.719 -21.828 1 93.12 9 CYS B O 1
ATOM 5709 N N . ASN B 1 10 ? 0.789 -13.25 -23.438 1 88.25 10 ASN B N 1
ATOM 5710 C CA . ASN B 1 10 ? -0.008 -14.25 -22.734 1 88.25 10 ASN B CA 1
ATOM 5711 C C . ASN B 1 10 ? 0.858 -15.125 -21.828 1 88.25 10 ASN B C 1
ATOM 5713 O O . ASN B 1 10 ? 0.345 -15.797 -20.938 1 88.25 10 ASN B O 1
ATOM 5717 N N . LYS B 1 11 ? 2.162 -15.078 -22.031 1 86.62 11 LYS B N 1
ATOM 5718 C CA . LYS B 1 11 ? 3.016 -15.922 -21.203 1 86.62 11 LYS B CA 1
ATOM 5719 C C . LYS B 1 11 ? 3.76 -15.094 -20.156 1 86.62 11 LYS B C 1
ATOM 5721 O O . LYS B 1 11 ? 4.188 -15.625 -19.125 1 86.62 11 LYS B O 1
ATOM 5726 N N . ILE B 1 12 ? 3.912 -13.82 -20.438 1 90.69 12 ILE B N 1
ATOM 5727 C CA . ILE B 1 12 ? 4.723 -13.016 -19.531 1 90.69 12 ILE B CA 1
ATOM 5728 C C . ILE B 1 12 ? 3.844 -11.977 -18.844 1 90.69 12 ILE B C 1
ATOM 5730 O O . ILE B 1 12 ? 3.693 -11.992 -17.625 1 90.69 12 ILE B O 1
ATOM 5734 N N . LEU B 1 13 ? 3.129 -11.195 -19.594 1 93.5 13 LEU B N 1
ATOM 5735 C CA . LEU B 1 13 ? 2.379 -10.086 -19.016 1 93.5 13 LEU B CA 1
ATOM 5736 C C . LEU B 1 13 ? 1.098 -10.578 -18.359 1 93.5 13 LEU B C 1
ATOM 5738 O O . LEU B 1 13 ? 0.858 -10.305 -17.172 1 93.5 13 LEU B O 1
ATOM 5742 N N . TRP B 1 14 ? 0.322 -11.359 -19.031 1 91.19 14 TRP B N 1
ATOM 5743 C CA . TRP B 1 14 ? -1.005 -11.734 -18.547 1 91.19 14 TRP B CA 1
ATOM 5744 C C . TRP B 1 14 ? -0.915 -12.5 -17.234 1 91.19 14 TRP B C 1
ATOM 5746 O O . TRP B 1 14 ? -1.667 -12.219 -16.297 1 91.19 14 TRP B O 1
ATOM 5756 N N . PRO B 1 15 ? -0.01 -13.438 -17.094 1 89.19 15 PRO B N 1
ATOM 5757 C CA . PRO B 1 15 ? 0.027 -14.18 -15.836 1 89.19 15 PRO B CA 1
ATOM 5758 C C . PRO B 1 15 ? 0.356 -13.289 -14.641 1 89.19 15 PRO B C 1
ATOM 5760 O O . PRO B 1 15 ? -0.065 -13.578 -13.516 1 89.19 15 PRO B O 1
ATOM 5763 N N . LEU B 1 16 ? 1.049 -12.266 -14.867 1 91.5 16 LEU B N 1
ATOM 5764 C CA . LEU B 1 16 ? 1.432 -11.352 -13.789 1 91.5 16 LEU B CA 1
ATOM 5765 C C . LEU B 1 16 ? 0.222 -10.578 -13.273 1 91.5 16 LEU B C 1
ATOM 5767 O O . LEU B 1 16 ? 0.11 -10.32 -12.07 1 91.5 16 LEU B O 1
ATOM 5771 N N . PHE B 1 17 ? -0.69 -10.227 -14.094 1 93.25 17 PHE B N 1
ATOM 5772 C CA . PHE B 1 17 ? -1.782 -9.32 -13.766 1 93.25 17 PHE B CA 1
ATOM 5773 C C . PHE B 1 17 ? -2.801 -9.992 -12.859 1 93.25 17 PHE B C 1
ATOM 5775 O O . PHE B 1 17 ? -3.236 -9.414 -11.867 1 93.25 17 PHE B O 1
ATOM 5782 N N . PRO B 1 18 ? -3.107 -11.25 -13.125 1 88.25 18 PRO B N 1
ATOM 5783 C CA . PRO B 1 18 ? -4.016 -11.938 -12.211 1 88.25 18 PRO B CA 1
ATOM 5784 C C . PRO B 1 18 ? -3.277 -12.688 -11.094 1 88.25 18 PRO B C 1
ATOM 5786 O O . PRO B 1 18 ? -3.824 -13.625 -10.508 1 88.25 18 PRO B O 1
ATOM 5789 N N . TYR B 1 19 ? -1.951 -12.484 -10.852 1 88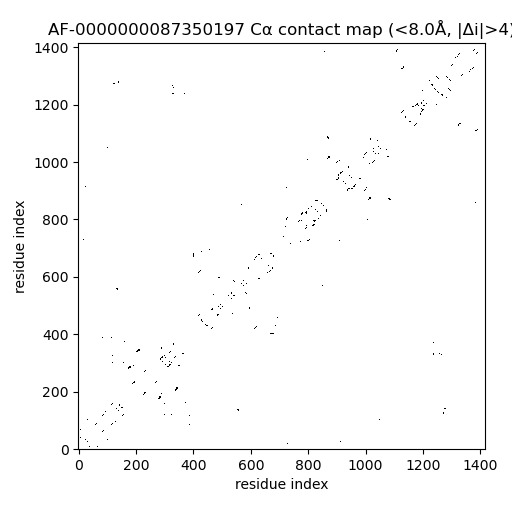.69 19 TYR B N 1
ATOM 5790 C CA . TYR B 1 19 ? -1.165 -12.977 -9.727 1 88.69 19 TYR B CA 1
ATOM 5791 C C . TYR B 1 19 ? -0.824 -14.453 -9.906 1 88.69 19 TYR B C 1
ATOM 5793 O O . TYR B 1 19 ? -0.721 -15.195 -8.93 1 88.69 19 TYR B O 1
ATOM 5801 N N . LEU B 1 20 ? -0.79 -14.922 -11.148 1 85.81 20 LEU B N 1
ATOM 5802 C CA . LEU B 1 20 ? -0.279 -16.266 -11.43 1 85.81 20 LEU B CA 1
ATOM 5803 C C . LEU B 1 20 ? 1.246 -16.281 -11.391 1 85.81 20 LEU B C 1
ATOM 5805 O O . LEU B 1 20 ? 1.853 -17.312 -11.102 1 85.81 20 LEU B O 1
ATOM 5809 N N . GLY B 1 21 ? 1.825 -15.188 -11.641 1 83.81 21 GLY B N 1
ATOM 5810 C CA . GLY B 1 21 ? 3.273 -15.062 -11.602 1 83.81 21 GLY B CA 1
ATOM 5811 C C . GLY B 1 21 ? 3.945 -15.5 -12.883 1 83.81 21 GLY B C 1
ATOM 5812 O O . GLY B 1 21 ? 3.279 -15.961 -13.812 1 83.81 21 GLY B O 1
ATOM 5813 N N . LEU B 1 22 ? 5.273 -15.266 -12.953 1 82.69 22 LEU B N 1
ATOM 5814 C CA . LEU B 1 22 ? 6.074 -15.656 -14.109 1 82.69 22 LEU B CA 1
ATOM 5815 C C . LEU B 1 22 ? 6.402 -17.141 -14.07 1 82.69 22 LEU B C 1
ATOM 5817 O O . LEU B 1 22 ? 6.664 -17.703 -12.992 1 82.69 22 LEU B O 1
ATOM 5821 N N . GLN B 1 23 ? 6.324 -17.766 -15.195 1 75.44 23 GLN B N 1
ATOM 5822 C CA . GLN B 1 23 ? 6.543 -19.203 -15.234 1 75.44 23 GLN B CA 1
ATOM 5823 C C . GLN B 1 23 ? 8.016 -19.531 -15.43 1 75.44 23 GLN B C 1
ATOM 5825 O O . GLN B 1 23 ? 8.703 -18.891 -16.219 1 75.44 23 GLN B O 1
ATOM 5830 N N . GLN B 1 24 ? 8.484 -20.453 -14.695 1 63.28 24 GLN B N 1
ATOM 5831 C CA . GLN B 1 24 ? 9.891 -20.859 -14.695 1 63.28 24 GLN B CA 1
ATOM 5832 C C . GLN B 1 24 ? 10.203 -21.734 -15.906 1 63.28 24 GLN B C 1
ATOM 5834 O O . GLN B 1 24 ? 11.32 -21.688 -16.438 1 63.28 24 GLN B O 1
ATOM 5839 N N . GLU B 1 25 ? 9.289 -22.594 -16.266 1 58.16 25 GLU B N 1
ATOM 5840 C CA . GLU B 1 25 ? 9.5 -23.625 -17.266 1 58.16 25 GLU B CA 1
ATOM 5841 C C . GLU B 1 25 ? 9.891 -23.016 -18.609 1 58.16 25 GLU B C 1
ATOM 5843 O O . GLU B 1 25 ? 10.602 -23.656 -19.406 1 58.16 25 GLU B O 1
ATOM 5848 N N . TYR B 1 26 ? 9.406 -21.828 -18.828 1 52.62 26 TYR B N 1
ATOM 5849 C CA . TYR B 1 26 ? 9.516 -21.219 -20.156 1 52.62 26 TYR B CA 1
ATOM 5850 C C . TYR B 1 26 ? 10.961 -20.844 -20.469 1 52.62 26 TYR B C 1
ATOM 5852 O O . TYR B 1 26 ? 11.344 -20.75 -21.625 1 52.62 26 TYR B O 1
ATOM 5860 N N . LYS B 1 27 ? 11.75 -20.734 -19.359 1 56.09 27 LYS B N 1
ATOM 5861 C CA . LYS B 1 27 ? 13.062 -20.141 -19.594 1 56.09 27 LYS B CA 1
ATOM 5862 C C . LYS B 1 27 ? 14.062 -21.172 -20.078 1 56.09 27 LYS B C 1
ATOM 5864 O O . LYS B 1 27 ? 15.086 -20.828 -20.688 1 56.09 27 LYS B O 1
ATOM 5869 N N . ILE B 1 28 ? 13.641 -22.484 -20 1 54.19 28 ILE B N 1
ATOM 5870 C CA . ILE B 1 28 ? 14.656 -23.469 -20.328 1 54.19 28 ILE B CA 1
ATOM 5871 C C . ILE B 1 28 ? 14.836 -23.562 -21.844 1 54.19 28 ILE B C 1
ATOM 5873 O O . ILE B 1 28 ? 15.93 -23.844 -22.328 1 54.19 28 ILE B O 1
ATOM 5877 N N . ASN B 1 29 ? 13.719 -23.078 -22.484 1 58.03 29 ASN B N 1
ATOM 5878 C CA . ASN B 1 29 ? 13.82 -23.109 -23.938 1 58.03 29 ASN B CA 1
ATOM 5879 C C . ASN B 1 29 ? 14.375 -21.797 -24.484 1 58.03 29 ASN B C 1
ATOM 5881 O O . ASN B 1 29 ? 13.773 -20.734 -24.297 1 58.03 29 ASN B O 1
ATOM 5885 N N . LYS B 1 30 ? 15.781 -21.75 -25.047 1 57.28 30 LYS B N 1
ATOM 5886 C CA . LYS B 1 30 ? 16.594 -20.641 -25.516 1 57.28 30 LYS B CA 1
ATOM 5887 C C . LYS B 1 30 ? 15.836 -19.766 -26.5 1 57.28 30 LYS B C 1
ATOM 5889 O O . LYS B 1 30 ? 15.961 -18.531 -26.484 1 57.28 30 LYS B O 1
ATOM 5894 N N . ALA B 1 31 ? 15.086 -20.359 -27.5 1 51.47 31 ALA B N 1
ATOM 5895 C CA . ALA B 1 31 ? 14.484 -19.656 -28.625 1 51.47 31 ALA B CA 1
ATOM 5896 C C . ALA B 1 31 ? 13.422 -18.672 -28.141 1 51.47 31 ALA B C 1
ATOM 5898 O O . ALA B 1 31 ? 13.023 -17.766 -28.891 1 51.47 31 ALA B O 1
ATOM 5899 N N . LYS B 1 32 ? 13.156 -18.719 -26.828 1 63.88 32 LYS B N 1
ATOM 5900 C CA . LYS B 1 32 ? 12 -17.953 -26.375 1 63.88 32 LYS B CA 1
ATOM 5901 C C . LYS B 1 32 ? 12.305 -17.203 -25.078 1 63.88 32 LYS B C 1
ATOM 5903 O O . LYS B 1 32 ? 11.578 -17.328 -24.094 1 63.88 32 LYS B O 1
ATOM 5908 N N . ASP B 1 33 ? 13.469 -16.516 -25.281 1 76.94 33 ASP B N 1
ATOM 5909 C CA . ASP B 1 33 ? 13.836 -15.766 -24.078 1 76.94 33 ASP B CA 1
ATOM 5910 C C . ASP B 1 33 ? 12.992 -14.492 -23.938 1 76.94 33 ASP B C 1
ATOM 5912 O O . ASP B 1 33 ? 12.438 -14.008 -24.938 1 76.94 33 ASP B O 1
ATOM 5916 N N . ILE B 1 34 ? 12.789 -14.008 -22.797 1 83.44 34 ILE B N 1
ATOM 5917 C CA . ILE B 1 34 ? 11.922 -12.883 -22.453 1 83.44 34 ILE B CA 1
ATOM 5918 C C . ILE B 1 34 ? 12.367 -11.641 -23.234 1 83.44 34 ILE B C 1
ATOM 5920 O O . ILE B 1 34 ? 11.539 -10.852 -23.688 1 83.44 34 ILE B O 1
ATOM 5924 N N . LYS B 1 35 ? 13.672 -11.531 -23.531 1 84.5 35 LYS B N 1
ATOM 5925 C CA . LYS B 1 35 ? 14.188 -10.359 -24.234 1 84.5 35 LYS B CA 1
ATOM 5926 C C . LYS B 1 35 ? 13.727 -10.344 -25.688 1 84.5 35 LYS B C 1
ATOM 5928 O O . LYS B 1 35 ? 13.273 -9.305 -26.188 1 84.5 35 LYS B O 1
ATOM 5933 N N . SER B 1 36 ? 13.883 -11.484 -26.312 1 86.31 36 SER B N 1
ATOM 5934 C CA . SER B 1 36 ? 13.453 -11.578 -27.703 1 86.31 36 SER B CA 1
ATOM 5935 C C . SER B 1 36 ? 11.953 -11.352 -27.844 1 86.31 36 SER B C 1
ATOM 5937 O O . SER B 1 36 ? 11.5 -10.703 -28.781 1 86.31 36 SER B O 1
ATOM 5939 N N . GLN B 1 37 ? 11.211 -11.891 -26.953 1 90.62 37 GLN B N 1
ATOM 5940 C CA . GLN B 1 37 ? 9.766 -11.703 -26.969 1 90.62 37 GLN B CA 1
ATOM 5941 C C . GLN B 1 37 ? 9.398 -10.242 -26.75 1 90.62 37 GLN B C 1
ATOM 5943 O O . GLN B 1 37 ? 8.453 -9.727 -27.359 1 90.62 37 GLN B O 1
ATOM 5948 N N . TYR B 1 38 ? 10.109 -9.555 -25.906 1 94 38 TYR B N 1
ATOM 5949 C CA . TYR B 1 38 ? 9.875 -8.141 -25.656 1 94 38 TYR B CA 1
ATOM 5950 C C . TYR B 1 38 ? 10.141 -7.309 -26.891 1 94 38 TYR B C 1
ATOM 5952 O O . TYR B 1 38 ? 9.422 -6.348 -27.172 1 94 38 TYR B O 1
ATOM 5960 N N . GLU B 1 39 ? 11.156 -7.648 -27.625 1 94.06 39 GLU B N 1
ATOM 5961 C CA . GLU B 1 39 ? 11.469 -6.957 -28.875 1 94.06 39 GLU B CA 1
ATOM 5962 C C . GLU B 1 39 ? 10.328 -7.09 -29.875 1 94.06 39 GLU B C 1
ATOM 5964 O O . GLU B 1 39 ? 9.969 -6.121 -30.547 1 94.06 39 GLU B O 1
ATOM 5969 N N . LYS B 1 40 ? 9.844 -8.312 -29.938 1 95.38 40 LYS B N 1
ATOM 5970 C CA . LYS B 1 40 ? 8.719 -8.531 -30.844 1 95.38 40 LYS B CA 1
ATOM 5971 C C . LYS B 1 40 ? 7.469 -7.797 -30.359 1 95.38 40 LYS B C 1
ATOM 5973 O O . LYS B 1 40 ? 6.664 -7.332 -31.172 1 95.38 40 LYS B O 1
ATOM 5978 N N . TYR B 1 41 ? 7.293 -7.707 -29.078 1 97.12 41 TYR B N 1
ATOM 5979 C CA . TYR B 1 41 ? 6.207 -6.941 -28.484 1 97.12 41 TYR B CA 1
ATOM 5980 C C . TYR B 1 41 ? 6.297 -5.473 -28.875 1 97.12 41 TYR B C 1
ATOM 5982 O O . TYR B 1 41 ? 5.301 -4.871 -29.281 1 97.12 41 TYR B O 1
ATOM 5990 N N . THR B 1 42 ? 7.453 -4.906 -28.812 1 97 42 THR B N 1
ATOM 5991 C CA . THR B 1 42 ? 7.68 -3.508 -29.156 1 97 42 THR B CA 1
ATOM 5992 C C . THR B 1 42 ? 7.477 -3.277 -30.641 1 97 42 THR B C 1
ATOM 5994 O O . THR B 1 42 ? 6.93 -2.252 -31.062 1 97 42 THR B O 1
ATOM 5997 N N . GLN B 1 43 ? 7.926 -4.273 -31.391 1 97.38 43 GLN B N 1
ATOM 5998 C CA . GLN B 1 43 ? 7.762 -4.176 -32.844 1 97.38 43 GLN B CA 1
ATOM 5999 C C . GLN B 1 43 ? 6.285 -4.172 -33.219 1 97.38 43 GLN B C 1
ATOM 6001 O O . GLN B 1 43 ? 5.875 -3.418 -34.125 1 97.38 43 GLN B O 1
ATOM 6006 N N . ALA B 1 44 ? 5.551 -5.059 -32.594 1 97.94 44 ALA B N 1
ATOM 6007 C CA . ALA B 1 44 ? 4.113 -5.09 -32.844 1 97.94 44 ALA B CA 1
ATOM 6008 C C . ALA B 1 44 ? 3.465 -3.752 -32.531 1 97.94 44 ALA B C 1
ATOM 6010 O O . ALA B 1 44 ? 2.625 -3.252 -33.281 1 97.94 44 ALA B O 1
ATOM 6011 N N . ASN B 1 45 ? 3.791 -3.143 -31.375 1 98.25 45 ASN B N 1
ATOM 6012 C CA . ASN B 1 45 ? 3.273 -1.835 -30.984 1 98.25 45 ASN B CA 1
ATOM 6013 C C . ASN B 1 45 ? 3.688 -0.751 -31.969 1 98.25 45 ASN B C 1
ATOM 6015 O O . ASN B 1 45 ? 2.916 0.167 -32.25 1 98.25 45 ASN B O 1
ATOM 6019 N N . GLN B 1 46 ? 4.895 -0.911 -32.531 1 97.88 46 GLN B N 1
ATOM 6020 C CA . GLN B 1 46 ? 5.359 0.022 -33.562 1 97.88 46 GLN B CA 1
ATOM 6021 C C . GLN B 1 46 ? 4.492 -0.06 -34.812 1 97.88 46 GLN B C 1
ATOM 6023 O O . GLN B 1 46 ? 4.172 0.964 -35.438 1 97.88 46 GLN B O 1
ATOM 6028 N N . MET B 1 47 ? 4.164 -1.307 -35.156 1 97.94 47 MET B N 1
ATOM 6029 C CA . MET B 1 47 ? 3.293 -1.493 -36.312 1 97.94 47 MET B CA 1
ATOM 6030 C C . MET B 1 47 ? 1.932 -0.845 -36.094 1 97.94 47 MET B C 1
ATOM 6032 O O . MET B 1 47 ? 1.369 -0.228 -37 1 97.94 47 MET B O 1
ATOM 6036 N N . PHE B 1 48 ? 1.371 -0.999 -34.875 1 98.12 48 PHE B N 1
ATOM 6037 C CA . PHE B 1 48 ? 0.126 -0.33 -34.531 1 98.12 48 PHE B CA 1
ATOM 6038 C C . PHE B 1 48 ? 0.274 1.183 -34.625 1 98.12 48 PHE B C 1
ATOM 6040 O O . PHE B 1 48 ? -0.604 1.861 -35.156 1 98.12 48 PHE B O 1
ATOM 6047 N N . ALA B 1 49 ? 1.378 1.733 -34.125 1 98.25 49 ALA B N 1
ATOM 6048 C CA . ALA B 1 49 ? 1.616 3.174 -34.156 1 98.25 49 ALA B CA 1
ATOM 6049 C C . ALA B 1 49 ? 1.678 3.701 -35.594 1 98.25 49 ALA B C 1
ATOM 6051 O O . ALA B 1 49 ? 1.083 4.734 -35.906 1 98.25 49 ALA B O 1
ATOM 6052 N N . GLU B 1 50 ? 2.414 2.949 -36.438 1 97.69 50 GLU B N 1
ATOM 6053 C CA . GLU B 1 50 ? 2.553 3.355 -37.844 1 97.69 50 GLU B CA 1
ATOM 6054 C C . GLU B 1 50 ? 1.199 3.387 -38.531 1 97.69 50 GLU B C 1
ATOM 6056 O O . GLU B 1 50 ? 0.909 4.316 -39.312 1 97.69 50 GLU B O 1
ATOM 6061 N N . THR B 1 51 ? 0.408 2.43 -38.281 1 97.94 51 THR B N 1
ATOM 6062 C CA . THR B 1 51 ? -0.917 2.35 -38.875 1 97.94 51 THR B CA 1
ATOM 6063 C C . THR B 1 51 ? -1.802 3.496 -38.406 1 97.94 51 THR B C 1
ATOM 6065 O O . THR B 1 51 ? -2.51 4.113 -39.188 1 97.94 51 THR B O 1
ATOM 6068 N N . VAL B 1 52 ? -1.787 3.789 -37.094 1 97.88 52 VAL B N 1
ATOM 6069 C CA . VAL B 1 52 ? -2.578 4.871 -36.531 1 97.88 52 VAL B CA 1
ATOM 6070 C C . VAL B 1 52 ? -2.127 6.207 -37.094 1 97.88 52 VAL B C 1
ATOM 6072 O O . VAL B 1 52 ? -2.955 7.051 -37.469 1 97.88 52 VAL B O 1
ATOM 6075 N N . CYS B 1 53 ? -0.833 6.406 -37.25 1 96.12 53 CYS B N 1
ATOM 6076 C CA . CYS B 1 53 ? -0.276 7.676 -37.719 1 96.12 53 CYS B CA 1
ATOM 6077 C C . CYS B 1 53 ? -0.642 7.941 -39.188 1 96.12 53 CYS B C 1
ATOM 6079 O O . CYS B 1 53 ? -0.795 9.094 -39.594 1 96.12 53 CYS B O 1
ATOM 6081 N N . LYS B 1 54 ? -0.806 6.863 -39.938 1 96.44 54 LYS B N 1
ATOM 6082 C CA . LYS B 1 54 ? -1.183 7.012 -41.344 1 96.44 54 LYS B CA 1
ATOM 6083 C C . LYS B 1 54 ? -2.592 7.582 -41.5 1 96.44 54 LYS B C 1
ATOM 6085 O O . LYS B 1 54 ? -2.889 8.297 -42.438 1 96.44 54 LYS B O 1
ATOM 6090 N N . ILE B 1 55 ? -3.402 7.34 -40.531 1 96.19 55 ILE B N 1
ATOM 6091 C CA . ILE B 1 55 ? -4.801 7.727 -40.656 1 96.19 55 ILE B CA 1
ATOM 6092 C C . ILE B 1 55 ? -5.109 8.906 -39.75 1 96.19 55 ILE B C 1
ATOM 6094 O O . ILE B 1 55 ? -6.145 9.555 -39.875 1 96.19 55 ILE B O 1
ATOM 6098 N N . TYR B 1 56 ? -4.262 9.211 -38.844 1 96.44 56 TYR B N 1
ATOM 6099 C CA . TYR B 1 56 ? -4.469 10.219 -37.781 1 96.44 56 TYR B CA 1
ATOM 6100 C C . TYR B 1 56 ? -4.629 11.602 -38.406 1 96.44 56 TYR B C 1
ATOM 6102 O O . TYR B 1 56 ? -3.912 11.961 -39.344 1 96.44 56 TYR B O 1
ATOM 6110 N N . LYS B 1 57 ? -5.594 12.336 -37.875 1 95.44 57 LYS B N 1
ATOM 6111 C CA . LYS B 1 57 ? -5.793 13.758 -38.156 1 95.44 57 LYS B CA 1
ATOM 6112 C C . LYS B 1 57 ? -5.719 14.578 -36.875 1 95.44 57 LYS B C 1
ATOM 6114 O O . LYS B 1 57 ? -6.121 14.117 -35.812 1 95.44 57 LYS B O 1
ATOM 6119 N N . GLU B 1 58 ? -5.297 15.797 -37.062 1 91.31 58 GLU B N 1
ATOM 6120 C CA . GLU B 1 58 ? -5.168 16.672 -35.906 1 91.31 58 GLU B CA 1
ATOM 6121 C C . GLU B 1 58 ? -6.508 16.844 -35.188 1 91.31 58 GLU B C 1
ATOM 6123 O O . GLU B 1 58 ? -7.531 17.078 -35.812 1 91.31 58 GLU B O 1
ATOM 6128 N N . GLY B 1 59 ? -6.434 16.656 -33.875 1 89.06 59 GLY B N 1
ATOM 6129 C CA . GLY B 1 59 ? -7.648 16.781 -33.094 1 89.06 59 GLY B CA 1
ATOM 6130 C C . GLY B 1 59 ? -8.258 15.438 -32.719 1 89.06 59 GLY B C 1
ATOM 6131 O O . GLY B 1 59 ? -9.086 15.359 -31.812 1 89.06 59 GLY B O 1
ATOM 6132 N N . ASP B 1 60 ? -7.879 14.391 -33.406 1 94.88 60 ASP B N 1
ATOM 6133 C CA . ASP B 1 60 ? -8.391 13.055 -33.125 1 94.88 60 ASP B CA 1
ATOM 6134 C C . ASP B 1 60 ? -7.969 12.594 -31.719 1 94.88 60 ASP B C 1
ATOM 6136 O O . ASP B 1 60 ? -6.922 13.008 -31.219 1 94.88 60 ASP B O 1
ATOM 6140 N N . ILE B 1 61 ? -8.852 11.805 -31.141 1 95.12 61 ILE B N 1
ATOM 6141 C CA . ILE B 1 61 ? -8.555 11.141 -29.875 1 95.12 61 ILE B CA 1
ATOM 6142 C C . ILE B 1 61 ? -8.188 9.68 -30.125 1 95.12 61 ILE B C 1
ATOM 6144 O O . ILE B 1 61 ? -8.875 8.984 -30.875 1 95.12 61 ILE B O 1
ATOM 6148 N N . ILE B 1 62 ? -7.062 9.242 -29.609 1 97.75 62 ILE B N 1
ATOM 6149 C CA . ILE B 1 62 ? -6.637 7.852 -29.734 1 97.75 62 ILE B CA 1
ATOM 6150 C C . ILE B 1 62 ? -6.805 7.133 -28.391 1 97.75 62 ILE B C 1
ATOM 6152 O O . ILE B 1 62 ? -6.258 7.566 -27.375 1 97.75 62 ILE B O 1
ATOM 6156 N N . TRP B 1 63 ? -7.555 6.035 -28.359 1 98.19 63 TRP B N 1
ATOM 6157 C CA . TRP B 1 63 ? -7.828 5.23 -27.172 1 98.19 63 TRP B CA 1
ATOM 6158 C C . TRP B 1 63 ? -7.195 3.85 -27.297 1 98.19 63 TRP B C 1
ATOM 6160 O O . TRP B 1 63 ? -7.738 2.967 -27.969 1 98.19 63 TRP B O 1
ATOM 6170 N N . CYS B 1 64 ? -5.996 3.676 -26.625 1 98.31 64 CYS B N 1
ATOM 6171 C CA . CYS B 1 64 ? -5.27 2.41 -26.641 1 98.31 64 CYS B CA 1
ATOM 6172 C C . CYS B 1 64 ? -5.836 1.449 -25.594 1 98.31 64 CYS B C 1
ATOM 6174 O O . CYS B 1 64 ? -6.039 1.826 -24.438 1 98.31 64 CYS B O 1
ATOM 6176 N N . HIS B 1 65 ? -6.023 0.183 -25.953 1 97.44 65 HIS B N 1
ATOM 6177 C CA . HIS B 1 65 ? -6.707 -0.741 -25.062 1 97.44 65 HIS B CA 1
ATOM 6178 C C . HIS B 1 65 ? -5.816 -1.925 -24.703 1 97.44 65 HIS B C 1
ATOM 6180 O O . HIS B 1 65 ? -5.348 -2.645 -25.578 1 97.44 65 HIS B O 1
ATOM 6186 N N . ASP B 1 66 ? -5.598 -2.035 -23.344 1 96.81 66 ASP B N 1
ATOM 6187 C CA . ASP B 1 66 ? -5.199 -3.285 -22.703 1 96.81 66 ASP B CA 1
ATOM 6188 C C . ASP B 1 66 ? -3.684 -3.461 -22.75 1 96.81 66 ASP B C 1
ATOM 6190 O O . ASP B 1 66 ? -2.973 -2.637 -23.328 1 96.81 66 ASP B O 1
ATOM 6194 N N . TYR B 1 67 ? -3.197 -4.586 -22.188 1 97.25 67 TYR B N 1
ATOM 6195 C CA . TYR B 1 67 ? -1.781 -4.809 -21.922 1 97.25 67 TYR B CA 1
ATOM 6196 C C . TYR B 1 67 ? -1.043 -5.211 -23.188 1 97.25 67 TYR B C 1
ATOM 6198 O O . TYR B 1 67 ? 0.189 -5.184 -23.234 1 97.25 67 TYR B O 1
ATOM 6206 N N . HIS B 1 68 ? -1.765 -5.457 -24.297 1 97.44 68 HIS B N 1
ATOM 6207 C CA . HIS B 1 68 ? -1.147 -5.766 -25.578 1 97.44 68 HIS B CA 1
ATOM 6208 C C . HIS B 1 68 ? -0.469 -4.535 -26.172 1 97.44 68 HIS B C 1
ATOM 6210 O O . HIS B 1 68 ? 0.402 -4.66 -27.031 1 97.44 68 HIS B O 1
ATOM 6216 N N . LEU B 1 69 ? -0.856 -3.371 -25.688 1 98.38 69 LEU B N 1
ATOM 6217 C CA . LEU B 1 69 ? -0.422 -2.139 -26.328 1 98.38 69 LEU B CA 1
ATOM 6218 C C . LEU B 1 69 ? 0.176 -1.172 -25.312 1 98.38 69 LEU B C 1
ATOM 6220 O O . LEU B 1 69 ? -0.06 0.036 -25.391 1 98.38 69 LEU B O 1
ATOM 6224 N N . MET B 1 70 ? 0.918 -1.635 -24.375 1 98.44 70 MET B N 1
ATOM 6225 C CA . MET B 1 70 ? 1.472 -0.791 -23.312 1 98.44 70 MET B CA 1
ATOM 6226 C C . MET B 1 70 ? 2.531 0.153 -23.875 1 98.44 70 MET B C 1
ATOM 6228 O O . MET B 1 70 ? 2.74 1.244 -23.344 1 98.44 70 MET B O 1
ATOM 6232 N N . CYS B 1 71 ? 3.211 -0.153 -25.016 1 98.5 71 CYS B N 1
ATOM 6233 C CA . CYS B 1 71 ? 4.262 0.686 -25.578 1 98.5 71 CYS B CA 1
ATOM 6234 C C . CYS B 1 71 ? 3.674 1.727 -26.531 1 98.5 71 CYS B C 1
ATOM 6236 O O . CYS B 1 71 ? 4.344 2.697 -26.875 1 98.5 71 CYS B O 1
ATOM 6238 N N . LEU B 1 72 ? 2.469 1.571 -26.859 1 98.69 72 LEU B N 1
ATOM 6239 C CA . LEU B 1 72 ? 1.871 2.342 -27.938 1 98.69 72 LEU B CA 1
ATOM 6240 C C . LEU B 1 72 ? 1.796 3.82 -27.578 1 98.69 72 LEU B C 1
ATOM 6242 O O . LEU B 1 72 ? 2.104 4.684 -28.406 1 98.69 72 LEU B O 1
ATOM 6246 N N . PRO B 1 73 ? 1.353 4.191 -26.344 1 98.62 73 PRO B N 1
ATOM 6247 C CA . PRO B 1 73 ? 1.299 5.617 -26.016 1 98.62 73 PRO B CA 1
ATOM 6248 C C . PRO B 1 73 ? 2.631 6.328 -26.25 1 98.62 73 PRO B C 1
ATOM 6250 O O . PRO B 1 73 ? 2.662 7.426 -26.812 1 98.62 73 PRO B O 1
ATOM 6253 N N . LYS B 1 74 ? 3.723 5.703 -25.844 1 98.31 74 LYS B N 1
ATOM 6254 C CA . LYS B 1 74 ? 5.051 6.277 -26.016 1 98.31 74 LYS B CA 1
ATOM 6255 C C . LYS B 1 74 ? 5.379 6.457 -27.5 1 98.31 74 LYS B C 1
ATOM 6257 O O . LYS B 1 74 ? 5.875 7.504 -27.906 1 98.31 74 LYS B O 1
ATOM 6262 N N . LEU B 1 75 ? 5.125 5.473 -28.281 1 98.38 75 LEU B N 1
ATOM 6263 C CA . LEU B 1 75 ? 5.438 5.496 -29.703 1 98.38 75 LEU B CA 1
ATOM 6264 C C . LEU B 1 75 ? 4.621 6.559 -30.422 1 98.38 75 LEU B C 1
ATOM 6266 O O . LEU B 1 75 ? 5.129 7.242 -31.312 1 98.38 75 LEU B O 1
ATOM 6270 N N . LEU B 1 76 ? 3.355 6.695 -30.062 1 98.19 76 LEU B N 1
ATOM 6271 C CA . LEU B 1 76 ? 2.496 7.707 -30.656 1 98.19 76 LEU B CA 1
ATOM 6272 C C . LEU B 1 76 ? 2.982 9.109 -30.312 1 98.19 76 LEU B C 1
ATOM 6274 O O . LEU B 1 76 ? 3.043 9.984 -31.188 1 98.19 76 LEU B O 1
ATOM 6278 N N . LYS B 1 77 ? 3.348 9.344 -29.062 1 96.25 77 LYS B N 1
ATOM 6279 C CA . LYS B 1 77 ? 3.795 10.656 -28.609 1 96.25 77 LYS B CA 1
ATOM 6280 C C . LYS B 1 77 ? 5.148 11.016 -29.219 1 96.25 77 LYS B C 1
ATOM 6282 O O . LYS B 1 77 ? 5.477 12.195 -29.344 1 96.25 77 LYS B O 1
ATOM 6287 N N . GLN B 1 78 ? 5.938 10.008 -29.594 1 95.38 78 GLN B N 1
ATOM 6288 C CA . GLN B 1 78 ? 7.188 10.25 -30.312 1 95.38 78 GLN B CA 1
ATOM 6289 C C . GLN B 1 78 ? 6.922 10.789 -31.703 1 95.38 78 GLN B C 1
ATOM 6291 O O . GLN B 1 78 ? 7.711 11.586 -32.219 1 95.38 78 GLN B O 1
ATOM 6296 N N . TYR B 1 79 ? 5.898 10.375 -32.25 1 93 79 TYR B N 1
ATOM 6297 C CA . TYR B 1 79 ? 5.496 10.875 -33.531 1 93 79 TYR B CA 1
ATOM 6298 C C . TYR B 1 79 ? 4.941 12.289 -33.438 1 93 79 TYR B C 1
ATOM 6300 O O . TYR B 1 79 ? 5.27 13.156 -34.25 1 93 79 TYR B O 1
ATOM 6308 N N . ASN B 1 80 ? 4.051 12.453 -32.531 1 93.62 80 ASN B N 1
ATOM 6309 C CA . ASN B 1 80 ? 3.434 13.75 -32.25 1 93.62 80 ASN B CA 1
ATOM 6310 C C . ASN B 1 80 ? 3.094 13.922 -30.781 1 93.62 80 ASN B C 1
ATOM 6312 O O . ASN B 1 80 ? 2.117 13.352 -30.297 1 93.62 80 ASN B O 1
ATOM 6316 N N . ILE B 1 81 ? 3.752 14.805 -30.109 1 90.31 81 ILE B N 1
ATOM 6317 C CA . ILE B 1 81 ? 3.652 14.984 -28.672 1 90.31 81 ILE B CA 1
ATOM 6318 C C . ILE B 1 81 ? 2.289 15.57 -28.312 1 90.31 81 ILE B C 1
ATOM 6320 O O . ILE B 1 81 ? 1.823 15.438 -27.172 1 90.31 81 ILE B O 1
ATOM 6324 N N . ASN B 1 82 ? 1.619 16.141 -29.266 1 88.75 82 ASN B N 1
ATOM 6325 C CA . ASN B 1 82 ? 0.363 16.828 -29 1 88.75 82 ASN B CA 1
ATOM 6326 C C . ASN B 1 82 ? -0.837 15.906 -29.172 1 88.75 82 ASN B C 1
ATOM 6328 O O . ASN B 1 82 ? -1.969 16.281 -28.859 1 88.75 82 ASN B O 1
ATOM 6332 N N . MET B 1 83 ? -0.625 14.719 -29.672 1 94.5 83 MET B N 1
ATOM 6333 C CA . MET B 1 83 ? -1.715 13.758 -29.812 1 94.5 83 MET B CA 1
ATOM 6334 C C . MET B 1 83 ? -2.414 13.531 -28.484 1 94.5 83 MET B C 1
ATOM 6336 O O . MET B 1 83 ? -1.762 13.461 -27.438 1 94.5 83 MET B O 1
ATOM 6340 N N . LYS B 1 84 ? -3.754 13.469 -28.5 1 95.94 84 LYS B N 1
ATOM 6341 C CA . LYS B 1 84 ? -4.523 13.07 -27.312 1 95.94 84 LYS B CA 1
ATOM 6342 C C . LYS B 1 84 ? -4.602 11.555 -27.203 1 95.94 84 LYS B C 1
ATOM 6344 O O . LYS B 1 84 ? -5.363 10.906 -27.922 1 95.94 84 LYS B O 1
ATOM 6349 N N . VAL B 1 85 ? -3.854 11.008 -26.266 1 98 85 VAL B N 1
ATOM 6350 C CA . VAL B 1 85 ? -3.715 9.562 -26.172 1 98 85 VAL B CA 1
ATOM 6351 C C . VAL B 1 85 ? -4.188 9.078 -24.797 1 98 85 VAL B C 1
ATOM 6353 O O . VAL B 1 85 ? -3.76 9.602 -23.766 1 98 85 VAL B O 1
ATOM 6356 N N . GLY B 1 86 ? -5.141 8.188 -24.766 1 98.44 86 GLY B N 1
ATOM 6357 C CA . GLY B 1 86 ? -5.551 7.48 -23.562 1 98.44 86 GLY B CA 1
ATOM 6358 C C . GLY B 1 86 ? -5.195 6.008 -23.594 1 98.44 86 GLY B C 1
ATOM 6359 O O . GLY B 1 86 ? -5.109 5.402 -24.656 1 98.44 86 GLY B O 1
ATOM 6360 N N . TRP B 1 87 ? -4.93 5.426 -22.438 1 98.75 87 TRP B N 1
ATOM 6361 C CA . TRP B 1 87 ? -4.691 3.994 -22.281 1 98.75 87 TRP B CA 1
ATOM 6362 C C . TRP B 1 87 ? -5.613 3.393 -21.234 1 98.75 87 TRP B C 1
ATOM 6364 O O . TRP B 1 87 ? -5.844 3.994 -20.188 1 98.75 87 TRP B O 1
ATOM 6374 N N . PHE B 1 88 ? -6.172 2.211 -21.531 1 98.56 88 PHE B N 1
ATOM 6375 C CA . PHE B 1 88 ? -7.129 1.572 -20.641 1 98.56 88 PHE B CA 1
ATOM 6376 C C . PHE B 1 88 ? -6.812 0.09 -20.469 1 98.56 88 PHE B C 1
ATOM 6378 O O . PHE B 1 88 ? -6.57 -0.61 -21.469 1 98.56 88 PHE B O 1
ATOM 6385 N N . LEU B 1 89 ? -6.781 -0.381 -19.234 1 97.88 89 LEU B N 1
ATOM 6386 C CA . LEU B 1 89 ? -6.551 -1.793 -18.953 1 97.88 89 LEU B CA 1
ATOM 6387 C C . LEU B 1 89 ? -7.848 -2.482 -18.547 1 97.88 89 LEU B C 1
ATOM 6389 O O . LEU B 1 89 ? -8.523 -2.031 -17.625 1 97.88 89 LEU B O 1
ATOM 6393 N N . HIS B 1 90 ? -8.164 -3.629 -19.156 1 95.19 90 HIS B N 1
ATOM 6394 C CA . HIS B 1 90 ? -9.438 -4.309 -18.922 1 95.19 90 HIS B CA 1
ATOM 6395 C C . HIS B 1 90 ? -9.281 -5.441 -17.922 1 95.19 90 HIS B C 1
ATOM 6397 O O . HIS B 1 90 ? -10.266 -6.07 -17.531 1 95.19 90 HIS B O 1
ATOM 6403 N N . THR B 1 91 ? -8.086 -5.766 -17.547 1 93.75 91 THR B N 1
ATOM 6404 C CA . THR B 1 91 ? -7.793 -6.773 -16.531 1 93.75 91 THR B CA 1
ATOM 6405 C C . THR B 1 91 ? -7.273 -6.121 -15.25 1 93.75 91 THR B C 1
ATOM 6407 O O . THR B 1 91 ? -6.984 -4.922 -15.234 1 93.75 91 THR B O 1
ATOM 6410 N N . PRO B 1 92 ? -7.188 -6.855 -14.188 1 94 92 PRO B N 1
ATOM 6411 C CA . PRO B 1 92 ? -6.609 -6.273 -12.969 1 94 92 PRO B CA 1
ATOM 6412 C C . PRO B 1 92 ? -5.152 -5.852 -13.156 1 94 92 PRO B C 1
ATOM 6414 O O . PRO B 1 92 ? -4.438 -6.426 -13.977 1 94 92 PRO B O 1
ATOM 6417 N N . PHE B 1 93 ? -4.762 -4.809 -12.508 1 96.38 93 PHE B N 1
ATOM 6418 C CA . PHE B 1 93 ? -3.348 -4.473 -12.391 1 96.38 93 PHE B CA 1
ATOM 6419 C C . PHE B 1 93 ? -2.777 -4.988 -11.078 1 96.38 93 PHE B C 1
ATOM 6421 O O . PHE B 1 93 ? -3.359 -4.773 -10.016 1 96.38 93 PHE B O 1
ATOM 6428 N N . PRO B 1 94 ? -1.722 -5.695 -11.102 1 94.81 94 PRO B N 1
ATOM 6429 C CA . PRO B 1 94 ? -1.206 -6.355 -9.898 1 94.81 94 PRO B CA 1
ATOM 6430 C C . PRO B 1 94 ? -0.555 -5.379 -8.922 1 94.81 94 PRO B C 1
ATOM 6432 O O . PRO B 1 94 ? -0.29 -4.227 -9.273 1 94.81 94 PRO B O 1
ATOM 6435 N N . SER B 1 95 ? -0.308 -5.836 -7.691 1 92.56 95 SER B N 1
ATOM 6436 C CA . SER B 1 95 ? 0.456 -5.062 -6.719 1 92.56 95 SER B CA 1
ATOM 6437 C C . SER B 1 95 ? 1.874 -4.797 -7.211 1 92.56 95 SER B C 1
ATOM 6439 O O . SER B 1 95 ? 2.387 -5.527 -8.062 1 92.56 95 SER B O 1
ATOM 6441 N N . SER B 1 96 ? 2.488 -3.752 -6.656 1 92.19 96 SER B N 1
ATOM 6442 C CA . SER B 1 96 ? 3.84 -3.377 -7.062 1 92.19 96 SER B CA 1
ATOM 6443 C C . SER B 1 96 ? 4.828 -4.512 -6.816 1 92.19 96 SER B C 1
ATOM 6445 O O . SER B 1 96 ? 5.77 -4.699 -7.586 1 92.19 96 SER B O 1
ATOM 6447 N N . GLU B 1 97 ? 4.598 -5.328 -5.75 1 91.81 97 GLU B N 1
ATOM 6448 C CA . GLU B 1 97 ? 5.492 -6.434 -5.418 1 91.81 97 GLU B CA 1
ATOM 6449 C C . GLU B 1 97 ? 5.434 -7.527 -6.48 1 91.81 97 GLU B C 1
ATOM 6451 O O . GLU B 1 97 ? 6.449 -8.148 -6.797 1 91.81 97 GLU B O 1
ATOM 6456 N N . MET B 1 98 ? 4.254 -7.727 -6.984 1 93.12 98 MET B N 1
ATOM 6457 C CA . MET B 1 98 ? 4.094 -8.711 -8.055 1 93.12 98 MET B CA 1
ATOM 6458 C C . MET B 1 98 ? 4.656 -8.18 -9.367 1 93.12 98 MET B C 1
ATOM 6460 O O . MET B 1 98 ? 5.355 -8.898 -10.086 1 93.12 98 MET B O 1
ATOM 6464 N N . TYR B 1 99 ? 4.414 -6.918 -9.664 1 95.5 99 TYR B N 1
ATOM 6465 C CA . TYR B 1 99 ? 4.828 -6.297 -10.914 1 95.5 99 TYR B CA 1
ATOM 6466 C C . TYR B 1 99 ? 6.348 -6.199 -11 1 95.5 99 TYR B C 1
ATOM 6468 O O . TYR B 1 99 ? 6.926 -6.281 -12.086 1 95.5 99 TYR B O 1
ATOM 6476 N N . ARG B 1 100 ? 6.988 -6.145 -9.914 1 93.75 100 ARG B N 1
ATOM 6477 C CA . ARG B 1 100 ? 8.422 -5.883 -9.836 1 93.75 100 ARG B CA 1
ATOM 6478 C C . ARG B 1 100 ? 9.227 -7.02 -10.461 1 93.75 100 ARG B C 1
ATOM 6480 O O . ARG B 1 100 ? 10.375 -6.828 -10.852 1 93.75 100 ARG B O 1
ATOM 6487 N N . ALA B 1 101 ? 8.664 -8.195 -10.531 1 93.38 101 ALA B N 1
ATOM 6488 C CA . ALA B 1 101 ? 9.367 -9.352 -11.078 1 93.38 101 ALA B CA 1
ATOM 6489 C C . ALA B 1 101 ? 9.609 -9.18 -12.578 1 93.38 101 ALA B C 1
ATOM 6491 O O . ALA B 1 101 ? 10.492 -9.828 -13.141 1 93.38 101 ALA B O 1
ATOM 6492 N N . LEU B 1 102 ? 8.797 -8.391 -13.297 1 94.94 102 LEU B N 1
ATOM 6493 C CA . LEU B 1 102 ? 8.828 -8.234 -14.75 1 94.94 102 LEU B CA 1
ATOM 6494 C C . LEU B 1 102 ? 10.141 -7.594 -15.195 1 94.94 102 LEU B C 1
ATOM 6496 O O . LEU B 1 102 ? 10.477 -6.492 -14.758 1 94.94 102 LEU B O 1
ATOM 6500 N N . PRO B 1 103 ? 10.719 -8.469 -16.188 1 91.12 103 PRO B N 1
ATOM 6501 C CA . PRO B 1 103 ? 11.836 -7.766 -16.828 1 91.12 103 PRO B CA 1
ATOM 6502 C C . PRO B 1 103 ? 11.383 -6.551 -17.625 1 91.12 103 PRO B C 1
ATOM 6504 O O . PRO B 1 103 ? 10.273 -6.539 -18.172 1 91.12 103 PRO B O 1
ATOM 6507 N N . ASN B 1 104 ? 11.867 -5.473 -17.688 1 94.19 104 ASN B N 1
ATOM 6508 C CA . ASN B 1 104 ? 11.547 -4.223 -18.375 1 94.19 104 ASN B CA 1
ATOM 6509 C C . ASN B 1 104 ? 10.406 -3.48 -17.688 1 94.19 104 ASN B C 1
ATOM 6511 O O . ASN B 1 104 ? 9.656 -2.752 -18.328 1 94.19 104 ASN B O 1
ATOM 6515 N N . ARG B 1 105 ? 10.188 -3.832 -16.453 1 95.88 105 ARG B N 1
ATOM 6516 C CA . ARG B 1 105 ? 9.133 -3.246 -15.641 1 95.88 105 ARG B CA 1
ATOM 6517 C C . ARG B 1 105 ? 9.125 -1.726 -15.758 1 95.88 105 ARG B C 1
ATOM 6519 O O . ARG B 1 105 ? 8.07 -1.113 -15.914 1 95.88 105 ARG B O 1
ATOM 6526 N N . ALA B 1 106 ? 10.258 -1.065 -15.766 1 95.81 106 ALA B N 1
ATOM 6527 C CA . ALA B 1 106 ? 10.352 0.392 -15.805 1 95.81 106 ALA B CA 1
ATOM 6528 C C . ALA B 1 106 ? 9.953 0.93 -17.172 1 95.81 106 ALA B C 1
ATOM 6530 O O . ALA B 1 106 ? 9.188 1.893 -17.281 1 95.81 106 ALA B O 1
ATOM 6531 N N . ASP B 1 107 ? 10.422 0.259 -18.25 1 97.12 107 ASP B N 1
ATOM 6532 C CA . ASP B 1 107 ? 10.156 0.688 -19.625 1 97.12 107 ASP B CA 1
ATOM 6533 C C . ASP B 1 107 ? 8.656 0.674 -19.922 1 97.12 107 ASP B C 1
ATOM 6535 O O . ASP B 1 107 ? 8.133 1.601 -20.547 1 97.12 107 ASP B O 1
ATOM 6539 N N . LEU B 1 108 ? 8.039 -0.35 -19.484 1 98.12 108 LEU B N 1
ATOM 6540 C CA . LEU B 1 108 ? 6.617 -0.507 -19.766 1 98.12 108 LEU B CA 1
ATOM 6541 C C . LEU B 1 108 ? 5.793 0.535 -19.016 1 98.12 108 LEU B C 1
ATOM 6543 O O . LEU B 1 108 ? 4.867 1.124 -19.578 1 98.12 108 LEU B O 1
ATOM 6547 N N . LEU B 1 109 ? 6.117 0.758 -17.734 1 98.19 109 LEU B N 1
ATOM 6548 C CA . LEU B 1 109 ? 5.41 1.774 -16.969 1 98.19 109 LEU B CA 1
ATOM 6549 C C . LEU B 1 109 ? 5.602 3.156 -17.578 1 98.19 109 LEU B C 1
ATOM 6551 O O . LEU B 1 109 ? 4.637 3.908 -17.734 1 98.19 109 LEU B O 1
ATOM 6555 N N . GLU B 1 110 ? 6.84 3.453 -17.969 1 98.06 110 GLU B N 1
ATOM 6556 C CA . GLU B 1 110 ? 7.137 4.746 -18.578 1 98.06 110 GLU B CA 1
ATOM 6557 C C . GLU B 1 110 ? 6.395 4.918 -19.906 1 98.06 110 GLU B C 1
ATOM 6559 O O . GLU B 1 110 ? 5.93 6.016 -20.219 1 98.06 110 GLU B O 1
ATOM 6564 N N . ALA B 1 111 ? 6.332 3.854 -20.625 1 98.56 111 ALA B N 1
ATOM 6565 C CA . ALA B 1 111 ? 5.637 3.906 -21.906 1 98.56 111 ALA B CA 1
ATOM 6566 C C . ALA B 1 111 ? 4.156 4.219 -21.719 1 98.56 111 ALA B C 1
ATOM 6568 O O . ALA B 1 111 ? 3.588 5.027 -22.453 1 98.56 111 ALA B O 1
ATOM 6569 N N . VAL B 1 112 ? 3.5 3.607 -20.75 1 98.62 112 VAL B N 1
ATOM 6570 C CA . VAL B 1 112 ? 2.088 3.846 -20.469 1 98.62 112 VAL B CA 1
ATOM 6571 C C . VAL B 1 112 ? 1.894 5.281 -19.984 1 98.62 112 VAL B C 1
ATOM 6573 O O . VAL B 1 112 ? 0.915 5.938 -20.344 1 98.62 112 VAL B O 1
ATOM 6576 N N . LEU B 1 113 ? 2.877 5.789 -19.219 1 97.69 113 LEU B N 1
ATOM 6577 C CA . LEU B 1 113 ? 2.779 7.105 -18.609 1 97.69 113 LEU B CA 1
ATOM 6578 C C . LEU B 1 113 ? 2.902 8.211 -19.641 1 97.69 113 LEU B C 1
ATOM 6580 O O . LEU B 1 113 ? 2.688 9.383 -19.344 1 97.69 113 LEU B O 1
ATOM 6584 N N . LYS B 1 114 ? 3.232 7.84 -20.875 1 97.75 114 LYS B N 1
ATOM 6585 C CA . LYS B 1 114 ? 3.223 8.844 -21.938 1 97.75 114 LYS B CA 1
ATOM 6586 C C . LYS B 1 114 ? 1.798 9.172 -22.375 1 97.75 114 LYS B C 1
ATOM 6588 O O . LYS B 1 114 ? 1.564 10.188 -23.031 1 97.75 114 LYS B O 1
ATOM 6593 N N . ALA B 1 115 ? 0.84 8.336 -21.969 1 98.12 115 ALA B N 1
ATOM 6594 C CA . ALA B 1 115 ? -0.568 8.641 -22.203 1 98.12 115 ALA B CA 1
ATOM 6595 C C . ALA B 1 115 ? -1.015 9.852 -21.391 1 98.12 115 ALA B C 1
ATOM 6597 O O . ALA B 1 115 ? -0.351 10.234 -20.422 1 98.12 115 ALA B O 1
ATOM 6598 N N . ASP B 1 116 ? -2.098 10.461 -21.797 1 96.44 116 ASP B N 1
ATOM 6599 C CA . ASP B 1 116 ? -2.664 11.602 -21.094 1 96.44 116 ASP B CA 1
ATOM 6600 C C . ASP B 1 116 ? -3.617 11.141 -19.984 1 96.44 116 ASP B C 1
ATOM 6602 O O . ASP B 1 116 ? -3.822 11.852 -19 1 96.44 116 ASP B O 1
ATOM 6606 N N . LEU B 1 117 ? -4.215 10.086 -20.219 1 97.56 117 LEU B N 1
ATOM 6607 C CA . LEU B 1 117 ? -5.141 9.477 -19.266 1 97.56 117 LEU B CA 1
ATOM 6608 C C . LEU B 1 117 ? -4.961 7.961 -19.219 1 97.56 117 LEU B C 1
ATOM 6610 O O . LEU B 1 117 ? -4.965 7.301 -20.25 1 97.56 117 LEU B O 1
ATOM 6614 N N . VAL B 1 118 ? -4.711 7.477 -18.031 1 98.44 118 VAL B N 1
ATOM 6615 C CA . VAL B 1 118 ? -4.641 6.039 -17.797 1 98.44 118 VAL B CA 1
ATOM 6616 C C . VAL B 1 118 ? -5.867 5.582 -17.016 1 98.44 118 VAL B C 1
ATOM 6618 O O . VAL B 1 118 ? -6.156 6.105 -15.938 1 98.44 118 VAL B O 1
ATOM 6621 N N . GLY B 1 119 ? -6.613 4.625 -17.562 1 97.94 119 GLY B N 1
ATOM 6622 C CA . GLY B 1 119 ? -7.867 4.211 -16.953 1 97.94 119 GLY B CA 1
ATOM 6623 C C . GLY B 1 119 ? -7.891 2.746 -16.562 1 97.94 119 GLY B C 1
ATOM 6624 O O . GLY B 1 119 ? -7.262 1.914 -17.234 1 97.94 119 GLY B O 1
ATOM 6625 N N . PHE B 1 120 ? -8.641 2.467 -15.531 1 96.5 120 PHE B N 1
ATOM 6626 C CA . PHE B 1 120 ? -8.875 1.119 -15.023 1 96.5 120 PHE B CA 1
ATOM 6627 C C . PHE B 1 120 ? -10.344 0.906 -14.695 1 96.5 120 PHE B C 1
ATOM 6629 O O . PHE B 1 120 ? -11.125 1.862 -14.656 1 96.5 120 PHE B O 1
ATOM 6636 N N . HIS B 1 121 ? -10.703 -0.331 -14.422 1 94.12 121 HIS B N 1
ATOM 6637 C CA . HIS B 1 121 ? -12.102 -0.636 -14.109 1 94.12 121 HIS B CA 1
ATOM 6638 C C . HIS B 1 121 ? -12.43 -0.302 -12.664 1 94.12 121 HIS B C 1
ATOM 6640 O O . HIS B 1 121 ? -13.578 -0.003 -12.336 1 94.12 121 HIS B O 1
ATOM 6646 N N . ALA B 1 122 ? -11.453 -0.369 -11.82 1 91 122 ALA B N 1
ATOM 6647 C CA . ALA B 1 122 ? -11.672 -0.175 -10.383 1 91 122 ALA B CA 1
ATOM 6648 C C . ALA B 1 122 ? -10.547 0.647 -9.766 1 91 122 ALA B C 1
ATOM 6650 O O . ALA B 1 122 ? -9.422 0.664 -10.281 1 91 122 ALA B O 1
ATOM 6651 N N . TYR B 1 123 ? -10.82 1.298 -8.648 1 88.38 123 TYR B N 1
ATOM 6652 C CA . TYR B 1 123 ? -9.828 2.141 -7.984 1 88.38 123 TYR B CA 1
ATOM 6653 C C . TYR B 1 123 ? -8.695 1.3 -7.41 1 88.38 123 TYR B C 1
ATOM 6655 O O . TYR B 1 123 ? -7.551 1.76 -7.328 1 88.38 123 TYR B O 1
ATOM 6663 N N . ASP B 1 124 ? -8.984 0.071 -7.082 1 89.12 124 ASP B N 1
ATOM 6664 C CA . ASP B 1 124 ? -7.922 -0.8 -6.598 1 89.12 124 ASP B CA 1
ATOM 6665 C C . ASP B 1 124 ? -6.832 -0.981 -7.652 1 89.12 124 ASP B C 1
ATOM 6667 O O . ASP B 1 124 ? -5.645 -0.965 -7.336 1 89.12 124 ASP B O 1
ATOM 6671 N N . TYR B 1 125 ? -7.277 -1.152 -8.852 1 93.69 125 TYR B N 1
ATOM 6672 C CA . TYR B 1 125 ? -6.32 -1.336 -9.938 1 93.69 125 TYR B CA 1
ATOM 6673 C C . TYR B 1 125 ? -5.523 -0.059 -10.188 1 93.69 125 TYR B C 1
ATOM 6675 O O . TYR B 1 125 ? -4.309 -0.108 -10.398 1 93.69 125 TYR B O 1
ATOM 6683 N N . ALA B 1 126 ? -6.215 1.021 -10.164 1 93.56 126 ALA B N 1
ATOM 6684 C CA . ALA B 1 126 ? -5.555 2.314 -10.328 1 93.56 126 ALA B CA 1
ATOM 6685 C C . ALA B 1 126 ? -4.512 2.539 -9.234 1 93.56 126 ALA B C 1
ATOM 6687 O O . ALA B 1 126 ? -3.395 2.98 -9.516 1 93.56 126 ALA B O 1
ATOM 6688 N N . ARG B 1 127 ? -4.891 2.219 -8.023 1 89.56 127 ARG B N 1
ATOM 6689 C CA . ARG B 1 127 ? -3.99 2.371 -6.887 1 89.56 127 ARG B CA 1
ATOM 6690 C C . ARG B 1 127 ? -2.744 1.508 -7.055 1 89.56 127 ARG B C 1
ATOM 6692 O O . ARG B 1 127 ? -1.633 1.952 -6.762 1 89.56 127 ARG B O 1
ATOM 6699 N N . HIS B 1 128 ? -2.875 0.279 -7.453 1 93.31 128 HIS B N 1
ATOM 6700 C CA . HIS B 1 128 ? -1.741 -0.613 -7.668 1 93.31 128 HIS B CA 1
ATOM 6701 C C . HIS B 1 128 ? -0.809 -0.068 -8.742 1 93.31 128 HIS B C 1
ATOM 6703 O O . HIS B 1 128 ? 0.414 -0.167 -8.625 1 93.31 128 HIS B O 1
ATOM 6709 N N . PHE B 1 129 ? -1.373 0.517 -9.805 1 96.62 129 PHE B N 1
ATOM 6710 C CA . PHE B 1 129 ? -0.565 1.114 -10.859 1 96.62 129 PHE B CA 1
ATOM 6711 C C . PHE B 1 129 ? 0.263 2.273 -10.32 1 96.62 129 PHE B C 1
ATOM 6713 O O . PHE B 1 129 ? 1.466 2.357 -10.578 1 96.62 129 PHE B O 1
ATOM 6720 N N . VAL B 1 130 ? -0.395 3.115 -9.594 1 91.12 130 VAL B N 1
ATOM 6721 C CA . VAL B 1 130 ? 0.276 4.273 -9.016 1 91.12 130 VAL B CA 1
ATOM 6722 C C . VAL B 1 130 ? 1.379 3.812 -8.062 1 91.12 130 VAL B C 1
ATOM 6724 O O . VAL B 1 130 ? 2.498 4.328 -8.109 1 91.12 130 VAL B O 1
ATOM 6727 N N . SER B 1 131 ? 1.05 2.844 -7.25 1 89.44 131 SER B N 1
ATOM 6728 C CA . SER B 1 131 ? 2.031 2.295 -6.32 1 89.44 131 SER B CA 1
ATOM 6729 C C . SER B 1 131 ? 3.238 1.729 -7.062 1 89.44 131 SER B C 1
ATOM 6731 O O . SER B 1 131 ? 4.375 1.874 -6.609 1 89.44 131 SER B O 1
ATOM 6733 N N . ALA B 1 132 ? 2.998 1.042 -8.141 1 94.19 132 ALA B N 1
ATOM 6734 C CA . ALA B 1 132 ? 4.09 0.5 -8.945 1 94.19 132 ALA B CA 1
ATOM 6735 C C . ALA B 1 132 ? 4.961 1.618 -9.508 1 94.19 132 ALA B C 1
ATOM 6737 O O . ALA B 1 132 ? 6.191 1.513 -9.508 1 94.19 132 ALA B O 1
ATOM 6738 N N . CYS B 1 133 ? 4.359 2.684 -9.984 1 93.62 133 CYS B N 1
ATOM 6739 C CA . CYS B 1 133 ? 5.102 3.814 -10.523 1 93.62 133 CYS B CA 1
ATOM 6740 C C . CYS B 1 133 ? 5.949 4.477 -9.445 1 93.62 133 CYS B C 1
ATOM 6742 O O . CYS B 1 133 ? 7.098 4.855 -9.695 1 93.62 133 CYS B O 1
ATOM 6744 N N . ILE B 1 134 ? 5.418 4.586 -8.297 1 84.88 134 ILE B N 1
ATOM 6745 C CA . ILE B 1 134 ? 6.137 5.203 -7.188 1 84.88 134 ILE B CA 1
ATOM 6746 C C . ILE B 1 134 ? 7.293 4.305 -6.758 1 84.88 134 ILE B C 1
ATOM 6748 O O . ILE B 1 134 ? 8.438 4.758 -6.676 1 84.88 134 ILE B O 1
ATOM 6752 N N . SER B 1 135 ? 7.062 3.104 -6.586 1 86.88 135 SER B N 1
ATOM 6753 C CA . SER B 1 135 ? 8.023 2.174 -6.004 1 86.88 135 SER B CA 1
ATOM 6754 C C . SER B 1 135 ? 9.141 1.837 -6.996 1 86.88 135 SER B C 1
ATOM 6756 O O . SER B 1 135 ? 10.289 1.658 -6.602 1 86.88 135 SER B O 1
ATOM 6758 N N . LEU B 1 136 ? 8.844 1.765 -8.266 1 91.06 136 LEU B N 1
ATOM 6759 C CA . LEU B 1 136 ? 9.812 1.24 -9.227 1 91.06 136 LEU B CA 1
ATOM 6760 C C . LEU B 1 136 ? 10.469 2.371 -10.008 1 91.06 136 LEU B C 1
ATOM 6762 O O . LEU B 1 136 ? 11.586 2.221 -10.508 1 91.06 136 LEU B O 1
ATOM 6766 N N . LEU B 1 137 ? 9.703 3.48 -10.117 1 90.38 137 LEU B N 1
ATOM 6767 C CA . LEU B 1 137 ? 10.242 4.582 -10.906 1 90.38 137 LEU B CA 1
ATOM 6768 C C . LEU B 1 137 ? 10.625 5.754 -10.008 1 90.38 137 LEU B C 1
ATOM 6770 O O . LEU B 1 137 ? 11.281 6.695 -10.453 1 90.38 137 LEU B O 1
ATOM 6774 N N . GLY B 1 138 ? 10.25 5.707 -8.789 1 80.25 138 GLY B N 1
ATOM 6775 C CA . GLY B 1 138 ? 10.555 6.801 -7.879 1 80.25 138 GLY B CA 1
ATOM 6776 C C . GLY B 1 138 ? 9.742 8.055 -8.164 1 80.25 138 GLY B C 1
ATOM 6777 O O . GLY B 1 138 ? 10.211 9.172 -7.91 1 80.25 138 GLY B O 1
ATOM 6778 N N . LEU B 1 139 ? 8.539 7.867 -8.703 1 83.5 139 LEU B N 1
ATOM 6779 C CA . LEU B 1 139 ? 7.715 9.016 -9.062 1 83.5 139 LEU B CA 1
ATOM 6780 C C . LEU B 1 139 ? 6.84 9.445 -7.891 1 83.5 139 LEU B C 1
ATOM 6782 O O . LEU B 1 139 ? 6.738 8.727 -6.891 1 83.5 139 LEU B O 1
ATOM 6786 N N . GLU B 1 140 ? 6.242 10.594 -8.062 1 75.12 140 GLU B N 1
ATOM 6787 C CA . GLU B 1 140 ? 5.344 11.117 -7.035 1 75.12 140 GLU B CA 1
ATOM 6788 C C . GLU B 1 140 ? 3.887 11.031 -7.48 1 75.12 140 GLU B C 1
ATOM 6790 O O . GLU B 1 140 ? 3.561 11.352 -8.625 1 75.12 140 GLU B O 1
ATOM 6795 N N . GLY B 1 141 ? 3.117 10.547 -6.586 1 75.88 141 GLY B N 1
ATOM 6796 C CA . GLY B 1 141 ? 1.692 10.445 -6.855 1 75.88 141 GLY B CA 1
ATOM 6797 C C . GLY B 1 141 ? 0.889 11.57 -6.23 1 75.88 141 GLY B C 1
ATOM 6798 O O . GLY B 1 141 ? 1.349 12.219 -5.293 1 75.88 141 GLY B O 1
ATOM 6799 N N . CYS B 1 142 ? -0.259 11.891 -6.863 1 73.81 142 CYS B N 1
ATOM 6800 C CA . CYS B 1 142 ? -1.265 12.789 -6.309 1 73.81 142 CYS B CA 1
ATOM 6801 C C . CYS B 1 142 ? -2.67 12.242 -6.531 1 73.81 142 CYS B C 1
ATOM 6803 O O . CYS B 1 142 ? -2.836 11.18 -7.133 1 73.81 142 CYS B O 1
ATOM 6805 N N . LEU B 1 143 ? -3.67 12.867 -6.016 1 71.88 143 LEU B N 1
ATOM 6806 C CA . LEU B 1 143 ? -5.043 12.391 -6.086 1 71.88 143 LEU B CA 1
ATOM 6807 C C . LEU B 1 143 ? -5.496 12.25 -7.539 1 71.88 143 LEU B C 1
ATOM 6809 O O . LEU B 1 143 ? -6.336 11.406 -7.855 1 71.88 143 LEU B O 1
ATOM 6813 N N . GLU B 1 144 ? -4.844 13.078 -8.398 1 79.31 144 GLU B N 1
ATOM 6814 C CA . GLU B 1 144 ? -5.262 13.07 -9.797 1 79.31 144 GLU B CA 1
ATOM 6815 C C . GLU B 1 144 ? -4.512 12.008 -10.594 1 79.31 144 GLU B C 1
ATOM 6817 O O . GLU B 1 144 ? -4.961 11.602 -11.664 1 79.31 144 GLU B O 1
ATOM 6822 N N . GLY B 1 145 ? -3.359 11.766 -10.102 1 86.88 145 GLY B N 1
ATOM 6823 C CA . GLY B 1 145 ? -2.584 10.773 -10.828 1 86.88 145 GLY B CA 1
ATOM 6824 C C . GLY B 1 145 ? -1.111 10.781 -10.461 1 86.88 145 GLY B C 1
ATOM 6825 O O . GLY B 1 145 ? -0.761 10.711 -9.281 1 86.88 145 GLY B O 1
ATOM 6826 N N . ILE B 1 146 ? -0.206 10.836 -11.547 1 87 146 ILE B N 1
ATOM 6827 C CA . ILE B 1 146 ? 1.237 10.727 -11.359 1 87 146 ILE B CA 1
ATOM 6828 C C . ILE B 1 146 ? 1.936 11.898 -12.039 1 87 146 ILE B C 1
ATOM 6830 O O . ILE B 1 146 ? 1.577 12.281 -13.156 1 87 146 ILE B O 1
ATOM 6834 N N . GLN B 1 147 ? 2.887 12.445 -11.305 1 82.75 147 GLN B N 1
ATOM 6835 C CA . GLN B 1 147 ? 3.756 13.438 -11.938 1 82.75 147 GLN B CA 1
ATOM 6836 C C . GLN B 1 147 ? 4.828 12.766 -12.789 1 82.75 147 GLN B C 1
ATOM 6838 O O . GLN B 1 147 ? 5.613 11.961 -12.289 1 82.75 147 GLN B O 1
ATOM 6843 N N . PHE B 1 148 ? 4.797 13.023 -14.062 1 86.69 148 PHE B N 1
ATOM 6844 C CA . PHE B 1 148 ? 5.727 12.383 -14.984 1 86.69 148 PHE B CA 1
ATOM 6845 C C . PHE B 1 148 ? 6.078 13.328 -16.125 1 86.69 148 PHE B C 1
ATOM 6847 O O . PHE B 1 148 ? 5.191 13.867 -16.797 1 86.69 148 PHE B O 1
ATOM 6854 N N . ASP B 1 149 ? 7.359 13.531 -16.266 1 82.06 149 ASP B N 1
ATOM 6855 C CA . ASP B 1 149 ? 7.883 14.352 -17.359 1 82.06 149 ASP B CA 1
ATOM 6856 C C . ASP B 1 149 ? 7.305 15.758 -17.328 1 82.06 149 ASP B C 1
ATOM 6858 O O . ASP B 1 149 ? 6.836 16.281 -18.344 1 82.06 149 ASP B O 1
ATOM 6862 N N . GLY B 1 150 ? 7.16 16.328 -16.203 1 72.56 150 GLY B N 1
ATOM 6863 C CA . GLY B 1 150 ? 6.762 17.719 -16.016 1 72.56 150 GLY B CA 1
ATOM 6864 C C . GLY B 1 150 ? 5.258 17.922 -16.094 1 72.56 150 GLY B C 1
ATOM 6865 O O . GLY B 1 150 ? 4.781 19.062 -16.109 1 72.56 150 GLY B O 1
ATOM 6866 N N . ARG B 1 151 ? 4.543 16.906 -16.125 1 82.25 151 ARG B N 1
ATOM 6867 C CA . ARG B 1 151 ? 3.086 17 -16.172 1 82.25 151 ARG B CA 1
ATOM 6868 C C . ARG B 1 151 ? 2.436 15.961 -15.266 1 82.25 151 ARG B C 1
ATOM 6870 O O . ARG B 1 151 ? 3.109 15.062 -14.766 1 82.25 151 ARG B O 1
ATOM 6877 N N . ILE B 1 152 ? 1.159 16.172 -15.039 1 83.94 152 ILE B N 1
ATOM 6878 C CA . ILE B 1 152 ? 0.389 15.18 -14.297 1 83.94 152 ILE B CA 1
ATOM 6879 C C . ILE B 1 152 ? -0.318 14.242 -15.266 1 83.94 152 ILE B C 1
ATOM 6881 O O . ILE B 1 152 ? -1.111 14.68 -16.109 1 83.94 152 ILE B O 1
ATOM 6885 N N . VAL B 1 153 ? 0.029 13.047 -15.25 1 93.56 153 VAL B N 1
ATOM 6886 C CA . VAL B 1 153 ? -0.715 12.023 -15.977 1 93.56 153 VAL B CA 1
ATOM 6887 C C . VAL B 1 153 ? -1.902 11.555 -15.133 1 93.56 153 VAL B C 1
ATOM 6889 O O . VAL B 1 153 ? -1.724 11.016 -14.039 1 93.56 153 VAL B O 1
ATOM 6892 N N . LYS B 1 154 ? -3.072 11.781 -15.664 1 93.75 154 LYS B N 1
ATOM 6893 C CA . LYS B 1 154 ? -4.273 11.422 -14.914 1 93.75 154 LYS B CA 1
ATOM 6894 C C . LYS B 1 154 ? -4.457 9.906 -14.867 1 93.75 154 LYS B C 1
ATOM 6896 O O . LYS B 1 154 ? -4.258 9.219 -15.875 1 93.75 154 LYS B O 1
ATOM 6901 N N . VAL B 1 155 ? -4.672 9.359 -13.719 1 94.75 155 VAL B N 1
ATOM 6902 C CA . VAL B 1 155 ? -4.984 7.953 -13.484 1 94.75 155 VAL B CA 1
ATOM 6903 C C . VAL B 1 155 ? -6.316 7.836 -12.742 1 94.75 155 VAL B C 1
ATOM 6905 O O . VAL B 1 155 ? -6.492 8.43 -11.672 1 94.75 155 VAL B O 1
ATOM 6908 N N . ASP B 1 156 ? -7.246 7.09 -13.312 1 94.06 156 ASP B N 1
ATOM 6909 C CA . ASP B 1 156 ? -8.562 7.035 -12.68 1 94.06 156 ASP B CA 1
ATOM 6910 C C . ASP B 1 156 ? -9.258 5.707 -12.969 1 94.06 156 ASP B C 1
ATOM 6912 O O . ASP B 1 156 ? -8.734 4.875 -13.719 1 94.06 156 ASP B O 1
ATOM 6916 N N . ALA B 1 157 ? -10.406 5.504 -12.281 1 93.19 157 ALA B N 1
ATOM 6917 C CA . ALA B 1 157 ? -11.227 4.309 -12.461 1 93.19 157 ALA B CA 1
ATOM 6918 C C . ALA B 1 157 ? -12.477 4.617 -13.273 1 93.19 157 ALA B C 1
ATOM 6920 O O . ALA B 1 157 ? -13.148 5.625 -13.039 1 93.19 157 ALA B O 1
ATOM 6921 N N . PHE B 1 158 ? -12.688 3.797 -14.242 1 94.75 158 PHE B N 1
ATOM 6922 C CA . PHE B 1 158 ? -13.867 3.852 -15.094 1 94.75 158 PHE B CA 1
ATOM 6923 C C . PHE B 1 158 ? -14.539 2.486 -15.172 1 94.75 158 PHE B C 1
ATOM 6925 O O . PHE B 1 158 ? -14.289 1.717 -16.109 1 94.75 158 PHE B O 1
ATOM 6932 N N . PRO B 1 159 ? -15.406 2.186 -14.188 1 91.5 159 PRO B N 1
ATOM 6933 C CA . PRO B 1 159 ? -16.062 0.876 -14.227 1 91.5 159 PRO B CA 1
ATOM 6934 C C . PRO B 1 159 ? -16.906 0.679 -15.477 1 91.5 159 PRO B C 1
ATOM 6936 O O . PRO B 1 159 ? -17.703 1.559 -15.836 1 91.5 159 PRO B O 1
ATOM 6939 N N . ILE B 1 160 ? -16.719 -0.42 -16.062 1 93.31 160 ILE B N 1
ATOM 6940 C CA . ILE B 1 160 ? -17.484 -0.709 -17.281 1 93.31 160 ILE B CA 1
ATOM 6941 C C . ILE B 1 160 ? -18.812 -1.379 -16.906 1 93.31 160 ILE B C 1
ATOM 6943 O O . ILE B 1 160 ? -18.891 -2.092 -15.898 1 93.31 160 ILE B O 1
ATOM 6947 N N . GLY B 1 161 ? -19.891 -1.055 -17.625 1 92.38 161 GLY B N 1
ATOM 6948 C CA . GLY B 1 161 ? -21.172 -1.713 -17.516 1 92.38 161 GLY B CA 1
ATOM 6949 C C . GLY B 1 161 ? -21.594 -2.43 -18.781 1 92.38 161 GLY B C 1
ATOM 6950 O O . GLY B 1 161 ? -20.75 -2.742 -19.625 1 92.38 161 GLY B O 1
ATOM 6951 N N . ILE B 1 162 ? -22.766 -2.891 -18.766 1 95.56 162 ILE B N 1
ATOM 6952 C CA . ILE B 1 162 ? -23.344 -3.525 -19.953 1 95.56 162 ILE B CA 1
ATOM 6953 C C . ILE B 1 162 ? -24.531 -2.707 -20.453 1 95.56 162 ILE B C 1
ATOM 6955 O O . ILE B 1 162 ? -24.922 -1.729 -19.812 1 95.56 162 ILE B O 1
ATOM 6959 N N . ASP B 1 163 ? -24.891 -3.068 -21.625 1 95.44 163 ASP B N 1
ATOM 6960 C CA . ASP B 1 163 ? -26.188 -2.57 -22.094 1 95.44 163 ASP B CA 1
ATOM 6961 C C . ASP B 1 163 ? -27.328 -3.391 -21.5 1 95.44 163 ASP B C 1
ATOM 6963 O O . ASP B 1 163 ? -27.875 -4.277 -22.156 1 95.44 163 ASP B O 1
ATOM 6967 N N . ALA B 1 164 ? -27.766 -2.982 -20.391 1 94.31 164 ALA B N 1
ATOM 6968 C CA . ALA B 1 164 ? -28.75 -3.75 -19.625 1 94.31 164 ALA B CA 1
ATOM 6969 C C . ALA B 1 164 ? -30.062 -3.875 -20.391 1 94.31 164 ALA B C 1
ATOM 6971 O O . ALA B 1 164 ? -30.734 -4.91 -20.328 1 94.31 164 ALA B O 1
ATOM 6972 N N . GLN B 1 165 ? -30.391 -2.861 -21.109 1 94.12 165 GLN B N 1
ATOM 6973 C CA . GLN B 1 165 ? -31.641 -2.855 -21.844 1 94.12 165 GLN B CA 1
ATOM 6974 C C . GLN B 1 165 ? -31.641 -3.912 -22.953 1 94.12 165 GLN B C 1
ATOM 6976 O O . GLN B 1 165 ? -32.688 -4.492 -23.266 1 94.12 165 GLN B O 1
ATOM 6981 N N . ARG B 1 166 ? -30.516 -4.086 -23.516 1 96.12 166 ARG B N 1
ATOM 6982 C CA . ARG B 1 166 ? -30.406 -5.125 -24.531 1 96.12 166 ARG B CA 1
ATOM 6983 C C . ARG B 1 166 ? -30.797 -6.488 -23.984 1 96.12 166 ARG B C 1
ATOM 6985 O O . ARG B 1 166 ? -31.484 -7.262 -24.656 1 96.12 166 ARG B O 1
ATOM 6992 N N . PHE B 1 167 ? -30.5 -6.77 -22.781 1 96.75 167 PHE B N 1
ATOM 6993 C CA . PHE B 1 167 ? -30.781 -8.047 -22.141 1 96.75 167 PHE B CA 1
ATOM 6994 C C . PHE B 1 167 ? -32.219 -8.109 -21.672 1 96.75 167 PHE B C 1
ATOM 6996 O O . PHE B 1 167 ? -32.906 -9.125 -21.844 1 96.75 167 PHE B O 1
ATOM 7003 N N . THR B 1 168 ? -32.688 -7.023 -21.094 1 94.94 168 THR B N 1
ATOM 7004 C CA . THR B 1 168 ? -34.062 -6.988 -20.609 1 94.94 168 THR B CA 1
ATOM 7005 C C . THR B 1 168 ? -35.031 -7.066 -21.766 1 94.94 168 THR B C 1
ATOM 7007 O O . THR B 1 168 ? -36.062 -7.766 -21.688 1 94.94 168 THR B O 1
ATOM 7010 N N . LYS B 1 169 ? -34.719 -6.434 -22.859 1 95.81 169 LYS B N 1
ATOM 7011 C CA . LYS B 1 169 ? -35.594 -6.441 -24.031 1 95.81 169 LYS B CA 1
ATOM 7012 C C . LYS B 1 169 ? -35.594 -7.809 -24.719 1 95.81 169 LYS B C 1
ATOM 7014 O O . LYS B 1 169 ? -36.594 -8.234 -25.297 1 95.81 169 LYS B O 1
ATOM 7019 N N . ALA B 1 170 ? -34.469 -8.422 -24.672 1 97.31 170 ALA B N 1
ATOM 7020 C CA . ALA B 1 170 ? -34.344 -9.75 -25.266 1 97.31 170 ALA B CA 1
ATOM 7021 C C . ALA B 1 170 ? -35.344 -10.719 -24.656 1 97.31 170 ALA B C 1
ATOM 7023 O O . ALA B 1 170 ? -35.844 -11.617 -25.328 1 97.31 170 ALA B O 1
ATOM 7024 N N . LEU B 1 171 ? -35.719 -10.539 -23.406 1 97 171 LEU B N 1
ATOM 7025 C CA . LEU B 1 171 ? -36.625 -11.445 -22.703 1 97 171 LEU B CA 1
ATOM 7026 C C . LEU B 1 171 ? -38.062 -11.305 -23.234 1 97 171 LEU B C 1
ATOM 7028 O O . LEU B 1 171 ? -38.875 -12.188 -23 1 97 171 LEU B O 1
ATOM 7032 N N . GLU B 1 172 ? -38.281 -10.203 -23.891 1 96.31 172 GLU B N 1
ATOM 7033 C CA . GLU B 1 172 ? -39.625 -9.969 -24.453 1 96.31 172 GLU B CA 1
ATOM 7034 C C . GLU B 1 172 ? -39.75 -10.586 -25.844 1 96.31 172 GLU B C 1
ATOM 7036 O O . GLU B 1 172 ? -40.844 -10.758 -26.359 1 96.31 172 GLU B O 1
ATOM 7041 N N . ASP B 1 173 ? -38.688 -10.93 -26.422 1 97.25 173 ASP B N 1
ATOM 7042 C CA . ASP B 1 173 ? -38.688 -11.555 -27.734 1 97.25 173 ASP B CA 1
ATOM 7043 C C . ASP B 1 173 ? -39.375 -12.93 -27.703 1 97.25 173 ASP B C 1
ATOM 7045 O O . ASP B 1 173 ? -39.062 -13.734 -26.812 1 97.25 173 ASP B O 1
ATOM 7049 N N . PRO B 1 174 ? -40.219 -13.227 -28.625 1 97.31 174 PRO B N 1
ATOM 7050 C CA . PRO B 1 174 ? -40.906 -14.516 -28.641 1 97.31 174 PRO B CA 1
ATOM 7051 C C . PRO B 1 174 ? -39.969 -15.703 -28.719 1 97.31 174 PRO B C 1
ATOM 7053 O O . PRO B 1 174 ? -40.188 -16.734 -28.094 1 97.31 174 PRO B O 1
ATOM 7056 N N . LYS B 1 175 ? -38.969 -15.516 -29.453 1 97.44 175 LYS B N 1
ATOM 7057 C CA . LYS B 1 175 ? -37.969 -16.594 -29.562 1 97.44 175 LYS B CA 1
ATOM 7058 C C . LYS B 1 175 ? -37.375 -16.922 -28.203 1 97.44 175 LYS B C 1
ATOM 7060 O O . LYS B 1 175 ? -37.156 -18.094 -27.875 1 97.44 175 LYS B O 1
ATOM 7065 N N . VAL B 1 176 ? -37.062 -15.945 -27.438 1 97.94 176 VAL B N 1
ATOM 7066 C CA . VAL B 1 176 ? -36.469 -16.109 -26.125 1 97.94 176 VAL B CA 1
ATOM 7067 C C . VAL B 1 176 ? -37.5 -16.672 -25.156 1 97.94 176 VAL B C 1
ATOM 7069 O O . VAL B 1 176 ? -37.188 -17.547 -24.328 1 97.94 176 VAL B O 1
ATOM 7072 N N . LYS B 1 177 ? -38.719 -16.25 -25.234 1 97.5 177 LYS B N 1
ATOM 7073 C CA . LYS B 1 177 ? -39.781 -16.766 -24.391 1 97.5 177 LYS B CA 1
ATOM 7074 C C . LYS B 1 177 ? -40 -18.25 -24.641 1 97.5 177 LYS B C 1
ATOM 7076 O O . LYS B 1 177 ? -40.25 -19.016 -23.703 1 97.5 177 LYS B O 1
ATOM 7081 N N . ASP B 1 178 ? -39.906 -18.594 -25.922 1 97.88 178 ASP B N 1
ATOM 7082 C CA . ASP B 1 178 ? -40.031 -20 -26.266 1 97.88 178 ASP B CA 1
ATOM 7083 C C . ASP B 1 178 ? -38.906 -20.812 -25.609 1 97.88 178 ASP B C 1
ATOM 7085 O O . ASP B 1 178 ? -39.156 -21.906 -25.094 1 97.88 178 ASP B O 1
ATOM 7089 N N . LYS B 1 179 ? -37.781 -20.297 -25.688 1 97.88 179 LYS B N 1
ATOM 7090 C CA . LYS B 1 179 ? -36.625 -20.984 -25.094 1 97.88 179 LYS B CA 1
ATOM 7091 C C . LYS B 1 179 ? -36.781 -21.062 -23.578 1 97.88 179 LYS B C 1
ATOM 7093 O O . LYS B 1 179 ? -36.406 -22.062 -22.953 1 97.88 179 LYS B O 1
ATOM 7098 N N . ILE B 1 180 ? -37.25 -19.984 -22.953 1 97.94 180 ILE B N 1
ATOM 7099 C CA . ILE B 1 180 ? -37.5 -19.969 -21.516 1 97.94 180 ILE B CA 1
ATOM 7100 C C . ILE B 1 180 ? -38.438 -21.094 -21.141 1 97.94 180 ILE B C 1
ATOM 7102 O O . ILE B 1 180 ? -38.188 -21.844 -20.188 1 97.94 180 ILE B O 1
ATOM 7106 N N . THR B 1 181 ? -39.469 -21.25 -21.938 1 97.44 181 THR B N 1
ATOM 7107 C CA . THR B 1 181 ? -40.469 -22.297 -21.688 1 97.44 181 THR B CA 1
ATOM 7108 C C . THR B 1 181 ? -39.844 -23.672 -21.844 1 97.44 181 THR B C 1
ATOM 7110 O O . THR B 1 181 ? -40.062 -24.562 -21.031 1 97.44 181 THR B O 1
ATOM 7113 N N . GLU B 1 182 ? -39.094 -23.766 -22.859 1 97.5 182 GLU B N 1
ATOM 7114 C CA . GLU B 1 182 ? -38.406 -25.016 -23.125 1 97.5 182 GLU B CA 1
ATOM 7115 C C . GLU B 1 182 ? -37.469 -25.391 -21.984 1 97.5 182 GLU B C 1
ATOM 7117 O O . GLU B 1 182 ? -37.469 -26.531 -21.5 1 97.5 182 GLU B O 1
ATOM 7122 N N . PHE B 1 183 ? -36.688 -24.469 -21.547 1 97.25 183 PHE B N 1
ATOM 7123 C CA . PHE B 1 183 ? -35.719 -24.734 -20.484 1 97.25 183 PHE B CA 1
ATOM 7124 C C . PHE B 1 183 ? -36.406 -24.984 -19.156 1 97.25 183 PHE B C 1
ATOM 7126 O O . PHE B 1 183 ? -35.938 -25.797 -18.344 1 97.25 183 PHE B O 1
ATOM 7133 N N . LYS B 1 184 ? -37.5 -24.25 -18.875 1 96.38 184 LYS B N 1
ATOM 7134 C CA . LYS B 1 184 ? -38.281 -24.5 -17.656 1 96.38 184 LYS B CA 1
ATOM 7135 C C . LYS B 1 184 ? -38.812 -25.922 -17.609 1 96.38 184 LYS B C 1
ATOM 7137 O O . LYS B 1 184 ? -38.844 -26.547 -16.547 1 96.38 184 LYS B O 1
ATOM 7142 N N . LYS B 1 185 ? -39.156 -26.406 -18.797 1 96.06 185 LYS B N 1
ATOM 7143 C CA . LYS B 1 185 ? -39.625 -27.781 -18.891 1 96.06 185 LYS B CA 1
ATOM 7144 C C . LYS B 1 185 ? -38.5 -28.766 -18.688 1 96.06 185 LYS B C 1
ATOM 7146 O O . LYS B 1 185 ? -38.625 -29.766 -17.969 1 96.06 185 LYS B O 1
ATOM 7151 N N . LEU B 1 186 ? -37.438 -28.484 -19.297 1 93.81 186 LEU B N 1
ATOM 7152 C CA . LEU B 1 186 ? -36.281 -29.344 -19.234 1 93.81 186 LEU B CA 1
ATOM 7153 C C . LEU B 1 186 ? -35.781 -29.5 -17.797 1 93.81 186 LEU B C 1
ATOM 7155 O O . LEU B 1 186 ? -35.344 -30.562 -17.406 1 93.81 186 LEU B O 1
ATOM 7159 N N . PHE B 1 187 ? -35.844 -28.406 -17 1 94.06 187 PHE B N 1
ATOM 7160 C CA . PHE B 1 187 ? -35.312 -28.422 -15.648 1 94.06 187 PHE B CA 1
ATOM 7161 C C . PHE B 1 187 ? -36.438 -28.438 -14.617 1 94.06 187 PHE B C 1
ATOM 7163 O O . PHE B 1 187 ? -36.25 -28.016 -13.469 1 94.06 187 PHE B O 1
ATOM 7170 N N . ALA B 1 188 ? -37.594 -28.844 -14.992 1 91.56 188 ALA B N 1
ATOM 7171 C CA . ALA B 1 188 ? -38.75 -28.875 -14.102 1 91.56 188 ALA B CA 1
ATOM 7172 C C . ALA B 1 188 ? -38.438 -29.656 -12.836 1 91.56 188 ALA B C 1
ATOM 7174 O O . ALA B 1 188 ? -37.906 -30.766 -12.898 1 91.56 188 ALA B O 1
ATOM 7175 N N . GLY B 1 189 ? -38.75 -29.031 -11.75 1 89 189 GLY B N 1
ATOM 7176 C CA . GLY B 1 189 ? -38.594 -29.703 -10.469 1 89 189 GLY B CA 1
ATOM 7177 C C . GLY B 1 189 ? -37.188 -29.578 -9.898 1 89 189 GLY B C 1
ATOM 7178 O O . GLY B 1 189 ? -36.906 -30.094 -8.812 1 89 189 GLY B O 1
ATOM 7179 N N . ARG B 1 190 ? -36.344 -28.969 -10.641 1 92.31 190 ARG B N 1
ATOM 7180 C CA . ARG B 1 190 ? -34.969 -28.828 -10.172 1 92.31 190 ARG B CA 1
ATOM 7181 C C . ARG B 1 190 ? -34.562 -27.344 -10.047 1 92.31 190 ARG B C 1
ATOM 7183 O O . ARG B 1 190 ? -35.031 -26.516 -10.828 1 92.31 190 ARG B O 1
ATOM 7190 N N . LYS B 1 191 ? -33.75 -27.047 -9.039 1 95.19 191 LYS B N 1
ATOM 7191 C CA . LYS B 1 191 ? -33.094 -25.734 -8.969 1 95.19 191 LYS B CA 1
ATOM 7192 C C . LYS B 1 191 ? -31.844 -25.703 -9.844 1 95.19 191 LYS B C 1
ATOM 7194 O O . LYS B 1 191 ? -31.062 -26.656 -9.867 1 95.19 191 LYS B O 1
ATOM 7199 N N . VAL B 1 192 ? -31.688 -24.625 -10.531 1 97 192 VAL B N 1
ATOM 7200 C CA . VAL B 1 192 ? -30.594 -24.531 -11.5 1 97 192 VAL B CA 1
ATOM 7201 C C . VAL B 1 192 ? -29.531 -23.562 -10.992 1 97 192 VAL B C 1
ATOM 7203 O O . VAL B 1 192 ? -29.828 -22.406 -10.664 1 97 192 VAL B O 1
ATOM 7206 N N . ILE B 1 193 ? -28.328 -24.047 -10.875 1 98.44 193 ILE B N 1
ATOM 7207 C CA . ILE B 1 193 ? -27.141 -23.234 -10.648 1 98.44 193 ILE B CA 1
ATOM 7208 C C . ILE B 1 193 ? -26.359 -23.078 -11.953 1 98.44 193 ILE B C 1
ATOM 7210 O O . ILE B 1 193 ? -26.078 -24.078 -12.633 1 98.44 193 ILE B O 1
ATOM 7214 N N . LEU B 1 194 ? -26.016 -21.859 -12.273 1 98.44 194 LEU B N 1
ATOM 7215 C CA . LEU B 1 194 ? -25.406 -21.609 -13.578 1 98.44 194 LEU B CA 1
ATOM 7216 C C . LEU B 1 194 ? -24.016 -21 -13.43 1 98.44 194 LEU B C 1
ATOM 7218 O O . LEU B 1 194 ? -23.828 -20.062 -12.641 1 98.44 194 LEU B O 1
ATOM 7222 N N . GLY B 1 195 ? -23.031 -21.547 -14.117 1 98.19 195 GLY B N 1
ATOM 7223 C CA . GLY B 1 195 ? -21.734 -20.953 -14.367 1 98.19 195 GLY B CA 1
ATOM 7224 C C . GLY B 1 195 ? -21.453 -20.719 -15.844 1 98.19 195 GLY B C 1
ATOM 7225 O O . GLY B 1 195 ? -21.672 -21.609 -16.672 1 98.19 195 GLY B O 1
ATOM 7226 N N . VAL B 1 196 ? -21.094 -19.516 -16.219 1 97.31 196 VAL B N 1
ATOM 7227 C CA . VAL B 1 196 ? -20.703 -19.172 -17.578 1 97.31 196 VAL B CA 1
ATOM 7228 C C . VAL B 1 196 ? -19.328 -18.516 -17.562 1 97.31 196 VAL B C 1
ATOM 7230 O O . VAL B 1 196 ? -19.172 -17.391 -17.078 1 97.31 196 VAL B O 1
ATOM 7233 N N . ASP B 1 197 ? -18.344 -19.234 -18.094 1 95.5 197 ASP B N 1
ATOM 7234 C CA . ASP B 1 197 ? -16.984 -18.719 -18.031 1 95.5 197 ASP B CA 1
ATOM 7235 C C . ASP B 1 197 ? -16.172 -19.188 -19.25 1 95.5 197 ASP B C 1
ATOM 7237 O O . ASP B 1 197 ? -16.438 -20.25 -19.812 1 95.5 197 ASP B O 1
ATOM 7241 N N . ARG B 1 198 ? -15.219 -18.344 -19.625 1 93.38 198 ARG B N 1
ATOM 7242 C CA . ARG B 1 198 ? -14.172 -18.891 -20.484 1 93.38 198 ARG B CA 1
ATOM 7243 C C . ARG B 1 198 ? -13.328 -19.906 -19.75 1 93.38 198 ARG B C 1
ATOM 7245 O O . ARG B 1 198 ? -13.086 -19.781 -18.547 1 93.38 198 ARG B O 1
ATOM 7252 N N . LEU B 1 199 ? -12.969 -20.953 -20.453 1 93.12 199 LEU B N 1
ATOM 7253 C CA . LEU B 1 199 ? -12.164 -21.984 -19.812 1 93.12 199 LEU B CA 1
ATOM 7254 C C . LEU B 1 199 ? -10.734 -21.5 -19.594 1 93.12 199 LEU B C 1
ATOM 7256 O O . LEU B 1 199 ? -9.82 -21.859 -20.328 1 93.12 199 LEU B O 1
ATOM 7260 N N . ASP B 1 200 ? -10.586 -20.719 -18.562 1 91 200 ASP B N 1
ATOM 7261 C CA . ASP B 1 200 ? -9.352 -20.047 -18.156 1 91 200 ASP B CA 1
ATOM 7262 C C . ASP B 1 200 ? -9.031 -20.328 -16.688 1 91 200 ASP B C 1
ATOM 7264 O O . ASP B 1 200 ? -9.93 -20.5 -15.875 1 91 200 ASP B O 1
ATOM 7268 N N . MET B 1 201 ? -7.762 -20.406 -16.422 1 87.06 201 MET B N 1
ATOM 7269 C CA . MET B 1 201 ? -7.285 -20.766 -15.094 1 87.06 201 MET B CA 1
ATOM 7270 C C . MET B 1 201 ? -7.805 -19.781 -14.047 1 87.06 201 MET B C 1
ATOM 7272 O O . MET B 1 201 ? -8.023 -20.156 -12.891 1 87.06 201 MET B O 1
ATOM 7276 N N . ILE B 1 202 ? -8.039 -18.609 -14.359 1 91.5 202 ILE B N 1
ATOM 7277 C CA . ILE B 1 202 ? -8.352 -17.562 -13.391 1 91.5 202 ILE B CA 1
ATOM 7278 C C . ILE B 1 202 ? -9.844 -17.594 -13.062 1 91.5 202 ILE B C 1
ATOM 7280 O O . ILE B 1 202 ? -10.289 -16.938 -12.125 1 91.5 202 ILE B O 1
ATOM 7284 N N . LYS B 1 203 ? -10.625 -18.375 -13.727 1 94.94 203 LYS B N 1
ATOM 7285 C CA . LYS B 1 203 ? -12.078 -18.359 -13.562 1 94.94 203 LYS B CA 1
ATOM 7286 C C . LYS B 1 203 ? -12.523 -19.312 -12.461 1 94.94 203 LYS B C 1
ATOM 7288 O O . LYS B 1 203 ? -13.703 -19.344 -12.102 1 94.94 203 LYS B O 1
ATOM 7293 N N . GLY B 1 204 ? -11.68 -20.172 -11.922 1 94.06 204 GLY B N 1
ATOM 7294 C CA . GLY B 1 204 ? -11.953 -20.969 -10.734 1 94.06 204 GLY B CA 1
ATOM 7295 C C . GLY B 1 204 ? -12.867 -22.141 -11 1 94.06 204 GLY B C 1
ATOM 7296 O O . GLY B 1 204 ? -13.766 -22.438 -10.203 1 94.06 204 GLY B O 1
ATOM 7297 N N . PHE B 1 205 ? -12.688 -22.828 -12.18 1 94.31 205 PHE B N 1
ATOM 7298 C CA . PHE B 1 205 ? -13.5 -23.984 -12.539 1 94.31 205 PHE B CA 1
ATOM 7299 C C . PHE B 1 205 ? -13.375 -25.078 -11.477 1 94.31 205 PHE B C 1
ATOM 7301 O O . PHE B 1 205 ? -14.375 -25.656 -11.047 1 94.31 205 PHE B O 1
ATOM 7308 N N . LEU B 1 206 ? -12.172 -25.391 -11.102 1 93 206 LEU B N 1
ATOM 7309 C CA . LEU B 1 206 ? -11.93 -26.484 -10.156 1 93 206 LEU B CA 1
ATOM 7310 C C . LEU B 1 206 ? -12.547 -26.172 -8.797 1 93 206 LEU B C 1
ATOM 7312 O O . LEU B 1 206 ? -13.203 -27.016 -8.195 1 93 206 LEU B O 1
ATOM 7316 N N . GLN B 1 207 ? -12.352 -24.922 -8.328 1 93.56 207 GLN B N 1
ATOM 7317 C CA . GLN B 1 207 ? -12.93 -24.5 -7.059 1 93.56 207 GLN B CA 1
ATOM 7318 C C . GLN B 1 207 ? -14.453 -24.594 -7.094 1 93.56 207 GLN B C 1
ATOM 7320 O O . GLN B 1 207 ? -15.078 -25.016 -6.117 1 93.56 207 GLN B O 1
ATOM 7325 N N . LYS B 1 208 ? -15.023 -24.234 -8.203 1 96.12 208 LYS B N 1
ATOM 7326 C CA . LYS B 1 208 ? -16.469 -24.281 -8.375 1 96.12 208 LYS B CA 1
ATOM 7327 C C . LYS B 1 208 ? -17 -25.703 -8.266 1 96.12 208 LYS B C 1
ATOM 7329 O O . LYS B 1 208 ? -17.938 -25.969 -7.523 1 96.12 208 LYS B O 1
ATOM 7334 N N . LEU B 1 209 ? -16.375 -26.609 -8.984 1 95.38 209 LEU B N 1
ATOM 7335 C CA . LEU B 1 209 ? -16.812 -28 -9.031 1 95.38 209 LEU B CA 1
ATOM 7336 C C . LEU B 1 209 ? -16.609 -28.672 -7.676 1 95.38 209 LEU B C 1
ATOM 7338 O O . LEU B 1 209 ? -17.469 -29.438 -7.223 1 95.38 209 LEU B O 1
ATOM 7342 N N . LEU B 1 210 ? -15.508 -28.359 -7.051 1 93.44 210 LEU B N 1
ATOM 7343 C CA . LEU B 1 210 ? -15.242 -28.938 -5.73 1 93.44 210 LEU B CA 1
ATOM 7344 C C . LEU B 1 210 ? -16.234 -28.422 -4.703 1 93.44 210 LEU B C 1
ATOM 7346 O O . LEU B 1 210 ? -16.688 -29.172 -3.834 1 93.44 210 LEU B O 1
ATOM 7350 N N . ALA B 1 211 ? -16.531 -27.156 -4.777 1 94.56 211 ALA B N 1
ATOM 7351 C CA . ALA B 1 211 ? -17.516 -26.578 -3.855 1 94.56 211 ALA B CA 1
ATOM 7352 C C . ALA B 1 211 ? -18.891 -27.188 -4.059 1 94.56 211 ALA B C 1
ATOM 7354 O O . ALA B 1 211 ? -19.609 -27.469 -3.088 1 94.56 211 ALA B O 1
ATOM 7355 N N . PHE B 1 212 ? -19.266 -27.438 -5.293 1 95.94 212 PHE B N 1
ATOM 7356 C CA . PHE B 1 212 ? -20.547 -28.062 -5.578 1 95.94 212 PHE B CA 1
ATOM 7357 C C . PHE B 1 212 ? -20.562 -29.5 -5.062 1 95.94 212 PHE B C 1
ATOM 7359 O O . PHE B 1 212 ? -21.562 -29.953 -4.5 1 95.94 212 PHE B O 1
ATOM 7366 N N . GLU B 1 213 ? -19.469 -30.172 -5.305 1 93.12 213 GLU B N 1
ATOM 7367 C CA . GLU B 1 213 ? -19.344 -31.516 -4.75 1 93.12 213 GLU B CA 1
ATOM 7368 C C . GLU B 1 213 ? -19.547 -31.516 -3.236 1 93.12 213 GLU B C 1
ATOM 7370 O O . GLU B 1 213 ? -20.266 -32.344 -2.697 1 93.12 213 GLU B O 1
ATOM 7375 N N . LYS B 1 214 ? -18.875 -30.594 -2.605 1 92.31 214 LYS B N 1
ATOM 7376 C CA . LYS B 1 214 ? -18.984 -30.469 -1.156 1 92.31 214 LYS B CA 1
ATOM 7377 C C . LYS B 1 214 ? -20.422 -30.141 -0.743 1 92.31 214 LYS B C 1
ATOM 7379 O O . LYS B 1 214 ? -20.906 -30.641 0.28 1 92.31 214 LYS B O 1
ATOM 7384 N N . PHE B 1 215 ? -21.062 -29.344 -1.459 1 95.38 215 PHE B N 1
ATOM 7385 C CA . PHE B 1 215 ? -22.453 -29.016 -1.216 1 95.38 215 PHE B CA 1
ATOM 7386 C C . PHE B 1 215 ? -23.328 -30.266 -1.279 1 95.38 215 PHE B C 1
ATOM 7388 O O . PHE B 1 215 ? -24.172 -30.484 -0.406 1 95.38 215 PHE B O 1
ATOM 7395 N N . LEU B 1 216 ? -23.109 -31.047 -2.305 1 93.38 216 LEU B N 1
ATOM 7396 C CA . LEU B 1 216 ? -23.875 -32.281 -2.461 1 93.38 216 LEU B CA 1
ATOM 7397 C C . LEU B 1 216 ? -23.625 -33.219 -1.295 1 93.38 216 LEU B C 1
ATOM 7399 O O . LEU B 1 216 ? -24.562 -33.875 -0.81 1 93.38 216 LEU B O 1
ATOM 7403 N N . GLU B 1 217 ? -22.438 -33.219 -0.837 1 90.75 217 GLU B N 1
ATOM 7404 C CA . GLU B 1 217 ? -22.078 -34.094 0.29 1 90.75 217 GLU B CA 1
ATOM 7405 C C . GLU B 1 217 ? -22.797 -33.656 1.562 1 90.75 217 GLU B C 1
ATOM 7407 O O . GLU B 1 217 ? -23.25 -34.5 2.344 1 90.75 217 GLU B O 1
ATOM 7412 N N . LYS B 1 218 ? -22.875 -32.406 1.714 1 91.19 218 LYS B N 1
ATOM 7413 C CA . LYS B 1 218 ? -23.438 -31.875 2.941 1 91.19 218 LYS B CA 1
ATOM 7414 C C . LYS B 1 218 ? -24.969 -31.938 2.916 1 91.19 218 LYS B C 1
ATOM 7416 O O . LYS B 1 218 ? -25.609 -31.891 3.965 1 91.19 218 LYS B O 1
ATOM 7421 N N . ASN B 1 219 ? -25.484 -32 1.734 1 91.12 219 ASN B N 1
ATOM 7422 C CA . ASN B 1 219 ? -26.938 -31.953 1.587 1 91.12 219 ASN B CA 1
ATOM 7423 C C . ASN B 1 219 ? -27.453 -33.156 0.817 1 91.12 219 ASN B C 1
ATOM 7425 O O . ASN B 1 219 ? -28.047 -33 -0.258 1 91.12 219 ASN B O 1
ATOM 7429 N N . GLU B 1 220 ? -27.469 -34.25 1.419 1 81 220 GLU B N 1
ATOM 7430 C CA . GLU B 1 220 ? -27.797 -35.531 0.79 1 81 220 GLU B CA 1
ATOM 7431 C C . GLU B 1 220 ? -29.266 -35.594 0.379 1 81 220 GLU B C 1
ATOM 7433 O O . GLU B 1 220 ? -29.609 -36.188 -0.646 1 81 220 GLU B O 1
ATOM 7438 N N . GLU B 1 221 ? -30.016 -34.938 1.117 1 75.56 221 GLU B N 1
ATOM 7439 C CA . GLU B 1 221 ? -31.438 -34.969 0.828 1 75.56 221 GLU B CA 1
ATOM 7440 C C . GLU B 1 221 ? -31.766 -34.281 -0.488 1 75.56 221 GLU B C 1
ATOM 7442 O O . GLU B 1 221 ? -32.656 -34.688 -1.218 1 75.56 221 GLU B O 1
ATOM 7447 N N . LEU B 1 222 ? -31.156 -33.25 -0.725 1 71.06 222 LEU B N 1
ATOM 7448 C CA . LEU B 1 222 ? -31.359 -32.5 -1.958 1 71.06 222 LEU B CA 1
ATOM 7449 C C . LEU B 1 222 ? -30.797 -33.281 -3.156 1 71.06 222 LEU B C 1
ATOM 7451 O O . LEU B 1 222 ? -31.312 -33.125 -4.273 1 71.06 222 LEU B O 1
ATOM 7455 N N . ASP B 1 223 ? -29.859 -33.938 -2.959 1 64.38 223 ASP B N 1
ATOM 7456 C CA . ASP B 1 223 ? -29.172 -34.75 -3.984 1 64.38 223 ASP B CA 1
ATOM 7457 C C . ASP B 1 223 ? -30.047 -35.906 -4.461 1 64.38 223 ASP B C 1
ATOM 7459 O O . ASP B 1 223 ? -30.172 -36.125 -5.664 1 64.38 223 ASP B O 1
ATOM 7463 N N . SER B 1 224 ? -30.594 -36.562 -3.531 1 60.53 224 SER B N 1
ATOM 7464 C CA . SER B 1 224 ? -31.312 -37.781 -3.826 1 60.53 224 SER B CA 1
ATOM 7465 C C . SER B 1 224 ? -32.5 -37.531 -4.746 1 60.53 224 SER B C 1
ATOM 7467 O O . SER B 1 224 ? -32.875 -38.375 -5.551 1 60.53 224 SER B O 1
ATOM 7469 N N . GLU B 1 225 ? -32.906 -36.344 -4.719 1 65.62 225 GLU B N 1
ATOM 7470 C CA . GLU B 1 225 ? -34.062 -36.062 -5.559 1 65.62 225 GLU B CA 1
ATOM 7471 C C . GLU B 1 225 ? -33.656 -35.188 -6.75 1 65.62 225 GLU B C 1
ATOM 7473 O O . GLU B 1 225 ? -34.531 -34.781 -7.52 1 65.62 225 GLU B O 1
ATOM 7478 N N . TYR B 1 226 ? -32.344 -35.156 -6.973 1 69.56 226 TYR B N 1
ATOM 7479 C CA . TYR B 1 226 ? -31.812 -34.344 -8.062 1 69.56 226 TYR B CA 1
ATOM 7480 C C . TYR B 1 226 ? -32.5 -33 -8.141 1 69.56 226 TYR B C 1
ATOM 7482 O O . TYR B 1 226 ? -32.938 -32.562 -9.211 1 69.56 226 TYR B O 1
ATOM 7490 N N . LYS B 1 227 ? -32.5 -32.438 -7.023 1 86.5 227 LYS B N 1
ATOM 7491 C CA . LYS B 1 227 ? -33.25 -31.188 -6.883 1 86.5 227 LYS B CA 1
ATOM 7492 C C . LYS B 1 227 ? -32.438 -29.984 -7.312 1 86.5 227 LYS B C 1
ATOM 7494 O O . LYS B 1 227 ? -32.969 -28.906 -7.551 1 86.5 227 LYS B O 1
ATOM 7499 N N . VAL B 1 228 ? -31.156 -30.312 -7.48 1 94.06 228 VAL B N 1
ATOM 7500 C CA . VAL B 1 228 ? -30.281 -29.203 -7.852 1 94.06 228 VAL B CA 1
ATOM 7501 C C . VAL B 1 228 ? -29.359 -29.625 -8.992 1 94.06 228 VAL B C 1
ATOM 7503 O O . VAL B 1 228 ? -28.875 -30.766 -9.008 1 94.06 228 VAL B O 1
ATOM 7506 N N . VAL B 1 229 ? -29.141 -28.844 -9.961 1 95.81 229 VAL B N 1
ATOM 7507 C CA . VAL B 1 229 ? -28.234 -29.125 -11.078 1 95.81 229 VAL B CA 1
ATOM 7508 C C . VAL B 1 229 ? -27.312 -27.938 -11.297 1 95.81 229 VAL B C 1
ATOM 7510 O O . VAL B 1 229 ? -27.719 -26.781 -11.18 1 95.81 229 VAL B O 1
ATOM 7513 N N . LEU B 1 230 ? -26.016 -28.203 -11.484 1 97.69 230 LEU B N 1
ATOM 7514 C CA . LEU B 1 230 ? -25.047 -27.188 -11.906 1 97.69 230 LEU B CA 1
ATOM 7515 C C . LEU B 1 230 ? -24.844 -27.234 -13.414 1 97.69 230 LEU B C 1
ATOM 7517 O O . LEU B 1 230 ? -24.328 -28.234 -13.938 1 97.69 230 LEU B O 1
ATOM 7521 N N . LEU B 1 231 ? -25.344 -26.266 -14.062 1 97.88 231 LEU B N 1
ATOM 7522 C CA . LEU B 1 231 ? -25.078 -26.078 -15.484 1 97.88 231 LEU B CA 1
ATOM 7523 C C . LEU B 1 231 ? -23.859 -25.203 -15.703 1 97.88 231 LEU B C 1
ATOM 7525 O O . LEU B 1 231 ? -23.891 -24 -15.43 1 97.88 231 LEU B O 1
ATOM 7529 N N . GLN B 1 232 ? -22.75 -25.812 -16.203 1 98.12 232 GLN B N 1
ATOM 7530 C CA . GLN B 1 232 ? -21.5 -25.078 -16.438 1 98.12 232 GLN B CA 1
ATOM 7531 C C . GLN B 1 232 ? -21.219 -24.922 -17.922 1 98.12 232 GLN B C 1
ATOM 7533 O O . GLN B 1 232 ? -20.969 -25.906 -18.625 1 98.12 232 GLN B O 1
ATOM 7538 N N . ILE B 1 233 ? -21.312 -23.719 -18.375 1 97.5 233 ILE B N 1
ATOM 7539 C CA . ILE B 1 233 ? -20.922 -23.391 -19.734 1 97.5 233 ILE B CA 1
ATOM 7540 C C . ILE B 1 233 ? -19.453 -22.953 -19.766 1 97.5 233 ILE B C 1
ATOM 7542 O O . ILE B 1 233 ? -19.094 -21.938 -19.172 1 97.5 233 ILE B O 1
ATOM 7546 N N . ALA B 1 234 ? -18.594 -23.703 -20.406 1 96.12 234 ALA B N 1
ATOM 7547 C CA . ALA B 1 234 ? -17.156 -23.438 -20.516 1 96.12 234 ALA B CA 1
ATOM 7548 C C . ALA B 1 234 ? -16.766 -23.062 -21.938 1 96.12 234 ALA B C 1
ATOM 7550 O O . ALA B 1 234 ? -16.547 -23.938 -22.781 1 96.12 234 ALA B O 1
ATOM 7551 N N . VAL B 1 235 ? -16.609 -21.797 -22.172 1 93.38 235 VAL B N 1
ATOM 7552 C CA . VAL B 1 235 ? -16.25 -21.328 -23.5 1 93.38 235 VAL B CA 1
ATOM 7553 C C . VAL B 1 235 ? -14.758 -21.562 -23.75 1 93.38 235 VAL B C 1
ATOM 7555 O O . VAL B 1 235 ? -13.906 -21.062 -23 1 93.38 235 VAL B O 1
ATOM 7558 N N . PRO B 1 236 ? -14.445 -22.312 -24.766 1 89.75 236 PRO B N 1
ATOM 7559 C CA . PRO B 1 236 ? -13.023 -22.578 -25.031 1 89.75 236 PRO B CA 1
ATOM 7560 C C . PRO B 1 236 ? -12.234 -21.328 -25.344 1 89.75 236 PRO B C 1
ATOM 7562 O O . PRO B 1 236 ? -12.734 -20.438 -26.047 1 89.75 236 PRO B O 1
ATOM 7565 N N . THR B 1 237 ? -11.062 -21.219 -24.781 1 85.88 237 THR B N 1
ATOM 7566 C CA . THR B 1 237 ? -10.172 -20.094 -25.047 1 85.88 237 THR B CA 1
ATOM 7567 C C . THR B 1 237 ? -8.711 -20.547 -25.047 1 85.88 237 THR B C 1
ATOM 7569 O O . THR B 1 237 ? -8.328 -21.422 -24.281 1 85.88 237 THR B O 1
ATOM 7572 N N . ARG B 1 238 ? -7.898 -20.094 -26 1 80.06 238 ARG B N 1
ATOM 7573 C CA . ARG B 1 238 ? -6.457 -20.312 -26.094 1 80.06 238 ARG B CA 1
ATOM 7574 C C . ARG B 1 238 ? -6.113 -21.797 -26.062 1 80.06 238 ARG B C 1
ATOM 7576 O O . ARG B 1 238 ? -5.238 -22.219 -25.297 1 80.06 238 ARG B O 1
ATOM 7583 N N . SER B 1 239 ? -6.758 -22.594 -26.766 1 79.12 239 SER B N 1
ATOM 7584 C CA . SER B 1 239 ? -6.672 -24.047 -26.75 1 79.12 239 SER B CA 1
ATOM 7585 C C . SER B 1 239 ? -5.285 -24.531 -27.172 1 79.12 239 SER B C 1
ATOM 7587 O O . SER B 1 239 ? -4.918 -25.672 -26.922 1 79.12 239 SER B O 1
ATOM 7589 N N . ASP B 1 240 ? -4.484 -23.578 -27.672 1 76.88 240 ASP B N 1
ATOM 7590 C CA . ASP B 1 240 ? -3.148 -23.953 -28.125 1 76.88 240 ASP B CA 1
ATOM 7591 C C . ASP B 1 240 ? -2.145 -23.922 -26.984 1 76.88 240 ASP B C 1
ATOM 7593 O O . ASP B 1 240 ? -1.031 -24.438 -27.109 1 76.88 240 ASP B O 1
ATOM 7597 N N . VAL B 1 241 ? -2.531 -23.438 -25.906 1 76 241 VAL B N 1
ATOM 7598 C CA . VAL B 1 241 ? -1.637 -23.312 -24.766 1 76 241 VAL B CA 1
ATOM 7599 C C . VAL B 1 241 ? -1.77 -24.547 -23.875 1 76 241 VAL B C 1
ATOM 7601 O O . VAL B 1 241 ? -2.873 -24.906 -23.453 1 76 241 VAL B O 1
ATOM 7604 N N . PRO B 1 242 ? -0.702 -25.219 -23.562 1 77.69 242 PRO B N 1
ATOM 7605 C CA . PRO B 1 242 ? -0.731 -26.484 -22.812 1 77.69 242 PRO B CA 1
ATOM 7606 C C . PRO B 1 242 ? -1.423 -26.344 -21.453 1 77.69 242 PRO B C 1
ATOM 7608 O O . PRO B 1 242 ? -2.158 -27.25 -21.047 1 77.69 242 PRO B O 1
ATOM 7611 N N . GLU B 1 243 ? -1.176 -25.281 -20.797 1 79.75 243 GLU B N 1
ATOM 7612 C CA . GLU B 1 243 ? -1.775 -25.078 -19.484 1 79.75 243 GLU B CA 1
ATOM 7613 C C . GLU B 1 243 ? -3.299 -25.078 -19.562 1 79.75 243 GLU B C 1
ATOM 7615 O O . GLU B 1 243 ? -3.977 -25.562 -18.656 1 79.75 243 GLU B O 1
ATOM 7620 N N . TYR B 1 244 ? -3.877 -24.625 -20.625 1 84.44 244 TYR B N 1
ATOM 7621 C CA . TYR B 1 244 ? -5.324 -24.562 -20.812 1 84.44 244 TYR B CA 1
ATOM 7622 C C . TYR B 1 244 ? -5.891 -25.938 -21.141 1 84.44 244 TYR B C 1
ATOM 7624 O O . TYR B 1 244 ? -6.992 -26.281 -20.719 1 84.44 244 TYR B O 1
ATOM 7632 N N . ARG B 1 245 ? -5.129 -26.672 -21.844 1 87.31 245 ARG B N 1
ATOM 7633 C CA . ARG B 1 245 ? -5.531 -28.031 -22.141 1 87.31 245 ARG B CA 1
ATOM 7634 C C . ARG B 1 245 ? -5.551 -28.891 -20.891 1 87.31 245 ARG B C 1
ATOM 7636 O O . ARG B 1 245 ? -6.457 -29.703 -20.688 1 87.31 245 ARG B O 1
ATOM 7643 N N . LYS B 1 246 ? -4.488 -28.703 -20.156 1 87.5 246 LYS B N 1
ATOM 7644 C CA . LYS B 1 246 ? -4.43 -29.422 -18.891 1 87.5 246 LYS B CA 1
ATOM 7645 C C . LYS B 1 246 ? -5.637 -29.094 -18.016 1 87.5 246 LYS B C 1
ATOM 7647 O O . LYS B 1 246 ? -6.227 -29.984 -17.406 1 87.5 246 LYS B O 1
ATOM 7652 N N . LEU B 1 247 ? -5.98 -27.875 -18.016 1 89.69 247 LEU B N 1
ATOM 7653 C CA . LEU B 1 247 ? -7.141 -27.453 -17.219 1 89.69 247 LEU B CA 1
ATOM 7654 C C . LEU B 1 247 ? -8.414 -28.109 -17.75 1 89.69 247 LEU B C 1
ATOM 7656 O O . LEU B 1 247 ? -9.234 -28.594 -16.953 1 89.69 247 LEU B O 1
ATOM 7660 N N . ALA B 1 248 ? -8.594 -28.109 -19 1 92.56 248 ALA B N 1
ATOM 7661 C CA . ALA B 1 248 ? -9.773 -28.734 -19.594 1 92.56 248 ALA B CA 1
ATOM 7662 C C . ALA B 1 248 ? -9.891 -30.203 -19.188 1 92.56 248 ALA B C 1
ATOM 7664 O O . ALA B 1 248 ? -10.977 -30.672 -18.844 1 92.56 248 ALA B O 1
ATOM 7665 N N . SER B 1 249 ? -8.758 -30.844 -19.188 1 92.06 249 SER B N 1
ATOM 7666 C CA . SER B 1 249 ? -8.727 -32.25 -18.797 1 92.06 249 SER B CA 1
ATOM 7667 C C . SER B 1 249 ? -9.102 -32.438 -17.328 1 92.06 249 SER B C 1
ATOM 7669 O O . SER B 1 249 ? -9.859 -33.344 -16.984 1 92.06 249 SER B O 1
ATOM 7671 N N . GLN B 1 250 ? -8.523 -31.609 -16.547 1 91.5 250 GLN B N 1
ATOM 7672 C CA . GLN B 1 250 ? -8.812 -31.672 -15.117 1 91.5 250 GLN B CA 1
ATOM 7673 C C . GLN B 1 250 ? -10.289 -31.422 -14.836 1 91.5 250 GLN B C 1
ATOM 7675 O O . GLN B 1 250 ? -10.891 -32.062 -13.984 1 91.5 250 GLN B O 1
ATOM 7680 N N . VAL B 1 251 ? -10.867 -30.484 -15.523 1 93.75 251 VAL B N 1
ATOM 7681 C CA . VAL B 1 251 ? -12.281 -30.156 -15.359 1 93.75 251 VAL B CA 1
ATOM 7682 C C . VAL B 1 251 ? -13.148 -31.344 -15.758 1 93.75 251 VAL B C 1
ATOM 7684 O O . VAL B 1 251 ? -14.078 -31.719 -15.039 1 93.75 251 VAL B O 1
ATOM 7687 N N . HIS B 1 252 ? -12.836 -32 -16.844 1 94.5 252 HIS B N 1
ATOM 7688 C CA . HIS B 1 252 ? -13.586 -33.156 -17.312 1 94.5 252 HIS B CA 1
ATOM 7689 C C . HIS B 1 252 ? -13.492 -34.312 -16.312 1 94.5 252 HIS B C 1
ATOM 7691 O O . HIS B 1 252 ? -14.477 -35 -16.078 1 94.5 252 HIS B O 1
ATOM 7697 N N . GLU B 1 253 ? -12.305 -34.438 -15.867 1 92.88 253 GLU B N 1
ATOM 7698 C CA . GLU B 1 253 ? -12.102 -35.5 -14.875 1 92.88 253 GLU B CA 1
ATOM 7699 C C . GLU B 1 253 ? -12.953 -35.25 -13.633 1 92.88 253 GLU B C 1
ATOM 7701 O O . GLU B 1 253 ? -13.57 -36.188 -13.109 1 92.88 253 GLU B O 1
ATOM 7706 N N . LEU B 1 254 ? -12.992 -34.062 -13.172 1 92.88 254 LEU B N 1
ATOM 7707 C CA . LEU B 1 254 ? -13.75 -33.719 -11.969 1 92.88 254 LEU B CA 1
ATOM 7708 C C . LEU B 1 254 ? -15.25 -33.875 -12.211 1 92.88 254 LEU B C 1
ATOM 7710 O O . LEU B 1 254 ? -15.984 -34.344 -11.344 1 92.88 254 LEU B O 1
ATOM 7714 N N . VAL B 1 255 ? -15.703 -33.406 -13.336 1 95.5 255 VAL B N 1
ATOM 7715 C CA . VAL B 1 255 ? -17.109 -33.5 -13.688 1 95.5 255 VAL B CA 1
ATOM 7716 C C . VAL B 1 255 ? -17.531 -34.969 -13.711 1 95.5 255 VAL B C 1
ATOM 7718 O O . VAL B 1 255 ? -18.562 -35.344 -13.164 1 95.5 255 VAL B O 1
ATOM 7721 N N . ALA B 1 256 ? -16.672 -35.781 -14.328 1 94.56 256 ALA B N 1
ATOM 7722 C CA . ALA B 1 256 ? -16.938 -37.219 -14.414 1 94.56 256 ALA B CA 1
ATOM 7723 C C . ALA B 1 256 ? -17 -37.844 -13.031 1 94.56 256 ALA B C 1
ATOM 7725 O O . ALA B 1 256 ? -17.844 -38.688 -12.758 1 94.56 256 ALA B O 1
ATOM 7726 N N . ARG B 1 257 ? -16.094 -37.438 -12.266 1 91.88 257 ARG B N 1
ATOM 7727 C CA . ARG B 1 257 ? -16.031 -38 -10.906 1 91.88 257 ARG B CA 1
ATOM 7728 C C . ARG B 1 257 ? -17.281 -37.625 -10.117 1 91.88 257 ARG B C 1
ATOM 7730 O O . ARG B 1 257 ? -17.891 -38.5 -9.492 1 91.88 257 ARG B O 1
ATOM 7737 N N . VAL B 1 258 ? -17.688 -36.375 -10.125 1 92.31 258 VAL B N 1
ATOM 7738 C CA . VAL B 1 258 ? -18.844 -35.906 -9.367 1 92.31 258 VAL B CA 1
ATOM 7739 C C . VAL B 1 258 ? -20.109 -36.562 -9.914 1 92.31 258 VAL B C 1
ATOM 7741 O O . VAL B 1 258 ? -20.969 -37.031 -9.148 1 92.31 258 VAL B O 1
ATOM 7744 N N . ASN B 1 259 ? -20.281 -36.594 -11.227 1 93.56 259 ASN B N 1
ATOM 7745 C CA . ASN B 1 259 ? -21.453 -37.219 -11.852 1 93.56 259 ASN B CA 1
ATOM 7746 C C . ASN B 1 259 ? -21.5 -38.719 -11.578 1 93.56 259 ASN B C 1
ATOM 7748 O O . ASN B 1 259 ? -22.578 -39.312 -11.461 1 93.56 259 ASN B O 1
ATOM 7752 N N . GLY B 1 260 ? -20.344 -39.375 -11.555 1 91.19 260 GLY B N 1
ATOM 7753 C CA . GLY B 1 260 ? -20.281 -40.781 -11.219 1 91.19 260 GLY B CA 1
ATOM 7754 C C . GLY B 1 260 ? -20.703 -41.094 -9.789 1 91.19 260 GLY B C 1
ATOM 7755 O O . GLY B 1 260 ? -21.375 -42.094 -9.523 1 91.19 260 GLY B O 1
ATOM 7756 N N . ARG B 1 261 ? -20.359 -40.25 -8.961 1 89.94 261 ARG B N 1
ATOM 7757 C CA . ARG B 1 261 ? -20.609 -40.469 -7.539 1 89.94 261 ARG B CA 1
ATOM 7758 C C . ARG B 1 261 ? -22.062 -40.125 -7.184 1 89.94 261 ARG B C 1
ATOM 7760 O O . ARG B 1 261 ? -22.672 -40.812 -6.363 1 89.94 261 ARG B O 1
ATOM 7767 N N . PHE B 1 262 ? -22.562 -39 -7.734 1 91.31 262 PHE B N 1
ATOM 7768 C CA . PHE B 1 262 ? -23.844 -38.5 -7.262 1 91.31 262 PHE B CA 1
ATOM 7769 C C . PHE B 1 262 ? -24.922 -38.688 -8.32 1 91.31 262 PHE B C 1
ATOM 7771 O O . PHE B 1 262 ? -26.109 -38.5 -8.047 1 91.31 262 PHE B O 1
ATOM 7778 N N . GLY B 1 263 ? -24.484 -39.062 -9.516 1 88.56 263 GLY B N 1
ATOM 7779 C CA . GLY B 1 263 ? -25.438 -39.25 -10.594 1 88.56 263 GLY B CA 1
ATOM 7780 C C . GLY B 1 263 ? -26.234 -40.531 -10.461 1 88.56 263 GLY B C 1
ATOM 7781 O O . GLY B 1 263 ? -25.828 -41.438 -9.727 1 88.56 263 GLY B O 1
ATOM 7782 N N . THR B 1 264 ? -27.391 -40.5 -11.141 1 84.75 264 THR B N 1
ATOM 7783 C CA . THR B 1 264 ? -28.219 -41.688 -11.258 1 84.75 264 THR B CA 1
ATOM 7784 C C . THR B 1 264 ? -28.5 -42 -12.719 1 84.75 264 THR B C 1
ATOM 7786 O O . THR B 1 264 ? -28 -41.312 -13.617 1 84.75 264 THR B O 1
ATOM 7789 N N . LEU B 1 265 ? -29.297 -43.031 -12.875 1 82.19 265 LEU B N 1
ATOM 7790 C CA . LEU B 1 265 ? -29.672 -43.375 -14.234 1 82.19 265 LEU B CA 1
ATOM 7791 C C . LEU B 1 265 ? -30.578 -42.344 -14.859 1 82.19 265 LEU B C 1
ATOM 7793 O O . LEU B 1 265 ? -30.641 -42.219 -16.078 1 82.19 265 LEU B O 1
ATOM 7797 N N . LYS B 1 266 ? -31.141 -41.531 -14 1 79.06 266 LYS B N 1
ATOM 7798 C CA . LYS B 1 266 ? -32.125 -40.562 -14.469 1 79.06 266 LYS B CA 1
ATOM 7799 C C . LYS B 1 266 ? -31.5 -39.219 -14.703 1 79.06 266 LYS B C 1
ATOM 7801 O O . LYS B 1 266 ? -31.938 -38.469 -15.594 1 79.06 266 LYS B O 1
ATOM 7806 N N . ALA B 1 267 ? -30.594 -38.938 -13.812 1 86 267 ALA B N 1
ATOM 7807 C CA . ALA B 1 267 ? -30.109 -37.562 -13.914 1 86 267 ALA B CA 1
ATOM 7808 C C . ALA B 1 267 ? -28.688 -37.438 -13.352 1 86 267 ALA B C 1
ATOM 7810 O O . ALA B 1 267 ? -28.281 -38.219 -12.516 1 86 267 ALA B O 1
ATOM 7811 N N . THR B 1 268 ? -27.969 -36.438 -13.898 1 90.75 268 THR B N 1
ATOM 7812 C CA . THR B 1 268 ? -26.656 -36.094 -13.391 1 90.75 268 THR B CA 1
ATOM 7813 C C . THR B 1 268 ? -26.672 -34.688 -12.742 1 90.75 268 THR B C 1
ATOM 7815 O O . THR B 1 268 ? -27.391 -33.812 -13.188 1 90.75 268 THR B O 1
ATOM 7818 N N . PRO B 1 269 ? -25.891 -34.531 -11.75 1 93.94 269 PRO B N 1
ATOM 7819 C CA . PRO B 1 269 ? -25.906 -33.25 -11.023 1 93.94 269 PRO B CA 1
ATOM 7820 C C . PRO B 1 269 ? -25.172 -32.125 -11.781 1 93.94 269 PRO B C 1
ATOM 7822 O O . PRO B 1 269 ? -25.438 -30.953 -11.539 1 93.94 269 PRO B O 1
ATOM 7825 N N . ILE B 1 270 ? -24.219 -32.5 -12.656 1 96.38 270 ILE B N 1
ATOM 7826 C CA . ILE B 1 270 ? -23.469 -31.484 -13.383 1 96.38 270 ILE B CA 1
ATOM 7827 C C . ILE B 1 270 ? -23.688 -31.656 -14.883 1 96.38 270 ILE B C 1
ATOM 7829 O O . ILE B 1 270 ? -23.484 -32.75 -15.43 1 96.38 270 ILE B O 1
ATOM 7833 N N . LEU B 1 271 ? -24.156 -30.672 -15.492 1 96.12 271 LEU B N 1
ATOM 7834 C CA . LEU B 1 271 ? -24.188 -30.562 -16.938 1 96.12 271 LEU B CA 1
ATOM 7835 C C . LEU B 1 271 ? -23.094 -29.609 -17.438 1 96.12 271 LEU B C 1
ATOM 7837 O O . LEU B 1 271 ? -23.203 -28.391 -17.281 1 96.12 271 LEU B O 1
ATOM 7841 N N . HIS B 1 272 ? -22.062 -30.156 -18 1 96.31 272 HIS B N 1
ATOM 7842 C CA . HIS B 1 272 ? -20.906 -29.391 -18.469 1 96.31 272 HIS B CA 1
ATOM 7843 C C . HIS B 1 272 ? -20.906 -29.25 -19.984 1 96.31 272 HIS B C 1
ATOM 7845 O O . HIS B 1 272 ? -20.844 -30.234 -20.703 1 96.31 272 HIS B O 1
ATOM 7851 N N . LEU B 1 273 ? -20.969 -28.016 -20.469 1 95.5 273 LEU B N 1
ATOM 7852 C CA . LEU B 1 273 ? -21.016 -27.734 -21.906 1 95.5 273 LEU B CA 1
ATOM 7853 C C . LEU B 1 273 ? -19.75 -27.016 -22.359 1 95.5 273 LEU B C 1
ATOM 7855 O O . LEU B 1 273 ? -19.516 -25.875 -21.984 1 95.5 273 LEU B O 1
ATOM 7859 N N . ASP B 1 274 ? -18.922 -27.641 -23.234 1 91.81 274 ASP B N 1
ATOM 7860 C CA . ASP B 1 274 ? -17.719 -27.047 -23.781 1 91.81 274 ASP B CA 1
ATOM 7861 C C . ASP B 1 274 ? -18.016 -26.297 -25.078 1 91.81 274 ASP B C 1
ATOM 7863 O O . ASP B 1 274 ? -17.5 -26.656 -26.141 1 91.81 274 ASP B O 1
ATOM 7867 N N . GLN B 1 275 ? -18.844 -25.328 -25.062 1 91.12 275 GLN B N 1
ATOM 7868 C CA . GLN B 1 275 ? -19.234 -24.594 -26.281 1 91.12 275 GLN B CA 1
ATOM 7869 C C . GLN B 1 275 ? -19.734 -23.203 -25.938 1 91.12 275 GLN B C 1
ATOM 7871 O O . GLN B 1 275 ? -19.938 -22.875 -24.766 1 91.12 275 GLN B O 1
ATOM 7876 N N . THR B 1 276 ? -19.844 -22.453 -26.953 1 91.25 276 THR B N 1
ATOM 7877 C CA . THR B 1 276 ? -20.484 -21.141 -26.828 1 91.25 276 THR B CA 1
ATOM 7878 C C . THR B 1 276 ? -22 -21.266 -26.969 1 91.25 276 THR B C 1
ATOM 7880 O O . THR B 1 276 ? -22.5 -22.141 -27.688 1 91.25 276 THR B O 1
ATOM 7883 N N . VAL B 1 277 ? -22.656 -20.5 -26.25 1 94.12 277 VAL B N 1
ATOM 7884 C CA . VAL B 1 277 ? -24.109 -20.453 -26.328 1 94.12 277 VAL B CA 1
ATOM 7885 C C . VAL B 1 277 ? -24.547 -19.141 -26.984 1 94.12 277 VAL B C 1
ATOM 7887 O O . VAL B 1 277 ? -23.969 -18.078 -26.719 1 94.12 277 VAL B O 1
ATOM 7890 N N . ASP B 1 278 ? -25.453 -19.25 -27.875 1 95.5 278 ASP B N 1
ATOM 7891 C CA . ASP B 1 278 ? -25.906 -18.062 -28.578 1 95.5 278 ASP B CA 1
ATOM 7892 C C . ASP B 1 278 ? -26.625 -17.094 -27.625 1 95.5 278 ASP B C 1
ATOM 7894 O O . ASP B 1 278 ? -27.094 -17.516 -26.562 1 95.5 278 ASP B O 1
ATOM 7898 N N . PHE B 1 279 ? -26.812 -15.938 -28.078 1 96.81 279 PHE B N 1
ATOM 7899 C CA . PHE B 1 279 ? -27.297 -14.844 -27.234 1 96.81 279 PHE B CA 1
ATOM 7900 C C . PHE B 1 279 ? -28.688 -15.133 -26.719 1 96.81 279 PHE B C 1
ATOM 7902 O O . PHE B 1 279 ? -28.969 -14.953 -25.531 1 96.81 279 PHE B O 1
ATOM 7909 N N . ASP B 1 280 ? -29.625 -15.617 -27.531 1 97.31 280 ASP B N 1
ATOM 7910 C CA . ASP B 1 280 ? -31.016 -15.867 -27.141 1 97.31 280 ASP B CA 1
ATOM 7911 C C . ASP B 1 280 ? -31.094 -16.984 -26.094 1 97.31 280 ASP B C 1
ATOM 7913 O O . ASP B 1 280 ? -31.812 -16.844 -25.094 1 97.31 280 ASP B O 1
ATOM 7917 N N . SER B 1 281 ? -30.359 -18 -26.359 1 97.25 281 SER B N 1
ATOM 7918 C CA . SER B 1 281 ? -30.328 -19.109 -25.422 1 97.25 281 SER B CA 1
ATOM 7919 C C . SER B 1 281 ? -29.703 -18.703 -24.078 1 97.25 281 SER B C 1
ATOM 7921 O O . SER B 1 281 ? -30.156 -19.141 -23.031 1 97.25 281 SER B O 1
ATOM 7923 N N . LEU B 1 282 ? -28.688 -17.891 -24.203 1 97.69 282 LEU B N 1
ATOM 7924 C CA . LEU B 1 282 ? -28.016 -17.438 -23 1 97.69 282 LEU B CA 1
ATOM 7925 C C . LEU B 1 282 ? -28.953 -16.578 -22.141 1 97.69 282 LEU B C 1
ATOM 7927 O O . LEU B 1 282 ? -29.016 -16.75 -20.922 1 97.69 282 LEU B O 1
ATOM 7931 N N . CYS B 1 283 ? -29.656 -15.664 -22.719 1 98.25 283 CYS B N 1
ATOM 7932 C CA . CYS B 1 283 ? -30.625 -14.828 -22 1 98.25 283 CYS B CA 1
ATOM 7933 C C . CYS B 1 283 ? -31.703 -15.672 -21.344 1 98.25 283 CYS B C 1
ATOM 7935 O O . CYS B 1 283 ? -32.094 -15.422 -20.203 1 98.25 283 CYS B O 1
ATOM 7937 N N . ALA B 1 284 ? -32.156 -16.672 -22.094 1 98.38 284 ALA B N 1
ATOM 7938 C CA . ALA B 1 284 ? -33.188 -17.562 -21.562 1 98.38 284 ALA B CA 1
ATOM 7939 C C . ALA B 1 284 ? -32.656 -18.328 -20.344 1 98.38 284 ALA B C 1
ATOM 7941 O O . ALA B 1 284 ? -33.375 -18.5 -19.359 1 98.38 284 ALA B O 1
ATOM 7942 N N . LEU B 1 285 ? -31.469 -18.797 -20.469 1 98 285 LEU B N 1
ATOM 7943 C CA . LEU B 1 285 ? -30.844 -19.516 -19.375 1 98 285 LEU B CA 1
ATOM 7944 C C . LEU B 1 285 ? -30.703 -18.625 -18.141 1 98 285 LEU B C 1
ATOM 7946 O O . LEU B 1 285 ? -31.016 -19.047 -17.016 1 98 285 LEU B O 1
ATOM 7950 N N . TYR B 1 286 ? -30.203 -17.422 -18.375 1 98.5 286 TYR B N 1
ATOM 7951 C CA . TYR B 1 286 ? -30.109 -16.469 -17.266 1 98.5 286 TYR B CA 1
ATOM 7952 C C . TYR B 1 286 ? -31.453 -16.281 -16.578 1 98.5 286 TYR B C 1
ATOM 7954 O O . TYR B 1 286 ? -31.516 -16.266 -15.344 1 98.5 286 TYR B O 1
ATOM 7962 N N . ALA B 1 287 ? -32.469 -16.188 -17.328 1 98.12 287 ALA B N 1
ATOM 7963 C CA . ALA B 1 287 ? -33.812 -15.844 -16.844 1 98.12 287 ALA B CA 1
ATOM 7964 C C . ALA B 1 287 ? -34.375 -16.938 -15.93 1 98.12 287 ALA B C 1
ATOM 7966 O O . ALA B 1 287 ? -35.125 -16.656 -15 1 98.12 287 ALA B O 1
ATOM 7967 N N . ILE B 1 288 ? -34 -18.172 -16.172 1 97.56 288 ILE B N 1
ATOM 7968 C CA . ILE B 1 288 ? -34.625 -19.266 -15.445 1 97.56 288 ILE B CA 1
ATOM 7969 C C . ILE B 1 288 ? -33.75 -19.719 -14.297 1 97.56 288 ILE B C 1
ATOM 7971 O O . ILE B 1 288 ? -34.156 -20.484 -13.43 1 97.56 288 ILE B O 1
ATOM 7975 N N . THR B 1 289 ? -32.5 -19.328 -14.273 1 97.75 289 THR B N 1
ATOM 7976 C CA . THR B 1 289 ? -31.484 -19.797 -13.328 1 97.75 289 THR B CA 1
ATOM 7977 C C . THR B 1 289 ? -31.781 -19.281 -11.922 1 97.75 289 THR B C 1
ATOM 7979 O O . THR B 1 289 ? -32.031 -18.078 -11.734 1 97.75 289 THR B O 1
ATOM 7982 N N . ASP B 1 290 ? -31.609 -20.141 -10.945 1 97.94 290 ASP B N 1
ATOM 7983 C CA . ASP B 1 290 ? -31.891 -19.766 -9.555 1 97.94 290 ASP B CA 1
ATOM 7984 C C . ASP B 1 290 ? -30.672 -19.125 -8.906 1 97.94 290 ASP B C 1
ATOM 7986 O O . ASP B 1 290 ? -30.812 -18.25 -8.047 1 97.94 290 ASP B O 1
ATOM 7990 N N . VAL B 1 291 ? -29.547 -19.656 -9.227 1 98.56 291 VAL B N 1
ATOM 7991 C CA . VAL B 1 291 ? -28.297 -19.156 -8.641 1 98.56 291 VAL B CA 1
ATOM 7992 C C . VAL B 1 291 ? -27.234 -19.031 -9.719 1 98.56 291 VAL B C 1
ATOM 7994 O O . VAL B 1 291 ? -26.953 -20 -10.445 1 98.56 291 VAL B O 1
ATOM 7997 N N . ALA B 1 292 ? -26.703 -17.875 -9.875 1 98.75 292 ALA B N 1
ATOM 7998 C CA . ALA B 1 292 ? -25.484 -17.703 -10.68 1 98.75 292 ALA B CA 1
ATOM 7999 C C . ALA B 1 292 ? -24.25 -17.828 -9.805 1 98.75 292 ALA B C 1
ATOM 8001 O O . ALA B 1 292 ? -24.109 -17.125 -8.797 1 98.75 292 ALA B O 1
ATOM 8002 N N . LEU B 1 293 ? -23.328 -18.656 -10.172 1 98.69 293 LEU B N 1
ATOM 8003 C CA . LEU B 1 293 ? -22.172 -18.969 -9.359 1 98.69 293 LEU B CA 1
ATOM 8004 C C . LEU B 1 293 ? -20.891 -18.516 -10.055 1 98.69 293 LEU B C 1
ATOM 8006 O O . LEU B 1 293 ? -20.406 -19.156 -10.984 1 98.69 293 LEU B O 1
ATOM 8010 N N . ILE B 1 294 ? -20.328 -17.391 -9.555 1 98.38 294 ILE B N 1
ATOM 8011 C CA . ILE B 1 294 ? -19.094 -16.812 -10.086 1 98.38 294 ILE B CA 1
ATOM 8012 C C . ILE B 1 294 ? -17.938 -17.047 -9.109 1 98.38 294 ILE B C 1
ATOM 8014 O O . ILE B 1 294 ? -17.875 -16.422 -8.055 1 98.38 294 ILE B O 1
ATOM 8018 N N . THR B 1 295 ? -16.984 -17.875 -9.516 1 97.38 295 THR B N 1
ATOM 8019 C CA . THR B 1 295 ? -15.914 -18.281 -8.609 1 97.38 295 THR B CA 1
ATOM 8020 C C . THR B 1 295 ? -14.547 -17.875 -9.164 1 97.38 295 THR B C 1
ATOM 8022 O O . THR B 1 295 ? -13.57 -18.609 -9.031 1 97.38 295 THR B O 1
ATOM 8025 N N . SER B 1 296 ? -14.5 -16.734 -9.805 1 96.44 296 SER B N 1
ATOM 8026 C CA . SER B 1 296 ? -13.242 -16.266 -10.375 1 96.44 296 SER B CA 1
ATOM 8027 C C . SER B 1 296 ? -12.172 -16.094 -9.305 1 96.44 296 SER B C 1
ATOM 8029 O O . SER B 1 296 ? -12.469 -15.648 -8.195 1 96.44 296 SER B O 1
ATOM 8031 N N . LEU B 1 297 ? -10.938 -16.484 -9.648 1 93.75 297 LEU B N 1
ATOM 8032 C CA . LEU B 1 297 ? -9.82 -16.359 -8.727 1 93.75 297 LEU B CA 1
ATOM 8033 C C . LEU B 1 297 ? -9.18 -14.984 -8.828 1 93.75 297 LEU B C 1
ATOM 8035 O O . LEU B 1 297 ? -8.523 -14.531 -7.891 1 93.75 297 LEU B O 1
ATOM 8039 N N . ARG B 1 298 ? -9.211 -14.367 -9.898 1 92.81 298 ARG B N 1
ATOM 8040 C CA . ARG B 1 298 ? -8.789 -12.992 -10.156 1 92.81 298 ARG B CA 1
ATOM 8041 C C . ARG B 1 298 ? -9.328 -12.492 -11.492 1 92.81 298 ARG B C 1
ATOM 8043 O O . ARG B 1 298 ? -8.852 -12.906 -12.547 1 92.81 298 ARG B O 1
ATOM 8050 N N . ASP B 1 299 ? -10.297 -11.656 -11.383 1 91 299 ASP B N 1
ATOM 8051 C CA . ASP B 1 299 ? -10.969 -11.234 -12.609 1 91 299 ASP B CA 1
ATOM 8052 C C . ASP B 1 299 ? -11.172 -9.719 -12.625 1 91 299 ASP B C 1
ATOM 8054 O O . ASP B 1 299 ? -11.156 -9.07 -11.578 1 91 299 ASP B O 1
ATOM 8058 N N . GLY B 1 300 ? -11.227 -9.211 -13.859 1 89.62 300 GLY B N 1
ATOM 8059 C CA . GLY B 1 300 ? -11.555 -7.805 -13.984 1 89.62 300 GLY B CA 1
ATOM 8060 C C . GLY B 1 300 ? -12.984 -7.488 -13.578 1 89.62 300 GLY B C 1
ATOM 8061 O O . GLY B 1 300 ? -13.352 -7.668 -12.414 1 89.62 300 GLY B O 1
ATOM 8062 N N . MET B 1 301 ? -13.859 -7.125 -14.469 1 87.69 301 MET B N 1
ATOM 8063 C CA . MET B 1 301 ? -15.203 -6.703 -14.078 1 87.69 301 MET B CA 1
ATOM 8064 C C . MET B 1 301 ? -16.188 -7.875 -14.148 1 87.69 301 MET B C 1
ATOM 8066 O O . MET B 1 301 ? -17.234 -7.855 -13.5 1 87.69 301 MET B O 1
ATOM 8070 N N . ASN B 1 302 ? -15.867 -9 -14.828 1 91.38 302 ASN B N 1
ATOM 8071 C CA . ASN B 1 302 ? -16.797 -10.125 -14.977 1 91.38 302 ASN B CA 1
ATOM 8072 C C . ASN B 1 302 ? -18.172 -9.656 -15.414 1 91.38 302 ASN B C 1
ATOM 8074 O O . ASN B 1 302 ? -19.125 -9.656 -14.617 1 91.38 302 ASN B O 1
ATOM 8078 N N . LEU B 1 303 ? -18.453 -9.531 -16.594 1 94.31 303 LEU B N 1
ATOM 8079 C CA . LEU B 1 303 ? -19.688 -8.938 -17.125 1 94.31 303 LEU B CA 1
ATOM 8080 C C . LEU B 1 303 ? -20.828 -9.938 -17.078 1 94.31 303 LEU B C 1
ATOM 8082 O O . LEU B 1 303 ? -22 -9.562 -17.172 1 94.31 303 LEU B O 1
ATOM 8086 N N . VAL B 1 304 ? -20.484 -11.211 -16.875 1 96.69 304 VAL B N 1
ATOM 8087 C CA . VAL B 1 304 ? -21.5 -12.25 -16.766 1 96.69 304 VAL B CA 1
ATOM 8088 C C . VAL B 1 304 ? -22.422 -11.945 -15.586 1 96.69 304 VAL B C 1
ATOM 8090 O O . VAL B 1 304 ? -23.641 -12.141 -15.672 1 96.69 304 VAL B O 1
ATOM 8093 N N . SER B 1 305 ? -21.906 -11.461 -14.523 1 97.56 305 SER B N 1
ATOM 8094 C CA . SER B 1 305 ? -22.703 -11.102 -13.352 1 97.56 305 SER B CA 1
ATOM 8095 C C . SER B 1 305 ? -23.719 -10.008 -13.688 1 97.56 305 SER B C 1
ATOM 8097 O O . SER B 1 305 ? -24.859 -10.047 -13.219 1 97.56 305 SER B O 1
ATOM 8099 N N . TYR B 1 306 ? -23.297 -9.055 -14.469 1 97.38 306 TYR B N 1
ATOM 8100 C CA . TYR B 1 306 ? -24.172 -7.957 -14.875 1 97.38 306 TYR B CA 1
ATOM 8101 C C . TYR B 1 306 ? -25.297 -8.461 -15.781 1 97.38 306 TYR B C 1
ATOM 8103 O O . TYR B 1 306 ? -26.453 -8.07 -15.625 1 97.38 306 TYR B O 1
ATOM 8111 N N . GLU B 1 307 ? -24.969 -9.312 -16.734 1 98 307 GLU B N 1
ATOM 8112 C CA . GLU B 1 307 ? -25.938 -9.898 -17.641 1 98 307 GLU B CA 1
ATOM 8113 C C . GLU B 1 307 ? -26.984 -10.703 -16.891 1 98 307 GLU B C 1
ATOM 8115 O O . GLU B 1 307 ? -28.188 -10.602 -17.172 1 98 307 GLU B O 1
ATOM 8120 N N . TYR B 1 308 ? -26.531 -11.484 -15.977 1 98.31 308 TYR B N 1
ATOM 8121 C CA . TYR B 1 308 ? -27.438 -12.297 -15.164 1 98.31 308 TYR B CA 1
ATOM 8122 C C . TYR B 1 308 ? -28.453 -11.422 -14.445 1 98.31 308 TYR B C 1
ATOM 8124 O O . TYR B 1 308 ? -29.656 -11.68 -14.508 1 98.31 308 TYR B O 1
ATOM 8132 N N . VAL B 1 309 ? -27.938 -10.352 -13.742 1 97.94 309 VAL B N 1
ATOM 8133 C CA . VAL B 1 309 ? -28.797 -9.445 -12.992 1 97.94 309 VAL B CA 1
ATOM 8134 C C . VAL B 1 309 ? -29.828 -8.812 -13.93 1 97.94 309 VAL B C 1
ATOM 8136 O O . VAL B 1 309 ? -31.016 -8.703 -13.594 1 97.94 309 VAL B O 1
ATOM 8139 N N . ALA B 1 310 ? -29.406 -8.477 -15.125 1 97.75 310 ALA B N 1
ATOM 8140 C CA . ALA B 1 310 ? -30.25 -7.805 -16.094 1 97.75 310 ALA B CA 1
ATOM 8141 C C . ALA B 1 310 ? -31.375 -8.727 -16.562 1 97.75 310 ALA B C 1
ATOM 8143 O O . ALA B 1 310 ? -32.469 -8.266 -16.938 1 97.75 310 ALA B O 1
ATOM 8144 N N . CYS B 1 311 ? -31.188 -10.039 -16.469 1 98.31 311 CYS B N 1
ATOM 8145 C CA . CYS B 1 311 ? -32.125 -10.992 -17.016 1 98.31 311 CYS B CA 1
ATOM 8146 C C . CYS B 1 311 ? -33.031 -11.57 -15.922 1 98.31 311 CYS B C 1
ATOM 8148 O O . CYS B 1 311 ? -33.812 -12.469 -16.172 1 98.31 311 CYS B O 1
ATOM 8150 N N . GLN B 1 312 ? -32.938 -11.094 -14.719 1 97.56 312 GLN B N 1
ATOM 8151 C CA . GLN B 1 312 ? -33.594 -11.711 -13.578 1 97.56 312 GLN B CA 1
ATOM 8152 C C . GLN B 1 312 ? -34.812 -10.891 -13.141 1 97.56 312 GLN B C 1
ATOM 8154 O O . GLN B 1 312 ? -35.125 -10.82 -11.945 1 97.56 312 GLN B O 1
ATOM 8159 N N . GLU B 1 313 ? -35.375 -10.344 -14.023 1 92.38 313 GLU B N 1
ATOM 8160 C CA . GLU B 1 313 ? -36.531 -9.492 -13.688 1 92.38 313 GLU B CA 1
ATOM 8161 C C . GLU B 1 313 ? -37.656 -10.289 -13.047 1 92.38 313 GLU B C 1
ATOM 8163 O O . GLU B 1 313 ? -38.281 -9.828 -12.086 1 92.38 313 GLU B O 1
ATOM 8168 N N . SER B 1 314 ? -37.906 -11.445 -13.469 1 93.56 314 SER B N 1
ATOM 8169 C CA . SER B 1 314 ? -39.031 -12.234 -12.984 1 93.56 314 SER B CA 1
ATOM 8170 C C . SER B 1 314 ? -38.594 -13.195 -11.883 1 93.56 314 SER B C 1
ATOM 8172 O O . SER B 1 314 ? -39.188 -13.203 -10.797 1 93.56 314 SER B O 1
ATOM 8174 N N . ASN B 1 315 ? -37.562 -13.961 -12.086 1 94.62 315 ASN B N 1
ATOM 8175 C CA . ASN B 1 315 ? -37.156 -15.047 -11.203 1 94.62 315 ASN B CA 1
ATOM 8176 C C . ASN B 1 315 ? -36.438 -14.523 -9.961 1 94.62 315 ASN B C 1
ATOM 8178 O O . ASN B 1 315 ? -36.531 -15.117 -8.883 1 94.62 315 ASN B O 1
ATOM 8182 N N . LYS B 1 316 ? -35.75 -13.43 -10.109 1 97.19 316 LYS B N 1
ATOM 8183 C CA . LYS B 1 316 ? -35 -12.805 -9.039 1 97.19 316 LYS B CA 1
ATOM 8184 C C . LYS B 1 316 ? -34.031 -13.805 -8.406 1 97.19 316 LYS B C 1
ATOM 8186 O O . LYS B 1 316 ? -34 -13.969 -7.188 1 97.19 316 LYS B O 1
ATOM 8191 N N . GLY B 1 317 ? -33.25 -14.438 -9.188 1 97.88 317 GLY B N 1
ATOM 8192 C CA . GLY B 1 317 ? -32.281 -15.406 -8.695 1 97.88 317 GLY B CA 1
ATOM 8193 C C . GLY B 1 317 ? -31.156 -14.773 -7.895 1 97.88 317 GLY B C 1
ATOM 8194 O O . GLY B 1 317 ? -31.047 -13.547 -7.836 1 97.88 317 GLY B O 1
ATOM 8195 N N . VAL B 1 318 ? -30.359 -15.625 -7.234 1 98.56 318 VAL B N 1
ATOM 8196 C CA . VAL B 1 318 ? -29.312 -15.164 -6.328 1 98.56 318 VAL B CA 1
ATOM 8197 C C . VAL B 1 318 ? -27.953 -15.188 -7.043 1 98.56 318 VAL B C 1
ATOM 8199 O O . VAL B 1 318 ? -27.672 -16.109 -7.809 1 98.56 318 VAL B O 1
ATOM 8202 N N . LEU B 1 319 ? -27.203 -14.141 -6.812 1 98.5 319 LEU B N 1
ATOM 8203 C CA . LEU B 1 319 ? -25.844 -14.047 -7.344 1 98.5 319 LEU B CA 1
ATOM 8204 C C . LEU B 1 319 ? -24.812 -14.359 -6.262 1 98.5 319 LEU B C 1
ATOM 8206 O O . LEU B 1 319 ? -24.781 -13.703 -5.223 1 98.5 319 LEU B O 1
ATOM 8210 N N . ILE B 1 320 ? -24.062 -15.438 -6.434 1 98.75 320 ILE B N 1
ATOM 8211 C CA . ILE B 1 320 ? -22.859 -15.695 -5.645 1 98.75 320 ILE B CA 1
ATOM 8212 C C . ILE B 1 320 ? -21.625 -15.203 -6.398 1 98.75 320 ILE B C 1
ATOM 8214 O O . ILE B 1 320 ? -21.375 -15.617 -7.535 1 98.75 320 ILE B O 1
ATOM 8218 N N . LEU B 1 321 ? -20.906 -14.344 -5.766 1 97.75 321 LEU B N 1
ATOM 8219 C CA . LEU B 1 321 ? -19.859 -13.609 -6.477 1 97.75 321 LEU B CA 1
ATOM 8220 C C . LEU B 1 321 ? -18.531 -13.688 -5.727 1 97.75 321 LEU B C 1
ATOM 8222 O O . LEU B 1 321 ? -18.484 -13.461 -4.516 1 97.75 321 LEU B O 1
ATOM 8226 N N . SER B 1 322 ? -17.5 -14.039 -6.492 1 97.5 322 SER B N 1
ATOM 8227 C CA . SER B 1 322 ? -16.156 -14.078 -5.922 1 97.5 322 SER B CA 1
ATOM 8228 C C . SER B 1 322 ? -15.703 -12.695 -5.473 1 97.5 322 SER B C 1
ATOM 8230 O O . SER B 1 322 ? -15.906 -11.711 -6.18 1 97.5 322 SER B O 1
ATOM 8232 N N . GLU B 1 323 ? -15.016 -12.602 -4.355 1 94.56 323 GLU B N 1
ATOM 8233 C CA . GLU B 1 323 ? -14.477 -11.336 -3.871 1 94.56 323 GLU B CA 1
ATOM 8234 C C . GLU B 1 323 ? -13.305 -10.875 -4.73 1 94.56 323 GLU B C 1
ATOM 8236 O O . GLU B 1 323 ? -12.883 -9.719 -4.641 1 94.56 323 GLU B O 1
ATOM 8241 N N . PHE B 1 324 ? -12.805 -11.742 -5.598 1 94.25 324 PHE B N 1
ATOM 8242 C CA . PHE B 1 324 ? -11.641 -11.43 -6.422 1 94.25 324 PHE B CA 1
ATOM 8243 C C . PHE B 1 324 ? -12.07 -10.945 -7.801 1 94.25 324 PHE B C 1
ATOM 8245 O O . PHE B 1 324 ? -11.227 -10.641 -8.648 1 94.25 324 PHE B O 1
ATOM 8252 N N . ALA B 1 325 ? -13.391 -10.883 -8.008 1 93.94 325 ALA B N 1
ATOM 8253 C CA . ALA B 1 325 ? -13.906 -10.25 -9.219 1 93.94 325 ALA B CA 1
ATOM 8254 C C . ALA B 1 325 ? -14.125 -8.758 -9.016 1 93.94 325 ALA B C 1
ATOM 8256 O O . ALA B 1 325 ? -14.594 -8.328 -7.957 1 93.94 325 ALA B O 1
ATOM 8257 N N . GLY B 1 326 ? -13.734 -7.965 -10.023 1 90.31 326 GLY B N 1
ATOM 8258 C CA . GLY B 1 326 ? -13.953 -6.531 -9.938 1 90.31 326 GLY B CA 1
ATOM 8259 C C . GLY B 1 326 ? -15.406 -6.168 -9.68 1 90.31 326 GLY B C 1
ATOM 8260 O O . GLY B 1 326 ? -15.695 -5.164 -9.023 1 90.31 326 GLY B O 1
ATOM 8261 N N . ALA B 1 327 ? -16.312 -7.047 -10.07 1 93.38 327 ALA B N 1
ATOM 8262 C CA . ALA B 1 327 ? -17.75 -6.828 -9.922 1 93.38 327 ALA B CA 1
ATOM 8263 C C . ALA B 1 327 ? -18.172 -6.871 -8.461 1 93.38 327 ALA B C 1
ATOM 8265 O O . ALA B 1 327 ? -19.25 -6.398 -8.094 1 93.38 327 ALA B O 1
ATOM 8266 N N . ALA B 1 328 ? -17.375 -7.484 -7.641 1 93 328 ALA B N 1
ATOM 8267 C CA . ALA B 1 328 ? -17.719 -7.629 -6.23 1 93 328 ALA B CA 1
ATOM 8268 C C . ALA B 1 328 ? -17.922 -6.266 -5.57 1 93 328 ALA B C 1
ATOM 8270 O O . ALA B 1 328 ? -18.766 -6.109 -4.691 1 93 328 ALA B O 1
ATOM 8271 N N . GLN B 1 329 ? -17.125 -5.324 -5.996 1 88.38 329 GLN B N 1
ATOM 8272 C CA . GLN B 1 329 ? -17.234 -3.984 -5.43 1 88.38 329 GLN B CA 1
ATOM 8273 C C . GLN B 1 329 ? -18.531 -3.312 -5.871 1 88.38 329 GLN B C 1
ATOM 8275 O O . GLN B 1 329 ? -19.141 -2.566 -5.102 1 88.38 329 GLN B O 1
ATOM 8280 N N . SER B 1 330 ? -18.969 -3.627 -7.047 1 90.44 330 SER B N 1
ATOM 8281 C CA . SER B 1 330 ? -20.141 -2.977 -7.617 1 90.44 330 SER B CA 1
ATOM 8282 C C . SER B 1 330 ? -21.422 -3.699 -7.215 1 90.44 330 SER B C 1
ATOM 8284 O O . SER B 1 330 ? -22.438 -3.061 -6.914 1 90.44 330 SER B O 1
ATOM 8286 N N . LEU B 1 331 ? -21.406 -4.996 -7.207 1 94.75 331 LEU B N 1
ATOM 8287 C CA . LEU B 1 331 ? -22.641 -5.77 -7.066 1 94.75 331 LEU B CA 1
ATOM 8288 C C . LEU B 1 331 ? -22.688 -6.473 -5.711 1 94.75 331 LEU B C 1
ATOM 8290 O O . LEU B 1 331 ? -23.625 -7.207 -5.418 1 94.75 331 LEU B O 1
ATOM 8294 N N . GLY B 1 332 ? -21.75 -6.207 -4.902 1 92.69 332 GLY B N 1
ATOM 8295 C CA . GLY B 1 332 ? -21.609 -6.938 -3.654 1 92.69 332 GLY B CA 1
ATOM 8296 C C . GLY B 1 332 ? -22.781 -6.738 -2.711 1 92.69 332 GLY B C 1
ATOM 8297 O O . GLY B 1 332 ? -23.094 -7.625 -1.918 1 92.69 332 GLY B O 1
ATOM 8298 N N . ALA B 1 333 ? -23.453 -5.641 -2.822 1 90.75 333 ALA B N 1
ATOM 8299 C CA . ALA B 1 333 ? -24.562 -5.332 -1.927 1 90.75 333 ALA B CA 1
ATOM 8300 C C . ALA B 1 333 ? -25.734 -6.293 -2.141 1 90.75 333 ALA B C 1
ATOM 8302 O O . ALA B 1 333 ? -26.484 -6.594 -1.205 1 90.75 333 ALA B O 1
ATOM 8303 N N . GLY B 1 334 ? -25.844 -6.738 -3.33 1 95.19 334 GLY B N 1
ATOM 8304 C CA . GLY B 1 334 ? -26.938 -7.637 -3.641 1 95.19 334 GLY B CA 1
ATOM 8305 C C . GLY B 1 334 ? -26.484 -9.047 -3.971 1 95.19 334 GLY B C 1
ATOM 8306 O O . GLY B 1 334 ? -27.188 -9.789 -4.656 1 95.19 334 GLY B O 1
ATOM 8307 N N . ALA B 1 335 ? -25.312 -9.406 -3.561 1 97 335 ALA B N 1
ATOM 8308 C CA . ALA B 1 335 ? -24.766 -10.734 -3.84 1 97 335 ALA B CA 1
ATOM 8309 C C . ALA B 1 335 ? -24.188 -11.367 -2.576 1 97 335 ALA B C 1
ATOM 8311 O O . ALA B 1 335 ? -23.984 -10.688 -1.57 1 97 335 ALA B O 1
ATOM 8312 N N . ILE B 1 336 ? -24.078 -12.664 -2.607 1 97.38 336 ILE B N 1
ATOM 8313 C CA . ILE B 1 336 ? -23.297 -13.352 -1.589 1 97.38 336 ILE B CA 1
ATOM 8314 C C . ILE B 1 336 ? -21.828 -13.383 -2.006 1 97.38 336 ILE B C 1
ATOM 8316 O O . ILE B 1 336 ? -21.484 -14.023 -3 1 97.38 336 ILE B O 1
ATOM 8320 N N . ILE B 1 337 ? -21.031 -12.656 -1.29 1 96.38 337 ILE B N 1
ATOM 8321 C CA . ILE B 1 337 ? -19.609 -12.586 -1.618 1 96.38 337 ILE B CA 1
ATOM 8322 C C . ILE B 1 337 ? -18.875 -13.758 -0.982 1 96.38 337 ILE B C 1
ATOM 8324 O O . ILE B 1 337 ? -19.078 -14.07 0.194 1 96.38 337 ILE B O 1
ATOM 8328 N N . VAL B 1 338 ? -17.969 -14.43 -1.812 1 97 338 VAL B N 1
ATOM 8329 C CA . VAL B 1 338 ? -17.281 -15.609 -1.3 1 97 338 VAL B CA 1
ATOM 8330 C C . VAL B 1 338 ? -15.812 -15.57 -1.706 1 97 338 VAL B C 1
ATOM 8332 O O . VAL B 1 338 ? -15.445 -14.891 -2.662 1 97 338 VAL B O 1
ATOM 8335 N N . ASN B 1 339 ? -14.969 -16.266 -0.951 1 95.56 339 ASN B N 1
ATOM 8336 C CA . ASN B 1 339 ? -13.617 -16.641 -1.341 1 95.56 339 ASN B CA 1
ATOM 8337 C C . ASN B 1 339 ? -13.578 -18 -2.016 1 95.56 339 ASN B C 1
ATOM 8339 O O . ASN B 1 339 ? -13.727 -19.031 -1.353 1 95.56 339 ASN B O 1
ATOM 8343 N N . PRO B 1 340 ? -13.352 -18.016 -3.275 1 95.44 340 PRO B N 1
ATOM 8344 C CA . PRO B 1 340 ? -13.422 -19.297 -3.992 1 95.44 340 PRO B CA 1
ATOM 8345 C C . PRO B 1 340 ? -12.383 -20.312 -3.508 1 95.44 340 PRO B C 1
ATOM 8347 O O . PRO B 1 340 ? -12.523 -21.5 -3.76 1 95.44 340 PRO B O 1
ATOM 8350 N N . TRP B 1 341 ? -11.391 -19.875 -2.832 1 92.31 341 TRP B N 1
ATOM 8351 C CA . TRP B 1 341 ? -10.383 -20.781 -2.297 1 92.31 341 TRP B CA 1
ATOM 8352 C C . TRP B 1 341 ? -10.906 -21.516 -1.067 1 92.31 341 TRP B C 1
ATOM 8354 O O . TRP B 1 341 ? -10.32 -22.516 -0.635 1 92.31 341 TRP B O 1
ATOM 8364 N N . ASP B 1 342 ? -11.938 -21.016 -0.523 1 92.88 342 ASP B N 1
ATOM 8365 C CA . ASP B 1 342 ? -12.609 -21.672 0.596 1 92.88 342 ASP B CA 1
ATOM 8366 C C . ASP B 1 342 ? -13.789 -22.5 0.114 1 92.88 342 ASP B C 1
ATOM 8368 O O . ASP B 1 342 ? -14.93 -22.031 0.122 1 92.88 342 ASP B O 1
ATOM 8372 N N . ILE B 1 343 ? -13.547 -23.734 -0.133 1 93 343 ILE B N 1
ATOM 8373 C CA . ILE B 1 343 ? -14.508 -24.641 -0.743 1 93 343 ILE B CA 1
ATOM 8374 C C . ILE B 1 343 ? -15.742 -24.766 0.149 1 93 343 ILE B C 1
ATOM 8376 O O . ILE B 1 343 ? -16.875 -24.781 -0.344 1 93 343 ILE B O 1
ATOM 8380 N N . VAL B 1 344 ? -15.555 -24.781 1.411 1 92.5 344 VAL B N 1
ATOM 8381 C CA . VAL B 1 344 ? -16.656 -24.938 2.352 1 92.5 344 VAL B CA 1
ATOM 8382 C C . VAL B 1 344 ? -17.531 -23.688 2.359 1 92.5 344 VAL B C 1
ATOM 8384 O O . VAL B 1 344 ? -18.75 -23.766 2.379 1 92.5 344 VAL B O 1
ATOM 8387 N N . GLU B 1 345 ? -16.828 -22.594 2.322 1 94.81 345 GLU B N 1
ATOM 8388 C CA . GLU B 1 345 ? -17.562 -21.328 2.291 1 94.81 345 GLU B CA 1
ATOM 8389 C C . GLU B 1 345 ? -18.438 -21.234 1.046 1 94.81 345 GLU B C 1
ATOM 8391 O O . GLU B 1 345 ? -19.594 -20.797 1.12 1 94.81 345 GLU B O 1
ATOM 8396 N N . VAL B 1 346 ? -17.953 -21.641 -0.077 1 96.75 346 VAL B N 1
ATOM 8397 C CA . VAL B 1 346 ? -18.703 -21.594 -1.323 1 96.75 346 VAL B CA 1
ATOM 8398 C C . VAL B 1 346 ? -19.859 -22.578 -1.261 1 96.75 346 VAL B C 1
ATOM 8400 O O . VAL B 1 346 ? -20.984 -22.266 -1.685 1 96.75 346 VAL B O 1
ATOM 8403 N N . ALA B 1 347 ? -19.609 -23.75 -0.754 1 96.19 347 ALA B N 1
ATOM 8404 C CA . ALA B 1 347 ? -20.672 -24.75 -0.6 1 96.19 347 ALA B CA 1
ATOM 8405 C C . ALA B 1 347 ? -21.797 -24.219 0.285 1 96.19 347 ALA B C 1
ATOM 8407 O O . ALA B 1 347 ? -22.984 -24.375 -0.034 1 96.19 347 ALA B O 1
ATOM 8408 N N . ASP B 1 348 ? -21.406 -23.594 1.374 1 97.19 348 ASP B N 1
ATOM 8409 C CA . ASP B 1 348 ? -22.391 -23.016 2.289 1 97.19 348 ASP B CA 1
ATOM 8410 C C . ASP B 1 348 ? -23.172 -21.875 1.625 1 97.19 348 ASP B C 1
ATOM 8412 O O . ASP B 1 348 ? -24.359 -21.688 1.888 1 97.19 348 ASP B O 1
ATOM 8416 N N . ALA B 1 349 ? -22.5 -21.141 0.826 1 98.25 349 ALA B N 1
ATOM 8417 C CA . ALA B 1 349 ? -23.141 -20.031 0.11 1 98.25 349 ALA B CA 1
ATOM 8418 C C . ALA B 1 349 ? -24.188 -20.562 -0.874 1 98.25 349 ALA B C 1
ATOM 8420 O O . ALA B 1 349 ? -25.219 -19.938 -1.073 1 98.25 349 ALA B O 1
ATOM 8421 N N . ILE B 1 350 ? -23.844 -21.656 -1.539 1 98.19 350 ILE B N 1
ATOM 8422 C CA . ILE B 1 350 ? -24.812 -22.281 -2.441 1 98.19 350 ILE B CA 1
ATOM 8423 C C . ILE B 1 350 ? -26.078 -22.641 -1.674 1 98.19 350 ILE B C 1
ATOM 8425 O O . ILE B 1 350 ? -27.188 -22.328 -2.119 1 98.19 350 ILE B O 1
ATOM 8429 N N . LYS B 1 351 ? -25.922 -23.25 -0.514 1 97.31 351 LYS B N 1
ATOM 8430 C CA . LYS B 1 351 ? -27.078 -23.609 0.312 1 97.31 351 LYS B CA 1
ATOM 8431 C C . LYS B 1 351 ? -27.859 -22.375 0.732 1 97.31 351 LYS B C 1
ATOM 8433 O O . LYS B 1 351 ? -29.094 -22.359 0.633 1 97.31 351 LYS B O 1
ATOM 8438 N N . ARG B 1 352 ? -27.172 -21.406 1.164 1 97.88 352 ARG B N 1
ATOM 8439 C CA . ARG B 1 352 ? -27.812 -20.156 1.577 1 97.88 352 ARG B CA 1
ATOM 8440 C C . ARG B 1 352 ? -28.594 -19.547 0.426 1 97.88 352 ARG B C 1
ATOM 8442 O O . ARG B 1 352 ? -29.703 -19.047 0.623 1 97.88 352 ARG B O 1
ATOM 8449 N N . ALA B 1 353 ? -28.016 -19.562 -0.721 1 98.38 353 ALA B N 1
ATOM 8450 C CA . ALA B 1 353 ? -28.656 -18.984 -1.903 1 98.38 353 ALA B CA 1
ATOM 8451 C C . ALA B 1 353 ? -29.938 -19.734 -2.254 1 98.38 353 ALA B C 1
ATOM 8453 O O . ALA B 1 353 ? -30.953 -19.109 -2.555 1 98.38 353 ALA B O 1
ATOM 8454 N N . LEU B 1 354 ? -29.891 -21.031 -2.209 1 96.5 354 LEU B N 1
ATOM 8455 C CA . LEU B 1 354 ? -31.047 -21.859 -2.576 1 96.5 354 LEU B CA 1
ATOM 8456 C C . LEU B 1 354 ? -32.188 -21.703 -1.559 1 96.5 354 LEU B C 1
ATOM 8458 O O . LEU B 1 354 ? -33.344 -21.812 -1.907 1 96.5 354 LEU B O 1
ATOM 8462 N N . ASP B 1 355 ? -31.781 -21.359 -0.311 1 96.06 355 ASP B N 1
ATOM 8463 C CA . ASP B 1 355 ? -32.75 -21.25 0.768 1 96.06 355 ASP B CA 1
ATOM 8464 C C . ASP B 1 355 ? -33.188 -19.812 0.976 1 96.06 355 ASP B C 1
ATOM 8466 O O . ASP B 1 355 ? -34.062 -19.531 1.801 1 96.06 355 ASP B O 1
ATOM 8470 N N . MET B 1 356 ? -32.656 -18.922 0.258 1 97.5 356 MET B N 1
ATOM 8471 C CA . MET B 1 356 ? -32.906 -17.5 0.496 1 97.5 356 MET B CA 1
ATOM 8472 C C . MET B 1 356 ? -34.375 -17.172 0.271 1 97.5 356 MET B C 1
ATOM 8474 O O . MET B 1 356 ? -34.969 -17.547 -0.754 1 97.5 356 MET B O 1
ATOM 8478 N N . PRO B 1 357 ? -34.969 -16.453 1.192 1 97.44 357 PRO B N 1
ATOM 8479 C CA . PRO B 1 357 ? -36.375 -16.078 1.032 1 97.44 357 PRO B CA 1
ATOM 8480 C C . PRO B 1 357 ? -36.594 -15.117 -0.136 1 97.44 357 PRO B C 1
ATOM 8482 O O . PRO B 1 357 ? -35.719 -14.328 -0.471 1 97.44 357 PRO B O 1
ATOM 8485 N N . THR B 1 358 ? -37.812 -15.164 -0.701 1 96.38 358 THR B N 1
ATOM 8486 C CA . THR B 1 358 ? -38.156 -14.383 -1.885 1 96.38 358 THR B CA 1
ATOM 8487 C C . THR B 1 358 ? -38 -12.891 -1.624 1 96.38 358 THR B C 1
ATOM 8489 O O . THR B 1 358 ? -37.562 -12.148 -2.502 1 96.38 358 THR B O 1
ATOM 8492 N N . GLU B 1 359 ? -38.281 -12.438 -0.425 1 96.44 359 GLU B N 1
ATOM 8493 C CA . GLU B 1 359 ? -38.188 -11.016 -0.094 1 96.44 359 GLU B CA 1
ATOM 8494 C C . GLU B 1 359 ? -36.75 -10.539 -0.158 1 96.44 359 GLU B C 1
ATOM 8496 O O . GLU B 1 359 ? -36.469 -9.453 -0.676 1 96.44 359 GLU B O 1
ATOM 8501 N N . GLU B 1 360 ? -35.938 -11.359 0.356 1 96.38 360 GLU B N 1
ATOM 8502 C CA . GLU B 1 360 ? -34.531 -11.016 0.333 1 96.38 360 GLU B CA 1
ATOM 8503 C C . GLU B 1 360 ? -33.969 -11.055 -1.088 1 96.38 360 GLU B C 1
ATOM 8505 O O . GLU B 1 360 ? -33.156 -10.211 -1.465 1 96.38 360 GLU B O 1
ATOM 8510 N N . ARG B 1 361 ? -34.406 -11.984 -1.889 1 97.81 361 ARG B N 1
ATOM 8511 C CA . ARG B 1 361 ? -34 -12.078 -3.283 1 97.81 361 ARG B CA 1
ATOM 8512 C C . ARG B 1 361 ? -34.406 -10.836 -4.066 1 97.81 361 ARG B C 1
ATOM 8514 O O . ARG B 1 361 ? -33.625 -10.305 -4.852 1 97.81 361 ARG B O 1
ATOM 8521 N N . GLU B 1 362 ? -35.594 -10.43 -3.803 1 97.25 362 GLU B N 1
ATOM 8522 C CA . GLU B 1 362 ? -36.094 -9.258 -4.496 1 97.25 362 GLU B CA 1
ATOM 8523 C C . GLU B 1 362 ? -35.344 -8 -4.105 1 97.25 362 GLU B C 1
ATOM 8525 O O . GLU B 1 362 ? -35.031 -7.168 -4.961 1 97.25 362 GLU B O 1
ATOM 8530 N N . LYS B 1 363 ? -35.062 -7.918 -2.861 1 94.81 363 LYS B N 1
ATOM 8531 C CA . LYS B 1 363 ? -34.312 -6.781 -2.375 1 94.81 363 LYS B CA 1
ATOM 8532 C C . LYS B 1 363 ? -32.906 -6.746 -3.008 1 94.81 363 LYS B C 1
ATOM 8534 O O . LYS B 1 363 ? -32.469 -5.699 -3.477 1 94.81 363 LYS B O 1
ATOM 8539 N N . ASN B 1 364 ? -32.281 -7.871 -2.982 1 96.12 364 ASN B N 1
ATOM 8540 C CA . ASN B 1 364 ? -30.953 -7.98 -3.57 1 96.12 364 ASN B CA 1
ATOM 8541 C C . ASN B 1 364 ? -30.969 -7.637 -5.059 1 96.12 364 ASN B C 1
ATOM 8543 O O . ASN B 1 364 ? -30.094 -6.914 -5.539 1 96.12 364 ASN B O 1
ATOM 8547 N N . HIS B 1 365 ? -31.906 -8.148 -5.77 1 97.06 365 HIS B N 1
ATOM 8548 C CA . HIS B 1 365 ? -32.031 -7.883 -7.203 1 97.06 365 HIS B CA 1
ATOM 8549 C C . HIS B 1 365 ? -32.25 -6.402 -7.473 1 97.06 365 HIS B C 1
ATOM 8551 O O . HIS B 1 365 ? -31.703 -5.84 -8.414 1 97.06 365 HIS B O 1
ATOM 8557 N N . ARG B 1 366 ? -33.094 -5.805 -6.699 1 95.19 366 ARG B N 1
ATOM 8558 C CA . ARG B 1 366 ? -33.406 -4.391 -6.887 1 95.19 366 ARG B CA 1
ATOM 8559 C C . ARG B 1 366 ? -32.125 -3.537 -6.77 1 95.19 366 ARG B C 1
ATOM 8561 O O . ARG B 1 366 ? -31.906 -2.645 -7.586 1 95.19 366 ARG B O 1
ATOM 8568 N N . HIS B 1 367 ? -31.391 -3.863 -5.789 1 92.06 367 HIS B N 1
ATOM 8569 C CA . HIS B 1 367 ? -30.156 -3.127 -5.586 1 92.06 367 HIS B CA 1
ATOM 8570 C C . HIS B 1 367 ? -29.219 -3.27 -6.785 1 92.06 367 HIS B C 1
ATOM 8572 O O . HIS B 1 367 ? -28.703 -2.273 -7.301 1 92.06 367 HIS B O 1
ATOM 8578 N N . ASN B 1 368 ? -29 -4.43 -7.156 1 96.06 368 ASN B N 1
ATOM 8579 C CA . ASN B 1 368 ? -28.047 -4.695 -8.227 1 96.06 368 ASN B CA 1
ATOM 8580 C C . ASN B 1 368 ? -28.578 -4.223 -9.578 1 96.06 368 ASN B C 1
ATOM 8582 O O . ASN B 1 368 ? -27.812 -3.734 -10.414 1 96.06 368 ASN B O 1
ATOM 8586 N N . TYR B 1 369 ? -29.859 -4.402 -9.797 1 95.88 369 TYR B N 1
ATOM 8587 C CA . TYR B 1 369 ? -30.438 -3.973 -11.07 1 95.88 369 TYR B CA 1
ATOM 8588 C C . TYR B 1 369 ? -30.375 -2.459 -11.219 1 95.88 369 TYR B C 1
ATOM 8590 O O . TYR B 1 369 ? -30.156 -1.946 -12.32 1 95.88 369 TYR B O 1
ATOM 8598 N N . ASP B 1 370 ? -30.578 -1.766 -10.141 1 94.12 370 ASP B N 1
ATOM 8599 C CA . ASP B 1 370 ? -30.469 -0.31 -10.164 1 94.12 370 ASP B CA 1
ATOM 8600 C C . ASP B 1 370 ? -29.078 0.123 -10.641 1 94.12 370 ASP B C 1
ATOM 8602 O O . ASP B 1 370 ? -28.953 1.012 -11.484 1 94.12 370 ASP B O 1
ATOM 8606 N N . LEU B 1 371 ? -28.141 -0.501 -10.156 1 92.44 371 LEU B N 1
ATOM 8607 C CA . LEU B 1 371 ? -26.766 -0.167 -10.531 1 92.44 371 LEU B CA 1
ATOM 8608 C C . LEU B 1 371 ? -26.484 -0.538 -11.984 1 92.44 371 LEU B C 1
ATOM 8610 O O . LEU B 1 371 ? -25.922 0.255 -12.734 1 92.44 371 LEU B O 1
ATOM 8614 N N . VAL B 1 372 ? -26.875 -1.738 -12.398 1 95.44 372 VAL B N 1
ATOM 8615 C CA . VAL B 1 372 ? -26.609 -2.27 -13.727 1 95.44 372 VAL B CA 1
ATOM 8616 C C . VAL B 1 372 ? -27.328 -1.438 -14.781 1 95.44 372 VAL B C 1
ATOM 8618 O O . VAL B 1 372 ? -26.812 -1.232 -15.883 1 95.44 372 VAL B O 1
ATOM 8621 N N . SER B 1 373 ? -28.453 -0.953 -14.43 1 94.69 373 SER B N 1
ATOM 8622 C CA . SER B 1 373 ? -29.266 -0.198 -15.375 1 94.69 373 SER B CA 1
ATOM 8623 C C . SER B 1 373 ? -28.781 1.246 -15.484 1 94.69 373 SER B C 1
ATOM 8625 O O . SER B 1 373 ? -28.938 1.877 -16.531 1 94.69 373 SER B O 1
ATOM 8627 N N . ARG B 1 374 ? -28.172 1.706 -14.477 1 91.25 374 ARG B N 1
ATOM 8628 C CA . ARG B 1 374 ? -27.766 3.105 -14.445 1 91.25 374 ARG B CA 1
ATOM 8629 C C . ARG B 1 374 ? -26.359 3.279 -15.023 1 91.25 374 ARG B C 1
ATOM 8631 O O . ARG B 1 374 ? -26.031 4.336 -15.562 1 91.25 374 ARG B O 1
ATOM 8638 N N . HIS B 1 375 ? -25.594 2.336 -14.875 1 90.44 375 HIS B N 1
ATOM 8639 C CA . HIS B 1 375 ? -24.219 2.408 -15.344 1 90.44 375 HIS B CA 1
ATOM 8640 C C . HIS B 1 375 ? -23.984 1.454 -16.516 1 90.44 375 HIS B C 1
ATOM 8642 O O . HIS B 1 375 ? -23.547 0.321 -16.312 1 90.44 375 HIS B O 1
ATOM 8648 N N . ILE B 1 376 ? -24.141 2.016 -17.656 1 92.62 376 ILE B N 1
ATOM 8649 C CA . ILE B 1 376 ? -24.109 1.17 -18.844 1 92.62 376 ILE B CA 1
ATOM 8650 C C . ILE B 1 376 ? -22.797 1.371 -19.578 1 92.62 376 ILE B C 1
ATOM 8652 O O . ILE B 1 376 ? -22 2.242 -19.219 1 92.62 376 ILE B O 1
ATOM 8656 N N . ALA B 1 377 ? -22.547 0.558 -20.562 1 94.38 377 ALA B N 1
ATOM 8657 C CA . ALA B 1 377 ? -21.312 0.582 -21.344 1 94.38 377 ALA B CA 1
ATOM 8658 C C . ALA B 1 377 ? -21.094 1.952 -21.969 1 94.38 377 ALA B C 1
ATOM 8660 O O . ALA B 1 377 ? -19.953 2.432 -22.047 1 94.38 377 ALA B O 1
ATOM 8661 N N . GLN B 1 378 ? -22.141 2.543 -22.406 1 94.19 378 GLN B N 1
ATOM 8662 C CA . GLN B 1 378 ? -22.047 3.859 -23.031 1 94.19 378 GLN B CA 1
ATOM 8663 C C . GLN B 1 378 ? -21.531 4.898 -22.031 1 94.19 378 GLN B C 1
ATOM 8665 O O . GLN B 1 378 ? -20.766 5.797 -22.391 1 94.19 378 GLN B O 1
ATOM 8670 N N . ASP B 1 379 ? -21.984 4.785 -20.828 1 93.38 379 ASP B N 1
ATOM 8671 C CA . ASP B 1 379 ? -21.5 5.688 -19.797 1 93.38 379 ASP B CA 1
ATOM 8672 C C . ASP B 1 379 ? -20 5.543 -19.578 1 93.38 379 ASP B C 1
ATOM 8674 O O . ASP B 1 379 ? -19.297 6.539 -19.391 1 93.38 379 ASP B O 1
ATOM 8678 N N . TRP B 1 380 ? -19.531 4.359 -19.562 1 94.62 380 TRP B N 1
ATOM 8679 C CA . TRP B 1 380 ? -18.109 4.078 -19.438 1 94.62 380 TRP B CA 1
ATOM 8680 C C . TRP B 1 380 ? -17.312 4.781 -20.531 1 94.62 380 TRP B C 1
ATOM 8682 O O . TRP B 1 380 ? -16.328 5.465 -20.25 1 94.62 380 TRP B O 1
ATOM 8692 N N . ALA B 1 381 ? -17.812 4.625 -21.781 1 96.56 381 ALA B N 1
ATOM 8693 C CA . ALA B 1 381 ? -17.125 5.219 -22.922 1 96.56 381 ALA B CA 1
ATOM 8694 C C . ALA B 1 381 ? -17.156 6.742 -22.859 1 96.56 381 ALA B C 1
ATOM 8696 O O . ALA B 1 381 ? -16.141 7.402 -23.062 1 96.56 381 ALA B O 1
ATOM 8697 N N . GLU B 1 382 ? -18.266 7.285 -22.547 1 95.88 382 GLU B N 1
ATOM 8698 C CA . GLU B 1 382 ? -18.438 8.734 -22.516 1 95.88 382 GLU B CA 1
ATOM 8699 C C . GLU B 1 382 ? -17.625 9.367 -21.375 1 95.88 382 GLU B C 1
ATOM 8701 O O . GLU B 1 382 ? -16.984 10.398 -21.578 1 95.88 382 GLU B O 1
ATOM 8706 N N . ASN B 1 383 ? -17.688 8.758 -20.234 1 94.31 383 ASN B N 1
ATOM 8707 C CA . ASN B 1 383 ? -16.938 9.281 -19.094 1 94.31 383 ASN B CA 1
ATOM 8708 C C . ASN B 1 383 ? -15.438 9.289 -19.375 1 94.31 383 ASN B C 1
ATOM 8710 O O . ASN B 1 383 ? -14.75 10.25 -19.031 1 94.31 383 ASN B O 1
ATOM 8714 N N . TYR B 1 384 ? -14.969 8.211 -19.953 1 96.81 384 TYR B N 1
ATOM 8715 C CA . TYR B 1 384 ? -13.547 8.133 -20.25 1 96.81 384 TYR B CA 1
ATOM 8716 C C . TYR B 1 384 ? -13.141 9.195 -21.266 1 96.81 384 TYR B C 1
ATOM 8718 O O . TYR B 1 384 ? -12.133 9.891 -21.078 1 96.81 384 TYR B O 1
ATOM 8726 N N . VAL B 1 385 ? -13.906 9.297 -22.328 1 96.44 385 VAL B N 1
ATOM 8727 C CA . VAL B 1 385 ? -13.578 10.234 -23.406 1 96.44 385 VAL B CA 1
ATOM 8728 C C . VAL B 1 385 ? -13.656 11.664 -22.875 1 96.44 385 VAL B C 1
ATOM 8730 O O . VAL B 1 385 ? -12.812 12.5 -23.219 1 96.44 385 VAL B O 1
ATOM 8733 N N . CYS B 1 386 ? -14.625 11.914 -22.078 1 94.44 386 CYS B N 1
ATOM 8734 C CA . CYS B 1 386 ? -14.758 13.234 -21.469 1 94.44 386 CYS B CA 1
ATOM 8735 C C . CYS B 1 386 ? -13.539 13.57 -20.609 1 94.44 386 CYS B C 1
ATOM 8737 O O . CYS B 1 386 ? -12.977 14.664 -20.719 1 94.44 386 CYS B O 1
ATOM 8739 N N . ASP B 1 387 ? -13.109 12.641 -19.828 1 94.06 387 ASP B N 1
ATOM 8740 C CA . ASP B 1 387 ? -11.961 12.867 -18.953 1 94.06 387 ASP B CA 1
ATOM 8741 C C . ASP B 1 387 ? -10.68 13.016 -19.766 1 94.06 387 ASP B C 1
ATOM 8743 O O . ASP B 1 387 ? -9.773 13.766 -19.375 1 94.06 387 ASP B O 1
ATOM 8747 N N . LEU B 1 388 ? -10.602 12.203 -20.797 1 95.44 388 LEU B N 1
ATOM 8748 C CA . LEU B 1 388 ? -9.438 12.328 -21.672 1 95.44 388 LEU B CA 1
ATOM 8749 C C . LEU B 1 388 ? -9.375 13.711 -22.297 1 95.44 388 LEU B C 1
ATOM 8751 O O . LEU B 1 388 ? -8.305 14.32 -22.375 1 95.44 388 LEU B O 1
ATOM 8755 N N . HIS B 1 389 ? -10.484 14.203 -22.75 1 92.19 389 HIS B N 1
ATOM 8756 C CA . HIS B 1 389 ? -10.562 15.547 -23.328 1 92.19 389 HIS B CA 1
ATOM 8757 C C . HIS B 1 389 ? -10.172 16.594 -22.297 1 92.19 389 HIS B C 1
ATOM 8759 O O . HIS B 1 389 ? -9.422 17.531 -22.594 1 92.19 389 HIS B O 1
ATOM 8765 N N . ASN B 1 390 ? -10.672 16.438 -21.109 1 87.69 390 ASN B N 1
ATOM 8766 C CA . ASN B 1 390 ? -10.367 17.375 -20.031 1 87.69 390 ASN B CA 1
ATOM 8767 C C . ASN B 1 390 ? -8.891 17.344 -19.656 1 87.69 390 ASN B C 1
ATOM 8769 O O . ASN B 1 390 ? -8.305 18.375 -19.344 1 87.69 390 ASN B O 1
ATOM 8773 N N . ALA B 1 391 ? -8.344 16.203 -19.641 1 87.56 391 ALA B N 1
ATOM 8774 C CA . ALA B 1 391 ? -6.938 16.031 -19.281 1 87.56 391 ALA B CA 1
ATOM 8775 C C . ALA B 1 391 ? -6.035 16.719 -20.312 1 87.56 391 ALA B C 1
ATOM 8777 O O . ALA B 1 391 ? -4.941 17.172 -19.984 1 87.56 391 ALA B O 1
ATOM 8778 N N . THR B 1 392 ? -6.512 16.781 -21.5 1 85.88 392 THR B N 1
ATOM 8779 C CA . THR B 1 392 ? -5.691 17.328 -22.578 1 85.88 392 THR B CA 1
ATOM 8780 C C . THR B 1 392 ? -5.977 18.812 -22.781 1 85.88 392 THR B C 1
ATOM 8782 O O . THR B 1 392 ? -5.176 19.531 -23.375 1 85.88 392 THR B O 1
ATOM 8785 N N . SER B 1 393 ? -7.234 19.25 -22.484 1 71.94 393 SER B N 1
ATOM 8786 C CA . SER B 1 393 ? -7.598 20.656 -22.625 1 71.94 393 SER B CA 1
ATOM 8787 C C . SER B 1 393 ? -6.973 21.5 -21.531 1 71.94 393 SER B C 1
ATOM 8789 O O . SER B 1 393 ? -6.707 22.688 -21.734 1 71.94 393 SER B O 1
ATOM 8791 N N . LYS B 1 394 ? -7.27 21.031 -20.297 1 54.75 394 LYS B N 1
ATOM 8792 C CA . LYS B 1 394 ? -6.738 21.797 -19.172 1 54.75 394 LYS B CA 1
ATOM 8793 C C . LYS B 1 394 ? -5.27 22.141 -19.391 1 54.75 394 LYS B C 1
ATOM 8795 O O . LYS B 1 394 ? -4.488 21.312 -19.859 1 54.75 394 LYS B O 1
ATOM 8800 N N . ALA B 1 395 ? -5.266 23.406 -19.656 1 46 395 ALA B N 1
ATOM 8801 C CA . ALA B 1 395 ? -3.908 23.953 -19.703 1 46 395 ALA B CA 1
ATOM 8802 C C . ALA B 1 395 ? -2.973 23.156 -18.781 1 46 395 ALA B C 1
ATOM 8804 O O . ALA B 1 395 ? -3.393 22.656 -17.75 1 46 395 ALA B O 1
ATOM 8805 N N . PRO B 1 396 ? -1.96 22.453 -19.453 1 42.59 396 PRO B N 1
ATOM 8806 C CA . PRO B 1 396 ? -1.028 21.734 -18.578 1 42.59 396 PRO B CA 1
ATOM 8807 C C . PRO B 1 396 ? -1.061 22.234 -17.141 1 42.59 396 PRO B C 1
ATOM 8809 O O . PRO B 1 396 ? -1.296 23.422 -16.891 1 42.59 396 PRO B O 1
ATOM 8812 N N . LEU B 1 397 ? -1.785 21.578 -16.312 1 42.75 397 LEU B N 1
ATOM 8813 C CA . LEU B 1 397 ? -1.429 22.141 -15.008 1 42.75 397 LEU B CA 1
ATOM 8814 C C . LEU B 1 397 ? -0.215 23.047 -15.125 1 42.75 397 LEU B C 1
ATOM 8816 O O . LEU B 1 397 ? 0.666 22.828 -15.953 1 42.75 397 LEU B O 1
ATOM 8820 N N . PRO B 1 398 ? -0.281 24.188 -14.852 1 39.41 398 PRO B N 1
ATOM 8821 C CA . PRO B 1 398 ? 0.935 25 -14.945 1 39.41 398 PRO B CA 1
ATOM 8822 C C . PRO B 1 398 ? 2.209 24.172 -14.828 1 39.41 398 PRO B C 1
ATOM 8824 O O . PRO B 1 398 ? 2.461 23.547 -13.789 1 39.41 398 PRO B O 1
ATOM 8827 N N . ALA B 1 399 ? 2.357 23.125 -15.57 1 42.59 399 ALA B N 1
ATOM 8828 C CA . ALA B 1 399 ? 3.811 23.016 -15.641 1 42.59 399 ALA B CA 1
ATOM 8829 C C . ALA B 1 399 ? 4.492 24.297 -15.211 1 42.59 399 ALA B C 1
ATOM 8831 O O . ALA B 1 399 ? 4.312 25.344 -15.844 1 42.59 399 ALA B O 1
ATOM 8832 N N . ILE B 1 400 ? 4.18 24.484 -13.953 1 51.91 400 ILE B N 1
ATOM 8833 C CA . ILE B 1 400 ? 4.57 25.75 -13.359 1 51.91 400 ILE B CA 1
ATOM 8834 C C . ILE B 1 400 ? 5.863 26.25 -14 1 51.91 400 ILE B C 1
ATOM 8836 O O . ILE B 1 400 ? 6.957 25.812 -13.641 1 51.91 400 ILE B O 1
ATOM 8840 N N . HIS B 1 401 ? 5.633 26.156 -15.344 1 61.53 401 HIS B N 1
ATOM 8841 C CA . HIS B 1 401 ? 6.812 26.734 -15.961 1 61.53 401 HIS B CA 1
ATOM 8842 C C . HIS B 1 401 ? 7.043 28.156 -15.461 1 61.53 401 HIS B C 1
ATOM 8844 O O . HIS B 1 401 ? 6.129 28.984 -15.492 1 61.53 401 HIS B O 1
ATOM 8850 N N . THR B 1 402 ? 7.918 28.344 -14.82 1 76.44 402 THR B N 1
ATOM 8851 C CA . THR B 1 402 ? 8.352 29.625 -14.273 1 76.44 402 THR B CA 1
ATOM 8852 C C . THR B 1 402 ? 9.094 30.438 -15.336 1 76.44 402 THR B C 1
ATOM 8854 O O . THR B 1 402 ? 9.727 29.859 -16.234 1 76.44 402 THR B O 1
ATOM 8857 N N . ALA B 1 403 ? 8.766 31.719 -15.594 1 85.5 403 ALA B N 1
ATOM 8858 C CA . ALA B 1 403 ? 9.547 32.625 -16.438 1 85.5 403 ALA B CA 1
ATOM 8859 C C . ALA B 1 403 ? 10.836 33.062 -15.734 1 85.5 403 ALA B C 1
ATOM 8861 O O . ALA B 1 403 ? 10.938 32.969 -14.508 1 85.5 403 ALA B O 1
ATOM 8862 N N . VAL B 1 404 ? 11.773 33.375 -16.562 1 91.19 404 VAL B N 1
ATOM 8863 C CA . VAL B 1 404 ? 13 33.906 -15.969 1 91.19 404 VAL B CA 1
ATOM 8864 C C . VAL B 1 404 ? 12.711 35.219 -15.297 1 91.19 404 VAL B C 1
ATOM 8866 O O . VAL B 1 404 ? 12.062 36.094 -15.883 1 91.19 404 VAL B O 1
ATOM 8869 N N . LEU B 1 405 ? 13.164 35.469 -14.125 1 94.5 405 LEU B N 1
ATOM 8870 C CA . LEU B 1 405 ? 12.938 36.719 -13.383 1 94.5 405 LEU B CA 1
ATOM 8871 C C . LEU B 1 405 ? 13.648 37.875 -14.047 1 94.5 405 LEU B C 1
ATOM 8873 O O . LEU B 1 405 ? 14.859 37.844 -14.266 1 94.5 405 LEU B O 1
ATOM 8877 N N . PRO B 1 406 ? 12.875 38.812 -14.477 1 94.31 406 PRO B N 1
ATOM 8878 C CA . PRO B 1 406 ? 13.531 40.031 -14.938 1 94.31 406 PRO B CA 1
ATOM 8879 C C . PRO B 1 406 ? 14.141 40.844 -13.797 1 94.31 406 PRO B C 1
ATOM 8881 O O . PRO B 1 406 ? 13.484 41.75 -13.258 1 94.31 406 PRO B O 1
ATOM 8884 N N . ILE B 1 407 ? 15.414 40.719 -13.547 1 95.62 407 ILE B N 1
ATOM 8885 C CA . ILE B 1 407 ? 16.094 41.25 -12.383 1 95.62 407 ILE B CA 1
ATOM 8886 C C . ILE B 1 407 ? 16.031 42.781 -12.414 1 95.62 407 ILE B C 1
ATOM 8888 O O . ILE B 1 407 ? 15.75 43.406 -11.391 1 95.62 407 ILE B O 1
ATOM 8892 N N . GLY B 1 408 ? 16.297 43.375 -13.57 1 93.06 408 GLY B N 1
ATOM 8893 C CA . GLY B 1 408 ? 16.234 44.812 -13.711 1 93.06 408 GLY B CA 1
ATOM 8894 C C . GLY B 1 408 ? 14.883 45.406 -13.367 1 93.06 408 GLY B C 1
ATOM 8895 O O . GLY B 1 408 ? 14.789 46.406 -12.664 1 93.06 408 GLY B O 1
ATOM 8896 N N . GLU B 1 409 ? 13.898 44.812 -13.828 1 94.38 409 GLU B N 1
ATOM 8897 C CA . GLU B 1 409 ? 12.539 45.25 -13.562 1 94.38 409 GLU B CA 1
ATOM 8898 C C . GLU B 1 409 ? 12.18 45.125 -12.086 1 94.38 409 GLU B C 1
ATOM 8900 O O . GLU B 1 409 ? 11.523 45.969 -11.508 1 94.38 409 GLU B O 1
ATOM 8905 N N . ALA B 1 410 ? 12.562 44.062 -11.555 1 96 410 ALA B N 1
ATOM 8906 C CA . ALA B 1 410 ? 12.297 43.844 -10.141 1 96 410 ALA B CA 1
ATOM 8907 C C . ALA B 1 410 ? 12.961 44.906 -9.273 1 96 410 ALA B C 1
ATOM 8909 O O . ALA B 1 410 ? 12.359 45.406 -8.328 1 96 410 ALA B O 1
ATOM 8910 N N . ALA B 1 411 ? 14.172 45.219 -9.602 1 95.31 411 ALA B N 1
ATOM 8911 C CA . ALA B 1 411 ? 14.914 46.219 -8.859 1 95.31 411 ALA B CA 1
ATOM 8912 C C . ALA B 1 411 ? 14.305 47.594 -9.055 1 95.31 411 ALA B C 1
ATOM 8914 O O . ALA B 1 411 ? 14.25 48.406 -8.125 1 95.31 411 ALA B O 1
ATOM 8915 N N . ALA B 1 412 ? 13.938 47.875 -10.258 1 93.88 412 ALA B N 1
ATOM 8916 C CA . ALA B 1 412 ? 13.336 49.156 -10.562 1 93.88 412 ALA B CA 1
ATOM 8917 C C . ALA B 1 412 ? 12.047 49.375 -9.781 1 93.88 412 ALA B C 1
ATOM 8919 O O . ALA B 1 412 ? 11.812 50.438 -9.227 1 93.88 412 ALA B O 1
ATOM 8920 N N . GLN B 1 413 ? 11.234 48.406 -9.789 1 94.94 413 GLN B N 1
ATOM 8921 C CA . GLN B 1 413 ? 9.977 48.469 -9.055 1 94.94 413 GLN B CA 1
ATOM 8922 C C . GLN B 1 413 ? 10.219 48.625 -7.555 1 94.94 413 GLN B C 1
ATOM 8924 O O . GLN B 1 413 ? 9.477 49.312 -6.855 1 94.94 413 GLN B O 1
ATOM 8929 N N . TYR B 1 414 ? 11.203 47.906 -7.102 1 95.88 414 TYR B N 1
ATOM 8930 C CA . TYR B 1 414 ? 11.617 48.062 -5.711 1 95.88 414 TYR B CA 1
ATOM 8931 C C . TYR B 1 414 ? 11.969 49.5 -5.379 1 95.88 414 TYR B C 1
ATOM 8933 O O . TYR B 1 414 ? 11.562 50.031 -4.34 1 95.88 414 TYR B O 1
ATOM 8941 N N . GLY B 1 415 ? 12.711 50.094 -6.191 1 92.81 415 GLY B N 1
ATOM 8942 C CA . GLY B 1 415 ? 13.125 51.469 -5.988 1 92.81 415 GLY B CA 1
ATOM 8943 C C . GLY B 1 415 ? 11.969 52.469 -5.949 1 92.81 415 GLY B C 1
ATOM 8944 O O . GLY B 1 415 ? 12.031 53.469 -5.258 1 92.81 415 GLY B O 1
ATOM 8945 N N . LYS B 1 416 ? 10.93 52.094 -6.617 1 91.88 416 LYS B N 1
ATOM 8946 C CA . LYS B 1 416 ? 9.766 52.969 -6.73 1 91.88 416 LYS B CA 1
ATOM 8947 C C . LYS B 1 416 ? 8.797 52.75 -5.578 1 91.88 416 LYS B C 1
ATOM 8949 O O . LYS B 1 416 ? 7.898 53.562 -5.344 1 91.88 416 LYS B O 1
ATOM 8954 N N . SER B 1 417 ? 8.969 51.781 -4.824 1 92.38 417 SER B N 1
ATOM 8955 C CA . SER B 1 417 ? 8.016 51.375 -3.799 1 92.38 417 SER B CA 1
ATOM 8956 C C . SER B 1 417 ? 8.367 52 -2.447 1 92.38 417 SER B C 1
ATOM 8958 O O . SER B 1 417 ? 9.523 52.344 -2.195 1 92.38 417 SER B O 1
ATOM 8960 N N . ASN B 1 418 ? 7.359 52.125 -1.571 1 88.81 418 ASN B N 1
ATOM 8961 C CA . ASN B 1 418 ? 7.523 52.812 -0.305 1 88.81 418 ASN B CA 1
ATOM 8962 C C . ASN B 1 418 ? 7.621 51.844 0.87 1 88.81 418 ASN B C 1
ATOM 8964 O O . ASN B 1 418 ? 8.141 52.188 1.93 1 88.81 418 ASN B O 1
ATOM 8968 N N . ASN B 1 419 ? 7.004 50.812 0.781 1 92.06 419 ASN B N 1
ATOM 8969 C CA . ASN B 1 419 ? 7.016 49.781 1.812 1 92.06 419 ASN B CA 1
ATOM 8970 C C . ASN B 1 419 ? 7.219 48.406 1.213 1 92.06 419 ASN B C 1
ATOM 8972 O O . ASN B 1 419 ? 6.273 47.781 0.705 1 92.06 419 ASN B O 1
ATOM 8976 N N . ARG B 1 420 ? 8.43 47.938 1.373 1 94.25 420 ARG B N 1
ATOM 8977 C CA . ARG B 1 420 ? 8.828 46.719 0.645 1 94.25 420 ARG B CA 1
ATOM 8978 C C . ARG B 1 420 ? 8.984 45.531 1.589 1 94.25 420 ARG B C 1
ATOM 8980 O O . ARG B 1 420 ? 9.453 45.688 2.717 1 94.25 420 ARG B O 1
ATOM 8987 N N . PHE B 1 421 ? 8.492 44.344 1.184 1 94.56 421 PHE B N 1
ATOM 8988 C CA . PHE B 1 421 ? 8.531 43.094 1.944 1 94.56 421 PHE B CA 1
ATOM 8989 C C . PHE B 1 421 ? 9.32 42.031 1.193 1 94.56 421 PHE B C 1
ATOM 8991 O O . PHE B 1 421 ? 8.898 41.562 0.132 1 94.56 421 PHE B O 1
ATOM 8998 N N . LEU B 1 422 ? 10.5 41.688 1.729 1 97 422 LEU B N 1
ATOM 8999 C CA . LEU B 1 422 ? 11.367 40.688 1.102 1 97 422 LEU B CA 1
ATOM 9000 C C . LEU B 1 422 ? 11.359 39.406 1.892 1 97 422 LEU B C 1
ATOM 9002 O O . LEU B 1 422 ? 11.703 39.375 3.076 1 97 422 LEU B O 1
ATOM 9006 N N . ILE B 1 423 ? 10.945 38.312 1.271 1 97.19 423 ILE B N 1
ATOM 9007 C CA . ILE B 1 423 ? 10.977 36.969 1.845 1 97.19 423 ILE B CA 1
ATOM 9008 C C . ILE B 1 423 ? 12.062 36.156 1.161 1 97.19 423 ILE B C 1
ATOM 9010 O O . ILE B 1 423 ? 11.984 35.875 -0.041 1 97.19 423 ILE B O 1
ATOM 9014 N N . LEU B 1 424 ? 13.031 35.719 1.935 1 97.31 424 LEU B N 1
ATOM 9015 C CA . LEU B 1 424 ? 14.195 35.062 1.356 1 97.31 424 LEU B CA 1
ATOM 9016 C C . LEU B 1 424 ? 14.406 33.688 1.979 1 97.31 424 LEU B C 1
ATOM 9018 O O . LEU B 1 424 ? 14.469 33.562 3.203 1 97.31 424 LEU B O 1
ATOM 9022 N N . GLY B 1 425 ? 14.516 32.688 1.111 1 95.94 425 GLY B N 1
ATOM 9023 C CA . GLY B 1 425 ? 14.984 31.391 1.594 1 95.94 425 GLY B CA 1
ATOM 9024 C C . GLY B 1 425 ? 16.469 31.375 1.927 1 95.94 425 GLY B C 1
ATOM 9025 O O . GLY B 1 425 ? 17.234 32.156 1.361 1 95.94 425 GLY B O 1
ATOM 9026 N N . PHE B 1 426 ? 16.844 30.516 2.807 1 94.12 426 PHE B N 1
ATOM 9027 C CA . PHE B 1 426 ? 18.25 30.484 3.223 1 94.12 426 PHE B CA 1
ATOM 9028 C C . PHE B 1 426 ? 19.031 29.469 2.398 1 94.12 426 PHE B C 1
ATOM 9030 O O . PHE B 1 426 ? 19.797 29.844 1.505 1 94.12 426 PHE B O 1
ATOM 9037 N N . ASN B 1 427 ? 18.672 28.156 2.557 1 89.75 427 ASN B N 1
ATOM 9038 C CA . ASN B 1 427 ? 19.422 27.078 1.919 1 89.75 427 ASN B CA 1
ATOM 9039 C C . ASN B 1 427 ? 19.266 27.125 0.4 1 89.75 427 ASN B C 1
ATOM 9041 O O . ASN B 1 427 ? 18.156 27.266 -0.115 1 89.75 427 ASN B O 1
ATOM 9045 N N . ALA B 1 428 ? 20.422 27 -0.311 1 88.56 428 ALA B N 1
ATOM 9046 C CA . ALA B 1 428 ? 20.484 26.984 -1.771 1 88.56 428 ALA B CA 1
ATOM 9047 C C . ALA B 1 428 ? 19.953 28.281 -2.367 1 88.56 428 ALA B C 1
ATOM 9049 O O . ALA B 1 428 ? 19.5 28.312 -3.514 1 88.56 428 ALA B O 1
ATOM 9050 N N . THR B 1 429 ? 19.812 29.297 -1.564 1 94.19 429 THR B N 1
ATOM 9051 C CA . THR B 1 429 ? 19.359 30.609 -1.995 1 94.19 429 THR B CA 1
ATOM 9052 C C . THR B 1 429 ? 20.344 31.688 -1.531 1 94.19 429 THR B C 1
ATOM 9054 O O . THR B 1 429 ? 21.047 32.281 -2.346 1 94.19 429 THR B O 1
ATOM 9057 N N . LEU B 1 430 ? 20.516 31.781 -0.209 1 95.12 430 LEU B N 1
ATOM 9058 C CA . LEU B 1 430 ? 21.422 32.781 0.347 1 95.12 430 LEU B CA 1
ATOM 9059 C C . LEU B 1 430 ? 22.781 32.156 0.667 1 95.12 430 LEU B C 1
ATOM 9061 O O . LEU B 1 430 ? 23.719 32.875 1.037 1 95.12 430 LEU B O 1
ATOM 9065 N N . THR B 1 431 ? 22.875 30.828 0.545 1 91.19 431 THR B N 1
ATOM 9066 C CA . THR B 1 431 ? 24.094 30.125 0.945 1 91.19 431 THR B CA 1
ATOM 9067 C C . THR B 1 431 ? 25.109 30.125 -0.186 1 91.19 431 THR B C 1
ATOM 9069 O O . THR B 1 431 ? 24.75 30.266 -1.356 1 91.19 431 THR B O 1
ATOM 9072 N N . GLY B 1 432 ? 26.375 30.141 0.27 1 77.38 432 GLY B N 1
ATOM 9073 C CA . GLY B 1 432 ? 27.469 30.031 -0.692 1 77.38 432 GLY B CA 1
ATOM 9074 C C . GLY B 1 432 ? 27.766 28.594 -1.072 1 77.38 432 GLY B C 1
ATOM 9075 O O . GLY B 1 432 ? 27 27.688 -0.749 1 77.38 432 GLY B O 1
ATOM 9076 N N . GLN B 1 433 ? 28.672 28.438 -1.912 1 62.97 433 GLN B N 1
ATOM 9077 C CA . GLN B 1 433 ? 29.109 27.125 -2.354 1 62.97 433 GLN B CA 1
ATOM 9078 C C . GLN B 1 433 ? 29.547 26.266 -1.171 1 62.97 433 GLN B C 1
ATOM 9080 O O . GLN B 1 433 ? 30.25 26.75 -0.273 1 62.97 433 GLN B O 1
ATOM 9085 N N . VAL B 1 434 ? 28.688 25.375 -0.862 1 55.78 434 VAL B N 1
ATOM 9086 C CA . VAL B 1 434 ? 29 24.438 0.206 1 55.78 434 VAL B CA 1
ATOM 9087 C C . VAL B 1 434 ? 30.375 23.812 -0.042 1 55.78 434 VAL B C 1
ATOM 9089 O O . VAL B 1 434 ? 30.625 23.266 -1.113 1 55.78 434 VAL B O 1
ATOM 9092 N N . GLN B 1 435 ? 31.422 24.375 0.565 1 49.38 435 GLN B N 1
ATOM 9093 C CA . GLN B 1 435 ? 32.719 23.688 0.468 1 49.38 435 GLN B CA 1
ATOM 9094 C C . GLN B 1 435 ? 32.688 22.375 1.245 1 49.38 435 GLN B C 1
ATOM 9096 O O . GLN B 1 435 ? 32.25 22.328 2.393 1 49.38 435 GLN B O 1
ATOM 9101 N N . PHE B 1 436 ? 32.688 21.359 0.527 1 44.41 436 PHE B N 1
ATOM 9102 C CA . PHE B 1 436 ? 32.812 20.031 1.112 1 44.41 436 PHE B CA 1
ATOM 9103 C C . PHE B 1 436 ? 34.094 19.953 1.965 1 44.41 436 PHE B C 1
ATOM 9105 O O . PHE B 1 436 ? 35.188 20.203 1.475 1 44.41 436 PHE B O 1
ATOM 9112 N N . VAL B 1 437 ? 34.156 20.422 3.154 1 41.41 437 VAL B N 1
ATOM 9113 C CA . VAL B 1 437 ? 35.375 20.094 3.902 1 41.41 437 VAL B CA 1
ATOM 9114 C C . VAL B 1 437 ? 35.469 18.578 4.062 1 41.41 437 VAL B C 1
ATOM 9116 O O . VAL B 1 437 ? 34.531 17.922 4.496 1 41.41 437 VAL B O 1
ATOM 9119 N N . GLU B 1 438 ? 36.5 18.062 3.566 1 40.69 438 GLU B N 1
ATOM 9120 C CA . GLU B 1 438 ? 36.906 16.672 3.729 1 40.69 438 GLU B CA 1
ATOM 9121 C C . GLU B 1 438 ? 36.844 16.234 5.191 1 40.69 438 GLU B C 1
ATOM 9123 O O . GLU B 1 438 ? 37.312 16.953 6.078 1 40.69 438 GLU B O 1
ATOM 9128 N N . GLY B 1 439 ? 36.062 15.164 5.66 1 41.25 439 GLY B N 1
ATOM 9129 C CA . GLY B 1 439 ? 36 14.531 6.965 1 41.25 439 GLY B CA 1
ATOM 9130 C C . GLY B 1 439 ? 34.75 14.93 7.746 1 41.25 439 GLY B C 1
ATOM 9131 O O . GLY B 1 439 ? 34.469 14.352 8.797 1 41.25 439 GLY B O 1
ATOM 9132 N N . ARG B 1 440 ? 34.469 16.328 7.734 1 40.75 440 ARG B N 1
ATOM 9133 C CA . ARG B 1 440 ? 33.344 16.672 8.594 1 40.75 440 ARG B CA 1
ATOM 9134 C C . ARG B 1 440 ? 32 16.422 7.891 1 40.75 440 ARG B C 1
ATOM 9136 O O . ARG B 1 440 ? 31.844 16.781 6.719 1 40.75 440 ARG B O 1
ATOM 9143 N N . THR B 1 441 ? 31.297 15.461 8.25 1 45.94 441 THR B N 1
ATOM 9144 C CA . THR B 1 441 ? 29.953 15.047 7.848 1 45.94 441 THR B CA 1
ATOM 9145 C C . THR B 1 441 ? 29 16.234 7.844 1 45.94 441 THR B C 1
ATOM 9147 O O . THR B 1 441 ? 27.891 16.141 7.336 1 45.94 441 THR B O 1
ATOM 9150 N N . ASP B 1 442 ? 29.234 17.312 8.688 1 49.53 442 ASP B N 1
ATOM 9151 C CA . ASP B 1 442 ? 28.203 18.312 8.922 1 49.53 442 ASP B CA 1
ATOM 9152 C C . ASP B 1 442 ? 28.328 19.484 7.961 1 49.53 442 ASP B C 1
ATOM 9154 O O . ASP B 1 442 ? 29.438 20 7.758 1 49.53 442 ASP B O 1
ATOM 9158 N N . ILE B 1 443 ? 27.656 19.547 6.93 1 55.53 443 ILE B N 1
ATOM 9159 C CA . ILE B 1 443 ? 27.562 20.688 6.035 1 55.53 443 ILE B CA 1
ATOM 9160 C C . ILE B 1 443 ? 27.344 21.969 6.852 1 55.53 443 ILE B C 1
ATOM 9162 O O . ILE B 1 443 ? 26.406 22.047 7.656 1 55.53 443 ILE B O 1
ATOM 9166 N N . GLU B 1 444 ? 28.438 22.75 6.965 1 67.31 444 GLU B N 1
ATOM 9167 C CA . GLU B 1 444 ? 28.219 24.047 7.59 1 67.31 444 GLU B CA 1
ATOM 9168 C C . GLU B 1 444 ? 27.547 25.016 6.625 1 67.31 444 GLU B C 1
ATOM 9170 O O . GLU B 1 444 ? 28.094 25.359 5.578 1 67.31 444 GLU B O 1
ATOM 9175 N N . LEU B 1 445 ? 26.312 25.281 6.77 1 79.62 445 LEU B N 1
ATOM 9176 C CA . LEU B 1 445 ? 25.562 26.234 5.973 1 79.62 445 LEU B CA 1
ATOM 9177 C C . LEU B 1 445 ? 25.922 27.672 6.367 1 79.62 445 LEU B C 1
ATOM 9179 O O . LEU B 1 445 ? 25.719 28.062 7.52 1 79.62 445 LEU B O 1
ATOM 9183 N N . LYS B 1 446 ? 26.641 28.391 5.418 1 88.44 446 LYS B N 1
ATOM 9184 C CA . LYS B 1 446 ? 27.047 29.766 5.676 1 88.44 446 LYS B CA 1
ATOM 9185 C C . LYS B 1 446 ? 26.5 30.719 4.613 1 88.44 446 LYS B C 1
ATOM 9187 O O . LYS B 1 446 ? 26.406 30.359 3.439 1 88.44 446 LYS B O 1
ATOM 9192 N N . LEU B 1 447 ? 26.188 31.859 5.098 1 93.44 447 LEU B N 1
ATOM 9193 C CA . LEU B 1 447 ? 25.75 32.906 4.195 1 93.44 447 LEU B CA 1
ATOM 9194 C C . LEU B 1 447 ? 26.828 33.219 3.158 1 93.44 447 LEU B C 1
ATOM 9196 O O . LEU B 1 447 ? 28 33.312 3.488 1 93.44 447 LEU B O 1
ATOM 9200 N N . ASN B 1 448 ? 26.422 33.281 1.91 1 93.31 448 ASN B N 1
ATOM 9201 C CA . ASN B 1 448 ? 27.344 33.688 0.853 1 93.31 448 ASN B CA 1
ATOM 9202 C C . ASN B 1 448 ? 28.016 35.031 1.188 1 93.31 448 ASN B C 1
ATOM 9204 O O . ASN B 1 448 ? 27.359 36.031 1.414 1 93.31 448 ASN B O 1
ATOM 9208 N N . PRO B 1 449 ? 29.297 35.062 1.138 1 92.12 449 PRO B N 1
ATOM 9209 C CA . PRO B 1 449 ? 30.016 36.281 1.506 1 92.12 449 PRO B CA 1
ATOM 9210 C C . PRO B 1 449 ? 29.656 37.469 0.623 1 92.12 449 PRO B C 1
ATOM 9212 O O . PRO B 1 449 ? 29.672 38.594 1.086 1 92.12 449 PRO B O 1
ATOM 9215 N N . GLU B 1 450 ? 29.297 37.188 -0.544 1 94.31 450 GLU B N 1
ATOM 9216 C CA . GLU B 1 450 ? 28.953 38.25 -1.474 1 94.31 450 GLU B CA 1
ATOM 9217 C C . GLU B 1 450 ? 27.625 38.906 -1.088 1 94.31 450 GLU B C 1
ATOM 9219 O O . GLU B 1 450 ? 27.297 40 -1.571 1 94.31 450 GLU B O 1
ATOM 9224 N N . LEU B 1 451 ? 26.906 38.344 -0.237 1 95.56 451 LEU B N 1
ATOM 9225 C CA . LEU B 1 451 ? 25.578 38.812 0.108 1 95.56 451 LEU B CA 1
ATOM 9226 C C . LEU B 1 451 ? 25.594 39.562 1.438 1 95.56 451 LEU B C 1
ATOM 9228 O O . LEU B 1 451 ? 24.609 40.188 1.823 1 95.56 451 LEU B O 1
ATOM 9232 N N . LYS B 1 452 ? 26.688 39.594 2.141 1 94.81 452 LYS B N 1
ATOM 9233 C CA . LYS B 1 452 ? 26.75 40.188 3.469 1 94.81 452 LYS B CA 1
ATOM 9234 C C . LYS B 1 452 ? 26.406 41.688 3.416 1 94.81 452 LYS B C 1
ATOM 9236 O O . LYS B 1 452 ? 25.531 42.156 4.137 1 94.81 452 LYS B O 1
ATOM 9241 N N . GLN B 1 453 ? 27.047 42.406 2.516 1 94.31 453 GLN B N 1
ATOM 9242 C CA . GLN B 1 453 ? 26.859 43.844 2.439 1 94.31 453 GLN B CA 1
ATOM 9243 C C . GLN B 1 453 ? 25.484 44.188 1.853 1 94.31 453 GLN B C 1
ATOM 9245 O O . GLN B 1 453 ? 24.766 45.031 2.393 1 94.31 453 GLN B O 1
ATOM 9250 N N . PRO B 1 454 ? 25.172 43.562 0.765 1 96.06 454 PRO B N 1
ATOM 9251 C CA . PRO B 1 454 ? 23.844 43.844 0.217 1 96.06 454 PRO B CA 1
ATOM 9252 C C . PRO B 1 454 ? 22.719 43.562 1.207 1 96.06 454 PRO B C 1
ATOM 9254 O O . PRO B 1 454 ? 21.781 44.344 1.323 1 96.06 454 PRO B O 1
ATOM 9257 N N . LEU B 1 455 ? 22.797 42.469 1.888 1 96.19 455 LEU B N 1
ATOM 9258 C CA . LEU B 1 455 ? 21.766 42.094 2.852 1 96.19 455 LEU B CA 1
ATOM 9259 C C . LEU B 1 455 ? 21.719 43.094 4.004 1 96.19 455 LEU B C 1
ATOM 9261 O O . LEU B 1 455 ? 20.641 43.438 4.492 1 96.19 455 LEU B O 1
ATOM 9265 N N . LYS B 1 456 ? 22.828 43.531 4.438 1 95.06 456 LYS B N 1
ATOM 9266 C CA . LYS B 1 456 ? 22.875 44.531 5.504 1 95.06 456 LYS B CA 1
ATOM 9267 C C . LYS B 1 456 ? 22.203 45.812 5.074 1 95.06 456 LYS B C 1
ATOM 9269 O O . LYS B 1 456 ? 21.438 46.406 5.832 1 95.06 456 LYS B O 1
ATOM 9274 N N . THR B 1 457 ? 22.531 46.25 3.848 1 95.56 457 THR B N 1
ATOM 9275 C CA . THR B 1 457 ? 21.953 47.438 3.297 1 95.56 457 THR B CA 1
ATOM 9276 C C . THR B 1 457 ? 20.422 47.344 3.252 1 95.56 457 THR B C 1
ATOM 9278 O O . THR B 1 457 ? 19.719 48.281 3.605 1 95.56 457 THR B O 1
ATOM 9281 N N . LEU B 1 458 ? 19.969 46.281 2.855 1 96 458 LEU B N 1
ATOM 9282 C CA . LEU B 1 458 ? 18.531 46.062 2.73 1 96 458 LEU B CA 1
ATOM 9283 C C . LEU B 1 458 ? 17.875 46 4.105 1 96 458 LEU B C 1
ATOM 9285 O O . LEU B 1 458 ? 16.781 46.531 4.301 1 96 458 LEU B O 1
ATOM 9289 N N . CYS B 1 459 ? 18.531 45.375 5.066 1 94.06 459 CYS B N 1
ATOM 9290 C CA . CYS B 1 459 ? 17.984 45.219 6.41 1 94.06 459 CYS B CA 1
ATOM 9291 C C . CYS B 1 459 ? 17.969 46.531 7.152 1 94.06 459 CYS B C 1
ATOM 9293 O O . CYS B 1 459 ? 17.094 46.781 7.992 1 94.06 459 CYS B O 1
ATOM 9295 N N . ASP B 1 460 ? 18.875 47.406 6.781 1 92.31 460 ASP B N 1
ATOM 9296 C CA . ASP B 1 460 ? 18.984 48.688 7.48 1 92.31 460 ASP B CA 1
ATOM 9297 C C . ASP B 1 460 ? 18.047 49.719 6.883 1 92.31 460 ASP B C 1
ATOM 9299 O O . ASP B 1 460 ? 17.812 50.781 7.484 1 92.31 460 ASP B O 1
ATOM 9303 N N . ASN B 1 461 ? 17.547 49.438 5.742 1 92.81 461 ASN B N 1
ATOM 9304 C CA . ASN B 1 461 ? 16.594 50.344 5.121 1 92.81 461 ASN B CA 1
ATOM 9305 C C . ASN B 1 461 ? 15.25 50.344 5.852 1 92.81 461 ASN B C 1
ATOM 9307 O O . ASN B 1 461 ? 14.633 49.281 6.012 1 92.81 461 ASN B O 1
ATOM 9311 N N . GLU B 1 462 ? 14.742 51.438 6.254 1 88.88 462 GLU B N 1
ATOM 9312 C CA . GLU B 1 462 ? 13.562 51.562 7.109 1 88.88 462 GLU B CA 1
ATOM 9313 C C . GLU B 1 462 ? 12.289 51.188 6.355 1 88.88 462 GLU B C 1
ATOM 9315 O O . GLU B 1 462 ? 11.289 50.812 6.965 1 88.88 462 GLU B O 1
ATOM 9320 N N . ASN B 1 463 ? 12.336 51.312 5.078 1 91.19 463 ASN B N 1
ATOM 9321 C CA . ASN B 1 463 ? 11.148 51.031 4.289 1 91.19 463 ASN B CA 1
ATOM 9322 C C . ASN B 1 463 ? 11.148 49.594 3.793 1 91.19 463 ASN B C 1
ATOM 9324 O O . ASN B 1 463 ? 10.336 49.219 2.947 1 91.19 463 ASN B O 1
ATOM 9328 N N . THR B 1 464 ? 12.086 48.812 4.273 1 92.81 464 THR B N 1
ATOM 9329 C CA . THR B 1 464 ? 12.203 47.438 3.805 1 92.81 464 THR B CA 1
ATOM 9330 C C . THR B 1 464 ? 12.164 46.469 4.977 1 92.81 464 THR B C 1
ATOM 9332 O O . THR B 1 464 ? 12.922 46.594 5.938 1 92.81 464 THR B O 1
ATOM 9335 N N . THR B 1 465 ? 11.234 45.594 4.953 1 92.94 465 THR B N 1
ATOM 9336 C CA . THR B 1 465 ? 11.18 44.5 5.906 1 92.94 465 THR B CA 1
ATOM 9337 C C . THR B 1 465 ? 11.703 43.188 5.277 1 92.94 465 THR B C 1
ATOM 9339 O O . THR B 1 465 ? 11.188 42.75 4.25 1 92.94 465 THR B O 1
ATOM 9342 N N . VAL B 1 466 ? 12.719 42.625 5.871 1 95.19 466 VAL B N 1
ATOM 9343 C CA . VAL B 1 466 ? 13.336 41.406 5.344 1 95.19 466 VAL B CA 1
ATOM 9344 C C . VAL B 1 466 ? 13.016 40.219 6.254 1 95.19 466 VAL B C 1
ATOM 9346 O O . VAL B 1 466 ? 13.148 40.312 7.477 1 95.19 466 VAL B O 1
ATOM 9349 N N . VAL B 1 467 ? 12.547 39.125 5.676 1 95.31 467 VAL B N 1
ATOM 9350 C CA . VAL B 1 467 ? 12.266 37.875 6.375 1 95.31 467 VAL B CA 1
ATOM 9351 C C . VAL B 1 467 ? 13.086 36.75 5.762 1 95.31 467 VAL B C 1
ATOM 9353 O O . VAL B 1 467 ? 13.109 36.562 4.543 1 95.31 467 VAL B O 1
ATOM 9356 N N . VAL B 1 468 ? 13.789 36.031 6.586 1 95.75 468 VAL B N 1
ATOM 9357 C CA . VAL B 1 468 ? 14.492 34.812 6.137 1 95.75 468 VAL B CA 1
ATOM 9358 C C . VAL B 1 468 ? 13.797 33.562 6.688 1 95.75 468 VAL B C 1
ATOM 9360 O O . VAL B 1 468 ? 13.594 33.438 7.898 1 95.75 468 VAL B O 1
ATOM 9363 N N . VAL B 1 469 ? 13.391 32.719 5.816 1 95 469 VAL B N 1
ATOM 9364 C CA . VAL B 1 469 ? 12.688 31.5 6.188 1 95 469 VAL B CA 1
ATOM 9365 C C . VAL B 1 469 ? 13.57 30.281 5.879 1 95 469 VAL B C 1
ATOM 9367 O O . VAL B 1 469 ? 14.164 30.188 4.801 1 95 469 VAL B O 1
ATOM 9370 N N . SER B 1 470 ? 13.68 29.359 6.828 1 92.44 470 SER B N 1
ATOM 9371 C CA . SER B 1 470 ? 14.547 28.188 6.645 1 92.44 470 SER B CA 1
ATOM 9372 C C . SER B 1 470 ? 13.992 26.969 7.367 1 92.44 470 SER B C 1
ATOM 9374 O O . SER B 1 470 ? 13.219 27.094 8.312 1 92.44 470 SER B O 1
ATOM 9376 N N . GLY B 1 471 ? 14.336 25.844 6.859 1 89.44 471 GLY B N 1
ATOM 9377 C CA . GLY B 1 471 ? 14.047 24.594 7.559 1 89.44 471 GLY B CA 1
ATOM 9378 C C . GLY B 1 471 ? 15.055 24.266 8.641 1 89.44 471 GLY B C 1
ATOM 9379 O O . GLY B 1 471 ? 14.797 23.422 9.5 1 89.44 471 GLY B O 1
ATOM 9380 N N . TYR B 1 472 ? 16.109 25 8.734 1 87.75 472 TYR B N 1
ATOM 9381 C CA . TYR B 1 472 ? 17.172 24.734 9.703 1 87.75 472 TYR B CA 1
ATOM 9382 C C . TYR B 1 472 ? 16.859 25.359 11.055 1 87.75 472 TYR B C 1
ATOM 9384 O O . TYR B 1 472 ? 15.977 26.234 11.148 1 87.75 472 TYR B O 1
ATOM 9392 N N . GLY B 1 473 ? 17.625 24.953 12.055 1 88.25 473 GLY B N 1
ATOM 9393 C CA . GLY B 1 473 ? 17.344 25.312 13.438 1 88.25 473 GLY B CA 1
ATOM 9394 C C . GLY B 1 473 ? 17.812 26.719 13.805 1 88.25 473 GLY B C 1
ATOM 9395 O O . GLY B 1 473 ? 18.484 27.375 13.008 1 88.25 473 GLY B O 1
ATOM 9396 N N . ARG B 1 474 ? 17.469 27.125 14.977 1 89.69 474 ARG B N 1
ATOM 9397 C CA . ARG B 1 474 ? 17.734 28.453 15.5 1 89.69 474 ARG B CA 1
ATOM 9398 C C . ARG B 1 474 ? 19.234 28.75 15.562 1 89.69 474 ARG B C 1
ATOM 9400 O O . ARG B 1 474 ? 19.672 29.844 15.211 1 89.69 474 ARG B O 1
ATOM 9407 N N . SER B 1 475 ? 19.969 27.719 15.883 1 87.19 475 SER B N 1
ATOM 9408 C CA . SER B 1 475 ? 21.406 27.891 16.062 1 87.19 475 SER B CA 1
ATOM 9409 C C . SER B 1 475 ? 22.078 28.281 14.75 1 87.19 475 SER B C 1
ATOM 9411 O O . SER B 1 475 ? 22.906 29.203 14.719 1 87.19 475 SER B O 1
ATOM 9413 N N . ILE B 1 476 ? 21.719 27.641 13.766 1 88.88 476 ILE B N 1
ATOM 9414 C CA . ILE B 1 476 ? 22.312 27.891 12.453 1 88.88 476 ILE B CA 1
ATOM 9415 C C . ILE B 1 476 ? 21.891 29.281 11.961 1 88.88 476 ILE B C 1
ATOM 9417 O O . ILE B 1 476 ? 22.719 30.016 11.398 1 88.88 476 ILE B O 1
ATOM 9421 N N . LEU B 1 477 ? 20.688 29.641 12.141 1 91.5 477 LEU B N 1
ATOM 9422 C CA . LEU B 1 477 ? 20.203 30.938 11.688 1 91.5 477 LEU B CA 1
ATOM 9423 C C . LEU B 1 477 ? 20.812 32.062 12.5 1 91.5 477 LEU B C 1
ATOM 9425 O O . LEU B 1 477 ? 21.156 33.125 11.953 1 91.5 477 LEU B O 1
ATOM 9429 N N . ASP B 1 478 ? 20.984 31.828 13.773 1 90.06 478 ASP B N 1
ATOM 9430 C CA . ASP B 1 478 ? 21.609 32.812 14.625 1 90.06 478 ASP B CA 1
ATOM 9431 C C . ASP B 1 478 ? 23.062 33.062 14.203 1 90.06 478 ASP B C 1
ATOM 9433 O O . ASP B 1 478 ? 23.531 34.219 14.188 1 90.06 478 ASP B O 1
ATOM 9437 N N . GLU B 1 479 ? 23.703 32 13.906 1 89.44 479 GLU B N 1
ATOM 9438 C CA . GLU B 1 479 ? 25.094 32.094 13.5 1 89.44 479 GLU B CA 1
ATOM 9439 C C . GLU B 1 479 ? 25.25 32.938 12.219 1 89.44 479 GLU B C 1
ATOM 9441 O O . GLU B 1 479 ? 26.25 33.625 12.039 1 89.44 479 GLU B O 1
ATOM 9446 N N . ASN B 1 480 ? 24.328 32.844 11.383 1 92.25 480 ASN B N 1
ATOM 9447 C CA . ASN B 1 480 ? 24.453 33.5 10.078 1 92.25 480 ASN B CA 1
ATOM 9448 C C . ASN B 1 480 ? 23.828 34.875 10.078 1 92.25 480 ASN B C 1
ATOM 9450 O O . ASN B 1 480 ? 24.234 35.75 9.297 1 92.25 480 ASN B O 1
ATOM 9454 N N . PHE B 1 481 ? 22.828 35.219 11 1 93.31 481 PHE B N 1
ATOM 9455 C CA . PHE B 1 481 ? 22.031 36.438 10.773 1 93.31 481 PHE B CA 1
ATOM 9456 C C . PHE B 1 481 ? 21.906 37.25 12.047 1 93.31 481 PHE B C 1
ATOM 9458 O O . PHE B 1 481 ? 21.125 38.188 12.117 1 93.31 481 PHE B O 1
ATOM 9465 N N . ALA B 1 482 ? 22.672 36.969 13.047 1 88.31 482 ALA B N 1
ATOM 9466 C CA . ALA B 1 482 ? 22.594 37.656 14.336 1 88.31 482 ALA B CA 1
ATOM 9467 C C . ALA B 1 482 ? 22.859 39.156 14.172 1 88.31 482 ALA B C 1
ATOM 9469 O O . ALA B 1 482 ? 22.297 39.969 14.898 1 88.31 482 ALA B O 1
ATOM 9470 N N . ASP B 1 483 ? 23.609 39.531 13.148 1 88.81 483 ASP B N 1
ATOM 9471 C CA . ASP B 1 483 ? 24.047 40.906 12.992 1 88.81 483 ASP B CA 1
ATOM 9472 C C . ASP B 1 483 ? 23.109 41.688 12.055 1 88.81 483 ASP B C 1
ATOM 9474 O O . ASP B 1 483 ? 23.359 42.844 11.742 1 88.81 483 ASP B O 1
ATOM 9478 N N . TYR B 1 484 ? 22.094 41.062 11.664 1 93.19 484 TYR B N 1
ATOM 9479 C CA . TYR B 1 484 ? 21.188 41.719 10.719 1 93.19 484 TYR B CA 1
ATOM 9480 C C . TYR B 1 484 ? 19.844 42 11.375 1 93.19 484 TYR B C 1
ATOM 9482 O O . TYR B 1 484 ? 19.375 41.25 12.234 1 93.19 484 TYR B O 1
ATOM 9490 N N . LYS B 1 485 ? 19.234 43.125 10.977 1 91.25 485 LYS B N 1
ATOM 9491 C CA . LYS B 1 485 ? 17.891 43.469 11.43 1 91.25 485 LYS B CA 1
ATOM 9492 C C . LYS B 1 485 ? 16.828 42.844 10.516 1 91.25 485 LYS B C 1
ATOM 9494 O O . LYS B 1 485 ? 16.297 43.531 9.641 1 91.25 485 LYS B O 1
ATOM 9499 N N . LEU B 1 486 ? 16.531 41.656 10.82 1 92.88 486 LEU B N 1
ATOM 9500 C CA . LEU B 1 486 ? 15.562 41 9.961 1 92.88 486 LEU B CA 1
ATOM 9501 C C . LEU B 1 486 ? 14.734 40 10.758 1 92.88 486 LEU B C 1
ATOM 9503 O O . LEU B 1 486 ? 15.078 39.656 11.898 1 92.88 486 LEU B O 1
ATOM 9507 N N . TRP B 1 487 ? 13.617 39.562 10.25 1 92.75 487 TRP B N 1
ATOM 9508 C CA . TRP B 1 487 ? 12.789 38.5 10.797 1 92.75 487 TRP B CA 1
ATOM 9509 C C . TRP B 1 487 ? 13.32 37.125 10.375 1 92.75 487 TRP B C 1
ATOM 9511 O O . TRP B 1 487 ? 13.844 36.969 9.273 1 92.75 487 TRP B O 1
ATOM 9521 N N . LEU B 1 488 ? 13.234 36.25 11.336 1 93.06 488 LEU B N 1
ATOM 9522 C CA . LEU B 1 488 ? 13.672 34.875 11.055 1 93.06 488 LEU B CA 1
ATOM 9523 C C . LEU B 1 488 ? 12.555 33.875 11.32 1 93.06 488 LEU B C 1
ATOM 9525 O O . LEU B 1 488 ? 11.75 34.062 12.234 1 93.06 488 LEU B O 1
ATOM 9529 N N . ALA B 1 489 ? 12.43 32.969 10.492 1 92.75 489 ALA B N 1
ATOM 9530 C CA . ALA B 1 489 ? 11.586 31.781 10.711 1 92.75 489 ALA B CA 1
ATOM 9531 C C . ALA B 1 489 ? 12.406 30.5 10.648 1 92.75 489 ALA B C 1
ATOM 9533 O O . ALA B 1 489 ? 12.828 30.078 9.57 1 92.75 489 ALA B O 1
ATOM 9534 N N . ALA B 1 490 ? 12.578 29.922 11.797 1 90.94 490 ALA B N 1
ATOM 9535 C CA . ALA B 1 490 ? 13.383 28.703 11.883 1 90.94 490 ALA B CA 1
ATOM 9536 C C . ALA B 1 490 ? 12.5 27.469 11.883 1 90.94 490 ALA B C 1
ATOM 9538 O O . ALA B 1 490 ? 11.336 27.516 12.281 1 90.94 490 ALA B O 1
ATOM 9539 N N . GLU B 1 491 ? 13.102 26.344 11.398 1 90.19 491 GLU B N 1
ATOM 9540 C CA . GLU B 1 491 ? 12.422 25.047 11.344 1 90.19 491 GLU B CA 1
ATOM 9541 C C . GLU B 1 491 ? 11.031 25.188 10.734 1 90.19 491 GLU B C 1
ATOM 9543 O O . GLU B 1 491 ? 10.039 24.75 11.328 1 90.19 491 GLU B O 1
ATOM 9548 N N . ASN B 1 492 ? 11.07 25.859 9.648 1 88.12 492 ASN B N 1
ATOM 9549 C CA . ASN B 1 492 ? 9.883 26.031 8.812 1 88.12 492 ASN B CA 1
ATOM 9550 C C . ASN B 1 492 ? 8.828 26.875 9.508 1 88.12 492 ASN B C 1
ATOM 9552 O O . ASN B 1 492 ? 7.637 26.766 9.219 1 88.12 492 ASN B O 1
ATOM 9556 N N . GLY B 1 493 ? 9.188 27.656 10.539 1 86.12 493 GLY B N 1
ATOM 9557 C CA . GLY B 1 493 ? 8.273 28.594 11.164 1 86.12 493 GLY B CA 1
ATOM 9558 C C . GLY B 1 493 ? 7.887 28.203 12.578 1 86.12 493 GLY B C 1
ATOM 9559 O O . GLY B 1 493 ? 7.074 28.875 13.219 1 86.12 493 GLY B O 1
ATOM 9560 N N . MET B 1 494 ? 8.484 27.172 13.078 1 84.5 494 MET B N 1
ATOM 9561 C CA . MET B 1 494 ? 8.211 26.75 14.453 1 84.5 494 MET B CA 1
ATOM 9562 C C . MET B 1 494 ? 8.734 27.781 15.445 1 84.5 494 MET B C 1
ATOM 9564 O O . MET B 1 494 ? 8.188 27.938 16.531 1 84.5 494 MET B O 1
ATOM 9568 N N . PHE B 1 495 ? 9.812 28.438 14.992 1 84.88 495 PHE B N 1
ATOM 9569 C CA . PHE B 1 495 ? 10.438 29.469 15.812 1 84.88 495 PHE B CA 1
ATOM 9570 C C . PHE B 1 495 ? 10.516 30.781 15.047 1 84.88 495 PHE B C 1
ATOM 9572 O O . PHE B 1 495 ? 11.039 30.828 13.93 1 84.88 495 PHE B O 1
ATOM 9579 N N . LEU B 1 496 ? 9.938 31.828 15.727 1 84.81 496 LEU B N 1
ATOM 9580 C CA . LEU B 1 496 ? 9.914 33.125 15.07 1 84.81 496 LEU B CA 1
ATOM 9581 C C . LEU B 1 496 ? 10.508 34.219 15.977 1 84.81 496 LEU B C 1
ATOM 9583 O O . LEU B 1 496 ? 9.953 34.531 17.031 1 84.81 496 LEU B O 1
ATOM 9587 N N . PRO B 1 497 ? 11.758 34.625 15.664 1 74.44 497 PRO B N 1
ATOM 9588 C CA . PRO B 1 497 ? 12.234 35.75 16.469 1 74.44 497 PRO B CA 1
ATOM 9589 C C . PRO B 1 497 ? 11.906 37.094 15.828 1 74.44 497 PRO B C 1
ATOM 9591 O O . PRO B 1 497 ? 11.867 37.219 14.602 1 74.44 497 PRO B O 1
ATOM 9594 N N . GLN B 1 498 ? 11.477 38 16.75 1 72.12 498 GLN B N 1
ATOM 9595 C CA . GLN B 1 498 ? 11.445 39.375 16.297 1 72.12 498 GLN B CA 1
ATOM 9596 C C . GLN B 1 498 ? 12.852 39.969 16.203 1 72.12 498 GLN B C 1
ATOM 9598 O O . GLN B 1 498 ? 13.773 39.5 16.859 1 72.12 498 GLN B O 1
ATOM 9603 N N . PRO B 1 499 ? 12.977 40.906 15.156 1 72.75 499 PRO B N 1
ATOM 9604 C CA . PRO B 1 499 ? 14.297 41.531 15.07 1 72.75 499 PRO B CA 1
ATOM 9605 C C . PRO B 1 499 ? 14.82 42 16.422 1 72.75 499 PRO B C 1
ATOM 9607 O O . PRO B 1 499 ? 14.164 42.781 17.109 1 72.75 499 PRO B O 1
ATOM 9610 N N . GLY B 1 500 ? 15.93 41.469 16.75 1 70.62 500 GLY B N 1
ATOM 9611 C CA . GLY B 1 500 ? 16.578 41.875 17.984 1 70.62 500 GLY B CA 1
ATOM 9612 C C . GLY B 1 500 ? 16 41.219 19.219 1 70.62 500 GLY B C 1
ATOM 9613 O O . GLY B 1 500 ? 16.5 41.406 20.328 1 70.62 500 GLY B O 1
ATOM 9614 N N . GLU B 1 501 ? 14.969 40.438 19 1 77.56 501 GLU B N 1
ATOM 9615 C CA . GLU B 1 501 ? 14.32 39.812 20.141 1 77.56 501 GLU B CA 1
ATOM 9616 C C . GLU B 1 501 ? 14.641 38.312 20.203 1 77.56 501 GLU B C 1
ATOM 9618 O O . GLU B 1 501 ? 15.289 37.781 19.312 1 77.56 501 GLU B O 1
ATOM 9623 N N . GLU B 1 502 ? 14.281 37.781 21.344 1 79.19 502 GLU B N 1
ATOM 9624 C CA . GLU B 1 502 ? 14.516 36.344 21.562 1 79.19 502 GLU B CA 1
ATOM 9625 C C . GLU B 1 502 ? 13.547 35.5 20.766 1 79.19 502 GLU B C 1
ATOM 9627 O O . GLU B 1 502 ? 12.484 35.969 20.359 1 79.19 502 GLU B O 1
ATOM 9632 N N . TRP B 1 503 ? 13.992 34.344 20.484 1 82.31 503 TRP B N 1
ATOM 9633 C CA . TRP B 1 503 ? 13.195 33.406 19.719 1 82.31 503 TRP B CA 1
ATOM 9634 C C . TRP B 1 503 ? 11.891 33.062 20.438 1 82.31 503 TRP B C 1
ATOM 9636 O O . TRP B 1 503 ? 11.867 32.938 21.672 1 82.31 503 TRP B O 1
ATOM 9646 N N . ILE B 1 504 ? 10.789 33.125 19.672 1 73.88 504 ILE B N 1
ATOM 9647 C CA . ILE B 1 504 ? 9.492 32.75 20.219 1 73.88 504 ILE B CA 1
ATOM 9648 C C . ILE B 1 504 ? 8.992 31.484 19.484 1 73.88 504 ILE B C 1
ATOM 9650 O O . ILE B 1 504 ? 9.219 31.328 18.281 1 73.88 504 ILE B O 1
ATOM 9654 N N . THR B 1 505 ? 8.414 30.547 20.234 1 71 505 THR B N 1
ATOM 9655 C CA . THR B 1 505 ? 7.832 29.344 19.656 1 71 505 THR B CA 1
ATOM 9656 C C . THR B 1 505 ? 6.391 29.594 19.219 1 71 505 THR B C 1
ATOM 9658 O O . THR B 1 505 ? 5.602 30.172 19.969 1 71 505 THR B O 1
ATOM 9661 N N . THR B 1 506 ? 6.195 29.547 17.938 1 60.5 506 THR B N 1
ATOM 9662 C CA . THR B 1 506 ? 4.844 29.797 17.438 1 60.5 506 THR B CA 1
ATOM 9663 C C . THR B 1 506 ? 3.875 28.75 17.984 1 60.5 506 THR B C 1
ATOM 9665 O O . THR B 1 506 ? 2.705 29.047 18.234 1 60.5 506 THR B O 1
ATOM 9668 N N . ARG B 1 507 ? 4.172 27.484 17.703 1 53.25 507 ARG B N 1
ATOM 9669 C CA . ARG B 1 507 ? 3.27 26.422 18.109 1 53.25 507 ARG B CA 1
ATOM 9670 C C . ARG B 1 507 ? 3.879 25.594 19.234 1 53.25 507 ARG B C 1
ATOM 9672 O O . ARG B 1 507 ? 5.082 25.312 19.234 1 53.25 507 ARG B O 1
ATOM 9679 N N . TYR B 1 508 ? 3.346 25.844 20.5 1 43.03 508 TYR B N 1
ATOM 9680 C CA . TYR B 1 508 ? 3.799 25.25 21.75 1 43.03 508 TYR B CA 1
ATOM 9681 C C . TYR B 1 508 ? 4.031 23.75 21.594 1 43.03 508 TYR B C 1
ATOM 9683 O O . TYR B 1 508 ? 4.238 23.047 22.578 1 43.03 508 TYR B O 1
ATOM 9691 N N . GLU B 1 509 ? 3.797 23.141 20.562 1 44.81 509 GLU B N 1
ATOM 9692 C CA . GLU B 1 509 ? 3.764 21.719 20.906 1 44.81 509 GLU B CA 1
ATOM 9693 C C . GLU B 1 509 ? 5.141 21.219 21.328 1 44.81 509 GLU B C 1
ATOM 9695 O O . GLU B 1 509 ? 5.922 20.75 20.484 1 44.81 509 GLU B O 1
ATOM 9700 N N . GLN B 1 510 ? 5.773 22.031 22.25 1 42.41 510 GLN B N 1
ATOM 9701 C CA . GLN B 1 510 ? 7.039 21.453 22.688 1 42.41 510 GLN B CA 1
ATOM 9702 C C . GLN B 1 510 ? 6.879 19.984 23.062 1 42.41 510 GLN B C 1
ATOM 9704 O O . GLN B 1 510 ? 7.852 19.328 23.438 1 42.41 510 GLN B O 1
ATOM 9709 N N . GLU B 1 511 ? 5.68 19.641 23.531 1 45.16 511 GLU B N 1
ATOM 9710 C CA . GLU B 1 511 ? 5.773 18.25 24.016 1 45.16 511 GLU B CA 1
ATOM 9711 C C . GLU B 1 511 ? 6.438 17.359 22.969 1 45.16 511 GLU B C 1
ATOM 9713 O O . GLU B 1 511 ? 6.426 17.672 21.781 1 45.16 511 GLU B O 1
ATOM 9718 N N . GLU B 1 512 ? 7.164 16.562 23.531 1 51.72 512 GLU B N 1
ATOM 9719 C CA . GLU B 1 512 ? 7.828 15.445 22.875 1 51.72 512 GLU B CA 1
ATOM 9720 C C . GLU B 1 512 ? 7 14.93 21.703 1 51.72 512 GLU B C 1
ATOM 9722 O O . GLU B 1 512 ? 5.852 14.516 21.875 1 51.72 512 GLU B O 1
ATOM 9727 N N . ILE B 1 513 ? 7.316 15.445 20.531 1 63.09 513 ILE B N 1
ATOM 9728 C CA . ILE B 1 513 ? 6.711 14.898 19.328 1 63.09 513 ILE B CA 1
ATOM 9729 C C . ILE B 1 513 ? 6.559 13.383 19.469 1 63.09 513 ILE B C 1
ATOM 9731 O O . ILE B 1 513 ? 7.551 12.648 19.469 1 63.09 513 ILE B O 1
ATOM 9735 N N . SER B 1 514 ? 5.461 12.945 20.031 1 67.62 514 SER B N 1
ATOM 9736 C CA . SER B 1 514 ? 5.16 11.555 20.359 1 67.62 514 SER B CA 1
ATOM 9737 C C . SER B 1 514 ? 5.656 10.609 19.266 1 67.62 514 SER B C 1
ATOM 9739 O O . SER B 1 514 ? 6.023 9.469 19.547 1 67.62 514 SER B O 1
ATOM 9741 N N . TRP B 1 515 ? 5.805 11.219 18.031 1 75.75 515 TRP B N 1
ATOM 9742 C CA . TRP B 1 515 ? 6.164 10.344 16.922 1 75.75 515 TRP B CA 1
ATOM 9743 C C . TRP B 1 515 ? 7.676 10.32 16.719 1 75.75 515 TRP B C 1
ATOM 9745 O O . TRP B 1 515 ? 8.195 9.492 15.961 1 75.75 515 TRP B O 1
ATOM 9755 N N . ALA B 1 516 ? 8.398 11.18 17.406 1 81.12 516 ALA B N 1
ATOM 9756 C CA . ALA B 1 516 ? 9.82 11.367 17.141 1 81.12 516 ALA B CA 1
ATOM 9757 C C . ALA B 1 516 ? 10.617 10.102 17.453 1 81.12 516 ALA B C 1
ATOM 9759 O O . ALA B 1 516 ? 11.523 9.734 16.703 1 81.12 516 ALA B O 1
ATOM 9760 N N . GLY B 1 517 ? 10.242 9.469 18.547 1 82.12 517 GLY B N 1
ATOM 9761 C CA . GLY B 1 517 ? 10.961 8.266 18.922 1 82.12 517 GLY B CA 1
ATOM 9762 C C . GLY B 1 517 ? 10.844 7.148 17.906 1 82.12 517 GLY B C 1
ATOM 9763 O O . GLY B 1 517 ? 11.844 6.531 17.531 1 82.12 517 GLY B O 1
ATOM 9764 N N . SER B 1 518 ? 9.719 6.914 17.438 1 82.62 518 SER B N 1
ATOM 9765 C CA . SER B 1 518 ? 9.469 5.859 16.453 1 82.62 518 SER B CA 1
ATOM 9766 C C . SER B 1 518 ? 10.133 6.168 15.125 1 82.62 518 SER B C 1
ATOM 9768 O O . SER B 1 518 ? 10.703 5.281 14.484 1 82.62 518 SER B O 1
ATOM 9770 N N . ILE B 1 519 ? 10.078 7.438 14.773 1 87.94 519 ILE B N 1
ATOM 9771 C CA . ILE B 1 519 ? 10.664 7.844 13.5 1 87.94 519 ILE B CA 1
ATOM 9772 C C . ILE B 1 519 ? 12.188 7.734 13.578 1 87.94 519 ILE B C 1
ATOM 9774 O O . ILE B 1 519 ? 12.844 7.355 12.602 1 87.94 519 ILE B O 1
ATOM 9778 N N . LYS B 1 520 ? 12.656 8.133 14.703 1 90.31 520 LYS B N 1
ATOM 9779 C CA . LYS B 1 520 ? 14.102 8.047 14.898 1 90.31 520 LYS B CA 1
ATOM 9780 C C . LYS B 1 520 ? 14.602 6.621 14.703 1 90.31 520 LYS B C 1
ATOM 9782 O O . LYS B 1 520 ? 15.648 6.398 14.086 1 90.31 520 LYS B O 1
ATOM 9787 N N . LYS B 1 521 ? 13.898 5.727 15.219 1 88.5 521 LYS B N 1
ATOM 9788 C CA . LYS B 1 521 ? 14.266 4.32 15.078 1 88.5 521 LYS B CA 1
ATOM 9789 C C . LYS B 1 521 ? 14.289 3.902 13.609 1 88.5 521 LYS B C 1
ATOM 9791 O O . LYS B 1 521 ? 15.195 3.193 13.172 1 88.5 521 LYS B O 1
ATOM 9796 N N . VAL B 1 522 ? 13.32 4.285 12.867 1 89.69 522 VAL B N 1
ATOM 9797 C CA . VAL B 1 522 ? 13.219 3.953 11.453 1 89.69 522 VAL B CA 1
ATOM 9798 C C . VAL B 1 522 ? 14.367 4.609 10.688 1 89.69 522 VAL B C 1
ATOM 9800 O O . VAL B 1 522 ? 15.008 3.973 9.852 1 89.69 522 VAL B O 1
ATOM 9803 N N . PHE B 1 523 ? 14.633 5.879 11.008 1 93.38 523 PHE B N 1
ATOM 9804 C CA . PHE B 1 523 ? 15.719 6.59 10.344 1 93.38 523 PHE B CA 1
ATOM 9805 C C . PHE B 1 523 ? 17.062 5.934 10.648 1 93.38 523 PHE B C 1
ATOM 9807 O O . PHE B 1 523 ? 17.922 5.844 9.773 1 93.38 523 PHE B O 1
ATOM 9814 N N . GLU B 1 524 ? 17.188 5.551 11.859 1 92.19 524 GLU B N 1
ATOM 9815 C CA . GLU B 1 524 ? 18.422 4.863 12.242 1 92.19 524 GLU B CA 1
ATOM 9816 C C . GLU B 1 524 ? 18.609 3.582 11.43 1 92.19 524 GLU B C 1
ATOM 9818 O O . GLU B 1 524 ? 19.703 3.291 10.961 1 92.19 524 GLU B O 1
ATOM 9823 N N . TYR B 1 525 ? 17.578 2.873 11.312 1 90.69 525 TYR B N 1
ATOM 9824 C CA . TYR B 1 525 ? 17.594 1.645 10.523 1 90.69 525 TYR B CA 1
ATOM 9825 C C . TYR B 1 525 ? 18.078 1.909 9.109 1 90.69 525 TYR B C 1
ATOM 9827 O O . TYR B 1 525 ? 18.984 1.229 8.617 1 90.69 525 TYR B O 1
ATOM 9835 N N . PHE B 1 526 ? 17.531 2.834 8.438 1 92.69 526 PHE B N 1
ATOM 9836 C CA . PHE B 1 526 ? 17.859 3.115 7.043 1 92.69 526 PHE B CA 1
ATOM 9837 C C . PHE B 1 526 ? 19.234 3.756 6.93 1 92.69 526 PHE B C 1
ATOM 9839 O O . PHE B 1 526 ? 19.953 3.531 5.953 1 92.69 526 PHE B O 1
ATOM 9846 N N . THR B 1 527 ? 19.609 4.562 7.945 1 93 527 THR B N 1
ATOM 9847 C CA . THR B 1 527 ? 20.938 5.172 7.938 1 93 527 THR B CA 1
ATOM 9848 C C . THR B 1 527 ? 22.031 4.105 8 1 93 527 THR B C 1
ATOM 9850 O O . THR B 1 527 ? 23.016 4.172 7.27 1 93 527 THR B O 1
ATOM 9853 N N . GLN B 1 528 ? 21.812 3.186 8.828 1 89.12 528 GLN B N 1
ATOM 9854 C CA . GLN B 1 528 ? 22.781 2.117 9.008 1 89.12 528 GLN B CA 1
ATOM 9855 C C . GLN B 1 528 ? 22.922 1.287 7.73 1 89.12 528 GLN B C 1
ATOM 9857 O O . GLN B 1 528 ? 23.984 0.689 7.488 1 89.12 528 GLN B O 1
ATOM 9862 N N . ARG B 1 529 ? 22.031 1.386 6.902 1 90 529 ARG B N 1
ATOM 9863 C CA . ARG B 1 529 ? 22 0.513 5.73 1 90 529 ARG B CA 1
ATOM 9864 C C . ARG B 1 529 ? 22.203 1.31 4.449 1 90 529 ARG B C 1
ATOM 9866 O O . ARG B 1 529 ? 22.141 0.754 3.35 1 90 529 ARG B O 1
ATOM 9873 N N . THR B 1 530 ? 22.391 2.533 4.59 1 91.56 530 THR B N 1
ATOM 9874 C CA . THR B 1 530 ? 22.672 3.416 3.463 1 91.56 530 THR B CA 1
ATOM 9875 C C . THR B 1 530 ? 23.953 4.195 3.695 1 91.56 530 THR B C 1
ATOM 9877 O O . THR B 1 530 ? 23.938 5.316 4.199 1 91.56 530 THR B O 1
ATOM 9880 N N . PRO B 1 531 ? 25 3.635 3.191 1 89 531 PRO B N 1
ATOM 9881 C CA . PRO B 1 531 ? 26.281 4.312 3.434 1 89 531 PRO B CA 1
ATOM 9882 C C . PRO B 1 531 ? 26.25 5.777 3.014 1 89 531 PRO B C 1
ATOM 9884 O O . PRO B 1 531 ? 25.719 6.113 1.957 1 89 531 PRO B O 1
ATOM 9887 N N . ARG B 1 532 ? 26.797 6.598 3.824 1 88.88 532 ARG B N 1
ATOM 9888 C CA . ARG B 1 532 ? 26.984 8.031 3.607 1 88.88 532 ARG B CA 1
ATOM 9889 C C . ARG B 1 532 ? 25.656 8.773 3.748 1 88.88 532 ARG B C 1
ATOM 9891 O O . ARG B 1 532 ? 25.516 9.891 3.236 1 88.88 532 ARG B O 1
ATOM 9898 N N . SER B 1 533 ? 24.688 8.086 4.309 1 91.94 533 SER B N 1
ATOM 9899 C CA . SER B 1 533 ? 23.469 8.781 4.719 1 91.94 533 SER B CA 1
ATOM 9900 C C . SER B 1 533 ? 23.516 9.172 6.191 1 91.94 533 SER B C 1
ATOM 9902 O O . SER B 1 533 ? 24.391 8.703 6.93 1 91.94 533 SER B O 1
ATOM 9904 N N . ASN B 1 534 ? 22.688 10.141 6.574 1 92.38 534 ASN B N 1
ATOM 9905 C CA . ASN B 1 534 ? 22.578 10.555 7.969 1 92.38 534 ASN B CA 1
ATOM 9906 C C . ASN B 1 534 ? 21.188 11.125 8.266 1 92.38 534 ASN B C 1
ATOM 9908 O O . ASN B 1 534 ? 20.391 11.344 7.355 1 92.38 534 ASN B O 1
ATOM 9912 N N . PHE B 1 535 ? 20.938 11.117 9.516 1 91.31 535 PHE B N 1
ATOM 9913 C CA . PHE B 1 535 ? 19.719 11.82 9.852 1 91.31 535 PHE B CA 1
ATOM 9914 C C . PHE B 1 535 ? 19.953 12.836 10.961 1 91.31 535 PHE B C 1
ATOM 9916 O O . PHE B 1 535 ? 20.875 12.672 11.773 1 91.31 535 PHE B O 1
ATOM 9923 N N . GLU B 1 536 ? 19.266 13.961 10.812 1 88.62 536 GLU B N 1
ATOM 9924 C CA . GLU B 1 536 ? 19.359 15.078 11.742 1 88.62 536 GLU B CA 1
ATOM 9925 C C . GLU B 1 536 ? 18.094 15.219 12.57 1 88.62 536 GLU B C 1
ATOM 9927 O O . GLU B 1 536 ? 16.984 15.242 12.023 1 88.62 536 GLU B O 1
ATOM 9932 N N . GLN B 1 537 ? 18.375 15.164 13.844 1 88.38 537 GLN B N 1
ATOM 9933 C CA . GLN B 1 537 ? 17.266 15.492 14.742 1 88.38 537 GLN B CA 1
ATOM 9934 C C . GLN B 1 537 ? 17.25 16.984 15.07 1 88.38 537 GLN B C 1
ATOM 9936 O O . GLN B 1 537 ? 18.172 17.5 15.703 1 88.38 537 GLN B O 1
ATOM 9941 N N . ARG B 1 538 ? 16.297 17.578 14.609 1 86.62 538 ARG B N 1
ATOM 9942 C CA . ARG B 1 538 ? 16.078 18.969 14.953 1 86.62 538 ARG B CA 1
ATOM 9943 C C . ARG B 1 538 ? 15.141 19.094 16.156 1 86.62 538 ARG B C 1
ATOM 9945 O O . ARG B 1 538 ? 14.805 18.094 16.797 1 86.62 538 ARG B O 1
ATOM 9952 N N . GLU B 1 539 ? 14.781 20.266 16.484 1 83.31 539 GLU B N 1
ATOM 9953 C CA . GLU B 1 539 ? 13.953 20.453 17.672 1 83.31 539 GLU B CA 1
ATOM 9954 C C . GLU B 1 539 ? 12.539 19.938 17.438 1 83.31 539 GLU B C 1
ATOM 9956 O O . GLU B 1 539 ? 11.906 19.406 18.359 1 83.31 539 GLU B O 1
ATOM 9961 N N . THR B 1 540 ? 12.086 20.156 16.25 1 85.06 540 THR B N 1
ATOM 9962 C CA . THR B 1 540 ? 10.688 19.828 16.016 1 85.06 540 THR B CA 1
ATOM 9963 C C . THR B 1 540 ? 10.531 18.906 14.812 1 85.06 540 THR B C 1
ATOM 9965 O O . THR B 1 540 ? 9.414 18.547 14.43 1 85.06 540 THR B O 1
ATOM 9968 N N . SER B 1 541 ? 11.578 18.531 14.203 1 88.44 541 SER B N 1
ATOM 9969 C CA . SER B 1 541 ? 11.477 17.703 13.008 1 88.44 541 SER B CA 1
ATOM 9970 C C . SER B 1 541 ? 12.664 16.75 12.898 1 88.44 541 SER B C 1
ATOM 9972 O O . SER B 1 541 ? 13.656 16.891 13.625 1 88.44 541 SER B O 1
ATOM 9974 N N . LEU B 1 542 ? 12.492 15.766 12.117 1 91.19 542 LEU B N 1
ATOM 9975 C CA . LEU B 1 542 ? 13.555 14.82 11.781 1 91.19 542 LEU B CA 1
ATOM 9976 C C . LEU B 1 542 ? 13.789 14.773 10.273 1 91.19 542 LEU B C 1
ATOM 9978 O O . LEU B 1 542 ? 12.828 14.789 9.492 1 91.19 542 LEU B O 1
ATOM 9982 N N . VAL B 1 543 ? 15.07 14.828 9.898 1 92.56 543 VAL B N 1
ATOM 9983 C CA . VAL B 1 543 ? 15.406 14.828 8.477 1 92.56 543 VAL B CA 1
ATOM 9984 C C . VAL B 1 543 ? 16.391 13.703 8.172 1 92.56 543 VAL B C 1
ATOM 9986 O O . VAL B 1 543 ? 17.453 13.617 8.805 1 92.56 543 VAL B O 1
ATOM 9989 N N . TRP B 1 544 ? 16.062 12.797 7.297 1 95.06 544 TRP B N 1
ATOM 9990 C CA . TRP B 1 544 ? 16.969 11.781 6.777 1 95.06 544 TRP B CA 1
ATOM 9991 C C . TRP B 1 544 ? 17.562 12.219 5.438 1 95.06 544 TRP B C 1
ATOM 9993 O O . TRP B 1 544 ? 16.828 12.477 4.484 1 95.06 544 TRP B O 1
ATOM 10003 N N . ASN B 1 545 ? 18.875 12.375 5.367 1 93.56 545 ASN B N 1
ATOM 10004 C CA . ASN B 1 545 ? 19.594 12.867 4.195 1 93.56 545 ASN B CA 1
ATOM 10005 C C . ASN B 1 545 ? 20.438 11.773 3.549 1 93.56 545 ASN B C 1
ATOM 10007 O O . ASN B 1 545 ? 21.156 11.039 4.238 1 93.56 545 ASN B O 1
ATOM 10011 N N . TYR B 1 546 ? 20.297 11.633 2.219 1 92.38 546 TYR B N 1
ATOM 10012 C CA . TYR B 1 546 ? 21.109 10.656 1.498 1 92.38 546 TYR B CA 1
ATOM 10013 C C . TYR B 1 546 ? 21.812 11.297 0.306 1 92.38 546 TYR B C 1
ATOM 10015 O O . TYR B 1 546 ? 21.984 10.656 -0.736 1 92.38 546 TYR B O 1
ATOM 10023 N N . LYS B 1 547 ? 22.109 12.523 0.433 1 85.94 547 LYS B N 1
ATOM 10024 C CA . LYS B 1 547 ? 22.75 13.32 -0.613 1 85.94 547 LYS B CA 1
ATOM 10025 C C . LYS B 1 547 ? 24.047 12.68 -1.067 1 85.94 547 LYS B C 1
ATOM 10027 O O . LYS B 1 547 ? 24.391 12.727 -2.252 1 85.94 547 LYS B O 1
ATOM 10032 N N . TYR B 1 548 ? 24.719 12.086 -0.128 1 85.19 548 TYR B N 1
ATOM 10033 C CA . TYR B 1 548 ? 26.047 11.586 -0.436 1 85.19 548 TYR B CA 1
ATOM 10034 C C . TYR B 1 548 ? 26.031 10.078 -0.629 1 85.19 548 TYR B C 1
ATOM 10036 O O . TYR B 1 548 ? 27.078 9.469 -0.86 1 85.19 548 TYR B O 1
ATOM 10044 N N . ALA B 1 549 ? 24.906 9.5 -0.489 1 88.94 549 ALA B N 1
ATOM 10045 C CA . ALA B 1 549 ? 24.781 8.07 -0.747 1 88.94 549 ALA B CA 1
ATOM 10046 C C . ALA B 1 549 ? 24.797 7.777 -2.244 1 88.94 549 ALA B C 1
ATOM 10048 O O . ALA B 1 549 ? 24.688 8.695 -3.062 1 88.94 549 ALA B O 1
ATOM 10049 N N . ASP B 1 550 ? 25.078 6.543 -2.51 1 88.31 550 ASP B N 1
ATOM 10050 C CA . ASP B 1 550 ? 24.922 6.133 -3.902 1 88.31 550 ASP B CA 1
ATOM 10051 C C . ASP B 1 550 ? 23.562 6.562 -4.449 1 88.31 550 ASP B C 1
ATOM 10053 O O . ASP B 1 550 ? 22.547 6.441 -3.768 1 88.31 550 ASP B O 1
ATOM 10057 N N . VAL B 1 551 ? 23.625 7.074 -5.641 1 83.12 551 VAL B N 1
ATOM 10058 C CA . VAL B 1 551 ? 22.438 7.738 -6.184 1 83.12 551 VAL B CA 1
ATOM 10059 C C . VAL B 1 551 ? 21.297 6.734 -6.316 1 83.12 551 VAL B C 1
ATOM 10061 O O . VAL B 1 551 ? 20.203 6.953 -5.793 1 83.12 551 VAL B O 1
ATOM 10064 N N . GLN B 1 552 ? 21.609 5.684 -6.969 1 81.94 552 GLN B N 1
ATOM 10065 C CA . GLN B 1 552 ? 20.547 4.73 -7.242 1 81.94 552 GLN B CA 1
ATOM 10066 C C . GLN B 1 552 ? 20.109 4 -5.973 1 81.94 552 GLN B C 1
ATOM 10068 O O . GLN B 1 552 ? 18.922 3.877 -5.695 1 81.94 552 GLN B O 1
ATOM 10073 N N . PHE B 1 553 ? 21.031 3.59 -5.227 1 88.06 553 PHE B N 1
ATOM 10074 C CA . PHE B 1 553 ? 20.703 2.857 -4.008 1 88.06 553 PHE B CA 1
ATOM 10075 C C . PHE B 1 553 ? 20.031 3.766 -2.992 1 88.06 553 PHE B C 1
ATOM 10077 O O . PHE B 1 553 ? 19.078 3.35 -2.314 1 88.06 553 PHE B O 1
ATOM 10084 N N . GLY B 1 554 ? 20.594 4.934 -2.893 1 89.5 554 GLY B N 1
ATOM 10085 C CA . GLY B 1 554 ? 19.969 5.902 -2.006 1 89.5 554 GLY B CA 1
ATOM 10086 C C . GLY B 1 554 ? 18.516 6.176 -2.348 1 89.5 554 GLY B C 1
ATOM 10087 O O . GLY B 1 554 ? 17.672 6.273 -1.456 1 89.5 554 GLY B O 1
ATOM 10088 N N . ARG B 1 555 ? 18.234 6.23 -3.582 1 87.69 555 ARG B N 1
ATOM 10089 C CA . ARG B 1 555 ? 16.859 6.461 -4.031 1 87.69 555 ARG B CA 1
ATOM 10090 C C . ARG B 1 555 ? 15.969 5.273 -3.697 1 87.69 555 ARG B C 1
ATOM 10092 O O . ARG B 1 555 ? 14.805 5.449 -3.318 1 87.69 555 ARG B O 1
ATOM 10099 N N . ASN B 1 556 ? 16.469 4.148 -3.844 1 86.88 556 ASN B N 1
ATOM 10100 C CA . ASN B 1 556 ? 15.719 2.951 -3.492 1 86.88 556 ASN B CA 1
ATOM 10101 C C . ASN B 1 556 ? 15.383 2.912 -2.004 1 86.88 556 ASN B C 1
ATOM 10103 O O . ASN B 1 556 ? 14.258 2.584 -1.621 1 86.88 556 ASN B O 1
ATOM 10107 N N . GLN B 1 557 ? 16.438 3.223 -1.251 1 92.38 557 GLN B N 1
ATOM 10108 C CA . GLN B 1 557 ? 16.25 3.26 0.195 1 92.38 557 GLN B CA 1
ATOM 10109 C C . GLN B 1 557 ? 15.203 4.309 0.586 1 92.38 557 GLN B C 1
ATOM 10111 O O . GLN B 1 557 ? 14.375 4.07 1.464 1 92.38 557 GLN B O 1
ATOM 10116 N N . ALA B 1 558 ? 15.289 5.438 -0.081 1 90.81 558 ALA B N 1
ATOM 10117 C CA . ALA B 1 558 ? 14.344 6.52 0.186 1 90.81 558 ALA B CA 1
ATOM 10118 C C . ALA B 1 558 ? 12.914 6.098 -0.153 1 90.81 558 ALA B C 1
ATOM 10120 O O . ALA B 1 558 ? 11.977 6.406 0.585 1 90.81 558 ALA B O 1
ATOM 10121 N N . THR B 1 559 ? 12.781 5.441 -1.19 1 86.38 559 THR B N 1
ATOM 10122 C CA . THR B 1 559 ? 11.461 4.969 -1.603 1 86.38 559 THR B CA 1
ATOM 10123 C C . THR B 1 559 ? 10.898 3.986 -0.579 1 86.38 559 THR B C 1
ATOM 10125 O O . THR B 1 559 ? 9.719 4.066 -0.22 1 86.38 559 THR B O 1
ATOM 10128 N N . ASP B 1 560 ? 11.695 3.078 -0.157 1 87.25 560 ASP B N 1
ATOM 10129 C CA . ASP B 1 560 ? 11.273 2.119 0.857 1 87.25 560 ASP B CA 1
ATOM 10130 C C . ASP B 1 560 ? 10.867 2.828 2.146 1 87.25 560 ASP B C 1
ATOM 10132 O O . ASP B 1 560 ? 9.867 2.459 2.777 1 87.25 560 ASP B O 1
ATOM 10136 N N . LEU B 1 561 ? 11.711 3.748 2.504 1 89.69 561 LEU B N 1
ATOM 10137 C CA . LEU B 1 561 ? 11.438 4.527 3.705 1 89.69 561 LEU B CA 1
ATOM 10138 C C . LEU B 1 561 ? 10.102 5.258 3.584 1 89.69 561 LEU B C 1
ATOM 10140 O O . LEU B 1 561 ? 9.281 5.219 4.508 1 89.69 561 LEU B O 1
ATOM 10144 N N . LEU B 1 562 ? 9.898 5.863 2.484 1 84.06 562 LEU B N 1
ATOM 10145 C CA . LEU B 1 562 ? 8.664 6.613 2.244 1 84.06 562 LEU B CA 1
ATOM 10146 C C . LEU B 1 562 ? 7.453 5.691 2.271 1 84.06 562 LEU B C 1
ATOM 10148 O O . LEU B 1 562 ? 6.402 6.055 2.807 1 84.06 562 LEU B O 1
ATOM 10152 N N . GLN B 1 563 ? 7.578 4.605 1.708 1 80.81 563 GLN B N 1
ATOM 10153 C CA . GLN B 1 563 ? 6.477 3.646 1.699 1 80.81 563 GLN B CA 1
ATOM 10154 C C . GLN B 1 563 ? 6.125 3.199 3.115 1 80.81 563 GLN B C 1
ATOM 10156 O O . GLN B 1 563 ? 4.949 3.033 3.447 1 80.81 563 GLN B O 1
ATOM 10161 N N . HIS B 1 564 ? 7.117 2.986 3.83 1 83.19 564 HIS B N 1
ATOM 10162 C CA . HIS B 1 564 ? 6.887 2.578 5.211 1 83.19 564 HIS B CA 1
ATOM 10163 C C . HIS B 1 564 ? 6.191 3.682 6 1 83.19 564 HIS B C 1
ATOM 10165 O O . HIS B 1 564 ? 5.211 3.424 6.703 1 83.19 564 HIS B O 1
ATOM 10171 N N . LEU B 1 565 ? 6.719 4.879 5.867 1 80.62 565 LEU B N 1
ATOM 10172 C CA . LEU B 1 565 ? 6.133 6 6.598 1 80.62 565 LEU B CA 1
ATOM 10173 C C . LEU B 1 565 ? 4.723 6.293 6.105 1 80.62 565 LEU B C 1
ATOM 10175 O O . LEU B 1 565 ? 3.846 6.648 6.895 1 80.62 565 LEU B O 1
ATOM 10179 N N . GLY B 1 566 ? 4.535 6.133 4.836 1 75.12 566 GLY B N 1
ATOM 10180 C CA . GLY B 1 566 ? 3.236 6.402 4.234 1 75.12 566 GLY B CA 1
ATOM 10181 C C . GLY B 1 566 ? 2.16 5.434 4.688 1 75.12 566 GLY B C 1
ATOM 10182 O O . GLY B 1 566 ? 0.992 5.812 4.812 1 75.12 566 GLY B O 1
ATOM 10183 N N . ALA B 1 567 ? 2.564 4.23 4.852 1 69.12 567 ALA B N 1
ATOM 10184 C CA . ALA B 1 567 ? 1.607 3.207 5.262 1 69.12 567 ALA B CA 1
ATOM 10185 C C . ALA B 1 567 ? 1.018 3.527 6.633 1 69.12 567 ALA B C 1
ATOM 10187 O O . ALA B 1 567 ? -0.102 3.113 6.945 1 69.12 567 ALA B O 1
ATOM 10188 N N . TYR B 1 568 ? 1.743 4.301 7.391 1 62.97 568 TYR B N 1
ATOM 10189 C CA . TYR B 1 568 ? 1.305 4.586 8.758 1 62.97 568 TYR B CA 1
ATOM 10190 C C . TYR B 1 568 ? 0.679 5.973 8.852 1 62.97 568 TYR B C 1
ATOM 10192 O O . TYR B 1 568 ? 0.111 6.336 9.883 1 62.97 568 TYR B O 1
ATOM 10200 N N . SER B 1 569 ? 0.963 6.844 7.84 1 56.28 569 SER B N 1
ATOM 10201 C CA . SER B 1 569 ? 0.523 8.234 7.836 1 56.28 569 SER B CA 1
ATOM 10202 C C . SER B 1 569 ? -0.992 8.336 7.973 1 56.28 569 SER B C 1
ATOM 10204 O O . SER B 1 569 ? -1.518 9.383 8.352 1 56.28 569 SER B O 1
ATOM 10206 N N . LEU B 1 570 ? -1.654 7.344 7.48 1 52.09 570 LEU B N 1
ATOM 10207 C CA . LEU B 1 570 ? -3.104 7.453 7.613 1 52.09 570 LEU B CA 1
ATOM 10208 C C . LEU B 1 570 ? -3.512 7.547 9.078 1 52.09 570 LEU B C 1
ATOM 10210 O O . LEU B 1 570 ? -4.66 7.879 9.383 1 52.09 570 LEU B O 1
ATOM 10214 N N . SER B 1 571 ? -2.381 7.312 9.875 1 52.5 571 SER B N 1
ATOM 10215 C CA . SER B 1 571 ? -2.752 7.238 11.281 1 52.5 571 SER B CA 1
ATOM 10216 C C . SER B 1 571 ? -2.832 8.625 11.906 1 52.5 571 SER B C 1
ATOM 10218 O O . SER B 1 571 ? -2.377 9.609 11.312 1 52.5 571 SER B O 1
ATOM 10220 N N . ASN B 1 572 ? -3.652 8.742 12.781 1 50.81 572 ASN B N 1
ATOM 10221 C CA . ASN B 1 572 ? -4 9.898 13.609 1 50.81 572 ASN B CA 1
ATOM 10222 C C . ASN B 1 572 ? -2.754 10.617 14.109 1 50.81 572 ASN B C 1
ATOM 10224 O O . ASN B 1 572 ? -2.775 11.227 15.18 1 50.81 572 ASN B O 1
ATOM 10228 N N . GLN B 1 573 ? -1.673 10.438 13.133 1 56.31 573 GLN B N 1
ATOM 10229 C CA . GLN B 1 573 ? -0.508 11.125 13.688 1 56.31 573 GLN B CA 1
ATOM 10230 C C . GLN B 1 573 ? -0.445 12.57 13.227 1 56.31 573 GLN B C 1
ATOM 10232 O O . GLN B 1 573 ? -0.896 12.898 12.125 1 56.31 573 GLN B O 1
ATOM 10237 N N . SER B 1 574 ? -0.13 13.414 14.117 1 63.81 574 SER B N 1
ATOM 10238 C CA . SER B 1 574 ? 0.027 14.852 13.922 1 63.81 574 SER B CA 1
ATOM 10239 C C . SER B 1 574 ? 1.344 15.172 13.227 1 63.81 574 SER B C 1
ATOM 10241 O O . SER B 1 574 ? 2.041 16.109 13.609 1 63.81 574 SER B O 1
ATOM 10243 N N . ALA B 1 575 ? 1.771 14.203 12.266 1 75.19 575 ALA B N 1
ATOM 10244 C CA . ALA B 1 575 ? 3.016 14.445 11.539 1 75.19 575 ALA B CA 1
ATOM 10245 C C . ALA B 1 575 ? 2.799 14.352 10.031 1 75.19 575 ALA B C 1
ATOM 10247 O O . ALA B 1 575 ? 1.872 13.672 9.57 1 75.19 575 ALA B O 1
ATOM 10248 N N . VAL B 1 576 ? 3.607 15.133 9.312 1 76.75 576 VAL B N 1
ATOM 10249 C CA . VAL B 1 576 ? 3.584 15.086 7.855 1 76.75 576 VAL B CA 1
ATOM 10250 C C . VAL B 1 576 ? 4.961 14.688 7.328 1 76.75 576 VAL B C 1
ATOM 10252 O O . VAL B 1 576 ? 5.98 15 7.941 1 76.75 576 VAL B O 1
ATOM 10255 N N . ILE B 1 577 ? 4.961 13.961 6.227 1 81.19 577 ILE B N 1
ATOM 10256 C CA . ILE B 1 577 ? 6.191 13.547 5.566 1 81.19 577 ILE B CA 1
ATOM 10257 C C . ILE B 1 577 ? 6.457 14.445 4.359 1 81.19 577 ILE B C 1
ATOM 10259 O O . ILE B 1 577 ? 5.574 14.641 3.518 1 81.19 577 ILE B O 1
ATOM 10263 N N . VAL B 1 578 ? 7.645 15.031 4.305 1 80.88 578 VAL B N 1
ATOM 10264 C CA . VAL B 1 578 ? 8.031 15.906 3.203 1 80.88 578 VAL B CA 1
ATOM 10265 C C . VAL B 1 578 ? 9.234 15.312 2.471 1 80.88 578 VAL B C 1
ATOM 10267 O O . VAL B 1 578 ? 10.297 15.117 3.064 1 80.88 578 VAL B O 1
ATOM 10270 N N . GLN B 1 579 ? 9.047 15.055 1.23 1 81.31 579 GLN B N 1
ATOM 10271 C CA . GLN B 1 579 ? 10.125 14.516 0.416 1 81.31 579 GLN B CA 1
ATOM 10272 C C . GLN B 1 579 ? 10.914 15.633 -0.265 1 81.31 579 GLN B C 1
ATOM 10274 O O . GLN B 1 579 ? 10.344 16.453 -0.975 1 81.31 579 GLN B O 1
ATOM 10279 N N . GLY B 1 580 ? 12.195 15.727 -0.013 1 80 580 GLY B N 1
ATOM 10280 C CA . GLY B 1 580 ? 13.094 16.609 -0.729 1 80 580 GLY B CA 1
ATOM 10281 C C . GLY B 1 580 ? 13.789 15.945 -1.898 1 80 580 GLY B C 1
ATOM 10282 O O . GLY B 1 580 ? 13.359 14.883 -2.355 1 80 580 GLY B O 1
ATOM 10283 N N . SER B 1 581 ? 14.742 16.516 -2.502 1 77.19 581 SER B N 1
ATOM 10284 C CA . SER B 1 581 ? 15.477 15.945 -3.625 1 77.19 581 SER B CA 1
ATOM 10285 C C . SER B 1 581 ? 16.281 14.727 -3.189 1 77.19 581 SER B C 1
ATOM 10287 O O . SER B 1 581 ? 16.297 13.703 -3.885 1 77.19 581 SER B O 1
ATOM 10289 N N . ARG B 1 582 ? 16.984 14.836 -2.072 1 88.69 582 ARG B N 1
ATOM 10290 C CA . ARG B 1 582 ? 17.766 13.727 -1.527 1 88.69 582 ARG B CA 1
ATOM 10291 C C . ARG B 1 582 ? 17.609 13.648 -0.011 1 88.69 582 ARG B C 1
ATOM 10293 O O . ARG B 1 582 ? 18.594 13.43 0.702 1 88.69 582 ARG B O 1
ATOM 10300 N N . SER B 1 583 ? 16.391 14.031 0.385 1 90.62 583 SER B N 1
ATOM 10301 C CA . SER B 1 583 ? 16.109 13.984 1.818 1 90.62 583 SER B CA 1
ATOM 10302 C C . SER B 1 583 ? 14.641 13.703 2.09 1 90.62 583 SER B C 1
ATOM 10304 O O . SER B 1 583 ? 13.797 13.891 1.212 1 90.62 583 SER B O 1
ATOM 10306 N N . ILE B 1 584 ? 14.398 13.18 3.254 1 89.88 584 ILE B N 1
ATOM 10307 C CA . ILE B 1 584 ? 13.047 12.969 3.76 1 89.88 584 ILE B CA 1
ATOM 10308 C C . ILE B 1 584 ? 12.898 13.617 5.133 1 89.88 584 ILE B C 1
ATOM 10310 O O . ILE B 1 584 ? 13.68 13.336 6.047 1 89.88 584 ILE B O 1
ATOM 10314 N N . GLU B 1 585 ? 11.914 14.508 5.227 1 89.88 585 GLU B N 1
ATOM 10315 C CA . GLU B 1 585 ? 11.672 15.219 6.48 1 89.88 585 GLU B CA 1
ATOM 10316 C C . GLU B 1 585 ? 10.32 14.836 7.078 1 89.88 585 GLU B C 1
ATOM 10318 O O . GLU B 1 585 ? 9.336 14.695 6.352 1 89.88 585 GLU B O 1
ATOM 10323 N N . VAL B 1 586 ? 10.344 14.562 8.359 1 86.75 586 VAL B N 1
ATOM 10324 C CA . VAL B 1 586 ? 9.094 14.391 9.109 1 86.75 586 VAL B CA 1
ATOM 10325 C C . VAL B 1 586 ? 8.922 15.555 10.086 1 86.75 586 VAL B C 1
ATOM 10327 O O . VAL B 1 586 ? 9.805 15.836 10.898 1 86.75 586 VAL B O 1
ATOM 10330 N N . ARG B 1 587 ? 7.828 16.266 9.961 1 84.81 587 ARG B N 1
ATOM 10331 C CA . ARG B 1 587 ? 7.574 17.422 10.805 1 84.81 587 ARG B CA 1
ATOM 10332 C C . ARG B 1 587 ? 6.109 17.484 11.234 1 84.81 587 ARG B C 1
ATOM 10334 O O . ARG B 1 587 ? 5.273 16.75 10.695 1 84.81 587 ARG B O 1
ATOM 10341 N N . PRO B 1 588 ? 5.844 18.25 12.211 1 77 588 PRO B N 1
ATOM 10342 C CA . PRO B 1 588 ? 4.457 18.344 12.68 1 77 588 PRO B CA 1
ATOM 10343 C C . PRO B 1 588 ? 3.506 18.859 11.602 1 77 588 PRO B C 1
ATOM 10345 O O . PRO B 1 588 ? 3.9 19.656 10.758 1 77 588 PRO B O 1
ATOM 10348 N N . THR B 1 589 ? 2.357 18.406 11.742 1 71.44 589 THR B N 1
ATOM 10349 C CA . THR B 1 589 ? 1.328 18.828 10.805 1 71.44 589 THR B CA 1
ATOM 10350 C C . THR B 1 589 ? 1.069 20.328 10.922 1 71.44 589 THR B C 1
ATOM 10352 O O . THR B 1 589 ? 1.07 20.875 12.031 1 71.44 589 THR B O 1
ATOM 10355 N N . GLY B 1 590 ? 0.819 21.062 9.859 1 68 590 GLY B N 1
ATOM 10356 C CA . GLY B 1 590 ? 0.439 22.469 9.859 1 68 590 GLY B CA 1
ATOM 10357 C C . GLY B 1 590 ? 1.63 23.406 9.875 1 68 590 GLY B C 1
ATOM 10358 O O . GLY B 1 590 ? 1.464 24.625 9.961 1 68 590 GLY B O 1
ATOM 10359 N N . VAL B 1 591 ? 2.787 22.812 9.82 1 77.38 591 VAL B N 1
ATOM 10360 C CA . VAL B 1 591 ? 3.988 23.625 9.812 1 77.38 591 VAL B CA 1
ATOM 10361 C C . VAL B 1 591 ? 4.52 23.766 8.391 1 77.38 591 VAL B C 1
ATOM 10363 O O . VAL B 1 591 ? 5.035 22.812 7.816 1 77.38 591 VAL B O 1
ATOM 10366 N N . THR B 1 592 ? 4.289 24.891 7.805 1 80.94 592 THR B N 1
ATOM 10367 C CA . THR B 1 592 ? 4.801 25.203 6.477 1 80.94 592 THR B CA 1
ATOM 10368 C C . THR B 1 592 ? 5.453 26.578 6.465 1 80.94 592 THR B C 1
ATOM 10370 O O . THR B 1 592 ? 5.191 27.406 7.344 1 80.94 592 THR B O 1
ATOM 10373 N N . LYS B 1 593 ? 6.262 26.781 5.504 1 88 593 LYS B N 1
ATOM 10374 C CA . LYS B 1 593 ? 6.93 28.062 5.383 1 88 593 LYS B CA 1
ATOM 10375 C C . LYS B 1 593 ? 5.934 29.172 5.059 1 88 593 LYS B C 1
ATOM 10377 O O . LYS B 1 593 ? 6.113 30.328 5.477 1 88 593 LYS B O 1
ATOM 10382 N N . GLY B 1 594 ? 4.93 28.859 4.305 1 85.62 594 GLY B N 1
ATOM 10383 C CA . GLY B 1 594 ? 3.877 29.828 4.035 1 85.62 594 GLY B CA 1
ATOM 10384 C C . GLY B 1 594 ? 3.16 30.297 5.289 1 85.62 594 GLY B C 1
ATOM 10385 O O . GLY B 1 594 ? 2.928 31.484 5.473 1 85.62 594 GLY B O 1
ATOM 10386 N N . LYS B 1 595 ? 2.896 29.422 6.117 1 78.56 595 LYS B N 1
ATOM 10387 C CA . LYS B 1 595 ? 2.227 29.75 7.371 1 78.56 595 LYS B CA 1
ATOM 10388 C C . LYS B 1 595 ? 3.135 30.578 8.281 1 78.56 595 LYS B C 1
ATOM 10390 O O . LYS B 1 595 ? 2.66 31.438 9.016 1 78.56 595 LYS B O 1
ATOM 10395 N N . ALA B 1 596 ? 4.336 30.25 8.242 1 86.56 596 ALA B N 1
ATOM 10396 C CA . ALA B 1 596 ? 5.301 31.016 9.031 1 86.56 596 ALA B CA 1
ATOM 10397 C C . ALA B 1 596 ? 5.293 32.5 8.625 1 86.56 596 ALA B C 1
ATOM 10399 O O . ALA B 1 596 ? 5.281 33.375 9.477 1 86.56 596 ALA B O 1
ATOM 10400 N N . VAL B 1 597 ? 5.305 32.719 7.328 1 89.56 597 VAL B N 1
ATOM 10401 C CA . VAL B 1 597 ? 5.309 34.062 6.816 1 89.56 597 VAL B CA 1
ATOM 10402 C C . VAL B 1 597 ? 3.988 34.75 7.156 1 89.56 597 VAL B C 1
ATOM 10404 O O . VAL B 1 597 ? 3.967 35.938 7.5 1 89.56 597 VAL B O 1
ATOM 10407 N N . ASP B 1 598 ? 2.955 34.031 7.094 1 82.44 598 ASP B N 1
ATOM 10408 C CA . ASP B 1 598 ? 1.647 34.562 7.461 1 82.44 598 ASP B CA 1
ATOM 10409 C C . ASP B 1 598 ? 1.627 35 8.922 1 82.44 598 ASP B C 1
ATOM 10411 O O . ASP B 1 598 ? 1.013 36.031 9.25 1 82.44 598 ASP B O 1
ATOM 10415 N N . GLU B 1 599 ? 2.217 34.281 9.742 1 79.25 599 GLU B N 1
ATOM 10416 C CA . GLU B 1 599 ? 2.307 34.625 11.156 1 79.25 599 GLU B CA 1
ATOM 10417 C C . GLU B 1 599 ? 3.135 35.875 11.359 1 79.25 599 GLU B C 1
ATOM 10419 O O . GLU B 1 599 ? 2.859 36.688 12.266 1 79.25 599 GLU B O 1
ATOM 10424 N N . ILE B 1 600 ? 4.125 36 10.609 1 86.06 600 ILE B N 1
ATOM 10425 C CA . ILE B 1 600 ? 4.973 37.156 10.703 1 86.06 600 ILE B CA 1
ATOM 10426 C C . ILE B 1 600 ? 4.195 38.406 10.242 1 86.06 600 ILE B C 1
ATOM 10428 O O . ILE B 1 600 ? 4.281 39.469 10.867 1 86.06 600 ILE B O 1
ATOM 10432 N N . ILE B 1 601 ? 3.48 38.25 9.164 1 83.88 601 ILE B N 1
ATOM 10433 C CA . ILE B 1 601 ? 2.662 39.344 8.656 1 83.88 601 ILE B CA 1
ATOM 10434 C C . ILE B 1 601 ? 1.645 39.75 9.711 1 83.88 601 ILE B C 1
ATOM 10436 O O . ILE B 1 601 ? 1.412 40.938 9.914 1 83.88 601 ILE B O 1
ATOM 10440 N N . ARG B 1 602 ? 1.118 38.812 10.359 1 74.62 602 ARG B N 1
ATOM 10441 C CA . ARG B 1 602 ? 0.156 39.094 11.414 1 74.62 602 ARG B CA 1
ATOM 10442 C C . ARG B 1 602 ? 0.813 39.844 12.562 1 74.62 602 ARG B C 1
ATOM 10444 O O . ARG B 1 602 ? 0.219 40.781 13.117 1 74.62 602 ARG B O 1
ATOM 10451 N N . GLU B 1 603 ? 1.946 39.438 12.875 1 75.69 603 GLU B N 1
ATOM 10452 C CA . GLU B 1 603 ? 2.688 40.125 13.938 1 75.69 603 GLU B CA 1
ATOM 10453 C C . GLU B 1 603 ? 3.037 41.562 13.547 1 75.69 603 GLU B C 1
ATOM 10455 O O . GLU B 1 603 ? 3.082 42.438 14.406 1 75.69 603 GLU B O 1
ATOM 10460 N N . LEU B 1 604 ? 3.348 41.75 12.32 1 79.38 604 LEU B N 1
ATOM 10461 C CA . LEU B 1 604 ? 3.652 43.062 11.812 1 79.38 604 LEU B CA 1
ATOM 10462 C C . LEU B 1 604 ? 2.422 43.969 11.875 1 79.38 604 LEU B C 1
ATOM 10464 O O . LEU B 1 604 ? 2.535 45.156 12.172 1 79.38 604 LEU B O 1
ATOM 10468 N N . ASP B 1 605 ? 1.369 43.375 11.617 1 73.81 605 ASP B N 1
ATOM 10469 C CA . ASP B 1 605 ? 0.108 44.094 11.672 1 73.81 605 ASP B CA 1
ATOM 10470 C C . ASP B 1 605 ? -0.241 44.5 13.102 1 73.81 605 ASP B C 1
ATOM 10472 O O . ASP B 1 605 ? -0.685 45.625 13.352 1 73.81 605 ASP B O 1
ATOM 10476 N N . LEU B 1 606 ? -0.072 43.594 13.922 1 65.94 606 LEU B N 1
ATOM 10477 C CA . LEU B 1 606 ? -0.425 43.781 15.32 1 65.94 606 LEU B CA 1
ATOM 10478 C C . LEU B 1 606 ? 0.442 44.875 15.945 1 65.94 606 LEU B C 1
ATOM 10480 O O . LEU B 1 606 ? -0.011 45.625 16.828 1 65.94 606 LEU B O 1
ATOM 10484 N N . ARG B 1 607 ? 1.547 45 15.492 1 65.62 607 ARG B N 1
ATOM 10485 C CA . ARG B 1 607 ? 2.473 45.969 16.078 1 65.62 607 ARG B CA 1
ATOM 10486 C C . ARG B 1 607 ? 2.354 47.312 15.391 1 65.62 607 ARG B C 1
ATOM 10488 O O . ARG B 1 607 ? 3.018 48.281 15.789 1 65.62 607 ARG B O 1
ATOM 10495 N N . ASN B 1 608 ? 1.312 47.438 14.641 1 58.78 608 ASN B N 1
ATOM 10496 C CA . ASN B 1 608 ? 1.036 48.688 13.93 1 58.78 608 ASN B CA 1
ATOM 10497 C C . ASN B 1 608 ? 2.314 49.312 13.383 1 58.78 608 ASN B C 1
ATOM 10499 O O . ASN B 1 608 ? 2.5 50.531 13.469 1 58.78 608 ASN B O 1
ATOM 10503 N N . ILE B 1 609 ? 3.193 48.5 13.109 1 55.06 609 ILE B N 1
ATOM 10504 C CA . ILE B 1 609 ? 4.484 49 12.656 1 55.06 609 ILE B CA 1
ATOM 10505 C C . ILE B 1 609 ? 4.363 49.531 11.227 1 55.06 609 ILE B C 1
ATOM 10507 O O . ILE B 1 609 ? 5.219 50.281 10.758 1 55.06 609 ILE B O 1
ATOM 10511 N N . MET B 1 610 ? 3.229 49.25 10.594 1 59.25 610 MET B N 1
ATOM 10512 C CA . MET B 1 610 ? 3.293 49.625 9.188 1 59.25 610 MET B CA 1
ATOM 10513 C C . MET B 1 610 ? 2.361 50.781 8.898 1 59.25 610 MET B C 1
ATOM 10515 O O . MET B 1 610 ? 1.138 50.656 8.953 1 59.25 610 MET B O 1
ATOM 10519 N N . ALA B 1 611 ? 2.812 52 8.906 1 61.19 611 ALA B N 1
ATOM 10520 C CA . ALA B 1 611 ? 2.096 53.25 8.57 1 61.19 611 ALA B CA 1
ATOM 10521 C C . ALA B 1 611 ? 1.596 53.219 7.129 1 61.19 611 ALA B C 1
ATOM 10523 O O . ALA B 1 611 ? 0.545 53.781 6.82 1 61.19 611 ALA B O 1
ATOM 10524 N N . THR B 1 612 ? 2.355 52.562 6.215 1 78.81 612 THR B N 1
ATOM 10525 C CA . THR B 1 612 ? 2.068 52.469 4.789 1 78.81 612 THR B CA 1
ATOM 10526 C C . THR B 1 612 ? 1.866 51 4.375 1 78.81 612 THR B C 1
ATOM 10528 O O . THR B 1 612 ? 2.553 50.125 4.875 1 78.81 612 THR B O 1
ATOM 10531 N N . PRO B 1 613 ? 0.877 50.812 3.576 1 86.31 613 PRO B N 1
ATOM 10532 C CA . PRO B 1 613 ? 0.663 49.438 3.088 1 86.31 613 PRO B CA 1
ATOM 10533 C C . PRO B 1 613 ? 1.873 48.906 2.342 1 86.31 613 PRO B C 1
ATOM 10535 O O . PRO B 1 613 ? 2.627 49.656 1.728 1 86.31 613 PRO B O 1
ATOM 10538 N N . ILE B 1 614 ? 2.062 47.688 2.387 1 90.19 614 ILE B N 1
ATOM 10539 C CA . ILE B 1 614 ? 3.131 47.031 1.638 1 90.19 614 ILE B CA 1
ATOM 10540 C C . ILE B 1 614 ? 2.809 47.062 0.145 1 90.19 614 ILE B C 1
ATOM 10542 O O . ILE B 1 614 ? 1.764 46.562 -0.282 1 90.19 614 ILE B O 1
ATOM 10546 N N . ASP B 1 615 ? 3.656 47.688 -0.596 1 91.75 615 ASP B N 1
ATOM 10547 C CA . ASP B 1 615 ? 3.359 47.875 -2.014 1 91.75 615 ASP B CA 1
ATOM 10548 C C . ASP B 1 615 ? 4.391 47.156 -2.889 1 91.75 615 ASP B C 1
ATOM 10550 O O . ASP B 1 615 ? 4.48 47.438 -4.09 1 91.75 615 ASP B O 1
ATOM 10554 N N . TYR B 1 616 ? 5.227 46.344 -2.328 1 94.25 616 TYR B N 1
ATOM 10555 C CA . TYR B 1 616 ? 6.199 45.531 -3.031 1 94.25 616 TYR B CA 1
ATOM 10556 C C . TYR B 1 616 ? 6.504 44.25 -2.246 1 94.25 616 TYR B C 1
ATOM 10558 O O . TYR B 1 616 ? 6.773 44.312 -1.044 1 94.25 616 TYR B O 1
ATOM 10566 N N . VAL B 1 617 ? 6.379 43.125 -2.922 1 95.5 617 VAL B N 1
ATOM 10567 C CA . VAL B 1 617 ? 6.715 41.844 -2.279 1 95.5 617 VAL B CA 1
ATOM 10568 C C . VAL B 1 617 ? 7.629 41.031 -3.191 1 95.5 617 VAL B C 1
ATOM 10570 O O . VAL B 1 617 ? 7.336 40.875 -4.379 1 95.5 617 VAL B O 1
ATOM 10573 N N . LEU B 1 618 ? 8.75 40.625 -2.701 1 96.69 618 LEU B N 1
ATOM 10574 C CA . LEU B 1 618 ? 9.656 39.688 -3.357 1 96.69 618 LEU B CA 1
ATOM 10575 C C . LEU B 1 618 ? 9.836 38.438 -2.518 1 96.69 618 LEU B C 1
ATOM 10577 O O . LEU B 1 618 ? 10.227 38.5 -1.35 1 96.69 618 LEU B O 1
ATOM 10581 N N . CYS B 1 619 ? 9.422 37.312 -3.041 1 96.12 619 CYS B N 1
ATOM 10582 C CA . CYS B 1 619 ? 9.594 36.031 -2.383 1 96.12 619 CYS B CA 1
ATOM 10583 C C . CYS B 1 619 ? 10.492 35.094 -3.201 1 96.12 619 CYS B C 1
ATOM 10585 O O . CYS B 1 619 ? 10.125 34.688 -4.297 1 96.12 619 CYS B O 1
ATOM 10587 N N . ILE B 1 620 ? 11.664 34.844 -2.674 1 96.19 620 ILE B N 1
ATOM 10588 C CA . ILE B 1 620 ? 12.625 34.062 -3.43 1 96.19 620 ILE B CA 1
ATOM 10589 C C . ILE B 1 620 ? 13.148 32.906 -2.562 1 96.19 620 ILE B C 1
ATOM 10591 O O . ILE B 1 620 ? 13.398 33.094 -1.368 1 96.19 620 ILE B O 1
ATOM 10595 N N . GLY B 1 621 ? 13.242 31.734 -3.16 1 94.38 621 GLY B N 1
ATOM 10596 C CA . GLY B 1 621 ? 13.836 30.625 -2.414 1 94.38 621 GLY B CA 1
ATOM 10597 C C . GLY B 1 621 ? 13.789 29.312 -3.156 1 94.38 621 GLY B C 1
ATOM 10598 O O . GLY B 1 621 ? 13.031 29.156 -4.117 1 94.38 621 GLY B O 1
ATOM 10599 N N . HIS B 1 622 ? 14.711 28.438 -2.76 1 91.31 622 HIS B N 1
ATOM 10600 C CA . HIS B 1 622 ? 14.641 27.031 -3.154 1 91.31 622 HIS B CA 1
ATOM 10601 C C . HIS B 1 622 ? 13.758 26.234 -2.207 1 91.31 622 HIS B C 1
ATOM 10603 O O . HIS B 1 622 ? 14.25 25.516 -1.335 1 91.31 622 HIS B O 1
ATOM 10609 N N . PHE B 1 623 ? 12.469 26.344 -2.459 1 87.5 623 PHE B N 1
ATOM 10610 C CA . PHE B 1 623 ? 11.508 25.703 -1.562 1 87.5 623 PHE B CA 1
ATOM 10611 C C . PHE B 1 623 ? 11.016 24.391 -2.141 1 87.5 623 PHE B C 1
ATOM 10613 O O . PHE B 1 623 ? 10.867 24.25 -3.357 1 87.5 623 PHE B O 1
ATOM 10620 N N . LEU B 1 624 ? 10.812 23.453 -1.207 1 79.5 624 LEU B N 1
ATOM 10621 C CA . LEU B 1 624 ? 10.203 22.188 -1.608 1 79.5 624 LEU B CA 1
ATOM 10622 C C . LEU B 1 624 ? 8.75 22.391 -2.002 1 79.5 624 LEU B C 1
ATOM 10624 O O . LEU B 1 624 ? 8.133 23.391 -1.643 1 79.5 624 LEU B O 1
ATOM 10628 N N . ALA B 1 625 ? 8.242 21.406 -2.635 1 70.81 625 ALA B N 1
ATOM 10629 C CA . ALA B 1 625 ? 6.887 21.5 -3.168 1 70.81 625 ALA B CA 1
ATOM 10630 C C . ALA B 1 625 ? 5.879 21.781 -2.059 1 70.81 625 ALA B C 1
ATOM 10632 O O . ALA B 1 625 ? 4.988 22.625 -2.219 1 70.81 625 ALA B O 1
ATOM 10633 N N . LYS B 1 626 ? 6.012 21.219 -0.924 1 72.25 626 LYS B N 1
ATOM 10634 C CA . LYS B 1 626 ? 5.07 21.375 0.182 1 72.25 626 LYS B CA 1
ATOM 10635 C C . LYS B 1 626 ? 5.195 22.75 0.819 1 72.25 626 LYS B C 1
ATOM 10637 O O . LYS B 1 626 ? 4.289 23.188 1.531 1 72.25 626 LYS B O 1
ATOM 10642 N N . ASP B 1 627 ? 6.273 23.391 0.517 1 78.88 627 ASP B N 1
ATOM 10643 C CA . ASP B 1 627 ? 6.504 24.703 1.118 1 78.88 627 ASP B CA 1
ATOM 10644 C C . ASP B 1 627 ? 6.305 25.828 0.096 1 78.88 627 ASP B C 1
ATOM 10646 O O . ASP B 1 627 ? 6.574 26.984 0.384 1 78.88 627 ASP B O 1
ATOM 10650 N N . GLU B 1 628 ? 5.797 25.5 -1.046 1 80.69 628 GLU B N 1
ATOM 10651 C CA . GLU B 1 628 ? 5.602 26.531 -2.076 1 80.69 628 GLU B CA 1
ATOM 10652 C C . GLU B 1 628 ? 4.301 27.297 -1.853 1 80.69 628 GLU B C 1
ATOM 10654 O O . GLU B 1 628 ? 3.99 28.234 -2.594 1 80.69 628 GLU B O 1
ATOM 10659 N N . ASP B 1 629 ? 3.637 26.938 -0.799 1 77.44 629 ASP B N 1
ATOM 10660 C CA . ASP B 1 629 ? 2.49 27.75 -0.395 1 77.44 629 ASP B CA 1
ATOM 10661 C C . ASP B 1 629 ? 2.916 29.172 -0.05 1 77.44 629 ASP B C 1
ATOM 10663 O O . ASP B 1 629 ? 2.092 30.094 -0.052 1 77.44 629 ASP B O 1
ATOM 10667 N N . ILE B 1 630 ? 4.148 29.312 0.15 1 87.38 630 ILE B N 1
ATOM 10668 C CA . ILE B 1 630 ? 4.723 30.609 0.497 1 87.38 630 ILE B CA 1
ATOM 10669 C C . ILE B 1 630 ? 4.551 31.578 -0.67 1 87.38 630 ILE B C 1
ATOM 10671 O O . ILE B 1 630 ? 4.477 32.812 -0.47 1 87.38 630 ILE B O 1
ATOM 10675 N N . TYR B 1 631 ? 4.441 31.047 -1.898 1 84.81 631 TYR B N 1
ATOM 10676 C CA . TYR B 1 631 ? 4.32 31.875 -3.09 1 84.81 631 TYR B CA 1
ATOM 10677 C C . TYR B 1 631 ? 2.877 32.312 -3.297 1 84.81 631 TYR B C 1
ATOM 10679 O O . TYR B 1 631 ? 2.617 33.281 -4.008 1 84.81 631 TYR B O 1
ATOM 10687 N N . THR B 1 632 ? 1.981 31.609 -2.678 1 78.12 632 THR B N 1
ATOM 10688 C CA . THR B 1 632 ? 0.573 31.828 -2.988 1 78.12 632 THR B CA 1
ATOM 10689 C C . THR B 1 632 ? -0.201 32.219 -1.736 1 78.12 632 THR B C 1
ATOM 10691 O O . THR B 1 632 ? -1.366 31.859 -1.575 1 78.12 632 THR B O 1
ATOM 10694 N N . LEU B 1 633 ? 0.447 32.938 -0.931 1 78.44 633 LEU B N 1
ATOM 10695 C CA . LEU B 1 633 ? -0.237 33.406 0.268 1 78.44 633 LEU B CA 1
ATOM 10696 C C . LEU B 1 633 ? -1.387 34.344 -0.096 1 78.44 633 LEU B C 1
ATOM 10698 O O . LEU B 1 633 ? -1.271 35.125 -1.026 1 78.44 633 LEU B O 1
ATOM 10702 N N . PRO B 1 634 ? -2.395 34.25 0.639 1 62.34 634 PRO B N 1
ATOM 10703 C CA . PRO B 1 634 ? -3.537 35.094 0.354 1 62.34 634 PRO B CA 1
ATOM 10704 C C . PRO B 1 634 ? -3.174 36.594 0.394 1 62.34 634 PRO B C 1
ATOM 10706 O O . PRO B 1 634 ? -3.725 37.375 -0.372 1 62.34 634 PRO B O 1
ATOM 10709 N N . SER B 1 635 ? -2.287 36.906 1.188 1 68.38 635 SER B N 1
ATOM 10710 C CA . SER B 1 635 ? -1.845 38.281 1.321 1 68.38 635 SER B CA 1
ATOM 10711 C C . SER B 1 635 ? -1.206 38.781 0.031 1 68.38 635 SER B C 1
ATOM 10713 O O . SER B 1 635 ? -1.136 40 -0.201 1 68.38 635 SER B O 1
ATOM 10715 N N . PHE B 1 636 ? -0.89 37.844 -0.859 1 74.44 636 PHE B N 1
ATOM 10716 C CA . PHE B 1 636 ? -0.177 38.219 -2.07 1 74.44 636 PHE B CA 1
ATOM 10717 C C . PHE B 1 636 ? -1.095 38.156 -3.285 1 74.44 636 PHE B C 1
ATOM 10719 O O . PHE B 1 636 ? -0.646 38.344 -4.418 1 74.44 636 PHE B O 1
ATOM 10726 N N . ASP B 1 637 ? -2.357 37.812 -3.051 1 64.88 637 ASP B N 1
ATOM 10727 C CA . ASP B 1 637 ? -3.289 37.688 -4.164 1 64.88 637 ASP B CA 1
ATOM 10728 C C . ASP B 1 637 ? -3.477 39 -4.898 1 64.88 637 ASP B C 1
ATOM 10730 O O . ASP B 1 637 ? -3.941 40 -4.312 1 64.88 637 ASP B O 1
ATOM 10734 N N . VAL B 1 638 ? -2.971 39.219 -6.176 1 60.34 638 VAL B N 1
ATOM 10735 C CA . VAL B 1 638 ? -2.961 40.438 -6.98 1 60.34 638 VAL B CA 1
ATOM 10736 C C . VAL B 1 638 ? -4.215 40.5 -7.852 1 60.34 638 VAL B C 1
ATOM 10738 O O . VAL B 1 638 ? -4.336 41.344 -8.727 1 60.34 638 VAL B O 1
ATOM 10741 N N . GLN B 1 639 ? -5.203 39.562 -7.938 1 49.09 639 GLN B N 1
ATOM 10742 C CA . GLN B 1 639 ? -6.328 39.625 -8.867 1 49.09 639 GLN B CA 1
ATOM 10743 C C . GLN B 1 639 ? -7.023 41 -8.766 1 49.09 639 GLN B C 1
ATOM 10745 O O . GLN B 1 639 ? -7.27 41.5 -7.672 1 49.09 639 GLN B O 1
ATOM 10750 N N . PRO B 1 640 ? -7.215 41.812 -9.938 1 40.62 640 PRO B N 1
ATOM 10751 C CA . PRO B 1 640 ? -7.996 43.031 -10.109 1 40.62 640 PRO B CA 1
ATOM 10752 C C . PRO B 1 640 ? -9.461 42.875 -9.734 1 40.62 640 PRO B C 1
ATOM 10754 O O . PRO B 1 640 ? -10.078 41.844 -10.078 1 40.62 640 PRO B O 1
ATOM 10757 N N . GLY B 1 641 ? -10.219 43.625 -8.75 1 39.53 641 GLY B N 1
ATOM 10758 C CA . GLY B 1 641 ? -11.609 43.625 -8.328 1 39.53 641 GLY B CA 1
ATOM 10759 C C . GLY B 1 641 ? -11.844 42.812 -7.066 1 39.53 641 GLY B C 1
ATOM 10760 O O . GLY B 1 641 ? -12.992 42.562 -6.676 1 39.53 641 GLY B O 1
ATOM 10761 N N . ALA B 1 642 ? -10.984 42.156 -6.809 1 37.28 642 ALA B N 1
ATOM 10762 C CA . ALA B 1 642 ? -11.164 41.5 -5.516 1 37.28 642 ALA B CA 1
ATOM 10763 C C . ALA B 1 642 ? -11.312 42.531 -4.395 1 37.28 642 ALA B C 1
ATOM 10765 O O . ALA B 1 642 ? -10.359 43.25 -4.078 1 37.28 642 ALA B O 1
ATOM 10766 N N . LYS B 1 643 ? -12.328 43.219 -4.418 1 36.5 643 LYS B N 1
ATOM 10767 C CA . LYS B 1 643 ? -12.695 43.938 -3.193 1 36.5 643 LYS B CA 1
ATOM 10768 C C . LYS B 1 643 ? -12.375 43.094 -1.958 1 36.5 643 LYS B C 1
ATOM 10770 O O . LYS B 1 643 ? -12.867 41.969 -1.818 1 36.5 643 LYS B O 1
ATOM 10775 N N . ARG B 1 644 ? -11.32 43.281 -1.55 1 38.78 644 ARG B N 1
ATOM 10776 C CA . ARG B 1 644 ? -11.109 42.906 -0.163 1 38.78 644 ARG B CA 1
ATOM 10777 C C . ARG B 1 644 ? -12.258 43.375 0.724 1 38.78 644 ARG B C 1
ATOM 10779 O O . ARG B 1 644 ? -12.281 44.531 1.153 1 38.78 644 ARG B O 1
ATOM 10786 N N . LYS B 1 645 ? -13.438 43.188 0.388 1 33.5 645 LYS B N 1
ATOM 10787 C CA . LYS B 1 645 ? -14.406 43.469 1.438 1 33.5 645 LYS B CA 1
ATOM 10788 C C . LYS B 1 645 ? -13.977 42.875 2.77 1 33.5 645 LYS B C 1
ATOM 10790 O O . LYS B 1 645 ? -13.945 41.656 2.918 1 33.5 645 LYS B O 1
ATOM 10795 N N . GLY B 1 646 ? -13.078 43.438 3.375 1 30.56 646 GLY B N 1
ATOM 10796 C CA . GLY B 1 646 ? -13.156 43.281 4.82 1 30.56 646 GLY B CA 1
ATOM 10797 C C . GLY B 1 646 ? -14.562 43.406 5.359 1 30.56 646 GLY B C 1
ATOM 10798 O O . GLY B 1 646 ? -15.125 44.5 5.418 1 30.56 646 GLY B O 1
ATOM 10799 N N . LYS B 1 647 ? -15.531 42.781 4.906 1 30.73 647 LYS B N 1
ATOM 10800 C CA . LYS B 1 647 ? -16.844 43.062 5.496 1 30.73 647 LYS B CA 1
ATOM 10801 C C . LYS B 1 647 ? -16.703 43.469 6.957 1 30.73 647 LYS B C 1
ATOM 10803 O O . LYS B 1 647 ? -17.234 44.531 7.367 1 30.73 647 LYS B O 1
ATOM 10808 N N . GLY B 1 648 ? -16.953 42.406 7.824 1 28.48 648 GLY B N 1
ATOM 10809 C CA . GLY B 1 648 ? -17.531 42.656 9.133 1 28.48 648 GLY B CA 1
ATOM 10810 C C . GLY B 1 648 ? -16.672 43.531 10.016 1 28.48 648 GLY B C 1
ATOM 10811 O O . GLY B 1 648 ? -16.938 43.688 11.211 1 28.48 648 GLY B O 1
ATOM 10812 N N . CYS B 1 649 ? -15.289 43.625 9.984 1 27.06 649 CYS B N 1
ATOM 10813 C CA . CYS B 1 649 ? -15.047 44.594 11.062 1 27.06 649 CYS B CA 1
ATOM 10814 C C . CYS B 1 649 ? -15.586 45.969 10.703 1 27.06 649 CYS B C 1
ATOM 10816 O O . CYS B 1 649 ? -15.141 46.594 9.734 1 27.06 649 CYS B O 1
ATOM 10818 N N . GLN B 1 650 ? -16.828 46.156 10.656 1 28.55 650 GLN B N 1
ATOM 10819 C CA . GLN B 1 650 ? -17.234 47.562 10.781 1 28.55 650 GLN B CA 1
ATOM 10820 C C . GLN B 1 650 ? -16.203 48.375 11.594 1 28.55 650 GLN B C 1
ATOM 10822 O O . GLN B 1 650 ? -16.391 49.562 11.82 1 28.55 650 GLN B O 1
ATOM 10827 N N . ALA B 1 651 ? -15.656 47.688 12.742 1 30.89 651 ALA B N 1
ATOM 10828 C CA . ALA B 1 651 ? -14.953 48.719 13.461 1 30.89 651 ALA B CA 1
ATOM 10829 C C . ALA B 1 651 ? -13.82 49.312 12.609 1 30.89 651 ALA B C 1
ATOM 10831 O O . ALA B 1 651 ? -13.227 48.594 11.797 1 30.89 651 ALA B O 1
ATOM 10832 N N . GLU B 1 652 ? -13.711 50.656 12.359 1 30.89 652 GLU B N 1
ATOM 10833 C CA . GLU B 1 652 ? -12.719 51.594 11.844 1 30.89 652 GLU B CA 1
ATOM 10834 C C . GLU B 1 652 ? -11.312 51 11.922 1 30.89 652 GLU B C 1
ATOM 10836 O O . GLU B 1 652 ? -10.492 51.188 11.023 1 30.89 652 GLU B O 1
ATOM 10841 N N . ASP B 1 653 ? -10.742 50.594 13.203 1 30.69 653 ASP B N 1
ATOM 10842 C CA . ASP B 1 653 ? -9.352 50.469 13.617 1 30.69 653 ASP B CA 1
ATOM 10843 C C . ASP B 1 653 ? -8.766 49.125 13.227 1 30.69 653 ASP B C 1
ATOM 10845 O O . ASP B 1 653 ? -7.789 48.656 13.82 1 30.69 653 ASP B O 1
ATOM 10849 N N . CYS B 1 654 ? -9.406 48.25 12.75 1 33.12 654 CYS B N 1
ATOM 10850 C CA . CYS B 1 654 ? -8.625 47.031 12.508 1 33.12 654 CYS B CA 1
ATOM 10851 C C . CYS B 1 654 ? -7.523 47.312 11.484 1 33.12 654 CYS B C 1
ATOM 10853 O O . CYS B 1 654 ? -7.805 47.469 10.297 1 33.12 654 CYS B O 1
ATOM 10855 N N . SER B 1 655 ? -6.395 47.938 11.758 1 35.72 655 SER B N 1
ATOM 10856 C CA . SER B 1 655 ? -5.105 48.219 11.148 1 35.72 655 SER B CA 1
ATOM 10857 C C . SER B 1 655 ? -4.496 46.969 10.523 1 35.72 655 SER B C 1
ATOM 10859 O O . SER B 1 655 ? -3.727 46.25 11.172 1 35.72 655 SER B O 1
ATOM 10861 N N . SER B 1 656 ? -5.219 46.062 9.867 1 45.91 656 SER B N 1
ATOM 10862 C CA . SER B 1 656 ? -4.625 44.906 9.164 1 45.91 656 SER B CA 1
ATOM 10863 C C . SER B 1 656 ? -3.541 45.375 8.195 1 45.91 656 SER B C 1
ATOM 10865 O O . SER B 1 656 ? -3.592 46.5 7.68 1 45.91 656 SER B O 1
ATOM 10867 N N . VAL B 1 657 ? -2.34 44.844 8.305 1 52.72 657 VAL B N 1
ATOM 10868 C CA . VAL B 1 657 ? -1.309 45.062 7.301 1 52.72 657 VAL B CA 1
ATOM 10869 C C . VAL B 1 657 ? -1.932 45.031 5.906 1 52.72 657 VAL B C 1
ATOM 10871 O O . VAL B 1 657 ? -2.527 44 5.512 1 52.72 657 VAL B O 1
ATOM 10874 N N . LYS B 1 658 ? -2.225 46.188 5.359 1 65.69 658 LYS B N 1
ATOM 10875 C CA . LYS B 1 658 ? -2.811 46.406 4.035 1 65.69 658 LYS B CA 1
ATOM 10876 C C . LYS B 1 658 ? -1.773 46.156 2.936 1 65.69 658 LYS B C 1
ATOM 10878 O O . LYS B 1 658 ? -0.621 46.594 3.07 1 65.69 658 LYS B O 1
ATOM 10883 N N . PHE B 1 659 ? -2.021 45.188 2.082 1 77.75 659 PHE B N 1
ATOM 10884 C CA . PHE B 1 659 ? -1.202 44.969 0.894 1 77.75 659 PHE B CA 1
ATOM 10885 C C . PHE B 1 659 ? -1.792 45.719 -0.306 1 77.75 659 PHE B C 1
ATOM 10887 O O . PHE B 1 659 ? -3.002 45.656 -0.539 1 77.75 659 PHE B O 1
ATOM 10894 N N . ASP B 1 660 ? -1.037 46.625 -0.843 1 79.88 660 ASP B N 1
ATOM 10895 C CA . ASP B 1 660 ? -1.372 47.281 -2.111 1 79.88 660 ASP B CA 1
ATOM 10896 C C . ASP B 1 660 ? -0.491 46.75 -3.242 1 79.88 660 ASP B C 1
ATOM 10898 O O . ASP B 1 660 ? 0.432 47.438 -3.688 1 79.88 660 ASP B O 1
ATOM 10902 N N . LEU B 1 661 ? -0.857 45.5 -3.553 1 85.38 661 LEU B N 1
ATOM 10903 C CA . LEU B 1 661 ? -0.014 44.812 -4.523 1 85.38 661 LEU B CA 1
ATOM 10904 C C . LEU B 1 661 ? -0.732 44.688 -5.863 1 85.38 661 LEU B C 1
ATOM 10906 O O . LEU B 1 661 ? -1.958 44.562 -5.902 1 85.38 661 LEU B O 1
ATOM 10910 N N . ASN B 1 662 ? -0.075 44.875 -6.934 1 80.44 662 ASN B N 1
ATOM 10911 C CA . ASN B 1 662 ? -0.521 44.5 -8.273 1 80.44 662 ASN B CA 1
ATOM 10912 C C . ASN B 1 662 ? 0.427 43.5 -8.922 1 80.44 662 ASN B C 1
ATOM 10914 O O . ASN B 1 662 ? 1.407 43.062 -8.312 1 80.44 662 ASN B O 1
ATOM 10918 N N . HIS B 1 663 ? 0.076 43.062 -10.07 1 81.69 663 HIS B N 1
ATOM 10919 C CA . HIS B 1 663 ? 0.833 42 -10.758 1 81.69 663 HIS B CA 1
ATOM 10920 C C . HIS B 1 663 ? 2.27 42.469 -11.016 1 81.69 663 HIS B C 1
ATOM 10922 O O . HIS B 1 663 ? 3.178 41.625 -11.078 1 81.69 663 HIS B O 1
ATOM 10928 N N . LYS B 1 664 ? 2.488 43.719 -11.016 1 85.81 664 LYS B N 1
ATOM 10929 C CA . LYS B 1 664 ? 3.797 44.25 -11.375 1 85.81 664 LYS B CA 1
ATOM 10930 C C . LYS B 1 664 ? 4.699 44.375 -10.156 1 85.81 664 LYS B C 1
ATOM 10932 O O . LYS B 1 664 ? 5.918 44.5 -10.281 1 85.81 664 LYS B O 1
ATOM 10937 N N . ASN B 1 665 ? 4.117 44.344 -9.008 1 92 665 ASN B N 1
ATOM 10938 C CA . ASN B 1 665 ? 4.93 44.562 -7.824 1 92 665 ASN B CA 1
ATOM 10939 C C . ASN B 1 665 ? 5.008 43.344 -6.941 1 92 665 ASN B C 1
ATOM 10941 O O . ASN B 1 665 ? 5.465 43.406 -5.797 1 92 665 ASN B O 1
ATOM 10945 N N . TYR B 1 666 ? 4.535 42.188 -7.355 1 92.88 666 TYR B N 1
ATOM 10946 C CA . TYR B 1 666 ? 4.727 40.906 -6.664 1 92.88 666 TYR B CA 1
ATOM 10947 C C . TYR B 1 666 ? 5.605 39.969 -7.484 1 92.88 666 TYR B C 1
ATOM 10949 O O . TYR B 1 666 ? 5.219 39.531 -8.578 1 92.88 666 TYR B O 1
ATOM 10957 N N . PHE B 1 667 ? 6.75 39.625 -6.941 1 95.12 667 PHE B N 1
ATOM 10958 C CA . PHE B 1 667 ? 7.707 38.75 -7.605 1 95.12 667 PHE B CA 1
ATOM 10959 C C . PHE B 1 667 ? 7.93 37.469 -6.793 1 95.12 667 PHE B C 1
ATOM 10961 O O . PHE B 1 667 ? 8.617 37.5 -5.77 1 95.12 667 PHE B O 1
ATOM 10968 N N . SER B 1 668 ? 7.297 36.375 -7.172 1 93.56 668 SER B N 1
ATOM 10969 C CA . SER B 1 668 ? 7.598 35.062 -6.617 1 93.56 668 SER B CA 1
ATOM 10970 C C . SER B 1 668 ? 8.594 34.312 -7.496 1 93.56 668 SER B C 1
ATOM 10972 O O . SER B 1 668 ? 8.383 34.188 -8.703 1 93.56 668 SER B O 1
ATOM 10974 N N . CYS B 1 669 ? 9.664 33.844 -6.883 1 94.44 669 CYS B N 1
ATOM 10975 C CA . CYS B 1 669 ? 10.742 33.281 -7.699 1 94.44 669 CYS B CA 1
ATOM 10976 C C . CYS B 1 669 ? 11.32 32.031 -7.059 1 94.44 669 CYS B C 1
ATOM 10978 O O . CYS B 1 669 ? 11.742 32.062 -5.902 1 94.44 669 CYS B O 1
ATOM 10980 N N . THR B 1 670 ? 11.297 30.906 -7.832 1 92.62 670 THR B N 1
ATOM 10981 C CA . THR B 1 670 ? 11.969 29.688 -7.387 1 92.62 670 THR B CA 1
ATOM 10982 C C . THR B 1 670 ? 13.438 29.703 -7.805 1 92.62 670 THR B C 1
ATOM 10984 O O . THR B 1 670 ? 13.789 30.297 -8.828 1 92.62 670 THR B O 1
ATOM 10987 N N . VAL B 1 671 ? 14.289 29.203 -6.996 1 93.25 671 VAL B N 1
ATOM 10988 C CA . VAL B 1 671 ? 15.719 29.188 -7.289 1 93.25 671 VAL B CA 1
ATOM 10989 C C . VAL B 1 671 ? 16.172 27.766 -7.629 1 93.25 671 VAL B C 1
ATOM 10991 O O . VAL B 1 671 ? 15.984 26.844 -6.836 1 93.25 671 VAL B O 1
ATOM 10994 N N . GLY B 1 672 ? 16.719 27.562 -8.781 1 85.94 672 GLY B N 1
ATOM 10995 C CA . GLY B 1 672 ? 17.344 26.297 -9.148 1 85.94 672 GLY B CA 1
ATOM 10996 C C . GLY B 1 672 ? 16.328 25.25 -9.609 1 85.94 672 GLY B C 1
ATOM 10997 O O . GLY B 1 672 ? 16.656 24.062 -9.688 1 85.94 672 GLY B O 1
ATOM 10998 N N . ARG B 1 673 ? 15.164 25.609 -9.727 1 78.69 673 ARG B N 1
ATOM 10999 C CA . ARG B 1 673 ? 14.117 24.688 -10.172 1 78.69 673 ARG B CA 1
ATOM 11000 C C . ARG B 1 673 ? 13.312 25.297 -11.32 1 78.69 673 ARG B C 1
ATOM 11002 O O . ARG B 1 673 ? 13.109 26.5 -11.375 1 78.69 673 ARG B O 1
ATOM 11009 N N . GLU B 1 674 ? 12.906 24.406 -12.156 1 71.12 674 GLU B N 1
ATOM 11010 C CA . GLU B 1 674 ? 12.141 24.891 -13.297 1 71.12 674 GLU B CA 1
ATOM 11011 C C . GLU B 1 674 ? 10.641 24.688 -13.086 1 71.12 674 GLU B C 1
ATOM 11013 O O . GLU B 1 674 ? 9.828 25.422 -13.648 1 71.12 674 GLU B O 1
ATOM 11018 N N . HIS B 1 675 ? 10.367 23.766 -12.312 1 71.19 675 HIS B N 1
ATOM 11019 C CA . HIS B 1 675 ? 8.953 23.484 -12.086 1 71.19 675 HIS B CA 1
ATOM 11020 C C . HIS B 1 675 ? 8.523 23.922 -10.695 1 71.19 675 HIS B C 1
ATOM 11022 O O . HIS B 1 675 ? 9.023 23.406 -9.688 1 71.19 675 HIS B O 1
ATOM 11028 N N . SER B 1 676 ? 7.73 25.062 -10.617 1 78.56 676 SER B N 1
ATOM 11029 C CA . SER B 1 676 ? 7.285 25.672 -9.367 1 78.56 676 SER B CA 1
ATOM 11030 C C . SER B 1 676 ? 5.992 26.453 -9.555 1 78.56 676 SER B C 1
ATOM 11032 O O . SER B 1 676 ? 5.629 26.797 -10.68 1 78.56 676 SER B O 1
ATOM 11034 N N . VAL B 1 677 ? 5.293 26.672 -8.523 1 77.12 677 VAL B N 1
ATOM 11035 C CA . VAL B 1 677 ? 4.102 27.5 -8.547 1 77.12 677 VAL B CA 1
ATOM 11036 C C . VAL B 1 677 ? 4.504 28.969 -8.57 1 77.12 677 VAL B C 1
ATOM 11038 O O . VAL B 1 677 ? 3.684 29.844 -8.875 1 77.12 677 VAL B O 1
ATOM 11041 N N . ALA B 1 678 ? 5.777 29.266 -8.422 1 86.88 678 ALA B N 1
ATOM 11042 C CA . ALA B 1 678 ? 6.289 30.625 -8.492 1 86.88 678 ALA B CA 1
ATOM 11043 C C . ALA B 1 678 ? 6.145 31.188 -9.906 1 86.88 678 ALA B C 1
ATOM 11045 O O . ALA B 1 678 ? 6.09 30.438 -10.875 1 86.88 678 ALA B O 1
ATOM 11046 N N . ARG B 1 679 ? 6.086 32.438 -10.008 1 86.5 679 ARG B N 1
ATOM 11047 C CA . ARG B 1 679 ? 5.949 33.094 -11.297 1 86.5 679 ARG B CA 1
ATOM 11048 C C . ARG B 1 679 ? 7.27 33.062 -12.062 1 86.5 679 ARG B C 1
ATOM 11050 O O . ARG B 1 679 ? 7.281 33 -13.297 1 86.5 679 ARG B O 1
ATOM 11057 N N . TYR B 1 680 ? 8.305 33.219 -11.297 1 92.06 680 TYR B N 1
ATOM 11058 C CA . TYR B 1 680 ? 9.609 33.344 -11.93 1 92.06 680 TYR B CA 1
ATOM 11059 C C . TYR B 1 680 ? 10.594 32.312 -11.414 1 92.06 680 TYR B C 1
ATOM 11061 O O . TYR B 1 680 ? 10.305 31.609 -10.445 1 92.06 680 TYR B O 1
ATOM 11069 N N . ASN B 1 681 ? 11.703 32.125 -12.195 1 93.31 681 ASN B N 1
ATOM 11070 C CA . ASN B 1 681 ? 12.789 31.266 -11.766 1 93.31 681 ASN B CA 1
ATOM 11071 C C . ASN B 1 681 ? 14.148 31.953 -11.922 1 93.31 681 ASN B C 1
ATOM 11073 O O . ASN B 1 681 ? 14.297 32.844 -12.742 1 93.31 681 ASN B O 1
ATOM 11077 N N . LEU B 1 682 ? 15.023 31.719 -11.016 1 94.06 682 LEU B N 1
ATOM 11078 C CA . LEU B 1 682 ? 16.438 32.031 -11.117 1 94.06 682 LEU B CA 1
ATOM 11079 C C . LEU B 1 682 ? 17.281 30.766 -11.234 1 94.06 682 LEU B C 1
ATOM 11081 O O . LEU B 1 682 ? 16.969 29.75 -10.586 1 94.06 682 LEU B O 1
ATOM 11085 N N . LYS B 1 683 ? 18.234 30.719 -11.969 1 88.25 683 LYS B N 1
ATOM 11086 C CA . LYS B 1 683 ? 19.016 29.531 -12.273 1 88.25 683 LYS B CA 1
ATOM 11087 C C . LYS B 1 683 ? 19.781 29.047 -11.039 1 88.25 683 LYS B C 1
ATOM 11089 O O . LYS B 1 683 ? 20.016 27.844 -10.875 1 88.25 683 LYS B O 1
ATOM 11094 N N . GLY B 1 684 ? 20.328 30.062 -10.312 1 88.94 684 GLY B N 1
ATOM 11095 C CA . GLY B 1 684 ? 21.125 29.656 -9.164 1 88.94 684 GLY B CA 1
ATOM 11096 C C . GLY B 1 684 ? 21.406 30.797 -8.203 1 88.94 684 GLY B C 1
ATOM 11097 O O . GLY B 1 684 ? 20.828 31.875 -8.32 1 88.94 684 GLY B O 1
ATOM 11098 N N . THR B 1 685 ? 22.344 30.484 -7.293 1 90.5 685 THR B N 1
ATOM 11099 C CA . THR B 1 685 ? 22.656 31.422 -6.211 1 90.5 685 THR B CA 1
ATOM 11100 C C . THR B 1 685 ? 23.359 32.656 -6.758 1 90.5 685 THR B C 1
ATOM 11102 O O . THR B 1 685 ? 23.234 33.75 -6.188 1 90.5 685 THR B O 1
ATOM 11105 N N . SER B 1 686 ? 24.016 32.5 -7.898 1 91.62 686 SER B N 1
ATOM 11106 C CA . SER B 1 686 ? 24.703 33.625 -8.492 1 91.62 686 SER B CA 1
ATOM 11107 C C . SER B 1 686 ? 23.703 34.719 -8.93 1 91.62 686 SER B C 1
ATOM 11109 O O . SER B 1 686 ? 23.969 35.906 -8.766 1 91.62 686 SER B O 1
ATOM 11111 N N . GLU B 1 687 ? 22.625 34.281 -9.438 1 94.5 687 GLU B N 1
ATOM 11112 C CA . GLU B 1 687 ? 21.594 35.219 -9.867 1 94.5 687 GLU B CA 1
ATOM 11113 C C . GLU B 1 687 ? 20.891 35.844 -8.672 1 94.5 687 GLU B C 1
ATOM 11115 O O . GLU B 1 687 ? 20.438 37 -8.75 1 94.5 687 GLU B O 1
ATOM 11120 N N . VAL B 1 688 ? 20.875 35.125 -7.609 1 95.88 688 VAL B N 1
ATOM 11121 C CA . VAL B 1 688 ? 20.312 35.688 -6.379 1 95.88 688 VAL B CA 1
ATOM 11122 C C . VAL B 1 688 ? 21.203 36.812 -5.863 1 95.88 688 VAL B C 1
ATOM 11124 O O . VAL B 1 688 ? 20.703 37.844 -5.422 1 95.88 688 VAL B O 1
ATOM 11127 N N . VAL B 1 689 ? 22.484 36.594 -5.973 1 95.5 689 VAL B N 1
ATOM 11128 C CA . VAL B 1 689 ? 23.438 37.594 -5.551 1 95.5 689 VAL B CA 1
ATOM 11129 C C . VAL B 1 689 ? 23.25 38.875 -6.383 1 95.5 689 VAL B C 1
ATOM 11131 O O . VAL B 1 689 ? 23.203 39.969 -5.844 1 95.5 689 VAL B O 1
ATOM 11134 N N . SER B 1 690 ? 23.172 38.625 -7.66 1 95.56 690 SER B N 1
ATOM 11135 C CA . SER B 1 690 ? 22.984 39.781 -8.562 1 95.56 690 SER B CA 1
ATOM 11136 C C . SER B 1 690 ? 21.703 40.531 -8.227 1 95.56 690 SER B C 1
ATOM 11138 O O . SER B 1 690 ? 21.703 41.75 -8.219 1 95.56 690 SER B O 1
ATOM 11140 N N . LEU B 1 691 ? 20.688 39.906 -8.008 1 96.94 691 LEU B N 1
ATOM 11141 C CA . LEU B 1 691 ? 19.406 40.5 -7.703 1 96.94 691 LEU B CA 1
ATOM 11142 C C . LEU B 1 691 ? 19.484 41.312 -6.426 1 96.94 691 LEU B C 1
ATOM 11144 O O . LEU B 1 691 ? 19.047 42.469 -6.398 1 96.94 691 LEU B O 1
ATOM 11148 N N . LEU B 1 692 ? 20.016 40.75 -5.355 1 96.75 692 LEU B N 1
ATOM 11149 C CA . LEU B 1 692 ? 20.047 41.438 -4.062 1 96.75 692 LEU B CA 1
ATOM 11150 C C . LEU B 1 692 ? 21 42.625 -4.102 1 96.75 692 LEU B C 1
ATOM 11152 O O . LEU B 1 692 ? 20.781 43.625 -3.42 1 96.75 692 LEU B O 1
ATOM 11156 N N . GLN B 1 693 ? 22.047 42.469 -4.898 1 95.94 693 GLN B N 1
ATOM 11157 C CA . GLN B 1 693 ? 22.953 43.625 -5.098 1 95.94 693 GLN B CA 1
ATOM 11158 C C . GLN B 1 693 ? 22.219 44.781 -5.793 1 95.94 693 GLN B C 1
ATOM 11160 O O . GLN B 1 693 ? 22.391 45.938 -5.414 1 95.94 693 GLN B O 1
ATOM 11165 N N . ASP B 1 694 ? 21.484 44.438 -6.77 1 96.31 694 ASP B N 1
ATOM 11166 C CA . ASP B 1 694 ? 20.703 45.438 -7.484 1 96.31 694 ASP B CA 1
ATOM 11167 C C . ASP B 1 694 ? 19.672 46.094 -6.57 1 96.31 694 ASP B C 1
ATOM 11169 O O . ASP B 1 694 ? 19.438 47.281 -6.648 1 96.31 694 ASP B O 1
ATOM 11173 N N . LEU B 1 695 ? 19.031 45.344 -5.785 1 96.88 695 LEU B N 1
ATOM 11174 C CA . LEU B 1 695 ? 18.062 45.875 -4.832 1 96.88 695 LEU B CA 1
ATOM 11175 C C . LEU B 1 695 ? 18.734 46.812 -3.826 1 96.88 695 LEU B C 1
ATOM 11177 O O . LEU B 1 695 ? 18.203 47.875 -3.494 1 96.88 695 LEU B O 1
ATOM 11181 N N . ALA B 1 696 ? 19.906 46.375 -3.312 1 95.94 696 ALA B N 1
ATOM 11182 C CA . ALA B 1 696 ? 20.656 47.188 -2.359 1 95.94 696 ALA B CA 1
ATOM 11183 C C . ALA B 1 696 ? 21.047 48.5 -2.973 1 95.94 696 ALA B C 1
ATOM 11185 O O . ALA B 1 696 ? 21.047 49.531 -2.293 1 95.94 696 ALA B O 1
ATOM 11186 N N . ALA B 1 697 ? 21.406 48.469 -4.199 1 94 697 ALA B N 1
ATOM 11187 C CA . ALA B 1 697 ? 21.766 49.688 -4.906 1 94 697 ALA B CA 1
ATOM 11188 C C . ALA B 1 697 ? 20.562 50.625 -5.02 1 94 697 ALA B C 1
ATOM 11190 O O . ALA B 1 697 ? 20.703 51.844 -4.93 1 94 697 ALA B O 1
ATOM 11191 N N . ALA B 1 698 ? 19.453 50.062 -5.215 1 92.81 698 ALA B N 1
ATOM 11192 C CA . ALA B 1 698 ? 18.234 50.844 -5.332 1 92.81 698 ALA B CA 1
ATOM 11193 C C . ALA B 1 698 ? 17.812 51.406 -3.977 1 92.81 698 ALA B C 1
ATOM 11195 O O . ALA B 1 698 ? 17.109 52.438 -3.906 1 92.81 698 ALA B O 1
ATOM 11196 N N . ALA B 1 699 ? 18.125 50.781 -2.904 1 89.25 699 ALA B N 1
ATOM 11197 C CA . ALA B 1 699 ? 17.75 51.156 -1.547 1 89.25 699 ALA B CA 1
ATOM 11198 C C . ALA B 1 699 ? 18.625 52.312 -1.039 1 89.25 699 ALA B C 1
ATOM 11200 O O . ALA B 1 699 ? 18.25 53.031 -0.119 1 89.25 699 ALA B O 1
ATOM 11201 N N . ALA B 1 700 ? 19.797 52.562 -1.512 1 76.88 700 ALA B N 1
ATOM 11202 C CA . ALA B 1 700 ? 20.734 53.594 -1.055 1 76.88 700 ALA B CA 1
ATOM 11203 C C . ALA B 1 700 ? 20.188 54.969 -1.287 1 76.88 700 ALA B C 1
ATOM 11205 O O . ALA B 1 700 ? 19.469 55.219 -2.268 1 76.88 700 ALA B O 1
ATOM 11206 N N . PRO B 1 701 ? 20.031 55.938 -0.224 1 63.84 701 PRO B N 1
ATOM 11207 C CA . PRO B 1 701 ? 19.438 57.281 -0.228 1 63.84 701 PRO B CA 1
ATOM 11208 C C . PRO B 1 701 ? 19.688 58.031 -1.53 1 63.84 701 PRO B C 1
ATOM 11210 O O . PRO B 1 701 ? 18.859 58.844 -1.943 1 63.84 701 PRO B O 1
ATOM 11213 N N . GLY B 1 702 ? 20.812 58.156 -2.102 1 52.56 702 GLY B N 1
ATOM 11214 C CA . GLY B 1 702 ? 21.062 59.062 -3.219 1 52.56 702 GLY B CA 1
ATOM 11215 C C . GLY B 1 702 ? 20.219 58.75 -4.441 1 52.56 702 GLY B C 1
ATOM 11216 O O . GLY B 1 702 ? 20.078 59.594 -5.336 1 52.56 702 GLY B O 1
ATOM 11217 N N . ASN B 1 703 ? 19.922 57.594 -4.676 1 46.47 703 ASN B N 1
ATOM 11218 C CA . ASN B 1 703 ? 19.25 57.188 -5.906 1 46.47 703 ASN B CA 1
ATOM 11219 C C . ASN B 1 703 ? 17.734 57.188 -5.738 1 46.47 703 ASN B C 1
ATOM 11221 O O . ASN B 1 703 ? 17.016 56.656 -6.582 1 46.47 703 ASN B O 1
ATOM 11225 N N . MET B 1 704 ? 17.266 57.406 -4.598 1 43.22 704 MET B N 1
ATOM 11226 C CA . MET B 1 704 ? 15.812 57.5 -4.492 1 43.22 704 MET B CA 1
ATOM 11227 C C . MET B 1 704 ? 15.273 58.688 -5.266 1 43.22 704 MET B C 1
ATOM 11229 O O . MET B 1 704 ? 15.719 59.844 -5.055 1 43.22 704 MET B O 1
ATOM 11233 N N . SER B 1 705 ? 14.977 58.625 -6.418 1 36.72 705 SER B N 1
ATOM 11234 C CA . SER B 1 705 ? 14.375 59.656 -7.262 1 36.72 705 SER B CA 1
ATOM 11235 C C . SER B 1 705 ? 13.305 60.406 -6.512 1 36.72 705 SER B C 1
ATOM 11237 O O . SER B 1 705 ? 12.414 59.812 -5.902 1 36.72 705 SER B O 1
ATOM 11239 N N . HIS B 1 706 ? 13.617 61.625 -5.91 1 34.41 706 HIS B N 1
ATOM 11240 C CA . HIS B 1 706 ? 12.594 62.625 -5.555 1 34.41 706 HIS B CA 1
ATOM 11241 C C . HIS B 1 706 ? 11.508 62.688 -6.633 1 34.41 706 HIS B C 1
ATOM 11243 O O . HIS B 1 706 ? 11.812 62.625 -7.824 1 34.41 706 HIS B O 1
ATOM 11249 N N . PRO B 1 707 ? 10.305 62.406 -6.301 1 32.28 707 PRO B N 1
ATOM 11250 C CA . PRO B 1 707 ? 9.352 62.75 -7.352 1 32.28 707 PRO B CA 1
ATOM 11251 C C . PRO B 1 707 ? 9.641 64.125 -7.953 1 32.28 707 PRO B C 1
ATOM 11253 O O . PRO B 1 707 ? 10.078 65.062 -7.246 1 32.28 707 PRO B O 1
ATOM 11256 N N . PRO B 1 708 ? 9.828 64.188 -9.312 1 27.16 708 PRO B N 1
ATOM 11257 C CA . PRO B 1 708 ? 9.695 65.625 -9.727 1 27.16 708 PRO B CA 1
ATOM 11258 C C . PRO B 1 708 ? 8.406 66.25 -9.211 1 27.16 708 PRO B C 1
ATOM 11260 O O . PRO B 1 708 ? 7.402 65.562 -9.008 1 27.16 708 PRO B O 1
#

Radius of gyration: 35.02 Å; Cα contacts (8 Å, |Δi|>4): 2726; chains: 2; bounding box: 86×109×97 Å

Nearest PDB structures (foldseek):
  6jbi-assembly1_A  TM=9.691E-01  e=4.692E-44  Pyricularia oryzae 70-15
  5hxa-assembly1_A-2  TM=9.453E-01  e=8.095E-36  Paraburkholderia xenovorans LB400
  5v0t-assembly6_F  TM=9.503E-01  e=9.338E-35  Paraburkholderia xenovorans LB400
  5tvg-assembly6_F  TM=9.405E-01  e=3.836E-34  Burkholderia vietnamiensis G4
  1gz5-assembly1_D  TM=9.378E-01  e=3.970E-33  Escherichia coli str. K-12 substr. W3110

Solvent-accessible surface area (backbone atoms only — not comparable to full-atom values): 73418 Å² total; per-residue (Å²): 102,62,43,26,53,65,28,34,38,55,52,46,51,48,29,33,30,57,64,64,38,76,66,70,75,57,61,74,45,73,96,53,37,70,66,60,18,46,52,42,37,50,49,52,24,48,52,53,34,54,56,48,61,74,68,59,54,93,88,51,76,46,80,45,66,31,81,78,37,36,52,27,36,33,54,41,37,70,74,38,72,81,61,46,34,32,38,36,38,71,55,49,46,34,47,40,80,62,49,62,59,42,66,61,44,62,59,45,52,54,15,44,59,54,18,44,24,40,39,19,50,37,57,67,30,34,46,19,48,51,47,29,42,29,70,72,68,67,43,52,52,36,84,58,25,34,54,53,95,73,38,74,26,36,44,41,54,48,53,72,40,45,64,34,62,63,47,45,52,45,58,70,36,65,71,22,43,51,45,33,53,51,50,51,60,73,43,59,85,37,46,35,32,37,33,78,43,59,49,46,86,44,42,21,63,66,42,46,53,50,9,50,50,51,32,44,67,75,36,52,73,48,46,77,65,53,31,48,33,40,39,36,36,30,24,80,50,66,73,83,39,66,71,38,44,52,47,53,50,53,48,50,49,49,51,49,51,50,31,65,72,67,30,55,98,86,48,58,41,59,49,78,40,83,44,80,72,56,70,55,60,44,49,23,49,36,32,69,32,42,27,40,54,44,29,26,63,36,37,26,54,57,64,61,62,52,53,38,51,36,28,21,78,81,62,30,38,38,42,35,33,12,64,42,23,48,35,30,66,58,38,36,81,31,32,50,70,36,56,42,70,26,39,64,59,41,18,51,46,51,52,50,50,76,64,51,53,69,67,58,28,46,52,22,40,51,55,35,35,54,46,39,63,69,40,22,36,65,52,28,53,50,53,50,52,51,49,42,50,48,56,67,60,47,62,67,64,69,48,19,61,35,42,73,57,59,53,70,58,54,26,52,50,53,45,72,41,73,21,33,40,37,38,35,27,37,65,69,29,44,33,41,83,74,71,78,56,86,89,58,87,68,81,75,84,46,64,22,75,84,41,52,63,29,51,45,50,42,31,68,34,90,47,33,47,38,34,39,44,30,71,49,52,62,67,58,49,44,73,63,43,66,90,45,56,36,35,42,22,21,48,26,27,44,29,40,28,49,59,93,47,69,76,35,68,66,62,72,73,68,61,73,59,81,59,49,63,62,48,48,52,52,48,50,54,53,31,72,34,31,66,65,32,45,69,47,80,54,95,71,36,40,37,40,38,33,73,68,16,54,67,68,60,35,50,51,52,50,44,51,50,48,51,52,52,40,71,23,53,69,18,84,55,68,55,39,72,45,74,54,96,47,34,41,32,40,32,48,56,72,64,29,44,27,53,31,51,51,51,49,49,50,51,43,20,72,60,62,68,60,91,56,49,35,34,27,39,40,38,38,24,46,62,49,79,70,33,46,49,50,63,65,35,75,82,64,66,38,72,89,80,65,67,73,66,70,59,77,69,70,64,87,75,75,64,62,69,46,63,57,54,40,75,84,34,51,46,28,29,28,32,59,45,61,74,38,89,25,60,15,22,37,79,38,40,68,54,45,46,52,42,44,43,46,38,25,58,34,64,40,75,88,63,46,74,70,78,130,100,62,43,26,52,64,29,35,39,55,50,46,50,48,29,33,28,58,65,65,39,74,65,72,74,55,62,76,46,72,96,55,36,70,67,63,19,48,52,42,37,52,48,52,25,47,51,53,35,55,56,49,59,73,69,60,53,92,87,52,77,45,78,43,67,31,81,77,38,37,50,26,36,35,55,43,36,71,75,38,73,79,60,44,32,31,37,36,38,71,54,49,47,34,48,40,77,60,47,61,58,45,68,61,45,62,59,43,53,54,16,44,58,54,16,44,25,41,38,19,50,38,56,68,29,35,46,21,49,51,48,29,43,28,70,71,65,69,41,51,53,38,84,57,24,34,53,54,94,73,37,72,27,35,45,41,54,49,53,72,38,44,63,34,62,63,48,44,51,46,60,70,36,65,70,21,43,51,46,34,51,49,51,51,60,75,44,59,85,36,44,35,32,36,30,76,42,59,47,46,87,43,42,21,62,64,42,47,54,51,9,50,49,49,32,44,67,74,35,52,73,48,45,77,65,53,30,49,32,40,39,34,36,30,24,81,49,66,74,86,40,65,72,38,45,52,47,53,51,53,50,51,51,49,51,50,51,50,30,65,73,69,30,56,97,85,48,57,42,61,47,76,41,83,44,80,72,54,70,55,60,45,49,23,49,36,31,69,31,42,29,40,55,43,28,26,65,34,37,27,54,59,64,61,63,54,53,36,52,37,29,22,78,82,63,29,38,36,42,35,35,12,65,41,22,49,36,32,65,57,37,36,83,31,32,49,70,35,56,42,70,26,38,65,60,43,18,50,47,51,52,49,50,77,65,52,52,68,68,59,26,46,52,21,39,53,56,34,36,52,47,39,64,70,41,22,35,65,53,28,53,50,54,50,52,50,48,42,50,48,57,67,60,46,63,66,63,70,47,19,61,35,41,74,57,58,54,69,60,54,26,52,49,54,47,73,41,72,21,34,40,37,38,35,27,38,63,68,29,44,33,42,83,75,72,79,55,88,88,58,86,68,81,75,85,45,63,21,75,85,41,52,61,30,50,44,50,40,28,69,35,88,46,33,47,39,33,39,42,30,72,50,52,61,68,59,51,46,73,67,42,67,89,45,56,36,35,40,23,21,48,25,27,43,31,40,26,49,58,93,47,69,76,36,67,68,62,71,73,68,61,72,59,82,59,49,64,63,49,49,54,54,49,49,55,52,30,70,35,31,67,64,33,45,69,46,79,54,94,72,35,38,35,39,36,33,73,69,16,55,68,68,60,34,49,52,53,48,45,53,50,48,52,52,54,41,71,24,51,67,18,82,56,69,55,38,73,45,74,54,95,48,33,40,34,43,31,48,55,74,63,29,44,26,53,29,51,51,52,49,49,49,51,43,18,72,61,62,69,61,92,58,50,36,35,29,39,38,39,40,24,46,64,48,78,72,34,45,49,50,62,64,36,74,82,65,67,38,71,89,81,65,68,74,67,72,60,80,67,72,63,88,74,74,62,62,69,45,63,57,53,41,73,84,33,52,46,30,28,28,31,59,45,60,74,37,88,24,60,16,22,35,79,39,40,67,52,45,46,53,42,44,44,46,36,26,57,34,66,42,76,87,63,46,76,69,79,130

Sequence (1416 aa):
MDQYYSGYCNKILWPLFPYLGLQQEYKINKAKDIKSQYEKYTQANQMFAETVCKIYKEGDIIWCHDYHLMCLPKLLKQYNINMKVGWFLHTPFPSSEMYRALPNRADLLEAVLKADLVGFHAYDYARHFVSACISLLGLEGCLEGIQFDGRIVKVDAFPIGIDAQRFTKALEDPKVKDKITEFKKLFAGRKVILGVDRLDMIKGFLQKLLAFEKFLEKNEELDSEYKVVLLQIAVPTRSDVPEYRKLASQVHELVARVNGRFGTLKATPILHLDQTVDFDSLCALYAITDVALITSLRDGMNLVSYEYVACQESNKGVLILSEFAGAAQSLGAGAIIVNPWDIVEVADAIKRALDMPTEEREKNHRHNYDLVSRHIAQDWAENYVCDLHNATSKAPLPAIHTAVLPIGEAAAQYGKSNNRFLILGFNATLTGQVQFVEGRTDIELKLNPELKQPLKTLCDNENTTVVVVSGYGRSILDENFADYKLWLAAENGMFLPQPGEEWITTRYEQEEISWAGSIKKVFEYFTQRTPRSNFEQRETSLVWNYKYADVQFGRNQATDLLQHLGAYSLSNQSAVIVQGSRSIEVRPTGVTKGKAVDEIIRELDLRNIMATPIDYVLCIGHFLAKDEDIYTLPSFDVQPGAKRKGKGCQAEDCSSVKFDLNHKNYFSCTVGREHSVARYNLKGTSEVVSLLQDLAAAAAPGNMSHPPMDQYYSGYCNKILWPLFPYLGLQQEYKINKAKDIKSQYEKYTQANQMFAETVCKIYKEGDIIWCHDYHLMCLPKLLKQYNINMKVGWFLHTPFPSSEMYRALPNRADLLEAVLKADLVGFHAYDYARHFVSACISLLGLEGCLEGIQFDGRIVKVDAFPIGIDAQRFTKALEDPKVKDKITEFKKLFAGRKVILGVDRLDMIKGFLQKLLAFEKFLEKNEELDSEYKVVLLQIAVPTRSDVPEYRKLASQVHELVARVNGRFGTLKATPILHLDQTVDFDSLCALYAITDVALITSLRDGMNLVSYEYVACQESNKGVLILSEFAGAAQSLGAGAIIVNPWDIVEVADAIKRALDMPTEEREKNHRHNYDLVSRHIAQDWAENYVCDLHNATSKAPLPAIHTAVLPIGEAAAQYGKSNNRFLILGFNATLTGQVQFVEGRTDIELKLNPELKQPLKTLCDNENTTVVVVSGYGRSILDENFADYKLWLAAENGMFLPQPGEEWITTRYEQEEISWAGSIKKVFEYFTQRTPRSNFEQRETSLVWNYKYADVQFGRNQATDLLQHLGAYSLSNQSAVIVQGSRSIEVRPTGVTKGKAVDEIIRELDLRNIMATPIDYVLCIGHFLAKDEDIYTLPSFDVQPGAKRKGKGCQAEDCSSVKFDLNHKNYFSCTVGREHSVARYNLKGTSEVVSLLQDLAAAAAPGNMSHPP

Organism: Triticum turgidum subsp. durum (NCBI:txid4567)

Foldseek 3Di:
DCLQVVNCVVQPVVCLQQPVAHDDVQCVDPVRHNVVSVVVLLVVLLVVLVVCVVVDDPPDAAEAEAPSNLQNLVNNCVVPVLHLYEYEHQFAGDALVSLVVDDCSVVSLLSNQSHLEYEYQDVVRLVRSQNNCCQVVVWDADPQATDDPLFGRGYYYQHAFAQLVVLLVLCVDPVLVVLLVVVCVVQPQAAEEEAEDELDPQQLLVLLLLLVLVLCVVCVPCLVVLRYAYEYEYEYDPCVDVVSVVSVVVNVVSLVVSQVVRNDPVDGRYHYHHHDDDDSNLSSCLQRHQEYAGAGNATEAPRSQLSSLSSPPDVLHAYEYEPRYNVCVVLVQLHNYDHSVPSNRSSVRVVCRVPPDPVSSVVSSVRNNVRNNVRHNVNSVVVRVVVSVVSSPPPRPCSVQAAADPLVLQLVLLLQFQAAEEEFEQPQAQFDDQPPDPPDLDRLTEGDPLCPVLQQLQQPQLRYAYEYEYLAAPVSCCVHDVPGQYWYAYNLQQWTAHGVGDIDGPDPPLPDLVCVVVLVVLLVVLPVVFPSWDWDDDSFKIKTFNPPTDPVVLSSSVSVSCVVVVVCVVDPRQWDWADDPGMIMIGGHPRENLVNVVVVLVVCQVVLSPPDAHAAYAHEEQDGQRRLVNQVHPLAPQDDPPPPCPPPPVPPPSSRRHHNYHPSRYFFEYECDRRGNGNHYHNGNVVSSVSSNSNSVSSPVVNSDDDD/DCLQVVNCVVQPVVCLQQPVAHDDVQCVDPVRHNVVSVVVLLVVLLVVLVVCVVVDDPPDAAEAEAPSNLQNLVNNCVVPVLHLYEYEHQFAGDALVSLVVDDCSVVSLLSNQSHLEYEYQDVVRLVRSQNNCCQVVVWDADPQATDDPLFGRGYYHQHAFAQLVVLLVLCVDPLLVVLLVVVCVVQPQAAEEEAEDELDPQQLLVLVLLLQLVLCVVCVPCLVVLRYAYEYEYEYDPCVDVVSVVSVVVNVVSLVVSQVVRNDPVDGRYHYHHHDDDDSNLLSCLQRHQEYAGAGNATEAPNSQLSSLSSPPDVLHAYEYEPRYNVCVVLVQLHNYDHSVPSNRSSVRVVCRVPPDPVSSVVSSVRNNVRNNVRHNVNSVVVRVVVSVVSSPPPRPCSVQAAADPLVLQLVLLLVFQAAEEEFEQPQAQFDDQPPPPPDLDRLTEGDPLCVVLQQLQQPQLRYAYEYEYLAAPVSCCVHDVPGQYWYAYNLQQWTAHGVGDIDGPDPPLPDLVCVVVLVVLLVVLPVVFPSWDWDDDSFKIKTFNPPTDPVVLSSSVSVSCVVVVVCVVDPRQWDWADDPGMIMIGGHPRENLVNVVVVLVVCQVVLSPPDAHAAYAHEEQDGQRRLVNQVHPLADQDPPPPPCPPPPVPPPSSRRHHNYHPSRYFFEHECDRRGNGNHYHNGNVVSSVSSNSNSVSSDVVNSDDDD